Protein AF-0000000077039196 (afdb_homodimer)

Solvent-accessible surface area (backbone atoms only — not comparable to full-atom values): 52791 Å² total; per-residue (Å²): 132,80,81,66,76,55,64,66,54,54,40,52,42,37,57,68,45,49,76,50,96,59,56,69,40,53,28,51,36,28,35,51,40,48,34,43,76,70,55,75,45,51,70,60,35,72,55,72,51,44,62,56,45,11,61,56,60,72,49,58,43,66,44,38,45,52,30,51,51,51,34,34,74,56,41,50,29,40,80,40,89,98,74,46,43,22,32,28,51,71,62,55,58,62,56,43,83,59,72,77,70,72,74,68,79,67,73,85,59,80,82,54,87,62,42,71,63,57,78,73,52,37,80,75,58,49,66,74,57,75,64,92,80,72,67,91,63,46,84,78,37,82,29,31,21,40,64,86,39,64,37,72,87,71,47,60,58,69,63,50,50,52,23,46,54,59,40,63,33,72,71,40,38,70,65,28,32,40,60,56,54,72,51,67,57,64,62,31,50,50,38,41,46,68,65,52,32,42,59,32,53,33,81,64,56,71,68,18,48,42,71,27,37,12,47,45,24,42,53,35,51,50,28,66,55,57,40,28,75,85,31,30,33,31,30,45,34,52,16,54,38,65,62,52,51,41,37,45,73,39,44,30,42,75,40,78,34,62,50,55,81,42,32,61,50,46,85,84,38,44,73,62,54,55,66,18,50,29,36,47,45,31,50,63,44,21,44,69,50,34,20,43,41,49,71,69,50,48,52,47,39,53,51,48,26,60,74,43,65,25,35,37,39,40,44,45,72,53,61,74,31,53,58,64,70,74,64,74,65,40,66,54,43,71,48,84,41,69,39,39,40,34,33,34,50,68,23,64,84,68,30,41,16,61,33,34,16,29,36,38,37,51,48,75,57,32,50,34,49,41,37,43,38,30,53,36,43,32,48,55,43,31,57,58,41,48,17,48,23,46,32,50,49,61,38,53,50,61,41,47,44,52,54,46,24,53,52,40,43,54,33,49,52,45,43,53,51,27,38,57,70,51,38,65,74,43,46,64,46,79,71,56,36,52,49,46,37,22,35,35,44,45,92,80,42,48,22,63,60,45,31,54,55,25,44,77,71,31,28,40,51,39,50,30,41,61,30,30,90,58,92,44,77,71,27,35,19,16,31,35,39,10,46,46,44,39,54,67,88,45,41,47,61,38,40,46,54,45,33,53,48,54,58,70,62,53,76,84,130,131,83,84,65,78,56,64,66,52,54,39,51,42,38,58,69,44,50,75,50,95,59,55,68,41,53,28,50,36,28,35,52,40,49,34,44,76,71,55,74,45,51,70,62,35,72,52,71,51,44,63,56,44,12,62,58,60,72,48,57,43,67,44,40,44,51,31,52,49,50,34,35,75,56,41,50,27,40,78,41,89,100,74,46,45,22,33,28,51,72,66,54,58,61,55,44,82,63,70,78,67,70,74,68,78,65,70,85,59,72,86,53,90,62,44,71,64,59,78,74,52,37,81,75,58,50,65,75,56,77,63,92,81,73,68,90,63,48,84,77,36,82,28,30,20,39,67,85,39,69,37,73,89,73,48,60,59,70,63,51,49,52,24,47,53,59,38,63,34,71,71,41,39,69,65,28,32,42,60,57,53,70,51,69,56,64,62,30,52,50,38,42,46,68,64,52,32,41,57,32,52,32,82,63,56,73,66,18,46,42,74,26,38,13,49,46,22,43,53,34,50,52,30,67,56,56,42,29,74,86,31,28,32,32,30,46,32,54,18,54,37,66,62,53,51,41,36,46,73,39,43,31,42,75,42,79,34,62,51,55,82,42,31,61,50,46,83,84,38,44,74,63,54,54,65,20,50,31,35,46,44,30,49,62,45,20,44,69,52,32,20,42,41,48,70,69,51,49,52,46,39,53,51,49,26,60,74,45,64,26,36,37,38,39,44,44,69,53,62,75,31,51,59,63,69,73,64,75,66,41,66,55,44,70,48,85,40,67,40,39,39,34,33,33,51,68,21,66,88,72,28,42,16,61,33,33,15,28,37,37,36,51,48,75,57,32,49,34,49,40,38,44,36,32,52,36,41,32,49,54,41,32,57,58,41,49,17,48,22,46,32,50,47,62,38,52,50,60,40,47,45,52,54,47,27,53,53,40,42,53,34,48,52,44,43,54,51,28,40,56,71,50,37,64,75,43,45,64,47,79,70,55,36,53,48,47,37,22,35,36,44,46,91,80,41,47,22,61,60,45,31,54,54,26,44,77,70,33,28,40,52,40,49,31,40,61,30,31,90,58,91,44,78,71,26,34,20,17,30,36,39,11,47,45,44,39,55,66,86,44,42,47,62,39,40,46,53,46,32,54,49,53,58,69,61,53,76,84,132

Nearest PDB structures (foldseek):
  2z1y-assembly1_A  TM=9.028E-01  e=5.921E-29  unclassified
  4mgr-assembly1_B  TM=7.412E-01  e=2.864E-32  Bacillus subtilis
  1vp4-assembly1_B  TM=8.848E-01  e=2.488E-27  Thermotoga maritima MSB8
  7zpa-assembly1_B  TM=7.385E-01  e=8.441E-30  Shouchella clausii
  3fdb-assembly1_A-2  TM=8.558E-01  e=9.110E-17  Corynebacterium diphtheriae

pLDDT: mean 86.56, std 14.24, range [25.2, 98.81]

Radius of gyration: 30.09 Å; Cα contacts (8 Å, |Δi|>4): 1920; chains: 2; bounding box: 80×85×79 Å

Sequence (1018 aa):
MSSRTPTALWAQQFRRSSTSKTSLQDQIRRMLVAAILDGQLPPDAALPSSRELADQLGVARNTVVLAYQMLVEEGYLISRERSGHFVNPKMLEGLPGFTPAPPEAKPDSDDDAGRPAWHERIAHPPSRQRNIVKPANWQHYEFPFIYGQFDQSLFPTNDWRECCLKALSVMEIRNWAPDLIERDDESLIQQIRTRVLPRRGVFAMPDEIVVTNGCQQALYLIADLLCGKHTTVGFENPGYPDARNIFENRNARLLPLPVDGNGIAPDEQDAALARCDYVYVTPSHQCPTTATMPVERRRALLERARQHDFVIIEDDYESENTFSGTPHPALKSLDTADRVIYVGSLSKTFAPGLRLGYVVGPRALIRELRALRRLMVRHPVAYIQRAFATFLALGHHDALLRRLAHAYSERSQALMSALDTHLPDARYVRVTGGASCWVEGPPWLDAVRLAADAQAAGILIEPGDVFFMNDDADARRCFRMGFSAIPLERIDAGVQALAQCVNGQRPARMSSRTPTALWAQQFRRSSTSKTSLQDQIRRMLVAAILDGQLPPDAALPSSRELADQLGVARNTVVLAYQMLVEEGYLISRERSGHFVNPKMLEGLPGFTPAPPEAKPDSDDDAGRPAWHERIAHPPSRQRNIVKPANWQHYEFPFIYGQFDQSLFPTNDWRECCLKALSVMEIRNWAPDLIERDDESLIQQIRTRVLPRRGVFAMPDEIVVTNGCQQALYLIADLLCGKHTTVGFENPGYPDARNIFENRNARLLPLPVDGNGIAPDEQDAALARCDYVYVTPSHQCPTTATMPVERRRALLERARQHDFVIIEDDYESENTFSGTPHPALKSLDTADRVIYVGSLSKTFAPGLRLGYVVGPRALIRELRALRRLMVRHPVAYIQRAFATFLALGHHDALLRRLAHAYSERSQALMSALDTHLPDARYVRVTGGASCWVEGPPWLDAVRLAADAQAAGILIEPGDVFFMNDDADARRCFRMGFSAIPLERIDAGVQALAQCVNGQRPAR

Structure (mmCIF, N/CA/C/O backbone):
data_AF-0000000077039196-model_v1
#
loop_
_entity.id
_entity.type
_entity.pdbx_description
1 polymer '2-aminoadipate transaminase'
#
loop_
_atom_site.group_PDB
_atom_site.id
_atom_site.type_symbol
_atom_site.label_atom_id
_atom_site.label_alt_id
_atom_site.label_comp_id
_atom_site.label_asym_id
_atom_site.label_entity_id
_atom_site.label_seq_id
_atom_site.pdbx_PDB_ins_code
_atom_site.Cartn_x
_atom_site.Cartn_y
_atom_site.Cartn_z
_atom_site.occupancy
_atom_site.B_iso_or_equiv
_atom_site.auth_seq_id
_atom_site.auth_comp_id
_atom_site.auth_asym_id
_atom_site.auth_atom_id
_atom_site.pdbx_PDB_model_num
ATOM 1 N N . MET A 1 1 ? -42.5 -22.078 -23.906 1 25.2 1 MET A N 1
ATOM 2 C CA . MET A 1 1 ? -42.812 -20.844 -23.188 1 25.2 1 MET A CA 1
ATOM 3 C C . MET A 1 1 ? -41.531 -20.109 -22.781 1 25.2 1 MET A C 1
ATOM 5 O O . MET A 1 1 ? -40.688 -20.688 -22.109 1 25.2 1 MET A O 1
ATOM 9 N N . SER A 1 2 ? -41.031 -19.188 -23.562 1 32.38 2 SER A N 1
ATOM 10 C CA . SER A 1 2 ? -39.812 -18.406 -23.562 1 32.38 2 SER A CA 1
ATOM 11 C C . SER A 1 2 ? -39.656 -17.625 -22.266 1 32.38 2 SER A C 1
ATOM 13 O O . SER A 1 2 ? -40.531 -16.844 -21.891 1 32.38 2 SER A O 1
ATOM 15 N N . SER A 1 3 ? -39.219 -18.188 -21.234 1 37.94 3 SER A N 1
ATOM 16 C CA . SER A 1 3 ? -39.156 -17.609 -19.891 1 37.94 3 SER A CA 1
ATOM 17 C C . SER A 1 3 ? -38.5 -16.234 -19.906 1 37.94 3 SER A C 1
ATOM 19 O O . SER A 1 3 ? -37.25 -16.141 -19.984 1 37.94 3 SER A O 1
ATOM 21 N N . ARG A 1 4 ? -39.188 -15.281 -20.547 1 43.94 4 ARG A N 1
ATOM 22 C CA . ARG A 1 4 ? -38.812 -13.875 -20.531 1 43.94 4 ARG A CA 1
ATOM 23 C C . ARG A 1 4 ? -38.625 -13.367 -19.109 1 43.94 4 ARG A C 1
ATOM 25 O O . ARG A 1 4 ? -39.5 -13.531 -18.266 1 43.94 4 ARG A O 1
ATOM 32 N N . THR A 1 5 ? -37.438 -13.32 -18.734 1 45.84 5 THR A N 1
ATOM 33 C CA . THR A 1 5 ? -37.188 -12.688 -17.438 1 45.84 5 THR A CA 1
ATOM 34 C C . THR A 1 5 ? -38.094 -11.469 -17.25 1 45.84 5 THR A C 1
ATOM 36 O O . THR A 1 5 ? -38.125 -10.578 -18.109 1 45.84 5 THR A O 1
ATOM 39 N N . PRO A 1 6 ? -38.969 -11.445 -16.281 1 45.53 6 PRO A N 1
ATOM 40 C CA . PRO A 1 6 ? -39.969 -10.391 -16.094 1 45.53 6 PRO A CA 1
ATOM 41 C C . PRO A 1 6 ? -39.375 -9 -16.031 1 45.53 6 PRO A C 1
ATOM 43 O O . PRO A 1 6 ? -38.219 -8.844 -15.594 1 45.53 6 PRO A O 1
ATOM 46 N N . THR A 1 7 ? -40 -8.055 -16.844 1 47.06 7 THR A N 1
ATOM 47 C CA . THR A 1 7 ? -39.719 -6.621 -16.891 1 47.06 7 THR A CA 1
ATOM 48 C C . THR A 1 7 ? -39.344 -6.105 -15.5 1 47.06 7 THR A C 1
ATOM 50 O O . THR A 1 7 ? -38.406 -5.324 -15.352 1 47.06 7 THR A O 1
ATOM 53 N N . ALA A 1 8 ? -40.031 -6.633 -14.578 1 47.16 8 ALA A N 1
ATOM 54 C CA . ALA A 1 8 ? -39.875 -6.152 -13.203 1 47.16 8 ALA A CA 1
ATOM 55 C C . ALA A 1 8 ? -38.5 -6.492 -12.656 1 47.16 8 ALA A C 1
ATOM 57 O O . ALA A 1 8 ? -37.938 -5.75 -11.844 1 47.16 8 ALA A O 1
ATOM 58 N N . LEU A 1 9 ? -37.969 -7.449 -13.203 1 48.94 9 LEU A N 1
ATOM 59 C CA . LEU A 1 9 ? -36.688 -7.906 -12.688 1 48.94 9 LEU A CA 1
ATOM 60 C C . LEU A 1 9 ? -35.562 -6.965 -13.117 1 48.94 9 LEU A C 1
ATOM 62 O O . LEU A 1 9 ? -34.719 -6.609 -12.305 1 48.94 9 LEU A O 1
ATOM 66 N N . TRP A 1 10 ? -35.719 -6.477 -14.312 1 56.31 10 TRP A N 1
ATOM 67 C CA . TRP A 1 10 ? -34.656 -5.609 -14.812 1 56.31 10 TRP A CA 1
ATOM 68 C C . TRP A 1 10 ? -34.719 -4.242 -14.141 1 56.31 10 TRP A C 1
ATOM 70 O O . TRP A 1 10 ? -33.656 -3.676 -13.797 1 56.31 10 TRP A O 1
ATOM 80 N N . ALA A 1 11 ? -35.875 -3.74 -13.992 1 54.81 11 ALA A N 1
ATOM 81 C CA . ALA A 1 11 ? -36.031 -2.447 -13.336 1 54.81 11 ALA A CA 1
ATOM 82 C C . ALA A 1 11 ? -35.531 -2.5 -11.898 1 54.81 11 ALA A C 1
ATOM 84 O O . ALA A 1 11 ? -34.906 -1.558 -11.422 1 54.81 11 ALA A O 1
ATOM 85 N N . GLN A 1 12 ? -35.812 -3.602 -11.297 1 51.03 12 GLN A N 1
ATOM 86 C CA . GLN A 1 12 ? -35.375 -3.775 -9.922 1 51.03 12 GLN A CA 1
ATOM 87 C C . GLN A 1 12 ? -33.844 -3.883 -9.844 1 51.03 12 GLN A C 1
ATOM 89 O O . GLN A 1 12 ? -33.219 -3.279 -8.969 1 51.03 12 GLN A O 1
ATOM 94 N N . GLN A 1 13 ? -33.375 -4.555 -10.742 1 53.34 13 GLN A N 1
ATOM 95 C CA . GLN A 1 13 ? -31.922 -4.738 -10.773 1 53.34 13 GLN A CA 1
ATOM 96 C C . GLN A 1 13 ? -31.219 -3.43 -11.094 1 53.34 13 GLN A C 1
ATOM 98 O O . GLN A 1 13 ? -30.141 -3.146 -10.539 1 53.34 13 GLN A O 1
ATOM 103 N N . PHE A 1 14 ? -31.859 -2.744 -11.938 1 59.44 14 PHE A N 1
ATOM 104 C CA . PHE A 1 14 ? -31.312 -1.453 -12.344 1 59.44 14 PHE A CA 1
ATOM 105 C C . PHE A 1 14 ? -31.359 -0.459 -11.188 1 59.44 14 PHE A C 1
ATOM 107 O O . PHE A 1 14 ? -30.406 0.31 -10.992 1 59.44 14 PHE A O 1
ATOM 114 N N . ARG A 1 15 ? -32.406 -0.434 -10.422 1 50.06 15 ARG A N 1
ATOM 115 C CA . ARG A 1 15 ? -32.5 0.457 -9.266 1 50.06 15 ARG A CA 1
ATOM 116 C C . ARG A 1 15 ? -31.453 0.135 -8.219 1 50.06 15 ARG A C 1
ATOM 118 O O . ARG A 1 15 ? -30.938 1.036 -7.555 1 50.06 15 ARG A O 1
ATOM 125 N N . ARG A 1 16 ? -31.234 -1.115 -8.109 1 49.44 16 ARG A N 1
ATOM 126 C CA . ARG A 1 16 ? -30.25 -1.571 -7.129 1 49.44 16 ARG A CA 1
ATOM 127 C C . ARG A 1 16 ? -28.844 -1.14 -7.512 1 49.44 16 ARG A C 1
ATOM 129 O O . ARG A 1 16 ? -28 -0.918 -6.645 1 49.44 16 ARG A O 1
ATOM 136 N N . SER A 1 17 ? -28.672 -1.055 -8.75 1 49.84 17 SER A N 1
ATOM 137 C CA . SER A 1 17 ? -27.359 -0.688 -9.25 1 49.84 17 SER A CA 1
ATOM 138 C C . SER A 1 17 ? -27.172 0.826 -9.258 1 49.84 17 SER A C 1
ATOM 140 O O . SER A 1 17 ? -26.047 1.317 -9.383 1 49.84 17 SER A O 1
ATOM 142 N N . SER A 1 18 ? -28.281 1.601 -9.078 1 49.22 18 SER A N 1
ATOM 143 C CA . SER A 1 18 ? -28.312 3.041 -9.312 1 49.22 18 SER A CA 1
ATOM 144 C C . SER A 1 18 ? -27.75 3.805 -8.117 1 49.22 18 SER A C 1
ATOM 146 O O . SER A 1 18 ? -27.719 5.035 -8.117 1 49.22 18 SER A O 1
ATOM 148 N N . THR A 1 19 ? -27.422 3.127 -7.152 1 46.66 19 THR A N 1
ATOM 149 C CA . THR A 1 19 ? -26.984 3.959 -6.039 1 46.66 19 THR A CA 1
ATOM 150 C C . THR A 1 19 ? -25.75 4.773 -6.43 1 46.66 19 THR A C 1
ATOM 152 O O . THR A 1 19 ? -25.344 5.68 -5.695 1 46.66 19 THR A O 1
ATOM 155 N N . SER A 1 20 ? -25.062 4.297 -7.363 1 50.84 20 SER A N 1
ATOM 156 C CA . SER A 1 20 ? -23.828 5.02 -7.672 1 50.84 20 SER A CA 1
ATOM 157 C C . SER A 1 20 ? -24.031 5.98 -8.836 1 50.84 20 SER A C 1
ATOM 159 O O . SER A 1 20 ? -24.859 5.727 -9.727 1 50.84 20 SER A O 1
ATOM 161 N N . LYS A 1 21 ? -23.984 7.223 -8.703 1 56 21 LYS A N 1
ATOM 162 C CA . LYS A 1 21 ? -24.078 8.281 -9.703 1 56 21 LYS A CA 1
ATOM 163 C C . LYS A 1 21 ? -23.219 7.965 -10.922 1 56 21 LYS A C 1
ATOM 165 O O . LYS A 1 21 ? -22.609 8.859 -11.508 1 56 21 LYS A O 1
ATOM 170 N N . THR A 1 22 ? -23.25 6.68 -11.289 1 65.62 22 THR A N 1
ATOM 171 C CA . THR A 1 22 ? -22.578 6.289 -12.523 1 65.62 22 THR A CA 1
ATOM 172 C C . THR A 1 22 ? -23.5 6.504 -13.727 1 65.62 22 THR A C 1
ATOM 174 O O . THR A 1 22 ? -24.688 6.766 -13.562 1 65.62 22 THR A O 1
ATOM 177 N N . SER A 1 23 ? -22.922 6.527 -14.992 1 75.94 23 SER A N 1
ATOM 178 C CA . SER A 1 23 ? -23.719 6.703 -16.203 1 75.94 23 SER A CA 1
ATOM 179 C C . SER A 1 23 ? -24.766 5.617 -16.344 1 75.94 23 SER A C 1
ATOM 181 O O . SER A 1 23 ? -24.609 4.516 -15.812 1 75.94 23 SER A O 1
ATOM 183 N N . LEU A 1 24 ? -25.859 5.953 -16.844 1 80.62 24 LEU A N 1
ATOM 184 C CA . LEU A 1 24 ? -26.938 5 -17.078 1 80.62 24 LEU A CA 1
ATOM 185 C C . LEU A 1 24 ? -26.422 3.777 -17.828 1 80.62 24 LEU A C 1
ATOM 187 O O . LEU A 1 24 ? -26.828 2.65 -17.547 1 80.62 24 LEU A O 1
ATOM 191 N N . GLN A 1 25 ? -25.531 4.016 -18.781 1 82.56 25 GLN A N 1
ATOM 192 C CA . GLN A 1 25 ? -24.922 2.926 -19.531 1 82.56 25 GLN A CA 1
ATOM 193 C C . GLN A 1 25 ? -24.188 1.959 -18.594 1 82.56 25 GLN A C 1
ATOM 195 O O . GLN A 1 25 ? -24.328 0.741 -18.734 1 82.56 25 GLN A O 1
ATOM 200 N N . ASP A 1 26 ? -23.484 2.525 -17.672 1 84.06 26 ASP A N 1
ATOM 201 C CA . ASP A 1 26 ? -22.734 1.702 -16.734 1 84.06 26 ASP A CA 1
ATOM 202 C C . ASP A 1 26 ? -23.656 0.921 -15.812 1 84.06 26 ASP A C 1
ATOM 204 O O . ASP A 1 26 ? -23.375 -0.224 -15.453 1 84.06 26 ASP A O 1
ATOM 208 N N . GLN A 1 27 ? -24.672 1.568 -15.43 1 84 27 GLN A N 1
ATOM 209 C CA . GLN A 1 27 ? -25.641 0.907 -14.562 1 84 27 GLN A CA 1
ATOM 210 C C . GLN A 1 27 ? -26.266 -0.3 -15.266 1 84 27 GLN A C 1
ATOM 212 O O . GLN A 1 27 ? -26.422 -1.359 -14.656 1 84 27 GLN A O 1
ATOM 217 N N . ILE A 1 28 ? -26.578 -0.123 -16.5 1 86.94 28 ILE A N 1
ATOM 218 C CA . ILE A 1 28 ? -27.172 -1.206 -17.281 1 86.94 28 ILE A CA 1
ATOM 219 C C . ILE A 1 28 ? -26.156 -2.338 -17.438 1 86.94 28 ILE A C 1
ATOM 221 O O . ILE A 1 28 ? -26.484 -3.512 -17.266 1 86.94 28 ILE A O 1
ATOM 225 N N . ARG A 1 29 ? -24.953 -1.944 -17.812 1 87.44 29 ARG A N 1
ATOM 226 C CA . ARG A 1 29 ? -23.906 -2.947 -17.969 1 87.44 29 ARG A CA 1
ATOM 227 C C . ARG A 1 29 ? -23.703 -3.738 -16.688 1 87.44 29 ARG A C 1
ATOM 229 O O . ARG A 1 29 ? -23.625 -4.969 -16.719 1 87.44 29 ARG A O 1
ATOM 236 N N . ARG A 1 30 ? -23.578 -3.035 -15.555 1 85.94 30 ARG A N 1
ATOM 237 C CA . ARG A 1 30 ? -23.391 -3.682 -14.258 1 85.94 30 ARG A CA 1
ATOM 238 C C . ARG A 1 30 ? -24.531 -4.637 -13.953 1 85.94 30 ARG A C 1
ATOM 240 O O . ARG A 1 30 ? -24.312 -5.746 -13.461 1 85.94 30 ARG A O 1
ATOM 247 N N . MET A 1 31 ? -25.656 -4.156 -14.211 1 84 31 MET A N 1
ATOM 248 C CA . MET A 1 31 ? -26.859 -4.957 -13.969 1 84 31 MET A CA 1
ATOM 249 C C . MET A 1 31 ? -26.828 -6.242 -14.789 1 84 31 MET A C 1
ATOM 251 O O . MET A 1 31 ? -27.078 -7.328 -14.258 1 84 31 MET A O 1
ATOM 255 N N . LEU A 1 32 ? -26.547 -6.188 -16.031 1 86.38 32 LEU A N 1
ATOM 256 C CA . LEU A 1 32 ? -26.562 -7.336 -16.922 1 86.38 32 LEU A CA 1
ATOM 257 C C . LEU A 1 32 ? -25.422 -8.305 -16.578 1 86.38 32 LEU A C 1
ATOM 259 O O . LEU A 1 32 ? -25.625 -9.516 -16.594 1 86.38 32 LEU A O 1
ATOM 263 N N . VAL A 1 33 ? -24.281 -7.73 -16.312 1 85.69 33 VAL A N 1
ATOM 264 C CA . VAL A 1 33 ? -23.141 -8.555 -15.922 1 85.69 33 VAL A CA 1
ATOM 265 C C . VAL A 1 33 ? -23.484 -9.344 -14.656 1 85.69 33 VAL A C 1
ATOM 267 O O . VAL A 1 33 ? -23.25 -10.555 -14.594 1 85.69 33 VAL A O 1
ATOM 270 N N . ALA A 1 34 ? -24.047 -8.672 -13.688 1 81.88 34 ALA A N 1
ATOM 271 C CA . ALA A 1 34 ? -24.438 -9.328 -12.445 1 81.88 34 ALA A CA 1
ATOM 272 C C . ALA A 1 34 ? -25.453 -10.445 -12.719 1 81.88 34 ALA A C 1
ATOM 274 O O . ALA A 1 34 ? -25.328 -11.547 -12.18 1 81.88 34 ALA A O 1
ATOM 275 N N . ALA A 1 35 ? -26.359 -10.188 -13.57 1 79.88 35 ALA A N 1
ATOM 276 C CA . ALA A 1 35 ? -27.406 -11.164 -13.898 1 79.88 35 ALA A CA 1
ATOM 277 C C . ALA A 1 35 ? -26.797 -12.391 -14.586 1 79.88 35 ALA A C 1
ATOM 279 O O . ALA A 1 35 ? -27.219 -13.516 -14.328 1 79.88 35 ALA A O 1
ATOM 280 N N . ILE A 1 36 ? -25.891 -12.156 -15.43 1 81.38 36 ILE A N 1
ATOM 281 C CA . ILE A 1 36 ? -25.266 -13.234 -16.172 1 81.38 36 ILE A CA 1
ATOM 282 C C . ILE A 1 36 ? -24.375 -14.055 -15.242 1 81.38 36 ILE A C 1
ATOM 284 O O . ILE A 1 36 ? -24.516 -15.281 -15.172 1 81.38 36 ILE A O 1
ATOM 288 N N . LEU A 1 37 ? -23.578 -13.375 -14.492 1 78.75 37 LEU A N 1
ATOM 289 C CA . LEU A 1 37 ? -22.562 -14.047 -13.672 1 78.75 37 LEU A CA 1
ATOM 290 C C . LEU A 1 37 ? -23.219 -14.711 -12.461 1 78.75 37 LEU A C 1
ATOM 292 O O . LEU A 1 37 ? -22.703 -15.703 -11.945 1 78.75 37 LEU A O 1
ATOM 296 N N . ASP A 1 38 ? -24.375 -14.133 -12.047 1 75.38 38 ASP A N 1
ATOM 297 C CA . ASP A 1 38 ? -25.094 -14.711 -10.906 1 75.38 38 ASP A CA 1
ATOM 298 C C . ASP A 1 38 ? -25.969 -15.867 -11.344 1 75.38 38 ASP A C 1
ATOM 300 O O . ASP A 1 38 ? -26.641 -16.5 -10.516 1 75.38 38 ASP A O 1
ATOM 304 N N . GLY A 1 39 ? -26 -16.109 -12.594 1 75.19 39 GLY A N 1
ATOM 305 C CA . GLY A 1 39 ? -26.75 -17.234 -13.117 1 75.19 39 GLY A CA 1
ATOM 306 C C . GLY A 1 39 ? -28.219 -16.953 -13.312 1 75.19 39 GLY A C 1
ATOM 307 O O . GLY A 1 39 ? -29.016 -17.859 -13.539 1 75.19 39 GLY A O 1
ATOM 308 N N . GLN A 1 40 ? -28.594 -15.734 -13.203 1 73.25 40 GLN A N 1
ATOM 309 C CA . GLN A 1 40 ? -29.984 -15.367 -13.406 1 73.25 40 GLN A CA 1
ATOM 310 C C . GLN A 1 40 ? -30.375 -15.469 -14.883 1 73.25 40 GLN A C 1
ATOM 312 O O . GLN A 1 40 ? -31.531 -15.703 -15.211 1 73.25 40 GLN A O 1
ATOM 317 N N . LEU A 1 41 ? -29.391 -15.312 -15.742 1 80.38 41 LEU A N 1
ATOM 318 C CA . LEU A 1 41 ? -29.547 -15.5 -17.188 1 80.38 41 LEU A CA 1
ATOM 319 C C . LEU A 1 41 ? -28.781 -16.734 -17.656 1 80.38 41 LEU A C 1
ATOM 321 O O . LEU A 1 41 ? -27.547 -16.734 -17.656 1 80.38 41 LEU A O 1
ATOM 325 N N . PRO A 1 42 ? -29.484 -17.781 -17.984 1 81.12 42 PRO A N 1
ATOM 326 C CA . PRO A 1 42 ? -28.781 -19 -18.406 1 81.12 42 PRO A CA 1
ATOM 327 C C . PRO A 1 42 ? -28.062 -18.844 -19.734 1 81.12 42 PRO A C 1
ATOM 329 O O . PRO A 1 42 ? -28.297 -17.875 -20.469 1 81.12 42 PRO A O 1
ATOM 332 N N . PRO A 1 43 ? -27.156 -19.781 -19.938 1 85.31 43 PRO A N 1
ATOM 333 C CA . PRO A 1 43 ? -26.484 -19.766 -21.234 1 85.31 43 PRO A CA 1
ATOM 334 C C . PRO A 1 43 ? -27.453 -19.797 -22.406 1 85.31 43 PRO A C 1
ATOM 336 O O . PRO A 1 43 ? -28.469 -20.484 -22.359 1 85.31 43 PRO A O 1
ATOM 339 N N . ASP A 1 44 ? -27.172 -18.969 -23.359 1 87.25 44 ASP A N 1
ATOM 340 C CA . ASP A 1 44 ? -27.891 -18.906 -24.641 1 87.25 44 ASP A CA 1
ATOM 341 C C . ASP A 1 44 ? -29.234 -18.203 -24.469 1 87.25 44 ASP A C 1
ATOM 343 O O . ASP A 1 44 ? -30.031 -18.141 -25.406 1 87.25 44 ASP A O 1
ATOM 347 N N . ALA A 1 45 ? -29.469 -17.703 -23.266 1 87.44 45 ALA A N 1
ATOM 348 C CA . ALA A 1 45 ? -30.719 -16.969 -23.062 1 87.44 45 ALA A CA 1
ATOM 349 C C . ALA A 1 45 ? -30.75 -15.703 -23.906 1 87.44 45 ALA A C 1
ATOM 351 O O . ALA A 1 45 ? -29.75 -15 -24.031 1 87.44 45 ALA A O 1
ATOM 352 N N . ALA A 1 46 ? -31.906 -15.469 -24.438 1 89.5 46 ALA A N 1
ATOM 353 C CA . ALA A 1 46 ? -32.094 -14.242 -25.203 1 89.5 46 ALA A CA 1
ATOM 354 C C . ALA A 1 46 ? -32.344 -13.047 -24.297 1 89.5 46 ALA A C 1
ATOM 356 O O . ALA A 1 46 ? -33.094 -13.164 -23.328 1 89.5 46 ALA A O 1
ATOM 357 N N . LEU A 1 47 ? -31.656 -11.992 -24.547 1 90.81 47 LEU A N 1
ATOM 358 C CA . LEU A 1 47 ? -31.953 -10.742 -23.844 1 90.81 47 LEU A CA 1
ATOM 359 C C . LEU A 1 47 ? -33.031 -9.961 -24.578 1 90.81 47 LEU A C 1
ATOM 361 O O . LEU A 1 47 ? -33.25 -10.156 -25.781 1 90.81 47 LEU A O 1
ATOM 365 N N . PRO A 1 48 ? -33.719 -9.062 -23.812 1 88.94 48 PRO A N 1
ATOM 366 C CA . PRO A 1 48 ? -34.656 -8.195 -24.5 1 88.94 48 PRO A CA 1
ATOM 367 C C . PRO A 1 48 ? -34 -7.344 -25.594 1 88.94 48 PRO A C 1
ATOM 369 O O . PRO A 1 48 ? -32.781 -7.086 -25.531 1 88.94 48 PRO A O 1
ATOM 372 N N . SER A 1 49 ? -34.781 -7.062 -26.609 1 89.88 49 SER A N 1
ATOM 373 C CA . SER A 1 49 ? -34.281 -6.137 -27.609 1 89.88 49 SER A CA 1
ATOM 374 C C . SER A 1 49 ? -33.875 -4.801 -26.969 1 89.88 49 SER A C 1
ATOM 376 O O . SER A 1 49 ? -34.344 -4.469 -25.875 1 89.88 49 SER A O 1
ATOM 378 N N . SER A 1 50 ? -33 -4.074 -27.656 1 91.06 50 SER A N 1
ATOM 379 C CA . SER A 1 50 ? -32.562 -2.781 -27.125 1 91.06 50 SER A CA 1
ATOM 380 C C . SER A 1 50 ? -33.75 -1.855 -26.891 1 91.06 50 SER A C 1
ATOM 382 O O . SER A 1 50 ? -33.781 -1.093 -25.922 1 91.06 50 SER A O 1
ATOM 384 N N . ARG A 1 51 ? -34.719 -1.94 -27.766 1 89.12 51 ARG A N 1
ATOM 385 C CA . ARG A 1 51 ? -35.938 -1.121 -27.609 1 89.12 51 ARG A CA 1
ATOM 386 C C . ARG A 1 51 ? -36.75 -1.552 -26.406 1 89.12 51 ARG A C 1
ATOM 388 O O . ARG A 1 51 ? -37.188 -0.713 -25.609 1 89.12 51 ARG A O 1
ATOM 395 N N . GLU A 1 52 ? -36.938 -2.83 -26.25 1 89.38 52 GLU A N 1
ATOM 396 C CA . GLU A 1 52 ? -37.719 -3.369 -25.141 1 89.38 52 GLU A CA 1
ATOM 397 C C . GLU A 1 52 ? -37.062 -3.047 -23.797 1 89.38 52 GLU A C 1
ATOM 399 O O . GLU A 1 52 ? -37.75 -2.645 -22.844 1 89.38 52 GLU A O 1
ATOM 404 N N . LEU A 1 53 ? -35.812 -3.318 -23.719 1 90.12 53 LEU A N 1
ATOM 405 C CA . LEU A 1 53 ? -35.125 -3.059 -22.453 1 90.12 53 LEU A CA 1
ATOM 406 C C . LEU A 1 53 ? -35.125 -1.568 -22.125 1 90.12 53 LEU A C 1
ATOM 408 O O . LEU A 1 53 ? -35.281 -1.186 -20.969 1 90.12 53 LEU A O 1
ATOM 412 N N . ALA A 1 54 ? -34.906 -0.727 -23.109 1 88.94 54 ALA A N 1
ATOM 413 C CA . ALA A 1 54 ? -34.969 0.721 -22.922 1 88.94 54 ALA A CA 1
ATOM 414 C C . ALA A 1 54 ? -36.312 1.157 -22.359 1 88.94 54 ALA A C 1
ATOM 416 O O . ALA A 1 54 ? -36.375 1.987 -21.453 1 88.94 54 ALA A O 1
ATOM 417 N N . ASP A 1 55 ? -37.281 0.601 -22.906 1 86.62 55 ASP A N 1
ATOM 418 C CA . ASP A 1 55 ? -38.656 0.907 -22.438 1 86.62 55 ASP A CA 1
ATOM 419 C C . ASP A 1 55 ? -38.844 0.449 -21 1 86.62 55 ASP A C 1
ATOM 421 O O . ASP A 1 55 ? -39.438 1.166 -20.188 1 86.62 55 ASP A O 1
ATOM 425 N N . GLN A 1 56 ? -38.344 -0.697 -20.719 1 84.31 56 GLN A N 1
ATOM 426 C CA . GLN A 1 56 ? -38.5 -1.264 -19.375 1 84.31 56 GLN A CA 1
ATOM 427 C C . GLN A 1 56 ? -37.75 -0.438 -18.344 1 84.31 56 GLN A C 1
ATOM 429 O O . GLN A 1 56 ? -38.188 -0.308 -17.203 1 84.31 56 GLN A O 1
ATOM 434 N N . LEU A 1 57 ? -36.688 0.025 -18.781 1 86.12 57 LEU A N 1
ATOM 435 C CA . LEU A 1 57 ? -35.812 0.721 -17.828 1 86.12 57 LEU A CA 1
ATOM 436 C C . LEU A 1 57 ? -36.062 2.223 -17.844 1 86.12 57 LEU A C 1
ATOM 438 O O . LEU A 1 57 ? -35.625 2.953 -16.969 1 86.12 57 LEU A O 1
ATOM 442 N N . GLY A 1 58 ? -36.781 2.701 -18.797 1 84 58 GLY A N 1
ATOM 443 C CA . GLY A 1 58 ? -37.031 4.125 -18.938 1 84 58 GLY A CA 1
ATOM 444 C C . GLY A 1 58 ? -35.812 4.926 -19.344 1 84 58 GLY A C 1
ATOM 445 O O . GLY A 1 58 ? -35.562 5.996 -18.781 1 84 58 GLY A O 1
ATOM 446 N N . VAL A 1 59 ? -35.031 4.305 -20.234 1 87.69 59 VAL A N 1
ATOM 447 C CA . VAL A 1 59 ? -33.812 4.98 -20.672 1 87.69 59 VAL A CA 1
ATOM 448 C C . VAL A 1 59 ? -33.812 5.07 -22.203 1 87.69 59 VAL A C 1
ATOM 450 O O . VAL A 1 59 ? -34.688 4.492 -22.875 1 87.69 59 VAL A O 1
ATOM 453 N N . ALA A 1 60 ? -32.875 5.848 -22.734 1 89.62 60 ALA A N 1
ATOM 454 C CA . ALA A 1 60 ? -32.75 5.984 -24.172 1 89.62 60 ALA A CA 1
ATOM 455 C C . ALA A 1 60 ? -32.25 4.684 -24.797 1 89.62 60 ALA A C 1
ATOM 457 O O . ALA A 1 60 ? -31.406 3.988 -24.219 1 89.62 60 ALA A O 1
ATOM 458 N N . ARG A 1 61 ? -32.844 4.418 -25.969 1 89.88 61 ARG A N 1
ATOM 459 C CA . ARG A 1 61 ? -32.469 3.188 -26.656 1 89.88 61 ARG A CA 1
ATOM 460 C C . ARG A 1 61 ? -30.969 3.131 -26.922 1 89.88 61 ARG A C 1
ATOM 462 O O . ARG A 1 61 ? -30.359 2.064 -26.828 1 89.88 61 ARG A O 1
ATOM 469 N N . ASN A 1 62 ? -30.406 4.223 -27.266 1 91 62 ASN A N 1
ATOM 470 C CA . ASN A 1 62 ? -28.984 4.262 -27.578 1 91 62 ASN A CA 1
ATOM 471 C C . ASN A 1 62 ? -28.141 3.846 -26.391 1 91 62 ASN A C 1
ATOM 473 O O . ASN A 1 62 ? -27.062 3.26 -26.562 1 91 62 ASN A O 1
ATOM 477 N N . THR A 1 63 ? -28.562 4.133 -25.219 1 89.94 63 THR A N 1
ATOM 478 C CA . THR A 1 63 ? -27.859 3.746 -24 1 89.94 63 THR A CA 1
ATOM 479 C C . THR A 1 63 ? -27.797 2.227 -23.859 1 89.94 63 THR A C 1
ATOM 481 O O . THR A 1 63 ? -26.766 1.668 -23.5 1 89.94 63 THR A O 1
ATOM 484 N N . VAL A 1 64 ? -28.859 1.588 -24.234 1 90.12 64 VAL A N 1
ATOM 485 C CA . VAL A 1 64 ? -28.938 0.132 -24.156 1 90.12 64 VAL A CA 1
ATOM 486 C C . VAL A 1 64 ? -28.094 -0.488 -25.266 1 90.12 64 VAL A C 1
ATOM 488 O O . VAL A 1 64 ? -27.391 -1.472 -25.047 1 90.12 64 VAL A O 1
ATOM 491 N N . VAL A 1 65 ? -28.172 0.136 -26.406 1 91.25 65 VAL A N 1
ATOM 492 C CA . VAL A 1 65 ? -27.438 -0.373 -27.547 1 91.25 65 VAL A CA 1
ATOM 493 C C . VAL A 1 65 ? -25.938 -0.36 -27.25 1 91.25 65 VAL A C 1
ATOM 495 O O . VAL A 1 65 ? -25.234 -1.33 -27.531 1 91.25 65 VAL A O 1
ATOM 498 N N . LEU A 1 66 ? -25.516 0.709 -26.641 1 89.81 66 LEU A N 1
ATOM 499 C CA . LEU A 1 66 ? -24.109 0.842 -26.297 1 89.81 66 LEU A CA 1
ATOM 500 C C . LEU A 1 66 ? -23.703 -0.178 -25.234 1 89.81 66 LEU A C 1
ATOM 502 O O . LEU A 1 66 ? -22.609 -0.747 -25.297 1 89.81 66 LEU A O 1
ATOM 506 N N . ALA A 1 67 ? -24.531 -0.382 -24.312 1 89.38 67 ALA A N 1
ATOM 507 C CA . ALA A 1 67 ? -24.266 -1.386 -23.281 1 89.38 67 ALA A CA 1
ATOM 508 C C . ALA A 1 67 ? -24.156 -2.781 -23.891 1 89.38 67 ALA A C 1
ATOM 510 O O . ALA A 1 67 ? -23.234 -3.539 -23.562 1 89.38 67 ALA A O 1
ATOM 511 N N . TYR A 1 68 ? -25.078 -3.111 -24.812 1 90.88 68 TYR A N 1
ATOM 512 C CA . TYR A 1 68 ? -25.062 -4.414 -25.469 1 90.88 68 TYR A CA 1
ATOM 513 C C . TYR A 1 68 ? -23.797 -4.59 -26.297 1 90.88 68 TYR A C 1
ATOM 515 O O . TYR A 1 68 ? -23.188 -5.664 -26.297 1 90.88 68 TYR A O 1
ATOM 523 N N . GLN A 1 69 ? -23.422 -3.52 -26.953 1 89.88 69 GLN A N 1
ATOM 524 C CA . GLN A 1 69 ? -22.234 -3.574 -27.781 1 89.88 69 GLN A CA 1
ATOM 525 C C . GLN A 1 69 ? -20.984 -3.879 -26.938 1 89.88 69 GLN A C 1
ATOM 527 O O . GLN A 1 69 ? -20.156 -4.688 -27.344 1 89.88 69 GLN A O 1
ATOM 532 N N . MET A 1 70 ? -20.953 -3.262 -25.844 1 89 70 MET A N 1
ATOM 533 C CA . MET A 1 70 ? -19.812 -3.473 -24.953 1 89 70 MET A CA 1
ATOM 534 C C . MET A 1 70 ? -19.797 -4.898 -24.422 1 89 70 MET A C 1
ATOM 536 O O . MET A 1 70 ? -18.734 -5.516 -24.328 1 89 70 MET A O 1
ATOM 540 N N . LEU A 1 71 ? -20.922 -5.398 -24.125 1 90.38 71 LEU A N 1
ATOM 541 C CA . LEU A 1 71 ? -21.016 -6.746 -23.578 1 90.38 71 LEU A CA 1
ATOM 542 C C . LEU A 1 71 ? -20.688 -7.793 -24.625 1 90.38 71 LEU A C 1
ATOM 544 O O . LEU A 1 71 ? -20.172 -8.867 -24.312 1 90.38 71 LEU A O 1
ATOM 548 N N . VAL A 1 72 ? -20.938 -7.465 -25.922 1 90.19 72 VAL A N 1
ATOM 549 C CA . VAL A 1 72 ? -20.562 -8.344 -27.016 1 90.19 72 VAL A CA 1
ATOM 550 C C . VAL A 1 72 ? -19.047 -8.328 -27.188 1 90.19 72 VAL A C 1
ATOM 552 O O . VAL A 1 72 ? -18.422 -9.383 -27.359 1 90.19 72 VAL A O 1
ATOM 555 N N . GLU A 1 73 ? -18.547 -7.16 -27.078 1 85.56 73 GLU A N 1
ATOM 556 C CA . GLU A 1 73 ? -17.109 -6.992 -27.234 1 85.56 73 GLU A CA 1
ATOM 557 C C . GLU A 1 73 ? -16.344 -7.738 -26.141 1 85.56 73 GLU A C 1
ATOM 559 O O . GLU A 1 73 ? -15.273 -8.297 -26.391 1 85.56 73 GLU A O 1
ATOM 564 N N . GLU A 1 74 ? -16.953 -7.816 -25.031 1 86.62 74 GLU A N 1
ATOM 565 C CA . GLU A 1 74 ? -16.297 -8.445 -23.906 1 86.62 74 GLU A CA 1
ATOM 566 C C . GLU A 1 74 ? -16.594 -9.938 -23.844 1 86.62 74 GLU A C 1
ATOM 568 O O . GLU A 1 74 ? -16.047 -10.656 -23 1 86.62 74 GLU A O 1
ATOM 573 N N . GLY A 1 75 ? -17.531 -10.344 -24.625 1 85.38 75 GLY A N 1
ATOM 574 C CA . GLY A 1 75 ? -17.781 -11.773 -24.75 1 85.38 75 GLY A CA 1
ATOM 575 C C . GLY A 1 75 ? -18.938 -12.25 -23.891 1 85.38 75 GLY A C 1
ATOM 576 O O . GLY A 1 75 ? -19.203 -13.453 -23.828 1 85.38 75 GLY A O 1
ATOM 577 N N . TYR A 1 76 ? -19.641 -11.375 -23.219 1 90.12 76 TYR A N 1
ATOM 578 C CA . TYR A 1 76 ? -20.781 -11.766 -22.375 1 90.12 76 TYR A CA 1
ATOM 579 C C . TYR A 1 76 ? -21.984 -12.133 -23.234 1 90.12 76 TYR A C 1
ATOM 581 O O . TYR A 1 76 ? -22.766 -13.008 -22.859 1 90.12 76 TYR A O 1
ATOM 589 N N . LEU A 1 77 ? -22.062 -11.391 -24.375 1 91.38 77 LEU A N 1
ATOM 590 C CA . LEU A 1 77 ? -23.188 -11.602 -25.266 1 91.38 77 LEU A CA 1
ATOM 591 C C . LEU A 1 77 ? -22.703 -11.969 -26.672 1 91.38 77 LEU A C 1
ATOM 593 O O . LEU A 1 77 ? -21.562 -11.672 -27.047 1 91.38 77 LEU A O 1
ATOM 597 N N . ILE A 1 78 ? -23.469 -12.68 -27.297 1 92.62 78 ILE A N 1
ATOM 598 C CA . ILE A 1 78 ? -23.281 -12.961 -28.719 1 92.62 78 ILE A CA 1
ATOM 599 C C . ILE A 1 78 ? -24.422 -12.32 -29.516 1 92.62 78 ILE A C 1
ATOM 601 O O . ILE A 1 78 ? -25.594 -12.445 -29.156 1 92.62 78 ILE A O 1
ATOM 605 N N . SER A 1 79 ? -23.984 -11.57 -30.547 1 91 79 SER A N 1
ATOM 606 C CA . SER A 1 79 ? -24.984 -10.984 -31.438 1 91 79 SER A CA 1
ATOM 607 C C . SER A 1 79 ? -25.297 -11.914 -32.594 1 91 79 SER A C 1
ATOM 609 O O . SER A 1 79 ? -24.375 -12.414 -33.281 1 91 79 SER A O 1
ATOM 611 N N . ARG A 1 80 ? -26.469 -12.266 -32.688 1 88.31 80 ARG A N 1
ATOM 612 C CA . ARG A 1 80 ? -26.922 -13.055 -33.812 1 88.31 80 ARG A CA 1
ATOM 613 C C . ARG A 1 80 ? -27.766 -12.211 -34.781 1 88.31 80 ARG A C 1
ATOM 615 O O . ARG A 1 80 ? -28.703 -11.531 -34.344 1 88.31 80 ARG A O 1
ATOM 622 N N . GLU A 1 81 ? -27.375 -12.219 -36.031 1 81.12 81 GLU A N 1
ATOM 623 C CA . GLU A 1 81 ? -28.047 -11.398 -37.031 1 81.12 81 GLU A CA 1
ATOM 624 C C . GLU A 1 81 ? -29.547 -11.672 -37.062 1 81.12 81 GLU A C 1
ATOM 626 O O . GLU A 1 81 ? -29.969 -12.82 -37.188 1 81.12 81 GLU A O 1
ATOM 631 N N . ARG A 1 82 ? -30.281 -10.742 -37 1 78.06 82 ARG A N 1
ATOM 632 C CA . ARG A 1 82 ? -31.75 -10.734 -37.125 1 78.06 82 ARG A CA 1
ATOM 633 C C . ARG A 1 82 ? -32.375 -11.523 -36 1 78.06 82 ARG A C 1
ATOM 635 O O . ARG A 1 82 ? -33.562 -11.891 -36.062 1 78.06 82 ARG A O 1
ATOM 642 N N . SER A 1 83 ? -31.578 -11.945 -34.906 1 83.81 83 SER A N 1
ATOM 643 C CA . SER A 1 83 ? -32.125 -12.742 -33.812 1 83.81 83 SER A CA 1
ATOM 644 C C . SER A 1 83 ? -31.938 -12.055 -32.469 1 83.81 83 SER A C 1
ATOM 646 O O . SER A 1 83 ? -32.594 -12.398 -31.484 1 83.81 83 SER A O 1
ATOM 648 N N . GLY A 1 84 ? -30.984 -11.172 -32.438 1 89.81 84 GLY A N 1
ATOM 649 C CA . GLY A 1 84 ? -30.812 -10.422 -31.203 1 89.81 84 GLY A CA 1
ATOM 650 C C . GLY A 1 84 ? -29.562 -10.797 -30.453 1 89.81 84 GLY A C 1
ATOM 651 O O . GLY A 1 84 ? -28.547 -11.164 -31.047 1 89.81 84 GLY A O 1
ATOM 652 N N . HIS A 1 85 ? -29.531 -10.43 -29.141 1 92.88 85 HIS A N 1
ATOM 653 C CA . HIS A 1 85 ? -28.375 -10.688 -28.281 1 92.88 85 HIS A CA 1
ATOM 654 C C . HIS A 1 85 ? -28.656 -11.852 -27.328 1 92.88 85 HIS A C 1
ATOM 656 O O . HIS A 1 85 ? -29.75 -11.953 -26.781 1 92.88 85 HIS A O 1
ATOM 662 N N . PHE A 1 86 ? -27.703 -12.766 -27.203 1 92.56 86 PHE A N 1
ATOM 663 C CA . PHE A 1 86 ? -27.812 -13.945 -26.359 1 92.56 86 PHE A CA 1
ATOM 664 C C . PHE A 1 86 ? -26.641 -14.023 -25.391 1 92.56 86 PHE A C 1
ATOM 666 O O . PHE A 1 86 ? -25.547 -13.539 -25.688 1 92.56 86 PHE A O 1
ATOM 673 N N . VAL A 1 87 ? -26.891 -14.656 -24.25 1 91.06 87 VAL A N 1
ATOM 674 C CA . VAL A 1 87 ? -25.812 -14.883 -23.297 1 91.06 87 VAL A CA 1
ATOM 675 C C . VAL A 1 87 ? -24.797 -15.867 -23.891 1 91.06 87 VAL A C 1
ATOM 677 O O . VAL A 1 87 ? -25.172 -16.938 -24.391 1 91.06 87 VAL A O 1
ATOM 680 N N . ASN A 1 88 ? -23.547 -15.461 -23.906 1 89.88 88 ASN A N 1
ATOM 681 C CA . ASN A 1 88 ? -22.453 -16.312 -24.391 1 89.88 88 ASN A CA 1
ATOM 682 C C . ASN A 1 88 ? -22.172 -17.453 -23.422 1 89.88 88 ASN A C 1
ATOM 684 O O . ASN A 1 88 ? -21.703 -17.234 -22.312 1 89.88 88 ASN A O 1
ATOM 688 N N . PRO A 1 89 ? -22.406 -18.672 -23.828 1 83.94 89 PRO A N 1
ATOM 689 C CA . PRO A 1 89 ? -22.188 -19.797 -22.922 1 83.94 89 PRO A CA 1
ATOM 690 C C . PRO A 1 89 ? -20.719 -19.938 -22.5 1 83.94 89 PRO A C 1
ATOM 692 O O . PRO A 1 89 ? -20.438 -20.453 -21.406 1 83.94 89 PRO A O 1
ATOM 695 N N . LYS A 1 90 ? -19.812 -19.484 -23.281 1 79.81 90 LYS A N 1
ATOM 696 C CA . LYS A 1 90 ? -18.391 -19.609 -22.984 1 79.81 90 LYS A CA 1
ATOM 697 C C . LYS A 1 90 ? -18.016 -18.812 -21.75 1 79.81 90 LYS A C 1
ATOM 699 O O . LYS A 1 90 ? -17.062 -19.156 -21.047 1 79.81 90 LYS A O 1
ATOM 704 N N . MET A 1 91 ? -18.734 -17.766 -21.547 1 77.62 91 MET A N 1
ATOM 705 C CA . MET A 1 91 ? -18.453 -16.891 -20.422 1 77.62 91 MET A CA 1
ATOM 706 C C . MET A 1 91 ? -18.781 -17.594 -19.094 1 77.62 91 MET A C 1
ATOM 708 O O . MET A 1 91 ? -18.25 -17.234 -18.047 1 77.62 91 MET A O 1
ATOM 712 N N . LEU A 1 92 ? -19.594 -18.484 -19.203 1 71.19 92 LEU A N 1
ATOM 713 C CA . LEU A 1 92 ? -20.047 -19.156 -18 1 71.19 92 LEU A CA 1
ATOM 714 C C . LEU A 1 92 ? -19.281 -20.469 -17.781 1 71.19 92 LEU A C 1
ATOM 716 O O . LEU A 1 92 ? -19.453 -21.125 -16.75 1 71.19 92 LEU A O 1
ATOM 720 N N . GLU A 1 93 ? -18.422 -20.672 -18.844 1 63.09 93 GLU A N 1
ATOM 721 C CA . GLU A 1 93 ? -17.578 -21.859 -18.719 1 63.09 93 GLU A CA 1
ATOM 722 C C . GLU A 1 93 ? -16.531 -21.672 -17.625 1 63.09 93 GLU A C 1
ATOM 724 O O . GLU A 1 93 ? -15.844 -20.641 -17.578 1 63.09 93 GLU A O 1
ATOM 729 N N . GLY A 1 94 ? -16.578 -22.484 -16.531 1 56.84 94 GLY A N 1
ATOM 730 C CA . GLY A 1 94 ? -15.609 -22.406 -15.445 1 56.84 94 GLY A CA 1
ATOM 731 C C . GLY A 1 94 ? -16.188 -21.828 -14.164 1 56.84 94 GLY A C 1
ATOM 732 O O . GLY A 1 94 ? -15.508 -21.781 -13.141 1 56.84 94 GLY A O 1
ATOM 733 N N . LEU A 1 95 ? -17.266 -21.047 -14.422 1 56.88 95 LEU A N 1
ATOM 734 C CA . LEU A 1 95 ? -17.906 -20.594 -13.188 1 56.88 95 LEU A CA 1
ATOM 735 C C . LEU A 1 95 ? -18.344 -21.781 -12.336 1 56.88 95 LEU A C 1
ATOM 737 O O . LEU A 1 95 ? -18.828 -22.781 -12.867 1 56.88 95 LEU A O 1
ATOM 741 N N . PRO A 1 96 ? -17.734 -21.812 -11.109 1 52.62 96 PRO A N 1
ATOM 742 C CA . PRO A 1 96 ? -18.141 -22.938 -10.281 1 52.62 96 PRO A CA 1
ATOM 743 C C . PRO A 1 96 ? -19.656 -23.031 -10.109 1 52.62 96 PRO A C 1
ATOM 745 O O . PRO A 1 96 ? -20.359 -22.016 -10.125 1 52.62 96 PRO A O 1
ATOM 748 N N . GLY A 1 97 ? -20.234 -24.141 -10.641 1 48.47 97 GLY A N 1
ATOM 749 C CA . GLY A 1 97 ? -21.625 -24.469 -10.383 1 48.47 97 GLY A CA 1
ATOM 750 C C . GLY A 1 97 ? -22 -24.375 -8.914 1 48.47 97 GLY A C 1
ATOM 751 O O . GLY A 1 97 ? -22.984 -24.984 -8.477 1 48.47 97 GLY A O 1
ATOM 752 N N . PHE A 1 98 ? -21.141 -23.859 -8.109 1 44.56 98 PHE A N 1
ATOM 753 C CA . PHE A 1 98 ? -21.531 -23.969 -6.707 1 44.56 98 PHE A CA 1
ATOM 754 C C . PHE A 1 98 ? -22.594 -22.938 -6.355 1 44.56 98 PHE A C 1
ATOM 756 O O . PHE A 1 98 ? -22.469 -21.766 -6.707 1 44.56 98 PHE A O 1
ATOM 763 N N . THR A 1 99 ? -23.828 -23.406 -6.32 1 46.22 99 THR A N 1
ATOM 764 C CA . THR A 1 99 ? -24.875 -22.594 -5.742 1 46.22 99 THR A CA 1
ATOM 765 C C . THR A 1 99 ? -24.516 -22.156 -4.324 1 46.22 99 THR A C 1
ATOM 767 O O . THR A 1 99 ? -24.312 -23 -3.445 1 46.22 99 THR A O 1
ATOM 770 N N . PRO A 1 100 ? -24.094 -20.969 -4.176 1 42.44 100 PRO A N 1
ATOM 771 C CA . PRO A 1 100 ? -23.828 -20.484 -2.816 1 42.44 100 PRO A CA 1
ATOM 772 C C . PRO A 1 100 ? -24.969 -20.812 -1.848 1 42.44 100 PRO A C 1
ATOM 774 O O . PRO A 1 100 ? -26.125 -20.5 -2.117 1 42.44 100 PRO A O 1
ATOM 777 N N . ALA A 1 101 ? -25.062 -21.922 -1.155 1 40.38 101 ALA A N 1
ATOM 778 C CA . ALA A 1 101 ? -26.078 -21.875 -0.108 1 40.38 101 ALA A CA 1
ATOM 779 C C . ALA A 1 101 ? -25.797 -20.75 0.881 1 40.38 101 ALA A C 1
ATOM 781 O O . ALA A 1 101 ? -24.688 -20.625 1.383 1 40.38 101 ALA A O 1
ATOM 782 N N . PRO A 1 102 ? -26.609 -19.672 0.818 1 43.56 102 PRO A N 1
ATOM 783 C CA . PRO A 1 102 ? -26.375 -18.688 1.875 1 43.56 102 PRO A CA 1
ATOM 784 C C . PRO A 1 102 ? -26.047 -19.328 3.221 1 43.56 102 PRO A C 1
ATOM 786 O O . PRO A 1 102 ? -26.578 -20.391 3.549 1 43.56 102 PRO A O 1
ATOM 789 N N . PRO A 1 103 ? -24.969 -18.953 3.818 1 43.53 103 PRO A N 1
ATOM 790 C CA . PRO A 1 103 ? -24.781 -19.562 5.141 1 43.53 103 PRO A CA 1
ATOM 791 C C . PRO A 1 103 ? -26.016 -19.438 6.027 1 43.53 103 PRO A C 1
ATOM 793 O O . PRO A 1 103 ? -26.734 -18.438 5.949 1 43.53 103 PRO A O 1
ATOM 796 N N . GLU A 1 104 ? -26.797 -20.469 6.219 1 41.38 104 GLU A N 1
ATOM 797 C CA . GLU A 1 104 ? -27.672 -20.312 7.379 1 41.38 104 GLU A CA 1
ATOM 798 C C . GLU A 1 104 ? -26.969 -19.578 8.508 1 41.38 104 GLU A C 1
ATOM 800 O O . GLU A 1 104 ? -25.797 -19.844 8.805 1 41.38 104 GLU A O 1
ATOM 805 N N . ALA A 1 105 ? -27.5 -18.438 8.68 1 43.16 105 ALA A N 1
ATOM 806 C CA . ALA A 1 105 ? -27 -17.719 9.844 1 43.16 105 ALA A CA 1
ATOM 807 C C . ALA A 1 105 ? -26.578 -18.672 10.953 1 43.16 105 ALA A C 1
ATOM 809 O O . ALA A 1 105 ? -27.391 -19.422 11.484 1 43.16 105 ALA A O 1
ATOM 810 N N . LYS A 1 106 ? -25.516 -19.297 10.938 1 43.84 106 LYS A N 1
ATOM 811 C CA . LYS A 1 106 ? -25.203 -20.047 12.148 1 43.84 106 LYS A CA 1
ATOM 812 C C . LYS A 1 106 ? -25.266 -19.156 13.383 1 43.84 106 LYS A C 1
ATOM 814 O O . LYS A 1 106 ? -24.688 -18.078 13.406 1 43.84 106 LYS A O 1
ATOM 819 N N . PRO A 1 107 ? -26.109 -19.375 14.281 1 39.81 107 PRO A N 1
ATOM 820 C CA . PRO A 1 107 ? -26.094 -18.609 15.539 1 39.81 107 PRO A CA 1
ATOM 821 C C . PRO A 1 107 ? -24.688 -18.516 16.141 1 39.81 107 PRO A C 1
ATOM 823 O O . PRO A 1 107 ? -23.859 -19.406 15.914 1 39.81 107 PRO A O 1
ATOM 826 N N . ASP A 1 108 ? -24.125 -17.312 16.438 1 41.59 108 ASP A N 1
ATOM 827 C CA . ASP A 1 108 ? -23 -17.094 17.328 1 41.59 108 ASP A CA 1
ATOM 828 C C . ASP A 1 108 ? -22.953 -18.141 18.438 1 41.59 108 ASP A C 1
ATOM 830 O O . ASP A 1 108 ? -23.391 -17.891 19.562 1 41.59 108 ASP A O 1
ATOM 834 N N . SER A 1 109 ? -23.625 -19.234 18.391 1 40.03 109 SER A N 1
ATOM 835 C CA . SER A 1 109 ? -23.594 -20 19.641 1 40.03 109 SER A CA 1
ATOM 836 C C . SER A 1 109 ? -22.172 -20.188 20.141 1 40.03 109 SER A C 1
ATOM 838 O O . SER A 1 109 ? -21.266 -20.5 19.359 1 40.03 109 SER A O 1
ATOM 840 N N . ASP A 1 110 ? -21.797 -19.688 21.141 1 41.22 110 ASP A N 1
ATOM 841 C CA . ASP A 1 110 ? -20.672 -19.828 22.062 1 41.22 110 ASP A CA 1
ATOM 842 C C . ASP A 1 110 ? -20.188 -21.281 22.109 1 41.22 110 ASP A C 1
ATOM 844 O O . ASP A 1 110 ? -19.234 -21.594 22.828 1 41.22 110 ASP A O 1
ATOM 848 N N . ASP A 1 111 ? -21.062 -22.234 22.062 1 45.34 111 ASP A N 1
ATOM 849 C CA . ASP A 1 111 ? -20.703 -23.609 22.375 1 45.34 111 ASP A CA 1
ATOM 850 C C . ASP A 1 111 ? -19.688 -24.141 21.375 1 45.34 111 ASP A C 1
ATOM 852 O O . ASP A 1 111 ? -20 -25.047 20.578 1 45.34 111 ASP A O 1
ATOM 856 N N . ASP A 1 112 ? -18.875 -23.328 20.75 1 51.31 112 ASP A N 1
ATOM 857 C CA . ASP A 1 112 ? -18 -23.375 19.578 1 51.31 112 ASP A CA 1
ATOM 858 C C . ASP A 1 112 ? -16.922 -24.438 19.734 1 51.31 112 ASP A C 1
ATOM 860 O O . ASP A 1 112 ? -15.797 -24.141 20.125 1 51.31 112 ASP A O 1
ATOM 864 N N . ALA A 1 113 ? -17.266 -25.703 20.312 1 53.38 113 ALA A N 1
ATOM 865 C CA . ALA A 1 113 ? -16.359 -26.781 20.703 1 53.38 113 ALA A CA 1
ATOM 866 C C . ALA A 1 113 ? -15.461 -27.188 19.531 1 53.38 113 ALA A C 1
ATOM 868 O O . ALA A 1 113 ? -14.492 -27.938 19.719 1 53.38 113 ALA A O 1
ATOM 869 N N . GLY A 1 114 ? -15.055 -26.453 18.625 1 76.19 114 GLY A N 1
ATOM 870 C CA . GLY A 1 114 ? -14.148 -26.844 17.562 1 76.19 114 GLY A CA 1
ATOM 871 C C . GLY A 1 114 ? -13.492 -25.672 16.859 1 76.19 114 GLY A C 1
ATOM 872 O O . GLY A 1 114 ? -12.594 -25.859 16.031 1 76.19 114 GLY A O 1
ATOM 873 N N . ARG A 1 115 ? -13.805 -24.531 17.375 1 84.56 115 ARG A N 1
ATOM 874 C CA . ARG A 1 115 ? -13.211 -23.344 16.781 1 84.56 115 ARG A CA 1
ATOM 875 C C . ARG A 1 115 ? -11.961 -22.922 17.531 1 84.56 115 ARG A C 1
ATOM 877 O O . ARG A 1 115 ? -11.844 -23.156 18.734 1 84.56 115 ARG A O 1
ATOM 884 N N . PRO A 1 116 ? -10.953 -22.391 16.797 1 89.62 116 PRO A N 1
ATOM 885 C CA . PRO A 1 116 ? -9.75 -21.906 17.484 1 89.62 116 PRO A CA 1
ATOM 886 C C . PRO A 1 116 ? -10.055 -20.766 18.469 1 89.62 116 PRO A C 1
ATOM 888 O O . PRO A 1 116 ? -10.922 -19.938 18.203 1 89.62 116 PRO A O 1
ATOM 891 N N . ALA A 1 117 ? -9.391 -20.844 19.609 1 89.5 117 ALA A N 1
ATOM 892 C CA . ALA A 1 117 ? -9.477 -19.734 20.578 1 89.5 117 ALA A CA 1
ATOM 893 C C . ALA A 1 117 ? -8.625 -18.547 20.125 1 89.5 117 ALA A C 1
ATOM 895 O O . ALA A 1 117 ? -7.484 -18.406 20.562 1 89.5 117 ALA A O 1
ATOM 896 N N . TRP A 1 118 ? -9.156 -17.75 19.344 1 90.06 118 TRP A N 1
ATOM 897 C CA . TRP A 1 118 ? -8.422 -16.656 18.719 1 90.06 118 TRP A CA 1
ATOM 898 C C . TRP A 1 118 ? -7.859 -15.703 19.75 1 90.06 118 TRP A C 1
ATOM 900 O O . TRP A 1 118 ? -6.766 -15.164 19.594 1 90.06 118 TRP A O 1
ATOM 910 N N . HIS A 1 119 ? -8.562 -15.469 20.891 1 87.75 119 HIS A N 1
ATOM 911 C CA . HIS A 1 119 ? -8.109 -14.562 21.938 1 87.75 119 HIS A CA 1
ATOM 912 C C . HIS A 1 119 ? -6.816 -15.062 22.578 1 87.75 119 HIS A C 1
ATOM 914 O O . HIS A 1 119 ? -6.008 -14.273 23.062 1 87.75 119 HIS A O 1
ATOM 920 N N . GLU A 1 120 ? -6.637 -16.422 22.5 1 89.56 120 GLU A N 1
ATOM 921 C CA . GLU A 1 120 ? -5.426 -17 23.047 1 89.56 120 GLU A CA 1
ATOM 922 C C . GLU A 1 120 ? -4.273 -16.953 22.047 1 89.56 120 GLU A C 1
ATOM 924 O O . GLU A 1 120 ? -3.105 -16.906 22.453 1 89.56 120 GLU A O 1
ATOM 929 N N . ARG A 1 121 ? -4.652 -16.953 20.812 1 92.62 121 ARG A N 1
ATOM 930 C CA . ARG A 1 121 ? -3.645 -17 19.75 1 92.62 121 ARG A CA 1
ATOM 931 C C . ARG A 1 121 ? -3.094 -15.602 19.469 1 92.62 121 ARG A C 1
ATOM 933 O O . ARG A 1 121 ? -1.974 -15.461 18.969 1 92.62 121 ARG A O 1
ATOM 940 N N . ILE A 1 122 ? -3.832 -14.586 19.828 1 92.19 122 ILE A N 1
ATOM 941 C CA . ILE A 1 122 ? -3.41 -13.203 19.609 1 92.19 122 ILE A CA 1
ATOM 942 C C . ILE A 1 122 ? -2.887 -12.617 20.906 1 92.19 122 ILE A C 1
ATOM 944 O O . ILE A 1 122 ? -3.666 -12.188 21.766 1 92.19 122 ILE A O 1
ATOM 948 N N . ALA A 1 123 ? -1.648 -12.586 21.062 1 83.75 123 ALA A N 1
ATOM 949 C CA . ALA A 1 123 ? -1.017 -12.211 22.328 1 83.75 123 ALA A CA 1
ATOM 950 C C . ALA A 1 123 ? -1.181 -10.711 22.594 1 83.75 123 ALA A C 1
ATOM 952 O O . ALA A 1 123 ? -1.432 -10.305 23.719 1 83.75 123 ALA A O 1
ATOM 953 N N . HIS A 1 124 ? -1.013 -9.867 21.641 1 86.69 124 HIS A N 1
ATOM 954 C CA . HIS A 1 124 ? -1.097 -8.414 21.75 1 86.69 124 HIS A CA 1
ATOM 955 C C . HIS A 1 124 ? -2.066 -7.84 20.719 1 86.69 124 HIS A C 1
ATOM 957 O O . HIS A 1 124 ? -1.657 -7.445 19.625 1 86.69 124 HIS A O 1
ATOM 963 N N . PRO A 1 125 ? -3.312 -7.746 21.109 1 90.88 125 PRO A N 1
ATOM 964 C CA . PRO A 1 125 ? -4.316 -7.27 20.156 1 90.88 125 PRO A CA 1
ATOM 965 C C . PRO A 1 125 ? -4.164 -5.781 19.844 1 90.88 125 PRO A C 1
ATOM 967 O O . PRO A 1 125 ? -4.359 -4.938 20.719 1 90.88 125 PRO A O 1
ATOM 970 N N . PRO A 1 126 ? -3.869 -5.422 18.641 1 91.94 126 PRO A N 1
ATOM 971 C CA . PRO A 1 126 ? -3.697 -4.016 18.266 1 91.94 126 PRO A CA 1
ATOM 972 C C . PRO A 1 126 ? -4.973 -3.195 18.453 1 91.94 126 PRO A C 1
ATOM 974 O O . PRO A 1 126 ? -4.906 -1.978 18.625 1 91.94 126 PRO A O 1
ATOM 977 N N . SER A 1 127 ? -6.145 -3.846 18.453 1 90.38 127 SER A N 1
ATOM 978 C CA . SER A 1 127 ? -7.422 -3.146 18.547 1 90.38 127 SER A CA 1
ATOM 979 C C . SER A 1 127 ? -7.598 -2.512 19.922 1 90.38 127 SER A C 1
ATOM 981 O O . SER A 1 127 ? -8.461 -1.649 20.094 1 90.38 127 SER A O 1
ATOM 983 N N . ARG A 1 128 ? -6.781 -2.879 20.875 1 89.69 128 ARG A N 1
ATOM 984 C CA . ARG A 1 128 ? -6.906 -2.391 22.25 1 89.69 128 ARG A CA 1
ATOM 985 C C . ARG A 1 128 ? -6.098 -1.116 22.453 1 89.69 128 ARG A C 1
ATOM 987 O O . ARG A 1 128 ? -6.227 -0.448 23.469 1 89.69 128 ARG A O 1
ATOM 994 N N . GLN A 1 129 ? -5.316 -0.75 21.516 1 90.62 129 GLN A N 1
ATOM 995 C CA . GLN A 1 129 ? -4.496 0.448 21.641 1 90.62 129 GLN A CA 1
ATOM 996 C C . GLN A 1 129 ? -5.336 1.711 21.469 1 90.62 129 GLN A C 1
ATOM 998 O O . GLN A 1 129 ? -6.305 1.724 20.719 1 90.62 129 GLN A O 1
ATOM 1003 N N . ARG A 1 130 ? -4.945 2.756 22.219 1 89.38 130 ARG A N 1
ATOM 1004 C CA . ARG A 1 130 ? -5.625 4.043 22.094 1 89.38 130 ARG A CA 1
ATOM 1005 C C . ARG A 1 130 ? -5.254 4.738 20.797 1 89.38 130 ARG A C 1
ATOM 1007 O O . ARG A 1 130 ? -4.07 4.887 20.469 1 89.38 130 ARG A O 1
ATOM 1014 N N . ASN A 1 131 ? -6.273 5.074 20.047 1 88.56 131 ASN A N 1
ATOM 1015 C CA . ASN A 1 131 ? -6.082 5.699 18.75 1 88.56 131 ASN A CA 1
ATOM 1016 C C . ASN A 1 131 ? -6.984 6.918 18.578 1 88.56 131 ASN A C 1
ATOM 1018 O O . ASN A 1 131 ? -7.984 7.062 19.281 1 88.56 131 ASN A O 1
ATOM 1022 N N . ILE A 1 132 ? -6.5 7.785 17.703 1 88.06 132 ILE A N 1
ATOM 1023 C CA . ILE A 1 132 ? -7.383 8.875 17.312 1 88.06 132 ILE A CA 1
ATOM 1024 C C . ILE A 1 132 ? -8.609 8.32 16.594 1 88.06 132 ILE A C 1
ATOM 1026 O O . ILE A 1 132 ? -8.484 7.492 15.688 1 88.06 132 ILE A O 1
ATOM 1030 N N . VAL A 1 133 ? -9.727 8.664 17.031 1 84.12 133 VAL A N 1
ATOM 1031 C CA . VAL A 1 133 ? -10.969 8.203 16.422 1 84.12 133 VAL A CA 1
ATOM 1032 C C . VAL A 1 133 ? -11.711 9.391 15.805 1 84.12 133 VAL A C 1
ATOM 1034 O O . VAL A 1 133 ? -11.875 10.43 16.438 1 84.12 133 VAL A O 1
ATOM 1037 N N . LYS A 1 134 ? -12.047 9.258 14.617 1 83.56 134 LYS A N 1
ATOM 1038 C CA . LYS A 1 134 ? -12.836 10.242 13.891 1 83.56 134 LYS A CA 1
ATOM 1039 C C . LYS A 1 134 ? -14.117 9.625 13.344 1 83.56 134 LYS A C 1
ATOM 1041 O O . LYS A 1 134 ? -14.117 8.484 12.875 1 83.56 134 LYS A O 1
ATOM 1046 N N . PRO A 1 135 ? -15.148 10.391 13.445 1 80.75 135 PRO A N 1
ATOM 1047 C CA . PRO A 1 135 ? -16.375 9.836 12.859 1 80.75 135 PRO A CA 1
ATOM 1048 C C . PRO A 1 135 ? -16.297 9.68 11.344 1 80.75 135 PRO A C 1
ATOM 1050 O O . PRO A 1 135 ? -15.719 10.531 10.664 1 80.75 135 PRO A O 1
ATOM 1053 N N . ALA A 1 136 ? -16.828 8.625 10.859 1 74.12 136 ALA A N 1
ATOM 1054 C CA . ALA A 1 136 ? -16.812 8.32 9.43 1 74.12 136 ALA A CA 1
ATOM 1055 C C . ALA A 1 136 ? -17.578 9.375 8.633 1 74.12 136 ALA A C 1
ATOM 1057 O O . ALA A 1 136 ? -17.234 9.656 7.484 1 74.12 136 ALA A O 1
ATOM 1058 N N . ASN A 1 137 ? -18.578 9.938 9.305 1 80 137 ASN A N 1
ATOM 1059 C CA . ASN A 1 137 ? -19.422 10.906 8.617 1 80 137 ASN A CA 1
ATOM 1060 C C . ASN A 1 137 ? -19.047 12.336 8.969 1 80 137 ASN A C 1
ATOM 1062 O O . ASN A 1 137 ? -19.906 13.195 9.109 1 80 137 ASN A O 1
ATOM 1066 N N . TRP A 1 138 ? -17.781 12.562 9.234 1 83.75 138 TRP A N 1
ATOM 1067 C CA . TRP A 1 138 ? -17.312 13.875 9.664 1 83.75 138 TRP A CA 1
ATOM 1068 C C . TRP A 1 138 ? -17.75 14.961 8.695 1 83.75 138 TRP A C 1
ATOM 1070 O O . TRP A 1 138 ? -17.969 16.109 9.086 1 83.75 138 TRP A O 1
ATOM 1080 N N . GLN A 1 139 ? -17.938 14.609 7.418 1 80.5 139 GLN A N 1
ATOM 1081 C CA . GLN A 1 139 ? -18.266 15.578 6.371 1 80.5 139 GLN A CA 1
ATOM 1082 C C . GLN A 1 139 ? -19.656 16.156 6.574 1 80.5 139 GLN A C 1
ATOM 1084 O O . GLN A 1 139 ? -19.984 17.203 6.027 1 80.5 139 GLN A O 1
ATOM 1089 N N . HIS A 1 140 ? -20.469 15.523 7.336 1 84.5 140 HIS A N 1
ATOM 1090 C CA . HIS A 1 140 ? -21.859 15.922 7.512 1 84.5 140 HIS A CA 1
ATOM 1091 C C . HIS A 1 140 ? -22.016 16.891 8.68 1 84.5 140 HIS A C 1
ATOM 1093 O O . HIS A 1 140 ? -23.094 17.453 8.883 1 84.5 140 HIS A O 1
ATOM 1099 N N . TYR A 1 141 ? -20.969 17.203 9.359 1 91.75 141 TYR A N 1
ATOM 1100 C CA . TYR A 1 141 ? -21.016 18.141 10.484 1 91.75 141 TYR A CA 1
ATOM 1101 C C . TYR A 1 141 ? -20.844 19.578 10.016 1 91.75 141 TYR A C 1
ATOM 1103 O O . TYR A 1 141 ? -20.078 19.844 9.086 1 91.75 141 TYR A O 1
ATOM 1111 N N . GLU A 1 142 ? -21.5 20.453 10.633 1 94.62 142 GLU A N 1
ATOM 1112 C CA . GLU A 1 142 ? -21.5 21.859 10.25 1 94.62 142 GLU A CA 1
ATOM 1113 C C . GLU A 1 142 ? -20.141 22.484 10.5 1 94.62 142 GLU A C 1
ATOM 1115 O O . GLU A 1 142 ? -19.688 23.344 9.727 1 94.62 142 GLU A O 1
ATOM 1120 N N . PHE A 1 143 ? -19.531 22.109 11.602 1 97.56 143 PHE A N 1
ATOM 1121 C CA . PHE A 1 143 ? -18.25 22.719 11.984 1 97.56 143 PHE A CA 1
ATOM 1122 C C . PHE A 1 143 ? -17.203 21.641 12.234 1 97.56 143 PHE A C 1
ATOM 1124 O O . PHE A 1 143 ? -16.844 21.375 13.383 1 97.56 143 PHE A O 1
ATOM 1131 N N . PRO A 1 144 ? -16.594 21.062 11.18 1 95.69 144 PRO A N 1
ATOM 1132 C CA . PRO A 1 144 ? -15.609 20 11.336 1 95.69 144 PRO A CA 1
ATOM 1133 C C . PRO A 1 144 ? -14.203 20.531 11.586 1 95.69 144 PRO A C 1
ATOM 1135 O O . PRO A 1 144 ? -13.383 20.578 10.664 1 95.69 144 PRO A O 1
ATOM 1138 N N . PHE A 1 145 ? -13.891 20.844 12.844 1 97.19 145 PHE A N 1
ATOM 1139 C CA . PHE A 1 145 ? -12.523 21.188 13.211 1 97.19 145 PHE A CA 1
ATOM 1140 C C . PHE A 1 145 ? -11.68 19.938 13.383 1 97.19 145 PHE A C 1
ATOM 1142 O O . PHE A 1 145 ? -11.141 19.688 14.461 1 97.19 145 PHE A O 1
ATOM 1149 N N . ILE A 1 146 ? -11.469 19.203 12.273 1 91.94 146 ILE A N 1
ATOM 1150 C CA . ILE A 1 146 ? -10.766 17.922 12.328 1 91.94 146 ILE A CA 1
ATOM 1151 C C . ILE A 1 146 ? -9.477 18.016 11.523 1 91.94 146 ILE A C 1
ATOM 1153 O O . ILE A 1 146 ? -9.438 18.656 10.469 1 91.94 146 ILE A O 1
ATOM 1157 N N . TYR A 1 147 ? -8.469 17.391 12.039 1 90.75 147 TYR A N 1
ATOM 1158 C CA . TYR A 1 147 ? -7.156 17.375 11.398 1 90.75 147 TYR A CA 1
ATOM 1159 C C . TYR A 1 147 ? -7.051 16.234 10.391 1 90.75 147 TYR A C 1
ATOM 1161 O O . TYR A 1 147 ? -7.617 15.164 10.602 1 90.75 147 TYR A O 1
ATOM 1169 N N . GLY A 1 148 ? -6.305 16.422 9.297 1 82.06 148 GLY A N 1
ATOM 1170 C CA . GLY A 1 148 ? -5.914 15.352 8.383 1 82.06 148 GLY A CA 1
ATOM 1171 C C . GLY A 1 148 ? -6.91 15.133 7.262 1 82.06 148 GLY A C 1
ATOM 1172 O O . GLY A 1 148 ? -6.785 14.172 6.496 1 82.06 148 GLY A O 1
ATOM 1173 N N . GLN A 1 149 ? -7.875 15.922 7.188 1 78.5 149 GLN A N 1
ATOM 1174 C CA . GLN A 1 149 ? -8.844 15.836 6.102 1 78.5 149 GLN A CA 1
ATOM 1175 C C . GLN A 1 149 ? -8.695 17 5.133 1 78.5 149 GLN A C 1
ATOM 1177 O O . GLN A 1 149 ? -8.18 18.062 5.508 1 78.5 149 GLN A O 1
ATOM 1182 N N . PHE A 1 150 ? -8.945 16.75 3.883 1 73.81 150 PHE A N 1
ATOM 1183 C CA . PHE A 1 150 ? -8.648 17.797 2.918 1 73.81 150 PHE A CA 1
ATOM 1184 C C . PHE A 1 150 ? -9.93 18.5 2.463 1 73.81 150 PHE A C 1
ATOM 1186 O O . PHE A 1 150 ? -11.016 17.922 2.572 1 73.81 150 PHE A O 1
ATOM 1193 N N . ASP A 1 151 ? -9.727 19.672 2.09 1 79.25 151 ASP A N 1
ATOM 1194 C CA . ASP A 1 151 ? -10.773 20.469 1.446 1 79.25 151 ASP A CA 1
ATOM 1195 C C . ASP A 1 151 ? -10.93 20.078 -0.023 1 79.25 151 ASP A C 1
ATOM 1197 O O . ASP A 1 151 ? -10.031 20.312 -0.832 1 79.25 151 ASP A O 1
ATOM 1201 N N . GLN A 1 152 ? -12.039 19.594 -0.321 1 75.69 152 GLN A N 1
ATOM 1202 C CA . GLN A 1 152 ? -12.305 19.094 -1.669 1 75.69 152 GLN A CA 1
ATOM 1203 C C . GLN A 1 152 ? -12.164 20.219 -2.699 1 75.69 152 GLN A C 1
ATOM 1205 O O . GLN A 1 152 ? -11.773 19.969 -3.842 1 75.69 152 GLN A O 1
ATOM 1210 N N . SER A 1 153 ? -12.477 21.359 -2.299 1 81.5 153 SER A N 1
ATOM 1211 C CA . SER A 1 153 ? -12.453 22.484 -3.223 1 81.5 153 SER A CA 1
ATOM 1212 C C . SER A 1 153 ? -11.016 22.859 -3.604 1 81.5 153 SER A C 1
ATOM 1214 O O . SER A 1 153 ? -10.789 23.516 -4.613 1 81.5 153 SER A O 1
ATOM 1216 N N . LEU A 1 154 ? -10.109 22.406 -2.836 1 84.94 154 LEU A N 1
ATOM 1217 C CA . LEU A 1 154 ? -8.711 22.75 -3.09 1 84.94 154 LEU A CA 1
ATOM 1218 C C . LEU A 1 154 ? -7.984 21.594 -3.773 1 84.94 154 LEU A C 1
ATOM 1220 O O . LEU A 1 154 ? -6.809 21.719 -4.117 1 84.94 154 LEU A O 1
ATOM 1224 N N . PHE A 1 155 ? -8.68 20.484 -3.969 1 83.06 155 PHE A N 1
ATOM 1225 C CA . PHE A 1 155 ? -8.055 19.344 -4.629 1 83.06 155 PHE A CA 1
ATOM 1226 C C . PHE A 1 155 ? -7.77 19.656 -6.094 1 83.06 155 PHE A C 1
ATOM 1228 O O . PHE A 1 155 ? -8.641 20.141 -6.812 1 83.06 155 PHE A O 1
ATOM 1235 N N . PRO A 1 156 ? -6.594 19.312 -6.535 1 87.56 156 PRO A N 1
ATOM 1236 C CA . PRO A 1 156 ? -6.234 19.578 -7.93 1 87.56 156 PRO A CA 1
ATOM 1237 C C . PRO A 1 156 ? -6.719 18.5 -8.883 1 87.56 156 PRO A C 1
ATOM 1239 O O . PRO A 1 156 ? -5.906 17.828 -9.523 1 87.56 156 PRO A O 1
ATOM 1242 N N . THR A 1 157 ? -7.984 18.406 -9.062 1 84.5 157 THR A N 1
ATOM 1243 C CA . THR A 1 157 ? -8.625 17.328 -9.797 1 84.5 157 THR A CA 1
ATOM 1244 C C . THR A 1 157 ? -8.078 17.234 -11.219 1 84.5 157 THR A C 1
ATOM 1246 O O . THR A 1 157 ? -7.637 16.172 -11.656 1 84.5 157 THR A O 1
ATOM 1249 N N . ASN A 1 158 ? -8.102 18.359 -11.922 1 85.44 158 ASN A N 1
ATOM 1250 C CA . ASN A 1 158 ? -7.695 18.359 -13.32 1 85.44 158 ASN A CA 1
ATOM 1251 C C . ASN A 1 158 ? -6.219 18 -13.477 1 85.44 158 ASN A C 1
ATOM 1253 O O . ASN A 1 158 ? -5.844 17.234 -14.367 1 85.44 158 ASN A O 1
ATOM 1257 N N . ASP A 1 159 ? -5.418 18.578 -12.625 1 87.75 159 ASP A N 1
ATOM 1258 C CA . ASP A 1 159 ? -3.984 18.312 -12.664 1 87.75 159 ASP A CA 1
ATOM 1259 C C . ASP A 1 159 ? -3.686 16.844 -12.375 1 87.75 159 ASP A C 1
ATOM 1261 O O . ASP A 1 159 ? -2.869 16.219 -13.055 1 87.75 159 ASP A O 1
ATOM 1265 N N . TRP A 1 160 ? -4.332 16.328 -11.398 1 90.12 160 TRP A N 1
ATOM 1266 C CA . TRP A 1 160 ? -4.117 14.93 -11.023 1 90.12 160 TRP A CA 1
ATOM 1267 C C . TRP A 1 160 ? -4.633 13.984 -12.102 1 90.12 160 TRP A C 1
ATOM 1269 O O . TRP A 1 160 ? -3.986 12.984 -12.422 1 90.12 160 TRP A O 1
ATOM 1279 N N . ARG A 1 161 ? -5.785 14.297 -12.648 1 87.62 161 ARG A N 1
ATOM 1280 C CA . ARG A 1 161 ? -6.336 13.516 -13.75 1 87.62 161 ARG A CA 1
ATOM 1281 C C . ARG A 1 161 ? -5.355 13.453 -14.922 1 87.62 161 ARG A C 1
ATOM 1283 O O . ARG A 1 161 ? -5.156 12.391 -15.516 1 87.62 161 ARG A O 1
ATOM 1290 N N . GLU A 1 162 ? -4.809 14.539 -15.25 1 87.94 162 GLU A N 1
ATOM 1291 C CA . GLU A 1 162 ? -3.818 14.602 -16.328 1 87.94 162 GLU A CA 1
ATOM 1292 C C . GLU A 1 162 ? -2.664 13.641 -16.062 1 87.94 162 GLU A C 1
ATOM 1294 O O . GLU A 1 162 ? -2.262 12.891 -16.969 1 87.94 162 GLU A O 1
ATOM 1299 N N . CYS A 1 163 ? -2.141 13.664 -14.898 1 90.75 163 CYS A N 1
ATOM 1300 C CA . CYS A 1 163 ? -0.999 12.836 -14.531 1 90.75 163 CYS A CA 1
ATOM 1301 C C . CYS A 1 163 ? -1.37 11.359 -14.547 1 90.75 163 CYS A C 1
ATOM 1303 O O . CYS A 1 163 ? -0.594 10.523 -15.023 1 90.75 163 CYS A O 1
ATOM 1305 N N . CYS A 1 164 ? -2.553 11.008 -14.047 1 91.5 164 CYS A N 1
ATOM 1306 C CA . CYS A 1 164 ? -3.029 9.633 -14.055 1 91.5 164 CYS A CA 1
ATOM 1307 C C . CYS A 1 164 ? -3.176 9.109 -15.484 1 91.5 164 CYS A C 1
ATOM 1309 O O . CYS A 1 164 ? -2.785 7.984 -15.781 1 91.5 164 CYS A O 1
ATOM 1311 N N . LEU A 1 165 ? -3.727 9.945 -16.328 1 88.5 165 LEU A N 1
ATOM 1312 C CA . LEU A 1 165 ? -3.924 9.555 -17.719 1 88.5 165 LEU A CA 1
ATOM 1313 C C . LEU A 1 165 ? -2.586 9.336 -18.422 1 88.5 165 LEU A C 1
ATOM 1315 O O . LEU A 1 165 ? -2.436 8.391 -19.188 1 88.5 165 LEU A O 1
ATOM 1319 N N . LYS A 1 166 ? -1.693 10.18 -18.203 1 87.56 166 LYS A N 1
ATOM 1320 C CA . LYS A 1 166 ? -0.364 10.023 -18.781 1 87.56 166 LYS A CA 1
ATOM 1321 C C . LYS A 1 166 ? 0.286 8.719 -18.328 1 87.56 166 LYS A C 1
ATOM 1323 O O . LYS A 1 166 ? 1.004 8.078 -19.109 1 87.56 166 LYS A O 1
ATOM 1328 N N . ALA A 1 167 ? 0.022 8.359 -17.094 1 88.62 167 ALA A N 1
ATOM 1329 C CA . ALA A 1 167 ? 0.599 7.137 -16.531 1 88.62 167 ALA A CA 1
ATOM 1330 C C . ALA A 1 167 ? -0.092 5.898 -17.094 1 88.62 167 ALA A C 1
ATOM 1332 O O . ALA A 1 167 ? 0.401 4.781 -16.938 1 88.62 167 ALA A O 1
ATOM 1333 N N . LEU A 1 168 ? -1.177 6.055 -17.781 1 86 168 LEU A N 1
ATOM 1334 C CA . LEU A 1 168 ? -1.926 4.938 -18.344 1 86 168 LEU A CA 1
ATOM 1335 C C . LEU A 1 168 ? -1.604 4.75 -19.812 1 86 168 LEU A C 1
ATOM 1337 O O . LEU A 1 168 ? -2.256 3.961 -20.5 1 86 168 LEU A O 1
ATOM 1341 N N . SER A 1 169 ? -0.644 5.48 -20.328 1 81.56 169 SER A N 1
ATOM 1342 C CA . 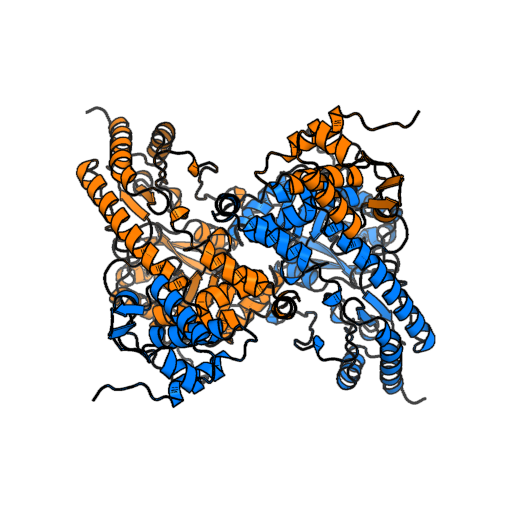SER A 1 169 ? -0.2 5.219 -21.688 1 81.56 169 SER A CA 1
ATOM 1343 C C . SER A 1 169 ? 0.401 3.82 -21.812 1 81.56 169 SER A C 1
ATOM 1345 O O . SER A 1 169 ? 0.866 3.248 -20.828 1 81.56 169 SER A O 1
ATOM 1347 N N . VAL A 1 170 ? 0.37 3.268 -22.984 1 72.06 170 VAL A N 1
ATOM 1348 C CA . VAL A 1 170 ? 0.862 1.918 -23.234 1 72.06 170 VAL A CA 1
ATOM 1349 C C . VAL A 1 170 ? 2.32 1.81 -22.797 1 72.06 170 VAL A C 1
ATOM 1351 O O . VAL A 1 170 ? 2.711 0.833 -22.156 1 72.06 170 VAL A O 1
ATOM 1354 N N . MET A 1 171 ? 3.01 2.777 -23.078 1 70.19 171 MET A N 1
ATOM 1355 C CA . MET A 1 171 ? 4.426 2.787 -22.734 1 70.19 171 MET A CA 1
ATOM 1356 C C . MET A 1 171 ? 4.613 2.777 -21.219 1 70.19 171 MET A C 1
ATOM 1358 O O . MET A 1 171 ? 5.457 2.045 -20.688 1 70.19 171 MET A O 1
ATOM 1362 N N . GLU A 1 172 ? 3.861 3.543 -20.594 1 76.12 172 GLU A N 1
ATOM 1363 C CA . GLU A 1 172 ? 3.982 3.625 -19.141 1 76.12 172 GLU A CA 1
ATOM 1364 C C . GLU A 1 172 ? 3.49 2.344 -18.469 1 76.12 172 GLU A C 1
ATOM 1366 O O . GLU A 1 172 ? 4.066 1.894 -17.469 1 76.12 172 GLU A O 1
ATOM 1371 N N . ILE A 1 173 ? 2.471 1.787 -18.984 1 74.56 173 ILE A N 1
ATOM 1372 C CA . ILE A 1 173 ? 1.936 0.543 -18.438 1 74.56 173 ILE A CA 1
ATOM 1373 C C . ILE A 1 173 ? 3.006 -0.545 -18.5 1 74.56 173 ILE A C 1
ATOM 1375 O O . ILE A 1 173 ? 3.15 -1.328 -17.547 1 74.56 173 ILE A O 1
ATOM 1379 N N . ARG A 1 174 ? 3.748 -0.56 -19.5 1 71.44 174 ARG A N 1
ATOM 1380 C CA . ARG A 1 174 ? 4.82 -1.537 -19.656 1 71.44 174 ARG A CA 1
ATOM 1381 C C . ARG A 1 174 ? 5.863 -1.387 -18.562 1 71.44 174 ARG A C 1
ATOM 1383 O O . ARG A 1 174 ? 6.523 -2.359 -18.188 1 71.44 174 ARG A O 1
ATOM 1390 N N . ASN A 1 175 ? 5.902 -0.201 -18.047 1 73.38 175 ASN A N 1
ATOM 1391 C CA . ASN A 1 175 ? 6.938 0.102 -17.062 1 73.38 175 ASN A CA 1
ATOM 1392 C C . ASN A 1 175 ? 6.469 -0.202 -15.648 1 73.38 175 ASN A C 1
ATOM 1394 O O . ASN A 1 175 ? 7.227 -0.754 -14.844 1 73.38 175 ASN A O 1
ATOM 1398 N N . TRP A 1 176 ? 5.242 0.135 -15.398 1 74.5 176 TRP A N 1
ATOM 1399 C CA . TRP A 1 176 ? 4.852 0.036 -14 1 74.5 176 TRP A CA 1
ATOM 1400 C C . TRP A 1 176 ? 4.031 -1.223 -13.75 1 74.5 176 TRP A C 1
ATOM 1402 O O . TRP A 1 176 ? 3.867 -1.648 -12.602 1 74.5 176 TRP A O 1
ATOM 1412 N N . ALA A 1 177 ? 3.488 -1.853 -14.68 1 71.88 177 ALA A N 1
ATOM 1413 C CA . ALA A 1 177 ? 2.572 -2.975 -14.492 1 71.88 177 ALA A CA 1
ATOM 1414 C C . ALA A 1 177 ? 3.307 -4.195 -13.945 1 71.88 177 ALA A C 1
ATOM 1416 O O . ALA A 1 177 ? 2.766 -4.941 -13.125 1 71.88 177 ALA A O 1
ATOM 1417 N N . PRO A 1 178 ? 4.555 -4.367 -14.398 1 68.25 178 PRO A N 1
ATOM 1418 C CA . PRO A 1 178 ? 5.285 -5.5 -13.82 1 68.25 178 PRO A CA 1
ATOM 1419 C C . PRO A 1 178 ? 5.613 -5.297 -12.344 1 68.25 178 PRO A C 1
ATOM 1421 O O . PRO A 1 178 ? 5.582 -4.168 -11.852 1 68.25 178 PRO A O 1
ATOM 1424 N N . ASP A 1 179 ? 5.82 -6.398 -11.695 1 71 179 ASP A N 1
ATOM 1425 C CA . ASP A 1 179 ? 6.32 -6.352 -10.32 1 71 179 ASP A CA 1
ATOM 1426 C C . ASP A 1 179 ? 7.723 -5.754 -10.273 1 71 179 ASP A C 1
ATOM 1428 O O . ASP A 1 179 ? 8.656 -6.301 -10.859 1 71 179 ASP A O 1
ATOM 1432 N N . LEU A 1 180 ? 7.832 -4.668 -9.508 1 67.75 180 LEU A N 1
ATOM 1433 C CA . LEU A 1 180 ? 9.117 -3.99 -9.398 1 67.75 180 LEU A CA 1
ATOM 1434 C C . LEU A 1 180 ? 9.984 -4.645 -8.328 1 67.75 180 LEU A C 1
ATOM 1436 O O . LEU A 1 180 ? 11.133 -4.234 -8.117 1 67.75 180 LEU A O 1
ATOM 1440 N N . ILE A 1 181 ? 9.406 -5.668 -7.688 1 65.5 181 ILE A N 1
ATOM 1441 C CA . ILE A 1 181 ? 10.07 -6.441 -6.645 1 65.5 181 ILE A CA 1
ATOM 1442 C C . ILE A 1 181 ? 10.555 -5.508 -5.543 1 65.5 181 ILE A C 1
ATOM 1444 O O . ILE A 1 181 ? 9.781 -5.09 -4.684 1 65.5 181 ILE A O 1
ATOM 1448 N N . GLU A 1 182 ? 11.859 -5.039 -5.691 1 70.12 182 GLU A N 1
ATOM 1449 C CA . GLU A 1 182 ? 12.422 -4.16 -4.672 1 70.12 182 GLU A CA 1
ATOM 1450 C C . GLU A 1 182 ? 12.594 -2.74 -5.203 1 70.12 182 GLU A C 1
ATOM 1452 O O . GLU A 1 182 ? 12.805 -1.805 -4.426 1 70.12 182 GLU A O 1
ATOM 1457 N N . ARG A 1 183 ? 12.336 -2.553 -6.32 1 77.31 183 ARG A N 1
ATOM 1458 C CA . ARG A 1 183 ? 12.711 -1.276 -6.922 1 77.31 183 ARG A CA 1
ATOM 1459 C C . ARG A 1 183 ? 11.594 -0.25 -6.77 1 77.31 183 ARG A C 1
ATOM 1461 O O . ARG A 1 183 ? 10.414 -0.61 -6.711 1 77.31 183 ARG A O 1
ATOM 1468 N N . ASP A 1 184 ? 11.953 0.961 -6.57 1 88.19 184 ASP A N 1
ATOM 1469 C CA . ASP A 1 184 ? 11.039 2.102 -6.629 1 88.19 184 ASP A CA 1
ATOM 1470 C C . ASP A 1 184 ? 11.008 2.705 -8.031 1 88.19 184 ASP A C 1
ATOM 1472 O O . ASP A 1 184 ? 11.914 2.461 -8.836 1 88.19 184 ASP A O 1
ATOM 1476 N N . ASP A 1 185 ? 9.953 3.367 -8.32 1 88.94 185 ASP A N 1
ATOM 1477 C CA . ASP A 1 185 ? 9.891 4.105 -9.57 1 88.94 185 ASP A CA 1
ATOM 1478 C C . ASP A 1 185 ? 11.047 5.105 -9.68 1 88.94 185 ASP A C 1
ATOM 1480 O O . ASP A 1 185 ? 11.18 6 -8.844 1 88.94 185 ASP A O 1
ATOM 1484 N N . GLU A 1 186 ? 11.82 4.98 -10.672 1 86.56 186 GLU A N 1
ATOM 1485 C CA . GLU A 1 186 ? 13.016 5.797 -10.82 1 86.56 186 GLU A CA 1
ATOM 1486 C C . GLU A 1 186 ? 12.664 7.27 -10.992 1 86.56 186 GLU A C 1
ATOM 1488 O O . GLU A 1 186 ? 13.383 8.148 -10.508 1 86.56 186 GLU A O 1
ATOM 1493 N N . SER A 1 187 ? 11.617 7.496 -11.711 1 88.88 187 SER A N 1
ATOM 1494 C CA . SER A 1 187 ? 11.188 8.875 -11.922 1 88.88 187 SER A CA 1
ATOM 1495 C C . SER A 1 187 ? 10.766 9.531 -10.602 1 88.88 187 SER A C 1
ATOM 1497 O O . SER A 1 187 ? 11.055 10.703 -10.375 1 88.88 187 SER A O 1
ATOM 1499 N N . LEU A 1 188 ? 10.102 8.766 -9.781 1 93.69 188 LEU A N 1
ATOM 1500 C CA . LEU A 1 188 ? 9.68 9.312 -8.492 1 93.69 188 LEU A CA 1
ATOM 1501 C C . LEU A 1 188 ? 10.891 9.602 -7.605 1 93.69 188 LEU A C 1
ATOM 1503 O O . LEU A 1 188 ? 10.953 10.648 -6.957 1 93.69 188 LEU A O 1
ATOM 1507 N N . ILE A 1 189 ? 11.852 8.695 -7.57 1 93.75 189 ILE A N 1
ATOM 1508 C CA . ILE A 1 189 ? 13.07 8.891 -6.793 1 93.75 189 ILE A CA 1
ATOM 1509 C C . ILE A 1 189 ? 13.781 10.164 -7.25 1 93.75 189 ILE A C 1
ATOM 1511 O O . ILE A 1 189 ? 14.227 10.969 -6.426 1 93.75 189 ILE A O 1
ATOM 1515 N N . GLN A 1 190 ? 13.82 10.352 -8.547 1 90 190 GLN A N 1
ATOM 1516 C CA . GLN A 1 190 ? 14.469 11.539 -9.094 1 90 190 GLN A CA 1
ATOM 1517 C C . GLN A 1 190 ? 13.734 12.805 -8.672 1 90 190 GLN A C 1
ATOM 1519 O O . GLN A 1 190 ? 14.375 13.805 -8.312 1 90 190 GLN A O 1
ATOM 1524 N N . GLN A 1 191 ? 12.469 12.766 -8.719 1 91.12 191 GLN A N 1
ATOM 1525 C CA . GLN A 1 191 ? 11.688 13.938 -8.336 1 91.12 191 GLN A CA 1
ATOM 1526 C C . GLN A 1 191 ? 11.828 14.211 -6.84 1 91.12 191 GLN A C 1
ATOM 1528 O O . GLN A 1 191 ? 11.891 15.375 -6.422 1 91.12 191 GLN A O 1
ATOM 1533 N N . ILE A 1 192 ? 11.875 13.156 -6.031 1 93.88 192 ILE A N 1
ATOM 1534 C CA . ILE A 1 192 ? 12.078 13.336 -4.598 1 93.88 192 ILE A CA 1
ATOM 1535 C C . ILE A 1 192 ? 13.422 14.008 -4.348 1 93.88 192 ILE A C 1
ATOM 1537 O O . ILE A 1 192 ? 13.508 14.969 -3.578 1 93.88 192 ILE A O 1
ATOM 1541 N N . ARG A 1 193 ? 14.406 13.625 -5.031 1 89.75 193 ARG A N 1
ATOM 1542 C CA . ARG A 1 193 ? 15.773 14.117 -4.852 1 89.75 193 ARG A CA 1
ATOM 1543 C C . ARG A 1 193 ? 15.898 15.57 -5.305 1 89.75 193 ARG A C 1
ATOM 1545 O O . ARG A 1 193 ? 16.609 16.359 -4.684 1 89.75 193 ARG A O 1
ATOM 1552 N N . THR A 1 194 ? 15.133 15.898 -6.344 1 85.19 194 THR A N 1
ATOM 1553 C CA . THR A 1 194 ? 15.438 17.172 -6.992 1 85.19 194 THR A CA 1
ATOM 1554 C C . THR A 1 194 ? 14.359 18.203 -6.672 1 85.19 194 THR A C 1
ATOM 1556 O O . THR A 1 194 ? 14.609 19.422 -6.754 1 85.19 194 THR A O 1
ATOM 1559 N N . ARG A 1 195 ? 13.172 17.781 -6.281 1 85.56 195 ARG A N 1
ATOM 1560 C CA . ARG A 1 195 ? 12.078 18.719 -6.109 1 85.56 195 ARG A CA 1
ATOM 1561 C C . ARG A 1 195 ? 11.633 18.797 -4.648 1 85.56 195 ARG A C 1
ATOM 1563 O O . ARG A 1 195 ? 11.297 19.859 -4.148 1 85.56 195 ARG A O 1
ATOM 1570 N N . VAL A 1 196 ? 11.711 17.688 -3.977 1 89.56 196 VAL A N 1
ATOM 1571 C CA . VAL A 1 196 ? 11.086 17.609 -2.658 1 89.56 196 VAL A CA 1
ATOM 1572 C C . VAL A 1 196 ? 12.141 17.875 -1.579 1 89.56 196 VAL A C 1
ATOM 1574 O O . VAL A 1 196 ? 11.984 18.781 -0.765 1 89.56 196 VAL A O 1
ATOM 1577 N N . LEU A 1 197 ? 13.242 17.156 -1.595 1 90.88 197 LEU A N 1
ATOM 1578 C CA . LEU A 1 197 ? 14.219 17.125 -0.512 1 90.88 197 LEU A CA 1
ATOM 1579 C C . LEU A 1 197 ? 14.969 18.453 -0.42 1 90.88 197 LEU A C 1
ATOM 1581 O O . LEU A 1 197 ? 15.234 18.938 0.679 1 90.88 197 LEU A O 1
ATOM 1585 N N . PRO A 1 198 ? 15.25 19.094 -1.555 1 84.75 198 PRO A N 1
ATOM 1586 C CA . PRO A 1 198 ? 16.016 20.344 -1.463 1 84.75 198 PRO A CA 1
ATOM 1587 C C . PRO A 1 198 ? 15.281 21.438 -0.698 1 84.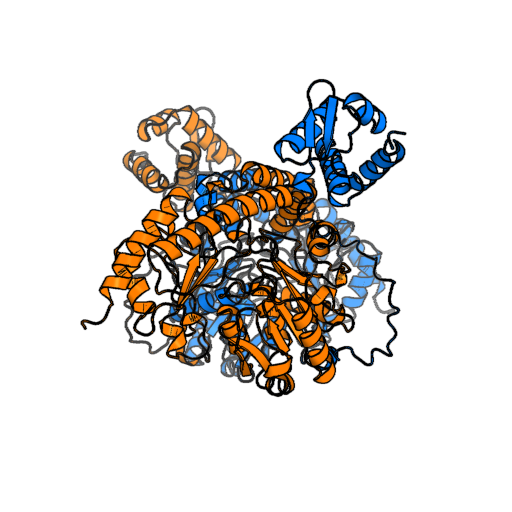75 198 PRO A C 1
ATOM 1589 O O . PRO A 1 198 ? 15.906 22.266 -0.042 1 84.75 198 PRO A O 1
ATOM 1592 N N . ARG A 1 199 ? 14.016 21.391 -0.699 1 81.88 199 ARG A N 1
ATOM 1593 C CA . ARG A 1 199 ? 13.219 22.375 0.031 1 81.88 199 ARG A CA 1
ATOM 1594 C C . ARG A 1 199 ? 13.445 22.25 1.534 1 81.88 199 ARG A C 1
ATOM 1596 O O . ARG A 1 199 ? 13.195 23.203 2.283 1 81.88 199 ARG A O 1
ATOM 1603 N N . ARG A 1 200 ? 13.93 21.141 1.901 1 88.88 200 ARG A N 1
ATOM 1604 C CA . ARG A 1 200 ? 14.18 20.891 3.318 1 88.88 200 ARG A CA 1
ATOM 1605 C C . ARG A 1 200 ? 15.672 20.938 3.633 1 88.88 200 ARG A C 1
ATOM 1607 O O . ARG A 1 200 ? 16.078 20.594 4.742 1 88.88 200 ARG A O 1
ATOM 1614 N N . GLY A 1 201 ? 16.469 21.203 2.613 1 86.5 201 GLY A N 1
ATOM 1615 C CA . GLY A 1 201 ? 17.922 21.234 2.764 1 86.5 201 GLY A CA 1
ATOM 1616 C C . GLY A 1 201 ? 18.531 19.844 2.789 1 86.5 201 GLY A C 1
ATOM 1617 O O . GLY A 1 201 ? 19.672 19.688 3.238 1 86.5 201 GLY A O 1
ATOM 1618 N N . VAL A 1 202 ? 17.797 18.891 2.365 1 90.88 202 VAL A N 1
ATOM 1619 C CA . VAL A 1 202 ? 18.281 17.516 2.424 1 90.88 202 VAL A CA 1
ATOM 1620 C C . VAL A 1 202 ? 18.766 17.062 1.044 1 90.88 202 VAL A C 1
ATOM 1622 O O . VAL A 1 202 ? 18.125 17.375 0.03 1 90.88 202 VAL A O 1
ATOM 1625 N N . PHE A 1 203 ? 19.891 16.469 1.014 1 88.12 203 PHE A N 1
ATOM 1626 C CA . PHE A 1 203 ? 20.438 15.844 -0.178 1 88.12 203 PHE A CA 1
ATOM 1627 C C . PHE A 1 203 ? 20.609 14.344 0.04 1 88.12 203 PHE A C 1
ATOM 1629 O O . PHE A 1 203 ? 21.078 13.914 1.101 1 88.12 203 PHE A O 1
ATOM 1636 N N . ALA A 1 204 ? 20.141 13.594 -0.927 1 91.88 204 ALA A N 1
ATOM 1637 C CA . ALA A 1 204 ? 20.234 12.148 -0.788 1 91.88 204 ALA A CA 1
ATOM 1638 C C . ALA A 1 204 ? 20.453 11.477 -2.143 1 91.88 204 ALA A C 1
ATOM 1640 O O . ALA A 1 204 ? 19.906 11.914 -3.154 1 91.88 204 ALA A O 1
ATOM 1641 N N . MET A 1 205 ? 21.281 10.477 -2.164 1 89.88 205 MET A N 1
ATOM 1642 C CA . MET A 1 205 ? 21.438 9.625 -3.34 1 89.88 205 MET A CA 1
ATOM 1643 C C . MET A 1 205 ? 20.266 8.656 -3.469 1 89.88 205 MET A C 1
ATOM 1645 O O . MET A 1 205 ? 19.547 8.406 -2.494 1 89.88 205 MET A O 1
ATOM 1649 N N . PRO A 1 206 ? 20.062 8.133 -4.664 1 91.12 206 PRO A N 1
ATOM 1650 C CA . PRO A 1 206 ? 18.922 7.242 -4.867 1 91.12 206 PRO A CA 1
ATOM 1651 C C . PRO A 1 206 ? 18.922 6.059 -3.902 1 91.12 206 PRO A C 1
ATOM 1653 O O . PRO A 1 206 ? 17.859 5.652 -3.422 1 91.12 206 PRO A O 1
ATOM 1656 N N . ASP A 1 207 ? 20.078 5.492 -3.594 1 91.5 207 ASP A N 1
ATOM 1657 C CA . ASP A 1 207 ? 20.156 4.309 -2.742 1 91.5 207 ASP A CA 1
ATOM 1658 C C . ASP A 1 207 ? 20.094 4.688 -1.265 1 91.5 207 ASP A C 1
ATOM 1660 O O . ASP A 1 207 ? 20.266 3.836 -0.391 1 91.5 207 ASP A O 1
ATOM 1664 N N . GLU A 1 208 ? 19.828 5.965 -0.986 1 95.62 208 GLU A N 1
ATOM 1665 C CA . GLU A 1 208 ? 19.609 6.445 0.372 1 95.62 208 GLU A CA 1
ATOM 1666 C C . GLU A 1 208 ? 18.141 6.77 0.604 1 95.62 208 GLU A C 1
ATOM 1668 O O . GLU A 1 208 ? 17.781 7.344 1.634 1 95.62 208 GLU A O 1
ATOM 1673 N N . ILE A 1 209 ? 17.344 6.441 -0.403 1 97.38 209 ILE A N 1
ATOM 1674 C CA . ILE A 1 209 ? 15.922 6.738 -0.346 1 97.38 209 ILE A CA 1
ATOM 1675 C C . ILE A 1 209 ? 15.117 5.457 -0.562 1 97.38 209 ILE A C 1
ATOM 1677 O O . ILE A 1 209 ? 15.453 4.645 -1.425 1 97.38 209 ILE A O 1
ATOM 1681 N N . VAL A 1 210 ? 14.094 5.23 0.229 1 97.38 210 VAL A N 1
ATOM 1682 C CA . VAL A 1 210 ? 13.125 4.168 -0.024 1 97.38 210 VAL A CA 1
ATOM 1683 C C . VAL A 1 210 ? 11.711 4.727 0.06 1 97.38 210 VAL A C 1
ATOM 1685 O O . VAL A 1 210 ? 11.375 5.453 0.999 1 97.38 210 VAL A O 1
ATOM 1688 N N . VAL A 1 211 ? 10.898 4.508 -1.01 1 96.81 211 VAL A N 1
ATOM 1689 C CA . VAL A 1 211 ? 9.508 4.945 -1.048 1 96.81 211 VAL A CA 1
ATOM 1690 C C . VAL A 1 211 ? 8.648 4 -0.215 1 96.81 211 VAL A C 1
ATOM 1692 O O . VAL A 1 211 ? 8.867 2.785 -0.212 1 96.81 211 VAL A O 1
ATOM 1695 N N . THR A 1 212 ? 7.711 4.516 0.5 1 96.81 212 THR A N 1
ATOM 1696 C CA . THR A 1 212 ? 6.859 3.74 1.394 1 96.81 212 THR A CA 1
ATOM 1697 C C . THR A 1 212 ? 5.387 4.09 1.177 1 96.81 212 THR A C 1
ATOM 1699 O O . THR A 1 212 ? 5.07 5.074 0.507 1 96.81 212 THR A O 1
ATOM 1702 N N . ASN A 1 213 ? 4.516 3.189 1.681 1 94.88 213 ASN A N 1
ATOM 1703 C CA . ASN A 1 213 ? 3.086 3.477 1.703 1 94.88 213 ASN A CA 1
ATOM 1704 C C . ASN A 1 213 ? 2.732 4.48 2.799 1 94.88 213 ASN A C 1
ATOM 1706 O O . ASN A 1 213 ? 2.088 4.125 3.787 1 94.88 213 ASN A O 1
ATOM 1710 N N . GLY A 1 214 ? 3.154 5.727 2.598 1 92.81 214 GLY A N 1
ATOM 1711 C CA . GLY A 1 214 ? 2.955 6.773 3.588 1 92.81 214 GLY A CA 1
ATOM 1712 C C . GLY A 1 214 ? 3.977 6.738 4.707 1 92.81 214 GLY A C 1
ATOM 1713 O O . GLY A 1 214 ? 4.848 5.867 4.734 1 92.81 214 GLY A O 1
ATOM 1714 N N . CYS A 1 215 ? 3.873 7.684 5.586 1 93.44 215 CYS A N 1
ATOM 1715 C CA . CYS A 1 215 ? 4.758 7.762 6.742 1 93.44 215 CYS A CA 1
ATOM 1716 C C . CYS A 1 215 ? 4.473 6.629 7.723 1 93.44 215 CYS A C 1
ATOM 1718 O O . CYS A 1 215 ? 5.371 6.18 8.438 1 93.44 215 CYS A O 1
ATOM 1720 N N . GLN A 1 216 ? 3.248 6.207 7.68 1 93.12 216 GLN A N 1
ATOM 1721 C CA . GLN A 1 216 ? 2.852 5.113 8.562 1 93.12 216 GLN A CA 1
ATOM 1722 C C . GLN A 1 216 ? 3.715 3.877 8.32 1 93.12 216 GLN A C 1
ATOM 1724 O O . GLN A 1 216 ? 4.234 3.285 9.273 1 93.12 216 GLN A O 1
ATOM 1729 N N . GLN A 1 217 ? 3.867 3.506 7.098 1 96.56 217 GLN A N 1
ATOM 1730 C CA . GLN A 1 217 ? 4.691 2.34 6.805 1 96.56 217 GLN A CA 1
ATOM 1731 C C . GLN A 1 217 ? 6.156 2.604 7.145 1 96.56 217 GLN A C 1
ATOM 1733 O O . GLN A 1 217 ? 6.867 1.701 7.59 1 96.56 217 GLN A O 1
ATOM 1738 N N . ALA A 1 218 ? 6.605 3.83 6.863 1 97.88 218 ALA A N 1
ATOM 1739 C CA . ALA A 1 218 ? 7.984 4.188 7.195 1 97.88 218 ALA A CA 1
ATOM 1740 C C . ALA A 1 218 ? 8.281 3.912 8.664 1 97.88 218 ALA A C 1
ATOM 1742 O O . ALA A 1 218 ? 9.266 3.236 8.992 1 97.88 218 ALA A O 1
ATOM 1743 N N . LEU A 1 219 ? 7.422 4.402 9.516 1 98 219 LEU A N 1
ATOM 1744 C CA . LEU A 1 219 ? 7.605 4.23 10.953 1 98 219 LEU A CA 1
ATOM 1745 C C . LEU A 1 219 ? 7.527 2.756 11.336 1 98 219 LEU A C 1
ATOM 1747 O O . LEU A 1 219 ? 8.297 2.287 12.172 1 98 219 LEU A O 1
ATOM 1751 N N . TYR A 1 220 ? 6.617 2.035 10.742 1 98 220 TYR A N 1
ATOM 1752 C CA . TYR A 1 220 ? 6.469 0.613 11.031 1 98 220 TYR A CA 1
ATOM 1753 C C . TYR A 1 220 ? 7.727 -0.156 10.641 1 98 220 TYR A C 1
ATOM 1755 O O . TYR A 1 220 ? 8.195 -1.014 11.391 1 98 220 TYR A O 1
ATOM 1763 N N . LEU A 1 221 ? 8.234 0.13 9.422 1 98.06 221 LEU A N 1
ATOM 1764 C CA . LEU A 1 221 ? 9.461 -0.509 8.945 1 98.06 221 LEU A CA 1
ATOM 1765 C C . LEU A 1 221 ? 10.625 -0.232 9.891 1 98.06 221 LEU A C 1
ATOM 1767 O O . LEU A 1 221 ? 11.375 -1.144 10.242 1 98.06 221 LEU A O 1
ATOM 1771 N N . ILE A 1 222 ? 10.773 1.015 10.273 1 98.25 222 ILE A N 1
ATOM 1772 C CA . ILE A 1 222 ? 11.859 1.424 11.156 1 98.25 222 ILE A CA 1
ATOM 1773 C C . ILE A 1 222 ? 11.75 0.694 12.492 1 98.25 222 ILE A C 1
ATOM 1775 O O . ILE A 1 222 ? 12.727 0.139 12.992 1 98.25 222 ILE A O 1
ATOM 1779 N N . ALA A 1 223 ? 10.539 0.66 13.039 1 97.88 223 ALA A N 1
ATOM 1780 C CA . ALA A 1 223 ? 10.32 -0.005 14.32 1 97.88 223 ALA A CA 1
ATOM 1781 C C . ALA A 1 223 ? 10.586 -1.504 14.211 1 97.88 223 ALA A C 1
ATOM 1783 O O . ALA A 1 223 ? 11.234 -2.09 15.086 1 97.88 223 ALA A O 1
ATOM 1784 N N . ASP A 1 224 ? 10.07 -2.092 13.164 1 96.5 224 ASP A N 1
ATOM 1785 C CA . ASP A 1 224 ? 10.203 -3.531 12.969 1 96.5 224 ASP A CA 1
ATOM 1786 C C . ASP A 1 224 ? 11.664 -3.934 12.812 1 96.5 224 ASP A C 1
ATOM 1788 O O . ASP A 1 224 ? 12.078 -5 13.273 1 96.5 224 ASP A O 1
ATOM 1792 N N . LEU A 1 225 ? 12.414 -3.109 12.164 1 96.88 225 LEU A N 1
ATOM 1793 C CA . LEU A 1 225 ? 13.805 -3.414 11.867 1 96.88 225 LEU A CA 1
ATOM 1794 C C . LEU A 1 225 ? 14.695 -3.152 13.078 1 96.88 225 LEU A C 1
ATOM 1796 O O . LEU A 1 225 ? 15.641 -3.9 13.336 1 96.88 225 LEU A O 1
ATOM 1800 N N . LEU A 1 226 ? 14.398 -2.062 13.898 1 97 226 LEU A N 1
ATOM 1801 C CA . LEU A 1 226 ? 15.406 -1.534 14.805 1 97 226 LEU A CA 1
ATOM 1802 C C . LEU A 1 226 ? 14.992 -1.739 16.25 1 97 226 LEU A C 1
ATOM 1804 O O . LEU A 1 226 ? 15.82 -1.613 17.172 1 97 226 LEU A O 1
ATOM 1808 N N . CYS A 1 227 ? 13.75 -2.049 16.484 1 95.88 227 CYS A N 1
ATOM 1809 C CA . CYS A 1 227 ? 13.289 -2.043 17.875 1 95.88 227 CYS A CA 1
ATOM 1810 C C . CYS A 1 227 ? 12.992 -3.457 18.359 1 95.88 227 CYS A C 1
ATOM 1812 O O . CYS A 1 227 ? 12.758 -4.355 17.547 1 95.88 227 CYS A O 1
ATOM 1814 N N . GLY A 1 228 ? 13.023 -3.662 19.594 1 93.12 228 GLY A N 1
ATOM 1815 C CA . GLY A 1 228 ? 12.664 -4.855 20.344 1 93.12 228 GLY A CA 1
ATOM 1816 C C . GLY A 1 228 ? 12.5 -4.598 21.828 1 93.12 228 GLY A C 1
ATOM 1817 O O . GLY A 1 228 ? 12.391 -3.447 22.266 1 93.12 228 GLY A O 1
ATOM 1818 N N . LYS A 1 229 ? 12.477 -5.641 22.594 1 92.06 229 LYS A N 1
ATOM 1819 C CA . LYS A 1 229 ? 12.188 -5.57 24.031 1 92.06 229 LYS A CA 1
ATOM 1820 C C . LYS A 1 229 ? 13.281 -4.816 24.781 1 92.06 229 LYS A C 1
ATOM 1822 O O . LYS A 1 229 ? 13.047 -4.285 25.859 1 92.06 229 LYS A O 1
ATOM 1827 N N . HIS A 1 230 ? 14.414 -4.648 24.219 1 95 230 HIS A N 1
ATOM 1828 C CA . HIS A 1 230 ? 15.531 -4.012 24.906 1 95 230 HIS A CA 1
ATOM 1829 C C . HIS A 1 230 ? 15.812 -2.623 24.344 1 95 230 HIS A C 1
ATOM 1831 O O . HIS A 1 230 ? 16.797 -1.979 24.719 1 95 230 HIS A O 1
ATOM 1837 N N . THR A 1 231 ? 15.016 -2.186 23.438 1 97.06 231 THR A N 1
ATOM 1838 C CA . THR A 1 231 ? 15.195 -0.886 22.797 1 97.06 231 THR A CA 1
ATOM 1839 C C . THR A 1 231 ? 14.43 0.197 23.562 1 97.06 231 THR A C 1
ATOM 1841 O O . THR A 1 231 ? 13.266 0.007 23.922 1 97.06 231 THR A O 1
ATOM 1844 N N . THR A 1 232 ? 15.117 1.311 23.875 1 98.56 232 THR A N 1
ATOM 1845 C CA . THR A 1 232 ? 14.484 2.473 24.484 1 98.56 232 THR A CA 1
ATOM 1846 C C . THR A 1 232 ? 14.32 3.598 23.469 1 98.56 232 THR A C 1
ATOM 1848 O O . THR A 1 232 ? 15.289 4.012 22.828 1 98.56 232 THR A O 1
ATOM 1851 N N . VAL A 1 233 ? 13.117 4.059 23.344 1 98.69 233 VAL A N 1
ATOM 1852 C CA . VAL A 1 233 ? 12.805 5.133 22.406 1 98.69 233 VAL A CA 1
ATOM 1853 C C . VAL A 1 233 ? 12.312 6.359 23.172 1 98.69 233 VAL A C 1
ATOM 1855 O O . VAL A 1 233 ? 11.305 6.297 23.875 1 98.69 233 VAL A O 1
ATOM 1858 N N . GLY A 1 234 ? 13.141 7.477 23.141 1 98.75 234 GLY A N 1
ATOM 1859 C CA . GLY A 1 234 ? 12.602 8.75 23.578 1 98.75 234 GLY A CA 1
ATOM 1860 C C . GLY A 1 234 ? 11.453 9.25 22.719 1 98.75 234 GLY A C 1
ATOM 1861 O O . GLY A 1 234 ? 11.555 9.281 21.484 1 98.75 234 GLY A O 1
ATOM 1862 N N . PHE A 1 235 ? 10.367 9.648 23.328 1 98.25 235 PHE A N 1
ATOM 1863 C CA . PHE A 1 235 ? 9.133 9.945 22.609 1 98.25 235 PHE A CA 1
ATOM 1864 C C . PHE A 1 235 ? 8.523 11.25 23.109 1 98.25 235 PHE A C 1
ATOM 1866 O O . PHE A 1 235 ? 8.344 11.445 24.312 1 98.25 235 PHE A O 1
ATOM 1873 N N . GLU A 1 236 ? 8.25 12.125 22.156 1 98 236 GLU A N 1
ATOM 1874 C CA . GLU A 1 236 ? 7.605 13.391 22.5 1 98 236 GLU A CA 1
ATOM 1875 C C . GLU A 1 236 ? 6.324 13.164 23.297 1 98 236 GLU A C 1
ATOM 1877 O O . GLU A 1 236 ? 5.551 12.258 22.984 1 98 236 GLU A O 1
ATOM 1882 N N . ASN A 1 237 ? 6.078 14.055 24.312 1 96.19 237 ASN A N 1
ATOM 1883 C CA . ASN A 1 237 ? 4.875 13.961 25.141 1 96.19 237 ASN A CA 1
ATOM 1884 C C . ASN A 1 237 ? 4.293 15.344 25.422 1 96.19 237 ASN A C 1
ATOM 1886 O O . ASN A 1 237 ? 4.832 16.094 26.25 1 96.19 237 ASN A O 1
ATOM 1890 N N . PRO A 1 238 ? 3.113 15.672 24.875 1 95.81 238 PRO A N 1
ATOM 1891 C CA . PRO A 1 238 ? 2.311 14.805 24 1 95.81 238 PRO A CA 1
ATOM 1892 C C . PRO A 1 238 ? 2.994 14.508 22.672 1 95.81 238 PRO A C 1
ATOM 1894 O O . PRO A 1 238 ? 3.926 15.211 22.281 1 95.81 238 PRO A O 1
ATOM 1897 N N . GLY A 1 239 ? 2.568 13.414 22.062 1 96.81 239 GLY A N 1
ATOM 1898 C CA . GLY A 1 239 ? 3.162 12.984 20.812 1 96.81 239 GLY A CA 1
ATOM 1899 C C . GLY A 1 239 ? 2.188 12.242 19.922 1 96.81 239 GLY A C 1
ATOM 1900 O O . GLY A 1 239 ? 1.003 12.125 20.25 1 96.81 239 GLY A O 1
ATOM 1901 N N . TYR A 1 240 ? 2.625 11.836 18.812 1 96.75 240 TYR A N 1
ATOM 1902 C CA . TYR A 1 240 ? 1.805 11.195 17.781 1 96.75 240 TYR A CA 1
ATOM 1903 C C . TYR A 1 240 ? 1.405 9.789 18.203 1 96.75 240 TYR A C 1
ATOM 1905 O O . TYR A 1 240 ? 2.252 8.891 18.297 1 96.75 240 TYR A O 1
ATOM 1913 N N . PRO A 1 241 ? 0.141 9.508 18.359 1 95.69 241 PRO A N 1
ATOM 1914 C CA . PRO A 1 241 ? -0.332 8.258 18.953 1 95.69 241 PRO A CA 1
ATOM 1915 C C . PRO A 1 241 ? 0.051 7.031 18.125 1 95.69 241 PRO A C 1
ATOM 1917 O O . PRO A 1 241 ? 0.413 5.992 18.688 1 95.69 241 PRO A O 1
ATOM 1920 N N . ASP A 1 242 ? -0.027 7.094 16.828 1 94.88 242 ASP A N 1
ATOM 1921 C CA . ASP A 1 242 ? 0.25 5.914 16.016 1 94.88 242 ASP A CA 1
ATOM 1922 C C . ASP A 1 242 ? 1.73 5.543 16.078 1 94.88 242 ASP A C 1
ATOM 1924 O O . ASP A 1 242 ? 2.082 4.363 16.016 1 94.88 242 ASP A O 1
ATOM 1928 N N . ALA A 1 243 ? 2.594 6.531 16.109 1 97.56 243 ALA A N 1
ATOM 1929 C CA . ALA A 1 243 ? 4.004 6.211 16.312 1 97.56 243 ALA A CA 1
ATOM 1930 C C . ALA A 1 243 ? 4.215 5.492 17.641 1 97.56 243 ALA A C 1
ATOM 1932 O O . ALA A 1 243 ? 4.945 4.5 17.703 1 97.56 243 ALA A O 1
ATOM 1933 N N . ARG A 1 244 ? 3.584 6 18.688 1 97.12 244 ARG A N 1
ATOM 1934 C CA . ARG A 1 244 ? 3.641 5.352 20 1 97.12 244 ARG A CA 1
ATOM 1935 C C . ARG A 1 244 ? 3.176 3.902 19.906 1 97.12 244 ARG A C 1
ATOM 1937 O O . ARG A 1 244 ? 3.869 2.992 20.375 1 97.12 244 ARG A O 1
ATOM 1944 N N . ASN A 1 245 ? 2.043 3.688 19.297 1 96.44 245 ASN A N 1
ATOM 1945 C CA . ASN A 1 245 ? 1.457 2.357 19.156 1 96.44 245 ASN A CA 1
ATOM 1946 C C . ASN A 1 245 ? 2.363 1.425 18.359 1 96.44 245 ASN A C 1
ATOM 1948 O O . ASN A 1 245 ? 2.463 0.236 18.672 1 96.44 245 ASN A O 1
ATOM 1952 N N . ILE A 1 246 ? 2.994 1.955 17.328 1 97.25 246 ILE A N 1
ATOM 1953 C CA . ILE A 1 246 ? 3.881 1.174 16.469 1 97.25 246 ILE A CA 1
ATOM 1954 C C . ILE A 1 246 ? 5.09 0.704 17.281 1 97.25 246 ILE A C 1
ATOM 1956 O O . ILE A 1 246 ? 5.445 -0.478 17.25 1 97.25 246 ILE A O 1
ATOM 1960 N N . PHE A 1 247 ? 5.73 1.606 18.016 1 97.31 247 PHE A N 1
ATOM 1961 C CA . PHE A 1 247 ? 6.895 1.244 18.812 1 97.31 247 PHE A CA 1
ATOM 1962 C C . PHE A 1 247 ? 6.512 0.261 19.922 1 97.31 247 PHE A C 1
ATOM 1964 O O . PHE A 1 247 ? 7.258 -0.677 20.203 1 97.31 247 PHE A O 1
ATOM 1971 N N . GLU A 1 248 ? 5.32 0.458 20.484 1 95.06 248 GLU A N 1
ATOM 1972 C CA . GLU A 1 248 ? 4.832 -0.449 21.516 1 95.06 248 GLU A CA 1
ATOM 1973 C C . GLU A 1 248 ? 4.559 -1.839 20.953 1 95.06 248 GLU A C 1
ATOM 1975 O O . GLU A 1 248 ? 4.785 -2.846 21.625 1 95.06 248 GLU A O 1
ATOM 1980 N N . ASN A 1 249 ? 4.043 -1.81 19.797 1 92.81 249 ASN A N 1
ATOM 1981 C CA . ASN A 1 249 ? 3.752 -3.078 19.125 1 92.81 249 ASN A CA 1
ATOM 1982 C C . ASN A 1 249 ? 5.016 -3.91 18.938 1 92.81 249 ASN A C 1
ATOM 1984 O O . ASN A 1 249 ? 4.945 -5.133 18.797 1 92.81 249 ASN A O 1
ATOM 1988 N N . ARG A 1 250 ? 6.168 -3.283 18.938 1 93.25 250 ARG A N 1
ATOM 1989 C CA . ARG A 1 250 ? 7.441 -3.982 18.828 1 93.25 250 ARG A CA 1
ATOM 1990 C C . ARG A 1 250 ? 8.078 -4.176 20.203 1 93.25 250 ARG A C 1
ATOM 1992 O O . ARG A 1 250 ? 9.266 -4.512 20.297 1 93.25 250 ARG A O 1
ATOM 1999 N N . ASN A 1 251 ? 7.34 -3.844 21.25 1 92.56 251 ASN A N 1
ATOM 2000 C CA . ASN A 1 251 ? 7.727 -4.035 22.641 1 92.56 251 ASN A CA 1
ATOM 2001 C C . ASN A 1 251 ? 8.883 -3.117 23.031 1 92.56 251 ASN A C 1
ATOM 2003 O O . ASN A 1 251 ? 9.688 -3.461 23.891 1 92.56 251 ASN A O 1
ATOM 2007 N N . ALA A 1 252 ? 9.023 -2.004 22.344 1 96.38 252 ALA A N 1
ATOM 2008 C CA . ALA A 1 252 ? 10.023 -1.018 22.75 1 96.38 252 ALA A CA 1
ATOM 2009 C C . ALA A 1 252 ? 9.602 -0.295 24.031 1 96.38 252 ALA A C 1
ATOM 2011 O O . ALA A 1 252 ? 8.406 -0.119 24.281 1 96.38 252 ALA A O 1
ATOM 2012 N N . ARG A 1 253 ? 10.578 0.075 24.812 1 97.25 253 ARG A N 1
ATOM 2013 C CA . ARG A 1 253 ? 10.32 0.916 25.984 1 97.25 253 ARG A CA 1
ATOM 2014 C C . ARG A 1 253 ? 10.273 2.389 25.594 1 97.25 253 ARG A C 1
ATOM 2016 O O . ARG A 1 253 ? 11.25 2.941 25.094 1 97.25 253 ARG A O 1
ATOM 2023 N N . LEU A 1 254 ? 9.195 3.021 25.859 1 97.44 254 LEU A N 1
ATOM 2024 C CA . LEU A 1 254 ? 9.039 4.43 25.516 1 97.44 254 LEU A CA 1
ATOM 2025 C C . LEU A 1 254 ? 9.336 5.328 26.703 1 97.44 254 LEU A C 1
ATOM 2027 O O . LEU A 1 254 ? 8.805 5.109 27.797 1 97.44 254 LEU A O 1
ATOM 2031 N N . LEU A 1 255 ? 10.195 6.238 26.547 1 97.69 255 LEU A N 1
ATOM 2032 C CA . LEU A 1 255 ? 10.523 7.262 27.531 1 97.69 255 LEU A CA 1
ATOM 2033 C C . LEU A 1 255 ? 9.938 8.609 27.141 1 97.69 255 LEU A C 1
ATOM 2035 O O . LEU A 1 255 ? 10.344 9.195 26.125 1 97.69 255 LEU A O 1
ATOM 2039 N N . PRO A 1 256 ? 8.992 9.125 27.922 1 96.56 256 PRO A N 1
ATOM 2040 C CA . PRO A 1 256 ? 8.375 10.398 27.547 1 96.56 256 PRO A CA 1
ATOM 2041 C C . PRO A 1 256 ? 9.352 11.57 27.609 1 96.56 256 PRO A C 1
ATOM 2043 O O . PRO A 1 256 ? 10.117 11.688 28.578 1 96.56 256 PRO A O 1
ATOM 2046 N N . LEU A 1 257 ? 9.391 12.352 26.641 1 97.56 257 LEU A N 1
ATOM 2047 C CA . LEU A 1 257 ? 10.102 13.625 26.578 1 97.56 257 LEU A CA 1
ATOM 2048 C C . LEU A 1 257 ? 9.125 14.797 26.531 1 97.56 257 LEU A C 1
ATOM 2050 O O . LEU A 1 257 ? 8.523 15.062 25.484 1 97.56 257 LEU A O 1
ATOM 2054 N N . PRO A 1 258 ? 9.023 15.539 27.594 1 95.19 258 PRO A N 1
ATOM 2055 C CA . PRO A 1 258 ? 8.078 16.656 27.609 1 95.19 258 PRO A CA 1
ATOM 2056 C C . PRO A 1 258 ? 8.352 17.688 26.516 1 95.19 258 PRO A C 1
ATOM 2058 O O . PRO A 1 258 ? 9.516 17.984 26.234 1 95.19 258 PRO A O 1
ATOM 2061 N N . VAL A 1 259 ? 7.262 18.188 25.938 1 94.94 259 VAL A N 1
ATOM 2062 C CA . VAL A 1 259 ? 7.324 19.172 24.875 1 94.94 259 VAL A CA 1
ATOM 2063 C C . VAL A 1 259 ? 6.836 20.531 25.375 1 94.94 259 VAL A C 1
ATOM 2065 O O . VAL A 1 259 ? 5.84 20.609 26.109 1 94.94 259 VAL A O 1
ATOM 2068 N N . ASP A 1 260 ? 7.578 21.594 25.078 1 93.06 260 ASP A N 1
ATOM 2069 C CA . ASP A 1 260 ? 7.133 22.953 25.344 1 93.06 260 ASP A CA 1
ATOM 2070 C C . ASP A 1 260 ? 6.824 23.703 24.047 1 93.06 260 ASP A C 1
ATOM 2072 O O . ASP A 1 260 ? 6.543 23.078 23.031 1 93.06 260 ASP A O 1
ATOM 2076 N N . GLY A 1 261 ? 6.719 24.969 24.078 1 91.38 261 GLY A N 1
ATOM 2077 C CA . GLY A 1 261 ? 6.359 25.781 22.922 1 91.38 261 GLY A CA 1
ATOM 2078 C C . GLY A 1 261 ? 7.387 25.703 21.797 1 91.38 261 GLY A C 1
ATOM 2079 O O . GLY A 1 261 ? 7.129 26.172 20.688 1 91.38 261 GLY A O 1
ATOM 2080 N N . ASN A 1 262 ? 8.516 25.047 22.094 1 93.44 262 ASN A N 1
ATOM 2081 C CA . ASN A 1 262 ? 9.586 24.922 21.109 1 93.44 262 ASN A CA 1
ATOM 2082 C C . ASN A 1 262 ? 9.969 23.469 20.875 1 93.44 262 ASN A C 1
ATOM 2084 O O . ASN A 1 262 ? 11.062 23.188 20.375 1 93.44 262 ASN A O 1
ATOM 2088 N N . GLY A 1 263 ? 9.125 22.531 21.203 1 94.69 263 GLY A N 1
ATOM 2089 C CA . GLY A 1 263 ? 9.445 21.125 21.078 1 94.69 263 GLY A CA 1
ATOM 2090 C C . GLY A 1 263 ? 10.18 20.562 22.297 1 94.69 263 GLY A C 1
ATOM 2091 O O . GLY A 1 263 ? 10 21.062 23.406 1 94.69 263 GLY A O 1
ATOM 2092 N N . ILE A 1 264 ? 10.883 19.484 22.141 1 97.19 264 ILE A N 1
ATOM 2093 C CA . ILE A 1 264 ? 11.648 18.938 23.234 1 97.19 264 ILE A CA 1
ATOM 2094 C C . ILE A 1 264 ? 12.844 19.844 23.547 1 97.19 264 ILE A C 1
ATOM 2096 O O . ILE A 1 264 ? 13.273 20.625 22.688 1 97.19 264 ILE A O 1
ATOM 2100 N N . ALA A 1 265 ? 13.359 19.75 24.797 1 97.5 265 ALA A N 1
ATOM 2101 C CA . ALA A 1 265 ? 14.492 20.547 25.25 1 97.5 265 ALA A CA 1
ATOM 2102 C C . ALA A 1 265 ? 15.703 19.672 25.531 1 97.5 265 ALA A C 1
ATOM 2104 O O . ALA A 1 265 ? 15.93 19.25 26.672 1 97.5 265 ALA A O 1
ATOM 2105 N N . PRO A 1 266 ? 16.516 19.531 24.547 1 97.81 266 PRO A N 1
ATOM 2106 C CA . PRO A 1 266 ? 17.625 18.578 24.688 1 97.81 266 PRO A CA 1
ATOM 2107 C C . PRO A 1 266 ? 18.531 18.891 25.875 1 97.81 266 PRO A C 1
ATOM 2109 O O . PRO A 1 266 ? 18.953 17.984 26.594 1 97.81 266 PRO A O 1
ATOM 2112 N N . ASP A 1 267 ? 18.797 20.188 26.172 1 95.62 267 ASP A N 1
ATOM 2113 C CA . ASP A 1 267 ? 19.688 20.562 27.266 1 95.62 267 ASP A CA 1
ATOM 2114 C C . ASP A 1 267 ? 19.078 20.219 28.609 1 95.62 267 ASP A C 1
ATOM 2116 O O . ASP A 1 267 ? 19.766 19.719 29.516 1 95.62 267 ASP A O 1
ATOM 2120 N N . GLU A 1 268 ? 17.859 20.406 28.734 1 96.62 268 GLU A N 1
ATOM 2121 C CA . GLU A 1 268 ? 17.156 20.141 29.984 1 96.62 268 GLU A CA 1
ATOM 2122 C C . GLU A 1 268 ? 16.828 18.672 30.141 1 96.62 268 GLU A C 1
ATOM 2124 O O . GLU A 1 268 ? 16.594 18.188 31.25 1 96.62 268 GLU A O 1
ATOM 2129 N N . GLN A 1 269 ? 16.875 17.969 29.062 1 97.88 269 GLN A N 1
ATOM 2130 C CA . GLN A 1 269 ? 16.438 16.578 29.078 1 97.88 269 GLN A CA 1
ATOM 2131 C C . GLN A 1 269 ? 17.609 15.625 28.797 1 97.88 269 GLN A C 1
ATOM 2133 O O . GLN A 1 269 ? 17.406 14.508 28.328 1 97.88 269 GLN A O 1
ATOM 2138 N N . ASP A 1 270 ? 18.766 16.062 29.109 1 97.62 270 ASP A N 1
ATOM 2139 C CA . ASP A 1 270 ? 20 15.344 28.797 1 97.62 270 ASP A CA 1
ATOM 2140 C C . ASP A 1 270 ? 20.016 13.961 29.438 1 97.62 270 ASP A C 1
ATOM 2142 O O . ASP A 1 270 ? 20.406 12.977 28.812 1 97.62 270 ASP A O 1
ATOM 2146 N N . ALA A 1 271 ? 19.594 13.844 30.641 1 97.69 271 ALA A N 1
ATOM 2147 C CA . ALA A 1 271 ? 19.625 12.578 31.359 1 97.69 271 ALA A CA 1
ATOM 2148 C C . ALA A 1 271 ? 18.703 11.555 30.719 1 97.69 271 ALA A C 1
ATOM 2150 O O . ALA A 1 271 ? 19.031 10.367 30.641 1 97.69 271 ALA A O 1
ATOM 2151 N N . ALA A 1 272 ? 17.578 12 30.359 1 97.81 272 ALA A N 1
ATOM 2152 C CA . ALA A 1 272 ? 16.641 11.117 29.672 1 97.81 272 ALA A CA 1
ATOM 2153 C C . ALA A 1 272 ? 17.172 10.68 28.312 1 97.81 272 ALA A C 1
ATOM 2155 O O . ALA A 1 272 ? 17.078 9.508 27.953 1 97.81 272 ALA A O 1
ATOM 2156 N N . LEU A 1 273 ? 17.719 11.609 27.594 1 98.44 273 LEU A N 1
ATOM 2157 C CA . LEU A 1 273 ? 18.234 11.344 26.266 1 98.44 273 LEU A CA 1
ATOM 2158 C C . LEU A 1 273 ? 19.391 10.352 26.328 1 98.44 273 LEU A C 1
ATOM 2160 O O . LEU A 1 273 ? 19.578 9.547 25.422 1 98.44 273 LEU A O 1
ATOM 2164 N N . ALA A 1 274 ? 20.109 10.391 27.406 1 98.31 274 ALA A N 1
ATOM 2165 C CA . ALA A 1 274 ? 21.266 9.516 27.578 1 98.31 274 ALA A CA 1
ATOM 2166 C C . ALA A 1 274 ? 20.828 8.055 27.703 1 98.31 274 ALA A C 1
ATOM 2168 O O . ALA A 1 274 ? 21.641 7.145 27.484 1 98.31 274 ALA A O 1
ATOM 2169 N N . ARG A 1 275 ? 19.609 7.844 27.969 1 98.19 275 ARG A N 1
ATOM 2170 C CA . ARG A 1 275 ? 19.109 6.492 28.172 1 98.19 275 ARG A CA 1
ATOM 2171 C C . ARG A 1 275 ? 18.484 5.949 26.891 1 98.19 275 ARG A C 1
ATOM 2173 O O . ARG A 1 275 ? 18.078 4.789 26.828 1 98.19 275 ARG A O 1
ATOM 2180 N N . CYS A 1 276 ? 18.469 6.727 25.859 1 98.38 276 CYS A N 1
ATOM 2181 C CA . CYS A 1 276 ? 17.719 6.367 24.641 1 98.38 276 CYS A CA 1
ATOM 2182 C C . CYS A 1 276 ? 18.641 5.715 23.625 1 98.38 276 CYS A C 1
ATOM 2184 O O . CYS A 1 276 ? 19.812 6.09 23.5 1 98.38 276 CYS A O 1
ATOM 2186 N N . ASP A 1 277 ? 18.094 4.699 22.906 1 98.25 277 ASP A N 1
ATOM 2187 C CA . ASP A 1 277 ? 18.719 4.191 21.688 1 98.25 277 ASP A CA 1
ATOM 2188 C C . ASP A 1 277 ? 18.266 4.984 20.469 1 98.25 277 ASP A C 1
ATOM 2190 O O . ASP A 1 277 ? 19.031 5.16 19.516 1 98.25 277 ASP A O 1
ATOM 2194 N N . TYR A 1 278 ? 17.031 5.363 20.484 1 98.62 278 TYR A N 1
ATOM 2195 C CA . TYR A 1 278 ? 16.391 6.156 19.438 1 98.62 278 TYR A CA 1
ATOM 2196 C C . TYR A 1 278 ? 15.555 7.277 20.047 1 98.62 278 TYR A C 1
ATOM 2198 O O . TYR A 1 278 ? 15.062 7.152 21.172 1 98.62 278 TYR A O 1
ATOM 2206 N N . VAL A 1 279 ? 15.414 8.406 19.344 1 98.81 279 VAL A N 1
ATOM 2207 C CA . VAL A 1 279 ? 14.547 9.508 19.734 1 98.81 279 VAL A CA 1
ATOM 2208 C C . VAL A 1 279 ? 13.656 9.914 18.562 1 98.81 279 VAL A C 1
ATOM 2210 O O . VAL A 1 279 ? 14.148 10.242 17.484 1 98.81 279 VAL A O 1
ATOM 2213 N N . TYR A 1 280 ? 12.336 9.828 18.766 1 98.69 280 TYR A N 1
ATOM 2214 C CA . TYR A 1 280 ? 11.344 10.211 17.766 1 98.69 280 TYR A CA 1
ATOM 2215 C C . TYR A 1 280 ? 10.883 11.648 17.969 1 98.69 280 TYR A C 1
ATOM 2217 O O . TYR A 1 280 ? 10.391 12 19.031 1 98.69 280 TYR A O 1
ATOM 2225 N N . VAL A 1 281 ? 11.023 12.477 16.891 1 98.38 281 VAL A N 1
ATOM 2226 C CA . VAL A 1 281 ? 10.625 13.875 17.016 1 98.38 281 VAL A CA 1
ATOM 2227 C C . VAL A 1 281 ? 9.914 14.328 15.742 1 98.38 281 VAL A C 1
ATOM 2229 O O . VAL A 1 281 ? 10.164 13.797 14.664 1 98.38 281 VAL A O 1
ATOM 2232 N N . THR A 1 282 ? 9.062 15.273 15.844 1 96.75 282 THR A N 1
ATOM 2233 C CA . THR A 1 282 ? 8.367 15.977 14.766 1 96.75 282 THR A CA 1
ATOM 2234 C C . THR A 1 282 ? 8.695 17.469 14.789 1 96.75 282 THR A C 1
ATOM 2236 O O . THR A 1 282 ? 7.824 18.297 15.086 1 96.75 282 THR A O 1
ATOM 2239 N N . PRO A 1 283 ? 9.852 17.875 14.383 1 94.75 283 PRO A N 1
ATOM 2240 C CA . PRO A 1 283 ? 10.422 19.188 14.719 1 94.75 283 PRO A CA 1
ATOM 2241 C C . PRO A 1 283 ? 9.789 20.328 13.922 1 94.75 283 PRO A C 1
ATOM 2243 O O . PRO A 1 283 ? 9.805 21.469 14.367 1 94.75 283 PRO A O 1
ATOM 2246 N N . SER A 1 284 ? 9.32 20.109 12.719 1 91.38 284 SER A N 1
ATOM 2247 C CA . SER A 1 284 ? 8.805 21.188 11.891 1 91.38 284 SER A CA 1
ATOM 2248 C C . SER A 1 284 ? 7.512 21.75 12.469 1 91.38 284 SER A C 1
ATOM 2250 O O . SER A 1 284 ? 7.414 22.953 12.719 1 91.38 284 SER A O 1
ATOM 2252 N N . HIS A 1 285 ? 6.562 20.969 12.633 1 91.25 285 HIS A N 1
ATOM 2253 C CA . HIS A 1 285 ? 5.301 21.203 13.328 1 91.25 285 HIS A CA 1
ATOM 2254 C C . HIS A 1 285 ? 4.926 20.031 14.227 1 91.25 285 HIS A C 1
ATOM 2256 O O . HIS A 1 285 ? 4.258 19.094 13.781 1 91.25 285 HIS A O 1
ATOM 2262 N N . GLN A 1 286 ? 5.309 20.219 15.453 1 95.19 286 GLN A N 1
ATOM 2263 C CA . GLN A 1 286 ? 5.219 19.125 16.406 1 95.19 286 GLN A CA 1
ATOM 2264 C C . GLN A 1 286 ? 3.789 18.609 16.531 1 95.19 286 GLN A C 1
ATOM 2266 O O . GLN A 1 286 ? 2.842 19.391 16.578 1 95.19 286 GLN A O 1
ATOM 2271 N N . CYS A 1 287 ? 3.602 17.344 16.453 1 95.25 287 CYS A N 1
ATOM 2272 C CA . CYS A 1 287 ? 2.307 16.719 16.688 1 95.25 287 CYS A CA 1
ATOM 2273 C C . CYS A 1 287 ? 2.08 16.469 18.172 1 95.25 287 CYS A C 1
ATOM 2275 O O . CYS A 1 287 ? 2.842 15.734 18.797 1 95.25 287 CYS A O 1
ATOM 2277 N N . PRO A 1 288 ? 1.103 16.984 18.75 1 95.44 288 PRO A N 1
ATOM 2278 C CA . PRO A 1 288 ? -0.02 17.688 18.125 1 95.44 288 PRO A CA 1
ATOM 2279 C C . PRO A 1 288 ? 0.07 19.203 18.281 1 95.44 288 PRO A C 1
ATOM 2281 O O . PRO A 1 288 ? -0.791 19.922 17.781 1 95.44 288 PRO A O 1
ATOM 2284 N N . THR A 1 289 ? 1.079 19.734 18.891 1 93.81 289 THR A N 1
ATOM 2285 C CA . THR A 1 289 ? 1.052 21.094 19.422 1 93.81 289 THR A CA 1
ATOM 2286 C C . THR A 1 289 ? 1.327 22.109 18.312 1 93.81 289 THR A C 1
ATOM 2288 O O . THR A 1 289 ? 1.086 23.312 18.484 1 93.81 289 THR A O 1
ATOM 2291 N N . THR A 1 290 ? 1.954 21.641 17.234 1 90.94 290 THR A N 1
ATOM 2292 C CA . THR A 1 290 ? 2.34 22.438 16.078 1 90.94 290 THR A CA 1
ATOM 2293 C C . THR A 1 290 ? 3.539 23.328 16.406 1 90.94 290 THR A C 1
ATOM 2295 O O . THR A 1 290 ? 3.926 24.188 15.602 1 90.94 290 THR A O 1
ATOM 2298 N N . ALA A 1 291 ? 4.129 23.109 17.547 1 91.44 291 ALA A N 1
ATOM 2299 C CA . ALA A 1 291 ? 5.344 23.828 17.906 1 91.44 291 ALA A CA 1
ATOM 2300 C C . ALA A 1 291 ? 6.465 23.547 16.906 1 91.44 291 ALA A C 1
ATOM 2302 O O . ALA A 1 291 ? 6.629 22.422 16.453 1 91.44 291 ALA A O 1
ATOM 2303 N N . THR A 1 292 ? 7.203 24.578 16.562 1 91.94 292 THR A N 1
ATOM 2304 C CA . THR A 1 292 ? 8.367 24.438 15.688 1 91.94 292 THR A CA 1
ATOM 2305 C C . THR A 1 292 ? 9.656 24.484 16.5 1 91.94 292 THR A C 1
ATOM 2307 O O . THR A 1 292 ? 9.898 25.438 17.234 1 91.94 292 THR A O 1
ATOM 2310 N N . MET A 1 293 ? 10.445 23.469 16.391 1 94.19 293 MET A N 1
ATOM 2311 C CA . MET A 1 293 ? 11.734 23.422 17.062 1 94.19 293 MET A CA 1
ATOM 2312 C C . MET A 1 293 ? 12.719 24.406 16.438 1 94.19 293 MET A C 1
ATOM 2314 O O . MET A 1 293 ? 12.984 24.344 15.242 1 94.19 293 MET A O 1
ATOM 2318 N N . PRO A 1 294 ? 13.227 25.328 17.188 1 93.44 294 PRO A N 1
ATOM 2319 C CA . PRO A 1 294 ? 14.195 26.266 16.625 1 93.44 294 PRO A CA 1
ATOM 2320 C C . PRO A 1 294 ? 15.523 25.594 16.25 1 93.44 294 PRO A C 1
ATOM 2322 O O . PRO A 1 294 ? 15.836 24.516 16.75 1 93.44 294 PRO A O 1
ATOM 2325 N N . VAL A 1 295 ? 16.281 26.25 15.438 1 93 295 VAL A N 1
ATOM 2326 C CA . VAL A 1 295 ? 17.516 25.703 14.867 1 93 295 VAL A CA 1
ATOM 2327 C C . VAL A 1 295 ? 18.5 25.391 15.992 1 93 295 VAL A C 1
ATOM 2329 O O . VAL A 1 295 ? 19.234 24.406 15.922 1 93 295 VAL A O 1
ATOM 2332 N N . GLU A 1 296 ? 18.547 26.219 17.016 1 94.69 296 GLU A N 1
ATOM 2333 C CA . GLU A 1 296 ? 19.469 26.031 18.141 1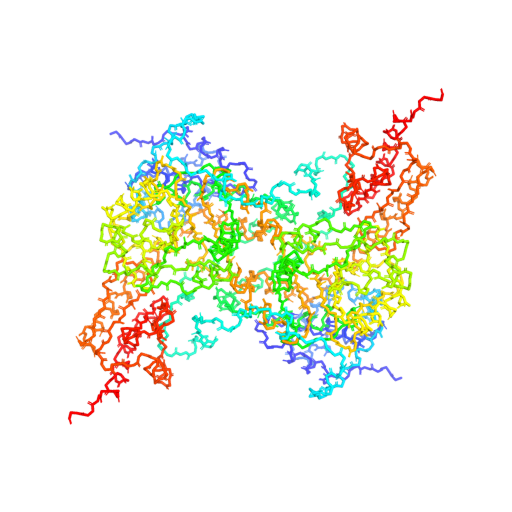 94.69 296 GLU A CA 1
ATOM 2334 C C . GLU A 1 296 ? 19.172 24.719 18.859 1 94.69 296 GLU A C 1
ATOM 2336 O O . GLU A 1 296 ? 20.109 23.984 19.219 1 94.69 296 GLU A O 1
ATOM 2341 N N . ARG A 1 297 ? 17.938 24.406 19.031 1 96.44 297 ARG A N 1
ATOM 2342 C CA . ARG A 1 297 ? 17.562 23.156 19.688 1 96.44 297 ARG A CA 1
ATOM 2343 C C . ARG A 1 297 ? 17.812 21.969 18.781 1 96.44 297 ARG A C 1
ATOM 2345 O O . ARG A 1 297 ? 18.141 20.875 19.266 1 96.44 297 ARG A O 1
ATOM 2352 N N . ARG A 1 298 ? 17.625 22.156 17.516 1 96.81 298 ARG A N 1
ATOM 2353 C CA . ARG A 1 298 ? 17.953 21.094 16.562 1 96.81 298 ARG A CA 1
ATOM 2354 C C . ARG A 1 298 ? 19.422 20.719 16.656 1 96.81 298 ARG A C 1
ATOM 2356 O O . ARG A 1 298 ? 19.766 19.531 16.719 1 96.81 298 ARG A O 1
ATOM 2363 N N . ARG A 1 299 ? 20.281 21.719 16.719 1 96.19 299 ARG A N 1
ATOM 2364 C CA . ARG A 1 299 ? 21.719 21.484 16.844 1 96.19 299 ARG A CA 1
ATOM 2365 C C . ARG A 1 299 ? 22.062 20.812 18.172 1 96.19 299 ARG A C 1
ATOM 2367 O O . ARG A 1 299 ? 22.891 19.906 18.219 1 96.19 299 ARG A O 1
ATOM 2374 N N . ALA A 1 300 ? 21.406 21.312 19.188 1 97.94 300 ALA A N 1
ATOM 2375 C CA . ALA A 1 300 ? 21.625 20.719 20.5 1 97.94 300 ALA A CA 1
ATOM 2376 C C . ALA A 1 300 ? 21.219 19.234 20.516 1 97.94 300 ALA A C 1
ATOM 2378 O O . ALA A 1 300 ? 21.906 18.406 21.125 1 97.94 300 ALA A O 1
ATOM 2379 N N . LEU A 1 301 ? 20.141 18.906 19.906 1 98.31 301 LEU A N 1
ATOM 2380 C CA . LEU A 1 301 ? 19.672 17.516 19.828 1 98.31 301 LEU A CA 1
ATOM 2381 C C . LEU A 1 301 ? 20.656 16.641 19.078 1 98.31 301 LEU A C 1
ATOM 2383 O O . LEU A 1 301 ? 20.953 15.523 19.484 1 98.31 301 LEU A O 1
ATOM 2387 N N . LEU A 1 302 ? 21.172 17.156 17.984 1 97.25 302 LEU A N 1
ATOM 2388 C CA . LEU A 1 302 ? 22.156 16.422 17.188 1 97.25 302 LEU A CA 1
ATOM 2389 C C . LEU A 1 302 ? 23.438 16.203 18 1 97.25 302 LEU A C 1
ATOM 2391 O O . LEU A 1 302 ? 24.047 15.141 17.906 1 97.25 302 LEU A O 1
ATOM 2395 N N . GLU A 1 303 ? 23.781 17.219 18.734 1 96.94 303 GLU A N 1
ATOM 2396 C CA . GLU A 1 303 ? 24.969 17.109 19.578 1 96.94 303 GLU A CA 1
ATOM 2397 C C . GLU A 1 303 ? 24.781 16.031 20.641 1 96.94 303 GLU A C 1
ATOM 2399 O O . GLU A 1 303 ? 25.672 15.219 20.891 1 96.94 303 GLU A O 1
ATOM 2404 N N . ARG A 1 304 ? 23.641 16 21.266 1 97.62 304 ARG A N 1
ATOM 2405 C CA . ARG A 1 304 ? 23.359 14.977 22.25 1 97.62 304 ARG A CA 1
ATOM 2406 C C . ARG A 1 304 ? 23.312 13.594 21.625 1 97.62 304 ARG A C 1
ATOM 2408 O O . ARG A 1 304 ? 23.719 12.609 22.234 1 97.62 304 ARG A O 1
ATOM 2415 N N . ALA A 1 305 ? 22.781 13.508 20.391 1 97.69 305 ALA A N 1
ATOM 2416 C CA . ALA A 1 305 ? 22.734 12.234 19.688 1 97.69 305 ALA A CA 1
ATOM 2417 C C . ALA A 1 305 ? 24.141 11.656 19.516 1 97.69 305 ALA A C 1
ATOM 2419 O O . ALA A 1 305 ? 24.344 10.453 19.672 1 97.69 305 ALA A O 1
ATOM 2420 N N . ARG A 1 306 ? 25.094 12.5 19.219 1 95.31 306 ARG A N 1
ATOM 2421 C CA . ARG A 1 306 ? 26.484 12.094 19.062 1 95.31 306 ARG A CA 1
ATOM 2422 C C . ARG A 1 306 ? 27.078 11.68 20.406 1 95.31 306 ARG A C 1
ATOM 2424 O O . ARG A 1 306 ? 27.75 10.648 20.516 1 95.31 306 ARG A O 1
ATOM 2431 N N . GLN A 1 307 ? 26.781 12.469 21.375 1 96 307 GLN A N 1
ATOM 2432 C CA . GLN A 1 307 ? 27.359 12.266 22.703 1 96 307 GLN A CA 1
ATOM 2433 C C . GLN A 1 307 ? 26.875 10.961 23.328 1 96 307 GLN A C 1
ATOM 2435 O O . GLN A 1 307 ? 27.656 10.227 23.938 1 96 307 GLN A O 1
ATOM 2440 N N . HIS A 1 308 ? 25.609 10.688 23.156 1 97 308 HIS A N 1
ATOM 2441 C CA . HIS A 1 308 ? 25.016 9.547 23.828 1 97 308 HIS A CA 1
ATOM 2442 C C . HIS A 1 308 ? 24.797 8.383 22.875 1 97 308 HIS A C 1
ATOM 2444 O O . HIS A 1 308 ? 24.25 7.344 23.266 1 97 308 HIS A O 1
ATOM 2450 N N . ASP A 1 309 ? 25.078 8.516 21.625 1 96.62 309 ASP A N 1
ATOM 2451 C CA . ASP A 1 309 ? 25.047 7.496 20.578 1 96.62 309 ASP A CA 1
ATOM 2452 C C . ASP A 1 309 ? 23.625 7.012 20.312 1 96.62 309 ASP A C 1
ATOM 2454 O O . ASP A 1 309 ? 23.375 5.809 20.219 1 96.62 309 ASP A O 1
ATOM 2458 N N . PHE A 1 310 ? 22.688 7.871 20.344 1 97.5 310 PHE A N 1
ATOM 2459 C CA . PHE A 1 310 ? 21.344 7.5 19.906 1 97.5 310 PHE A CA 1
ATOM 2460 C C . PHE A 1 310 ? 21.094 8.008 18.484 1 97.5 310 PHE A C 1
ATOM 2462 O O . PHE A 1 310 ? 21.859 8.812 17.969 1 97.5 310 PHE A O 1
ATOM 2469 N N . VAL A 1 311 ? 20.125 7.43 17.781 1 98.25 311 VAL A N 1
ATOM 2470 C CA . VAL A 1 311 ? 19.703 7.797 16.438 1 98.25 311 VAL A CA 1
ATOM 2471 C C . VAL A 1 311 ? 18.391 8.57 16.5 1 98.25 311 VAL A C 1
ATOM 2473 O O . VAL A 1 311 ? 17.516 8.258 17.312 1 98.25 311 VAL A O 1
ATOM 2476 N N . ILE A 1 312 ? 18.297 9.617 15.703 1 98.69 312 ILE A N 1
ATOM 2477 C CA . ILE A 1 312 ? 17.094 10.438 15.68 1 98.69 312 ILE A CA 1
ATOM 2478 C C . ILE A 1 312 ? 16.172 9.984 14.539 1 98.69 312 ILE A C 1
ATOM 2480 O O . ILE A 1 312 ? 16.625 9.789 13.414 1 98.69 312 ILE A O 1
ATOM 2484 N N . ILE A 1 313 ? 14.961 9.703 14.82 1 98.75 313 ILE A N 1
ATOM 2485 C CA . ILE A 1 313 ? 13.906 9.531 13.828 1 98.75 313 ILE A CA 1
ATOM 2486 C C . ILE A 1 313 ? 13.141 10.844 13.664 1 98.75 313 ILE A C 1
ATOM 2488 O O . ILE A 1 313 ? 12.375 11.242 14.547 1 98.75 313 ILE A O 1
ATOM 2492 N N . GLU A 1 314 ? 13.367 11.531 12.602 1 98.5 314 GLU A N 1
ATOM 2493 C CA . GLU A 1 314 ? 12.719 12.797 12.289 1 98.5 314 GLU A CA 1
ATOM 2494 C C . GLU A 1 314 ? 11.492 12.586 11.406 1 98.5 314 GLU A C 1
ATOM 2496 O O . GLU A 1 314 ? 11.617 12.289 10.219 1 98.5 314 GLU A O 1
ATOM 2501 N N . ASP A 1 315 ? 10.359 12.719 11.984 1 97.5 315 ASP A N 1
ATOM 2502 C CA . ASP A 1 315 ? 9.109 12.672 11.242 1 97.5 315 ASP A CA 1
ATOM 2503 C C . ASP A 1 315 ? 8.703 14.055 10.742 1 97.5 315 ASP A C 1
ATOM 2505 O O . ASP A 1 315 ? 8.195 14.875 11.508 1 97.5 315 ASP A O 1
ATOM 2509 N N . ASP A 1 316 ? 8.914 14.297 9.484 1 94.06 316 ASP A N 1
ATOM 2510 C CA . ASP A 1 316 ? 8.648 15.586 8.859 1 94.06 316 ASP A CA 1
ATOM 2511 C C . ASP A 1 316 ? 7.355 15.555 8.047 1 94.06 316 ASP A C 1
ATOM 2513 O O . ASP A 1 316 ? 7.336 15.953 6.883 1 94.06 316 ASP A O 1
ATOM 2517 N N . TYR A 1 317 ? 6.293 15.125 8.68 1 86.38 317 TYR A N 1
ATOM 2518 C CA . TYR A 1 317 ? 5.023 14.789 8.047 1 86.38 317 TYR A CA 1
ATOM 2519 C C . TYR A 1 317 ? 4.328 16.031 7.512 1 86.38 317 TYR A C 1
ATOM 2521 O O . TYR A 1 317 ? 3.465 15.945 6.641 1 86.38 317 TYR A O 1
ATOM 2529 N N . GLU A 1 318 ? 4.578 17.234 7.938 1 79.88 318 GLU A N 1
ATOM 2530 C CA . GLU A 1 318 ? 3.912 18.469 7.543 1 79.88 318 GLU A CA 1
ATOM 2531 C C . GLU A 1 318 ? 4.914 19.609 7.395 1 79.88 318 GLU A C 1
ATOM 2533 O O . GLU A 1 318 ? 4.734 20.672 7.977 1 79.88 318 GLU A O 1
ATOM 2538 N N . SER A 1 319 ? 5.844 19.469 6.629 1 69.31 319 SER A N 1
ATOM 2539 C CA . SER A 1 319 ? 6.891 20.484 6.527 1 69.31 319 SER A CA 1
ATOM 2540 C C . SER A 1 319 ? 6.535 21.531 5.488 1 69.31 319 SER A C 1
ATOM 2542 O O . SER A 1 319 ? 7.074 22.641 5.516 1 69.31 319 SER A O 1
ATOM 2544 N N . GLU A 1 320 ? 5.617 21.266 4.691 1 64.81 320 GLU A N 1
ATOM 2545 C CA . GLU A 1 320 ? 5.395 22.078 3.5 1 64.81 320 GLU A CA 1
ATOM 2546 C C . GLU A 1 320 ? 4.461 23.234 3.795 1 64.81 320 GLU A C 1
ATOM 2548 O O . GLU A 1 320 ? 4.352 24.172 2.994 1 64.81 320 GLU A O 1
ATOM 2553 N N . ASN A 1 321 ? 3.963 23.234 4.891 1 65.69 321 ASN A N 1
ATOM 2554 C CA . ASN A 1 321 ? 2.912 24.203 5.141 1 65.69 321 ASN A CA 1
ATOM 2555 C C . ASN A 1 321 ? 3.389 25.312 6.074 1 65.69 321 ASN A C 1
ATOM 2557 O O . ASN A 1 321 ? 2.76 25.578 7.102 1 65.69 321 ASN A O 1
ATOM 2561 N N . THR A 1 322 ? 4.43 25.938 5.707 1 70.06 322 THR A N 1
ATOM 2562 C CA . THR A 1 322 ? 4.844 27.078 6.5 1 70.06 322 THR A CA 1
ATOM 2563 C C . THR A 1 322 ? 4.27 28.375 5.922 1 70.06 322 THR A C 1
ATOM 2565 O O . THR A 1 322 ? 4.309 28.594 4.711 1 70.06 322 THR A O 1
ATOM 2568 N N . PHE A 1 323 ? 3.553 29.172 6.73 1 71.12 323 PHE A N 1
ATOM 2569 C CA . PHE A 1 323 ? 2.836 30.359 6.273 1 71.12 323 PHE A CA 1
ATOM 2570 C C . PHE A 1 323 ? 3.785 31.547 6.125 1 71.12 323 PHE A C 1
ATOM 2572 O O . PHE A 1 323 ? 3.59 32.406 5.262 1 71.12 323 PHE A O 1
ATOM 2579 N N . SER A 1 324 ? 4.609 31.656 7.188 1 60.19 324 SER A N 1
ATOM 2580 C CA . SER A 1 324 ? 5.449 32.844 7.211 1 60.19 324 SER A CA 1
ATOM 2581 C C . SER A 1 324 ? 6.922 32.469 7.391 1 60.19 324 SER A C 1
ATOM 2583 O O . SER A 1 324 ? 7.242 31.5 8.07 1 60.19 324 SER A O 1
ATOM 2585 N N . GLY A 1 325 ? 7.668 33.125 6.617 1 59.06 325 GLY A N 1
ATOM 2586 C CA . GLY A 1 325 ? 9.102 33.062 6.848 1 59.06 325 GLY A CA 1
ATOM 2587 C C . GLY A 1 325 ? 9.773 31.906 6.129 1 59.06 325 GLY A C 1
ATOM 2588 O O . GLY A 1 325 ? 9.141 31.219 5.328 1 59.06 325 GLY A O 1
ATOM 2589 N N . THR A 1 326 ? 10.992 31.844 6.266 1 60.72 326 THR A N 1
ATOM 2590 C CA . THR A 1 326 ? 11.828 30.797 5.688 1 60.72 326 THR A CA 1
ATOM 2591 C C . THR A 1 326 ? 11.656 29.484 6.453 1 60.72 326 THR A C 1
ATOM 2593 O O . THR A 1 326 ? 11.727 29.469 7.684 1 60.72 326 THR A O 1
ATOM 2596 N N . PRO A 1 327 ? 11.281 28.5 5.738 1 67.12 327 PRO A N 1
ATOM 2597 C CA . PRO A 1 327 ? 11.164 27.219 6.434 1 67.12 327 PRO A CA 1
ATOM 2598 C C . PRO A 1 327 ? 12.461 26.812 7.133 1 67.12 327 PRO A C 1
ATOM 2600 O O . PRO A 1 327 ? 13.547 27.078 6.621 1 67.12 327 PRO A O 1
ATOM 2603 N N . HIS A 1 328 ? 12.32 26.344 8.398 1 77.12 328 HIS A N 1
ATOM 2604 C CA . HIS A 1 328 ? 13.469 25.781 9.102 1 77.12 328 HIS A CA 1
ATOM 2605 C C . HIS A 1 328 ? 13.961 24.516 8.406 1 77.12 328 HIS A C 1
ATOM 2607 O O . HIS A 1 328 ? 13.156 23.719 7.906 1 77.12 328 HIS A O 1
ATOM 2613 N N . PRO A 1 329 ? 15.211 24.391 8.32 1 85.44 329 PRO A N 1
ATOM 2614 C CA . PRO A 1 329 ? 15.758 23.172 7.734 1 85.44 329 PRO A CA 1
ATOM 2615 C C . PRO A 1 329 ? 15.43 21.922 8.555 1 85.44 329 PRO A C 1
ATOM 2617 O O . PRO A 1 329 ? 15.234 22.016 9.773 1 85.44 329 PRO A O 1
ATOM 2620 N N . ALA A 1 330 ? 15.414 20.859 7.875 1 93.25 330 ALA A N 1
ATOM 2621 C CA . ALA A 1 330 ? 15.242 19.578 8.562 1 93.25 330 ALA A CA 1
ATOM 2622 C C . ALA A 1 330 ? 16.453 19.266 9.43 1 93.25 330 ALA A C 1
ATOM 2624 O O . ALA A 1 330 ? 17.562 19.734 9.156 1 93.25 330 ALA A O 1
ATOM 2625 N N . LEU A 1 331 ? 16.266 18.469 10.523 1 94.88 331 LEU A N 1
ATOM 2626 C CA . LEU A 1 331 ? 17.391 17.938 11.289 1 94.88 331 LEU A CA 1
ATOM 2627 C C . LEU A 1 331 ? 18.359 17.188 10.375 1 94.88 331 LEU A C 1
ATOM 2629 O O . LEU A 1 331 ? 19.578 17.312 10.523 1 94.88 331 LEU A O 1
ATOM 2633 N N . LYS A 1 332 ? 17.797 16.453 9.461 1 96.12 332 LYS A N 1
ATOM 2634 C CA . LYS A 1 332 ? 18.594 15.664 8.523 1 96.12 332 LYS A CA 1
ATOM 2635 C C . LYS A 1 332 ? 19.562 16.547 7.746 1 96.12 332 LYS A C 1
ATOM 2637 O O . LYS A 1 332 ? 20.688 16.125 7.434 1 96.12 332 LYS A O 1
ATOM 2642 N N . SER A 1 333 ? 19.188 17.703 7.438 1 92.38 333 SER A N 1
ATOM 2643 C CA . SER A 1 333 ? 20.031 18.609 6.672 1 92.38 333 SER A CA 1
ATOM 2644 C C . SER A 1 333 ? 21.25 19.047 7.48 1 92.38 333 SER A C 1
ATOM 2646 O O . SER A 1 333 ? 22.281 19.406 6.91 1 92.38 333 SER A O 1
ATOM 2648 N N . LEU A 1 334 ? 21.125 19.047 8.75 1 92.31 334 LEU A N 1
ATOM 2649 C CA . LEU A 1 334 ? 22.188 19.469 9.648 1 92.31 334 LEU A CA 1
ATOM 2650 C C . LEU A 1 334 ? 23.016 18.281 10.125 1 92.31 334 LEU A C 1
ATOM 2652 O O . LEU A 1 334 ? 24.016 18.453 10.82 1 92.31 334 LEU A O 1
ATOM 2656 N N . ASP A 1 335 ? 22.562 17.109 9.711 1 93.25 335 ASP A N 1
ATOM 2657 C CA . ASP A 1 335 ? 23.172 15.867 10.188 1 93.25 335 ASP A CA 1
ATOM 2658 C C . ASP A 1 335 ? 24.5 15.602 9.492 1 93.25 335 ASP A C 1
ATOM 2660 O O . ASP A 1 335 ? 24.547 15.391 8.273 1 93.25 335 ASP A O 1
ATOM 2664 N N . THR A 1 336 ? 25.547 15.547 10.242 1 87.25 336 THR A N 1
ATOM 2665 C CA . THR A 1 336 ? 26.859 15.289 9.664 1 87.25 336 THR A CA 1
ATOM 2666 C C . THR A 1 336 ? 27.375 13.914 10.086 1 87.25 336 THR A C 1
ATOM 2668 O O . THR A 1 336 ? 28.453 13.5 9.672 1 87.25 336 THR A O 1
ATOM 2671 N N . ALA A 1 337 ? 26.672 13.266 10.867 1 90.75 337 ALA A N 1
ATOM 2672 C CA . ALA A 1 337 ? 27.156 12 11.414 1 90.75 337 ALA A CA 1
ATOM 2673 C C . ALA A 1 337 ? 26.25 10.844 10.992 1 90.75 337 ALA A C 1
ATOM 2675 O O . ALA A 1 337 ? 26.344 9.734 11.531 1 90.75 337 ALA A O 1
ATOM 2676 N N . ASP A 1 338 ? 25.297 11.07 10.109 1 91.19 338 ASP A N 1
ATOM 2677 C CA . ASP A 1 338 ? 24.391 10.047 9.586 1 91.19 338 ASP A CA 1
ATOM 2678 C C . ASP A 1 338 ? 23.578 9.414 10.711 1 91.19 338 ASP A C 1
ATOM 2680 O O . ASP A 1 338 ? 23.469 8.188 10.797 1 91.19 338 ASP A O 1
ATOM 2684 N N . ARG A 1 339 ? 23.078 10.305 11.625 1 95.06 339 ARG A N 1
ATOM 2685 C CA . ARG A 1 339 ? 22.359 9.812 12.805 1 95.06 339 ARG A CA 1
ATOM 2686 C C . ARG A 1 339 ? 20.875 10.148 12.719 1 95.06 339 ARG A C 1
ATOM 2688 O O . ARG A 1 339 ? 20.125 9.898 13.664 1 95.06 339 ARG A O 1
ATOM 2695 N N . VAL A 1 340 ? 20.453 10.656 11.562 1 97.88 340 VAL A N 1
ATOM 2696 C CA . VAL A 1 340 ? 19.047 11.039 11.422 1 97.88 340 VAL A CA 1
ATOM 2697 C C . VAL A 1 340 ? 18.375 10.18 10.359 1 97.88 340 VAL A C 1
ATOM 2699 O O . VAL A 1 340 ? 18.844 10.109 9.219 1 97.88 340 VAL A O 1
ATOM 2702 N N . ILE A 1 341 ? 17.406 9.445 10.734 1 98.5 341 ILE A N 1
ATOM 2703 C CA . ILE A 1 341 ? 16.469 8.828 9.805 1 98.5 341 ILE A CA 1
ATOM 2704 C C . ILE A 1 341 ? 15.328 9.797 9.492 1 98.5 341 ILE A C 1
ATOM 2706 O O . ILE A 1 341 ? 14.523 10.125 10.375 1 98.5 341 ILE A O 1
ATOM 2710 N N . TYR A 1 342 ? 15.281 10.242 8.273 1 98.12 342 TYR A N 1
ATOM 2711 C CA . TYR A 1 342 ? 14.312 11.258 7.859 1 98.12 342 TYR A CA 1
ATOM 2712 C C . TYR A 1 342 ? 13.094 10.609 7.215 1 98.12 342 TYR A C 1
ATOM 2714 O O . TYR A 1 342 ? 13.219 9.867 6.238 1 98.12 342 TYR A O 1
ATOM 2722 N N . VAL A 1 343 ? 11.938 10.852 7.781 1 97.81 343 VAL A N 1
ATOM 2723 C CA . VAL A 1 343 ? 10.68 10.336 7.266 1 97.81 343 VAL A CA 1
ATOM 2724 C C . VAL A 1 343 ? 9.852 11.477 6.672 1 97.81 343 VAL A C 1
ATOM 2726 O O . VAL A 1 343 ? 9.547 12.445 7.363 1 97.81 343 VAL A O 1
ATOM 2729 N N . GLY A 1 344 ? 9.516 11.336 5.41 1 94.81 344 GLY A N 1
ATOM 2730 C CA . GLY A 1 344 ? 8.727 12.352 4.742 1 94.81 344 GLY A CA 1
ATOM 2731 C C . GLY A 1 344 ? 7.449 11.805 4.125 1 94.81 344 GLY A C 1
ATOM 2732 O O . GLY A 1 344 ? 7.363 10.609 3.82 1 94.81 344 GLY A O 1
ATOM 2733 N N . SER A 1 345 ? 6.48 12.664 3.988 1 90.88 345 SER A N 1
ATOM 2734 C CA . SER A 1 345 ? 5.223 12.336 3.328 1 90.88 345 SER A CA 1
ATOM 2735 C C . SER A 1 345 ? 5.109 13.023 1.973 1 90.88 345 SER A C 1
ATOM 2737 O O . SER A 1 345 ? 5.602 14.141 1.794 1 90.88 345 SER A O 1
ATOM 2739 N N . LEU A 1 346 ? 4.496 12.43 1.063 1 85.81 346 LEU A N 1
ATOM 2740 C CA . LEU A 1 346 ? 4.305 13 -0.264 1 85.81 346 LEU A CA 1
ATOM 2741 C C . LEU A 1 346 ? 2.84 13.336 -0.508 1 85.81 346 LEU A C 1
ATOM 2743 O O . LEU A 1 346 ? 2.523 14.391 -1.061 1 85.81 346 LEU A O 1
ATOM 2747 N N . SER A 1 347 ? 1.943 12.492 -0 1 77.12 347 SER A N 1
ATOM 2748 C CA . SER A 1 347 ? 0.571 12.602 -0.482 1 77.12 347 SER A CA 1
ATOM 2749 C C . SER A 1 347 ? -0.343 13.195 0.583 1 77.12 347 SER A C 1
ATOM 2751 O O . SER A 1 347 ? -1.501 13.516 0.305 1 77.12 347 SER A O 1
ATOM 2753 N N . LYS A 1 348 ? 0.087 13.445 1.744 1 77.5 348 LYS A N 1
ATOM 2754 C CA . LYS A 1 348 ? -0.75 13.867 2.861 1 77.5 348 LYS A CA 1
ATOM 2755 C C . LYS A 1 348 ? -1.474 15.172 2.543 1 77.5 348 LYS A C 1
ATOM 2757 O O . LYS A 1 348 ? -2.619 15.367 2.951 1 77.5 348 LYS A O 1
ATOM 2762 N N . THR A 1 349 ? -0.838 16.062 1.836 1 71 349 THR A N 1
ATOM 2763 C CA . THR A 1 349 ? -1.341 17.406 1.619 1 71 349 THR A CA 1
ATOM 2764 C C . THR A 1 349 ? -2.48 17.406 0.604 1 71 349 THR A C 1
ATOM 2766 O O . THR A 1 349 ? -3.344 18.281 0.629 1 71 349 THR A O 1
ATOM 2769 N N . PHE A 1 350 ? -2.469 16.469 -0.247 1 71.19 350 PHE A N 1
ATOM 2770 C CA . PHE A 1 350 ? -3.539 16.625 -1.229 1 71.19 350 PHE A CA 1
ATOM 2771 C C . PHE A 1 350 ? -4.441 15.391 -1.23 1 71.19 350 PHE A C 1
ATOM 2773 O O . PHE A 1 350 ? -5.668 15.516 -1.225 1 71.19 350 PHE A O 1
ATOM 2780 N N . ALA A 1 351 ? -3.914 14.258 -1.163 1 78 351 ALA A N 1
ATOM 2781 C CA . ALA A 1 351 ? -4.773 13.078 -1.148 1 78 351 ALA A CA 1
ATOM 2782 C C . ALA A 1 351 ? -4.219 12.008 -0.212 1 78 351 ALA A C 1
ATOM 2784 O O . ALA A 1 351 ? -3.557 11.07 -0.657 1 78 351 ALA A O 1
ATOM 2785 N N . PRO A 1 352 ? -4.652 12.141 1.033 1 74.56 352 PRO A N 1
ATOM 2786 C CA . PRO A 1 352 ? -4.145 11.164 1.998 1 74.56 352 PRO A CA 1
ATOM 2787 C C . PRO A 1 352 ? -4.465 9.727 1.604 1 74.56 352 PRO A C 1
ATOM 2789 O O . PRO A 1 352 ? -3.746 8.797 1.994 1 74.56 352 PRO A O 1
ATOM 2792 N N . GLY A 1 353 ? -5.379 9.562 0.799 1 78.19 353 GLY A N 1
ATOM 2793 C CA . GLY A 1 353 ? -5.777 8.234 0.357 1 78.19 353 GLY A CA 1
ATOM 2794 C C . GLY A 1 353 ? -4.785 7.598 -0.599 1 78.19 353 GLY A C 1
ATOM 2795 O O . GLY A 1 353 ? -4.852 6.395 -0.864 1 78.19 353 GLY A O 1
ATOM 2796 N N . LEU A 1 354 ? -3.777 8.328 -1.092 1 85.44 354 LEU A N 1
ATOM 2797 C CA . LEU A 1 354 ? -2.795 7.801 -2.031 1 85.44 354 LEU A CA 1
ATOM 2798 C C . LEU A 1 354 ? -1.647 7.121 -1.294 1 85.44 354 LEU A C 1
ATOM 2800 O O . LEU A 1 354 ? -0.897 6.34 -1.887 1 85.44 354 LEU A O 1
ATOM 2804 N N . ARG A 1 355 ? -1.422 7.48 -0.056 1 88.56 355 ARG A N 1
ATOM 2805 C CA . ARG A 1 355 ? -0.53 6.777 0.861 1 88.56 355 ARG A CA 1
ATOM 2806 C C . ARG A 1 355 ? 0.882 6.688 0.293 1 88.56 355 ARG A C 1
ATOM 2808 O O . ARG A 1 355 ? 1.462 5.605 0.222 1 88.56 355 ARG A O 1
ATOM 2815 N N . LEU A 1 356 ? 1.557 7.773 -0.003 1 92.94 356 LEU A N 1
ATOM 2816 C CA . LEU A 1 356 ? 2.939 7.781 -0.468 1 92.94 356 LEU A CA 1
ATOM 2817 C C . LEU A 1 356 ? 3.842 8.516 0.517 1 92.94 356 LEU A C 1
ATOM 2819 O O . LEU A 1 356 ? 3.518 9.625 0.952 1 92.94 356 LEU A O 1
ATOM 2823 N N . GLY A 1 357 ? 4.844 7.941 0.907 1 95.25 357 GLY A N 1
ATOM 2824 C CA . GLY A 1 357 ? 5.891 8.508 1.739 1 95.25 357 GLY A CA 1
ATOM 2825 C C . GLY A 1 357 ? 7.273 7.996 1.384 1 95.25 357 GLY A C 1
ATOM 2826 O O . GLY A 1 357 ? 7.457 7.355 0.348 1 95.25 357 GLY A O 1
ATOM 2827 N N . TYR A 1 358 ? 8.242 8.359 2.176 1 96.75 358 TYR A N 1
ATOM 2828 C CA . TYR A 1 358 ? 9.602 7.906 1.918 1 96.75 358 TYR A CA 1
ATOM 2829 C C . TYR A 1 358 ? 10.469 8.047 3.162 1 96.75 358 TYR A C 1
ATOM 2831 O O . TYR A 1 358 ? 10.102 8.75 4.105 1 96.75 358 TYR A O 1
ATOM 2839 N N . VAL A 1 359 ? 11.539 7.332 3.156 1 98.31 359 VAL A N 1
ATOM 2840 C CA . VAL A 1 359 ? 12.57 7.41 4.188 1 98.31 359 VAL A CA 1
ATOM 2841 C C . VAL A 1 359 ? 13.906 7.766 3.549 1 98.31 359 VAL A C 1
ATOM 2843 O O . VAL A 1 359 ? 14.258 7.25 2.484 1 98.31 359 VAL A O 1
ATOM 2846 N N . VAL A 1 360 ? 14.555 8.688 4.113 1 97.81 360 VAL A N 1
ATOM 2847 C CA . VAL A 1 360 ? 15.945 8.992 3.762 1 97.81 360 VAL A CA 1
ATOM 2848 C C . VAL A 1 360 ? 16.859 8.617 4.922 1 97.81 360 VAL A C 1
ATOM 2850 O O . VAL A 1 360 ? 16.578 8.945 6.078 1 97.81 360 VAL A O 1
ATOM 2853 N N . GLY A 1 361 ? 17.922 7.926 4.676 1 96.44 361 GLY A N 1
ATOM 2854 C CA . GLY A 1 361 ? 18.906 7.516 5.676 1 96.44 361 GLY A CA 1
ATOM 2855 C C . GLY A 1 361 ? 20.156 6.926 5.07 1 96.44 361 GLY A C 1
ATOM 2856 O O . GLY A 1 361 ? 20.328 6.938 3.85 1 96.44 361 GLY A O 1
ATOM 2857 N N . PRO A 1 362 ? 21.062 6.496 5.949 1 92.88 362 PRO A N 1
ATOM 2858 C CA . PRO A 1 362 ? 22.281 5.883 5.441 1 92.88 362 PRO A CA 1
ATOM 2859 C C . PRO A 1 362 ? 22.016 4.645 4.582 1 92.88 362 PRO A C 1
ATOM 2861 O O . PRO A 1 362 ? 21.062 3.908 4.836 1 92.88 362 PRO A O 1
ATOM 2864 N N . ARG A 1 363 ? 22.891 4.395 3.637 1 91.81 363 ARG A N 1
ATOM 2865 C CA . ARG A 1 363 ? 22.75 3.326 2.652 1 91.81 363 ARG A CA 1
ATOM 2866 C C . ARG A 1 363 ? 22.516 1.98 3.33 1 91.81 363 ARG A C 1
ATOM 2868 O O . ARG A 1 363 ? 21.672 1.197 2.898 1 91.81 363 ARG A O 1
ATOM 2875 N N . ALA A 1 364 ? 23.281 1.753 4.375 1 92.56 364 ALA A N 1
ATOM 2876 C CA . ALA A 1 364 ? 23.188 0.465 5.062 1 92.56 364 ALA A CA 1
ATOM 2877 C C . ALA A 1 364 ? 21.797 0.246 5.645 1 92.56 364 ALA A C 1
ATOM 2879 O O . ALA A 1 364 ? 21.266 -0.861 5.578 1 92.56 364 ALA A O 1
ATOM 2880 N N . LEU A 1 365 ? 21.25 1.275 6.207 1 95.88 365 LEU A N 1
ATOM 2881 C CA . LEU A 1 365 ? 19.906 1.206 6.77 1 95.88 365 LEU A CA 1
ATOM 2882 C C . LEU A 1 365 ? 18.859 1.06 5.668 1 95.88 365 LEU A C 1
ATOM 2884 O O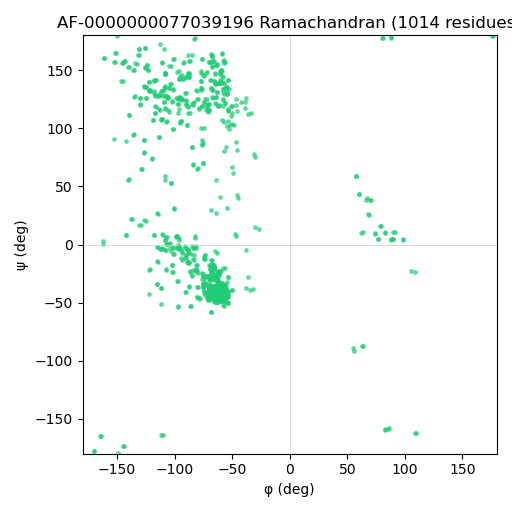 . LEU A 1 365 ? 17.953 0.231 5.773 1 95.88 365 LEU A O 1
ATOM 2888 N N . ILE A 1 366 ? 18.984 1.833 4.57 1 96.25 366 ILE A N 1
ATOM 2889 C CA . ILE A 1 366 ? 18 1.873 3.496 1 96.25 366 ILE A CA 1
ATOM 2890 C C . ILE A 1 366 ? 17.953 0.525 2.779 1 96.25 366 ILE A C 1
ATOM 2892 O O . ILE A 1 366 ? 16.891 0.059 2.375 1 96.25 366 ILE A O 1
ATOM 2896 N N . ARG A 1 367 ? 19.078 -0.103 2.652 1 94.31 367 ARG A N 1
ATOM 2897 C CA . ARG A 1 367 ? 19.141 -1.429 2.047 1 94.31 367 ARG A CA 1
ATOM 2898 C C . ARG A 1 367 ? 18.281 -2.424 2.82 1 94.31 367 ARG A C 1
ATOM 2900 O O . ARG A 1 367 ? 17.516 -3.186 2.227 1 94.31 367 ARG A O 1
ATOM 2907 N N . GLU A 1 368 ? 18.359 -2.369 4.117 1 96.06 368 GLU A N 1
ATOM 2908 C CA . GLU A 1 368 ? 17.625 -3.299 4.961 1 96.06 368 GLU A CA 1
ATOM 2909 C C . GLU A 1 368 ? 16.141 -2.928 5.016 1 96.06 368 GLU A C 1
ATOM 2911 O O . GLU A 1 368 ? 15.273 -3.807 5.059 1 96.06 368 GLU A O 1
ATOM 2916 N N . LEU A 1 369 ? 15.898 -1.624 5.023 1 97.25 369 LEU A N 1
ATOM 2917 C CA . LEU A 1 369 ? 14.508 -1.189 4.984 1 97.25 369 LEU A CA 1
ATOM 2918 C C . LEU A 1 369 ? 13.836 -1.632 3.686 1 97.25 369 LEU A C 1
ATOM 2920 O O . LEU A 1 369 ? 12.672 -2.033 3.691 1 97.25 369 LEU A O 1
ATOM 2924 N N . ARG A 1 370 ? 14.547 -1.534 2.615 1 95.31 370 ARG A N 1
ATOM 2925 C CA . ARG A 1 370 ? 14.031 -1.968 1.319 1 95.31 370 ARG A CA 1
ATOM 2926 C C . ARG A 1 370 ? 13.734 -3.463 1.322 1 95.31 370 ARG A C 1
ATOM 2928 O O . ARG A 1 370 ? 12.695 -3.896 0.811 1 95.31 370 ARG A O 1
ATOM 2935 N N . ALA A 1 371 ? 14.656 -4.227 1.834 1 94.31 371 ALA A N 1
ATOM 2936 C CA . ALA A 1 371 ? 14.469 -5.676 1.913 1 94.31 371 ALA A CA 1
ATOM 2937 C C . ALA A 1 371 ? 13.266 -6.023 2.789 1 94.31 371 ALA A C 1
ATOM 2939 O O . ALA A 1 371 ? 12.492 -6.926 2.463 1 94.31 371 ALA A O 1
ATOM 2940 N N . LEU A 1 372 ? 13.125 -5.34 3.893 1 96.31 372 LEU A N 1
ATOM 2941 C CA . LEU A 1 372 ? 12 -5.578 4.793 1 96.31 372 LEU A CA 1
ATOM 2942 C C . LEU A 1 372 ? 10.68 -5.184 4.137 1 96.31 372 LEU A C 1
ATOM 2944 O O . LEU A 1 372 ? 9.68 -5.891 4.273 1 96.31 372 LEU A O 1
ATOM 2948 N N . ARG A 1 373 ? 10.711 -4.051 3.486 1 95.94 373 ARG A N 1
ATOM 2949 C CA . ARG A 1 373 ? 9.516 -3.613 2.775 1 95.94 373 ARG A CA 1
ATOM 2950 C C . ARG A 1 373 ? 9.086 -4.648 1.742 1 95.94 373 ARG A C 1
ATOM 2952 O O . ARG A 1 373 ? 7.891 -4.898 1.566 1 95.94 373 ARG A O 1
ATOM 2959 N N . ARG A 1 374 ? 10.016 -5.164 1.072 1 92.88 374 ARG A N 1
ATOM 2960 C CA . ARG A 1 374 ? 9.711 -6.207 0.098 1 92.88 374 ARG A CA 1
ATOM 2961 C C . ARG A 1 374 ? 8.945 -7.355 0.746 1 92.88 374 ARG A C 1
ATOM 2963 O O . ARG A 1 374 ? 7.961 -7.848 0.186 1 92.88 374 ARG A O 1
ATOM 2970 N N . LEU A 1 375 ? 9.344 -7.754 1.884 1 93.31 375 LEU A N 1
ATOM 2971 C CA . LEU A 1 375 ? 8.656 -8.82 2.604 1 93.31 375 LEU A CA 1
ATOM 2972 C C . LEU A 1 375 ? 7.262 -8.383 3.033 1 93.31 375 LEU A C 1
ATOM 2974 O O . LEU A 1 375 ? 6.34 -9.195 3.104 1 93.31 375 LEU A O 1
ATOM 2978 N N . MET A 1 376 ? 7.145 -7.141 3.24 1 95.12 376 MET A N 1
ATOM 2979 C CA . MET A 1 376 ? 5.914 -6.621 3.83 1 95.12 376 MET A CA 1
ATOM 2980 C C . MET A 1 376 ? 4.863 -6.359 2.754 1 95.12 376 MET A C 1
ATOM 2982 O O . MET A 1 376 ? 3.723 -6.809 2.871 1 95.12 376 MET A O 1
ATOM 2986 N N . VAL A 1 377 ? 5.285 -5.59 1.738 1 93.56 377 VAL A N 1
ATOM 2987 C CA . VAL A 1 377 ? 4.293 -5.184 0.75 1 93.56 377 VAL A CA 1
ATOM 2988 C C . VAL A 1 377 ? 4.918 -5.191 -0.644 1 93.56 377 VAL A C 1
ATOM 2990 O O . VAL A 1 377 ? 4.281 -4.789 -1.619 1 93.56 377 VAL A O 1
ATOM 2993 N N . ARG A 1 378 ? 6.168 -5.695 -0.82 1 90.88 378 ARG A N 1
ATOM 2994 C CA . ARG A 1 378 ? 6.945 -5.539 -2.047 1 90.88 378 ARG A CA 1
ATOM 2995 C C . ARG A 1 378 ? 7.254 -4.07 -2.318 1 90.88 378 ARG A C 1
ATOM 2997 O O . ARG A 1 378 ? 8.164 -3.5 -1.711 1 90.88 378 ARG A O 1
ATOM 3004 N N . HIS A 1 379 ? 6.434 -3.35 -2.955 1 88.69 379 HIS A N 1
ATOM 3005 C CA . HIS A 1 379 ? 6.566 -1.917 -3.189 1 88.69 379 HIS A CA 1
ATOM 3006 C C . HIS A 1 379 ? 5.207 -1.229 -3.191 1 88.69 379 HIS A C 1
ATOM 3008 O O . HIS A 1 379 ? 4.18 -1.876 -3.408 1 88.69 379 HIS A O 1
ATOM 3014 N N . PRO A 1 380 ? 5.25 0.1 -2.896 1 92.06 380 PRO A N 1
ATOM 3015 C CA . PRO A 1 380 ? 4.004 0.838 -3.117 1 92.06 380 PRO A CA 1
ATOM 3016 C C . PRO A 1 380 ? 3.506 0.735 -4.555 1 92.06 380 PRO A C 1
ATOM 3018 O O . PRO A 1 380 ? 4.281 0.416 -5.461 1 92.06 380 PRO A O 1
ATOM 3021 N N . VAL A 1 381 ? 2.229 0.972 -4.75 1 91.56 381 VAL A N 1
ATOM 3022 C CA . VAL A 1 381 ? 1.59 0.824 -6.051 1 91.56 381 VAL A CA 1
ATOM 3023 C C . VAL A 1 381 ? 2.385 1.589 -7.109 1 91.56 381 VAL A C 1
ATOM 3025 O O . VAL A 1 381 ? 2.504 2.814 -7.035 1 91.56 381 VAL A O 1
ATOM 3028 N N . ALA A 1 382 ? 2.881 0.869 -8.094 1 89.69 382 ALA A N 1
ATOM 3029 C CA . ALA A 1 382 ? 3.768 1.432 -9.109 1 89.69 382 ALA A CA 1
ATOM 3030 C C . ALA A 1 382 ? 3.049 2.484 -9.945 1 89.69 382 ALA A C 1
ATOM 3032 O O . ALA A 1 382 ? 3.629 3.516 -10.289 1 89.69 382 ALA A O 1
ATOM 3033 N N . TYR A 1 383 ? 1.845 2.244 -10.227 1 89.44 383 TYR A N 1
ATOM 3034 C CA . TYR A 1 383 ? 1.029 3.17 -11.008 1 89.44 383 TYR A CA 1
ATOM 3035 C C . TYR A 1 383 ? 0.947 4.531 -10.328 1 89.44 383 TYR A C 1
ATOM 3037 O O . TYR A 1 383 ? 1.102 5.566 -10.977 1 89.44 383 TYR A O 1
ATOM 3045 N N . ILE A 1 384 ? 0.724 4.523 -9.078 1 92.94 384 ILE A N 1
ATOM 3046 C CA . ILE A 1 384 ? 0.575 5.75 -8.312 1 92.94 384 ILE A CA 1
ATOM 3047 C C . ILE A 1 384 ? 1.92 6.469 -8.211 1 92.94 384 ILE A C 1
ATOM 3049 O O . ILE A 1 384 ? 1.981 7.699 -8.266 1 92.94 384 ILE A O 1
ATOM 3053 N N . GLN A 1 385 ? 2.965 5.699 -8.031 1 93.44 385 GLN A N 1
ATOM 3054 C CA . GLN A 1 385 ? 4.297 6.297 -8 1 93.44 385 GLN A CA 1
ATOM 3055 C C . GLN A 1 385 ? 4.578 7.074 -9.281 1 93.44 385 GLN A C 1
ATOM 3057 O O . GLN A 1 385 ? 5.047 8.211 -9.234 1 93.44 385 GLN A O 1
ATOM 3062 N N . ARG A 1 386 ? 4.246 6.473 -10.422 1 91.31 386 ARG A N 1
ATOM 3063 C CA . ARG A 1 386 ? 4.5 7.098 -11.719 1 91.31 386 ARG A CA 1
ATOM 3064 C C . ARG A 1 386 ? 3.652 8.352 -11.898 1 91.31 386 ARG A C 1
ATOM 3066 O O . ARG A 1 386 ? 4.152 9.391 -12.344 1 91.31 386 ARG A O 1
ATOM 3073 N N . ALA A 1 387 ? 2.402 8.219 -11.578 1 92.44 387 ALA A N 1
ATOM 3074 C CA . ALA A 1 387 ? 1.505 9.367 -11.68 1 92.44 387 ALA A CA 1
ATOM 3075 C C . ALA A 1 387 ? 1.987 10.523 -10.805 1 92.44 387 ALA A C 1
ATOM 3077 O O . ALA A 1 387 ? 1.975 11.68 -11.234 1 92.44 387 ALA A O 1
ATOM 3078 N N . PHE A 1 388 ? 2.416 10.25 -9.633 1 93.81 388 PHE A N 1
ATOM 3079 C CA . PHE A 1 388 ? 2.861 11.289 -8.711 1 93.81 388 PHE A CA 1
ATOM 3080 C C . PHE A 1 388 ? 4.176 11.906 -9.18 1 93.81 388 PHE A C 1
ATOM 3082 O O . PHE A 1 388 ? 4.402 13.102 -9.008 1 93.81 388 PHE A O 1
ATOM 3089 N N . ALA A 1 389 ? 5.051 11.023 -9.719 1 92.44 389 ALA A N 1
ATOM 3090 C CA . ALA A 1 389 ? 6.281 11.555 -10.297 1 92.44 389 ALA A CA 1
ATOM 3091 C C . ALA A 1 389 ? 5.977 12.625 -11.344 1 92.44 389 ALA A C 1
ATOM 3093 O O . ALA A 1 389 ? 6.629 13.672 -11.383 1 92.44 389 ALA A O 1
ATOM 3094 N N . THR A 1 390 ? 5.027 12.352 -12.195 1 90.56 390 THR A N 1
ATOM 3095 C CA . THR A 1 390 ? 4.605 13.305 -13.219 1 90.56 390 THR A CA 1
ATOM 3096 C C . THR A 1 390 ? 4.012 14.562 -12.578 1 90.56 390 THR A C 1
ATOM 3098 O O . THR A 1 390 ? 4.262 15.672 -13.031 1 90.56 390 THR A O 1
ATOM 3101 N N . PHE A 1 391 ? 3.254 14.375 -11.516 1 92.56 391 PHE A N 1
ATOM 3102 C CA . PHE A 1 391 ? 2.631 15.461 -10.766 1 92.56 391 PHE A CA 1
ATOM 3103 C C . PHE A 1 391 ? 3.686 16.422 -10.227 1 92.56 391 PHE A C 1
ATOM 3105 O O . PHE A 1 391 ? 3.508 17.641 -10.266 1 92.56 391 PHE A O 1
ATOM 3112 N N . LEU A 1 392 ? 4.789 15.867 -9.75 1 90.5 392 LEU A N 1
ATOM 3113 C CA . LEU A 1 392 ? 5.91 16.656 -9.266 1 90.5 392 LEU A CA 1
ATOM 3114 C C . LEU A 1 392 ? 6.645 17.328 -10.422 1 90.5 392 LEU A C 1
ATOM 3116 O O . LEU A 1 392 ? 6.934 18.531 -10.367 1 90.5 392 LEU A O 1
ATOM 3120 N N . ALA A 1 393 ? 6.898 16.578 -11.438 1 86.69 393 ALA A N 1
ATOM 3121 C CA . ALA A 1 393 ? 7.711 17.031 -12.562 1 86.69 393 ALA A CA 1
ATOM 3122 C C . ALA A 1 393 ? 7.051 18.203 -13.281 1 86.69 393 ALA A C 1
ATOM 3124 O O . ALA A 1 393 ? 7.738 19.109 -13.773 1 86.69 393 ALA A O 1
ATOM 3125 N N . LEU A 1 394 ? 5.75 18.203 -13.305 1 85.75 394 LEU A N 1
ATOM 3126 C CA . LEU A 1 394 ? 5.016 19.234 -14.023 1 85.75 394 LEU A CA 1
ATOM 3127 C C . LEU A 1 394 ? 4.754 20.438 -13.125 1 85.75 394 LEU A C 1
ATOM 3129 O O . LEU A 1 394 ? 4.148 21.422 -13.555 1 85.75 394 LEU A O 1
ATOM 3133 N N . GLY A 1 395 ? 5.113 20.375 -11.836 1 85.75 395 GLY A N 1
ATOM 3134 C CA . GLY A 1 395 ? 5.039 21.516 -10.938 1 85.75 395 GLY A CA 1
ATOM 3135 C C . GLY A 1 395 ? 3.689 21.656 -10.258 1 85.75 395 GLY A C 1
ATOM 3136 O O . GLY A 1 395 ? 3.453 22.625 -9.531 1 85.75 395 GLY A O 1
ATOM 3137 N N . HIS A 1 396 ? 2.779 20.672 -10.508 1 88.19 396 HIS A N 1
ATOM 3138 C CA . HIS A 1 396 ? 1.446 20.734 -9.922 1 88.19 396 HIS A CA 1
ATOM 3139 C C . HIS A 1 396 ? 1.513 20.719 -8.398 1 88.19 396 HIS A C 1
ATOM 3141 O O . HIS A 1 396 ? 0.719 21.391 -7.73 1 88.19 396 HIS A O 1
ATOM 3147 N N . HIS A 1 397 ? 2.459 19.984 -7.879 1 88.44 397 HIS A N 1
ATOM 3148 C CA . HIS A 1 397 ? 2.592 19.859 -6.434 1 88.44 397 HIS A CA 1
ATOM 3149 C C . HIS A 1 397 ? 2.949 21.188 -5.793 1 88.44 397 HIS A C 1
ATOM 3151 O O . HIS A 1 397 ? 2.355 21.578 -4.781 1 88.44 397 HIS A O 1
ATOM 3157 N N . ASP A 1 398 ? 3.863 21.859 -6.328 1 84 398 ASP A N 1
ATOM 3158 C CA . ASP A 1 398 ? 4.277 23.156 -5.805 1 84 398 ASP A CA 1
ATOM 3159 C C . ASP A 1 398 ? 3.135 24.172 -5.867 1 84 398 ASP A C 1
ATOM 3161 O O . ASP A 1 398 ? 2.932 24.953 -4.93 1 84 398 ASP A O 1
ATOM 3165 N N . ALA A 1 399 ? 2.484 24.203 -6.992 1 84.06 399 ALA A N 1
ATOM 3166 C CA . ALA A 1 399 ? 1.33 25.078 -7.137 1 84.06 399 ALA A CA 1
ATOM 3167 C C . ALA A 1 399 ? 0.279 24.797 -6.07 1 84.06 399 ALA A C 1
ATOM 3169 O O . ALA A 1 399 ? -0.312 25.719 -5.504 1 84.06 399 ALA A O 1
ATOM 3170 N N . LEU A 1 400 ? 0.075 23.547 -5.836 1 86.62 400 LEU A N 1
ATOM 3171 C CA . LEU A 1 400 ? -0.89 23.141 -4.82 1 86.62 400 LEU A CA 1
ATOM 3172 C C . LEU A 1 400 ? -0.456 23.609 -3.436 1 86.62 400 LEU A C 1
ATOM 3174 O O . LEU A 1 400 ? -1.268 24.141 -2.672 1 86.62 400 LEU A O 1
ATOM 3178 N N . LEU A 1 401 ? 0.797 23.391 -3.076 1 85.31 401 LEU A N 1
ATOM 3179 C CA . LEU A 1 401 ? 1.305 23.766 -1.762 1 85.31 401 LEU A CA 1
ATOM 3180 C C . LEU A 1 401 ? 1.126 25.266 -1.521 1 85.31 401 LEU A C 1
ATOM 3182 O O . LEU A 1 401 ? 0.804 25.688 -0.406 1 85.31 401 LEU A O 1
ATOM 3186 N N . ARG A 1 402 ? 1.339 26 -2.508 1 83.31 402 ARG A N 1
ATOM 3187 C CA . ARG A 1 402 ? 1.165 27.453 -2.383 1 83.31 402 ARG A CA 1
ATOM 3188 C C . ARG A 1 402 ? -0.294 27.797 -2.119 1 83.31 402 ARG A C 1
ATOM 3190 O O . ARG A 1 402 ? -0.59 28.656 -1.285 1 83.31 402 ARG A O 1
ATOM 3197 N N . ARG A 1 403 ? -1.148 27.188 -2.881 1 85.38 403 ARG A N 1
ATOM 3198 C CA . ARG A 1 403 ? -2.576 27.422 -2.697 1 85.38 403 ARG A CA 1
ATOM 3199 C C . ARG A 1 403 ? -3.021 27.031 -1.293 1 85.38 403 ARG A C 1
ATOM 3201 O O . ARG A 1 403 ? -3.801 27.75 -0.659 1 85.38 403 ARG A O 1
ATOM 3208 N N . LEU A 1 404 ? -2.529 25.953 -0.849 1 87.69 404 LEU A N 1
ATOM 3209 C CA . LEU A 1 404 ? -2.881 25.469 0.48 1 87.69 404 LEU A CA 1
ATOM 3210 C C . LEU A 1 404 ? -2.314 26.375 1.561 1 87.69 404 LEU A C 1
ATOM 3212 O O . LEU A 1 404 ? -2.988 26.672 2.553 1 87.69 404 LEU A O 1
ATOM 3216 N N . ALA A 1 405 ? -1.058 26.766 1.399 1 86.38 405 ALA A N 1
ATOM 3217 C CA . ALA A 1 405 ? -0.434 27.656 2.367 1 86.38 405 ALA A CA 1
ATOM 3218 C C . ALA A 1 405 ? -1.259 28.938 2.547 1 86.38 405 ALA A C 1
ATOM 3220 O O . ALA A 1 405 ? -1.436 29.406 3.668 1 86.38 405 ALA A O 1
ATOM 3221 N N . HIS A 1 406 ? -1.717 29.453 1.474 1 88.5 406 HIS A N 1
ATOM 3222 C CA . HIS A 1 406 ? -2.535 30.656 1.527 1 88.5 406 HIS A CA 1
ATOM 3223 C C . HIS A 1 406 ? -3.85 30.406 2.258 1 88.5 406 HIS A C 1
ATOM 3225 O O . HIS A 1 406 ? -4.223 31.156 3.158 1 88.5 406 HIS A O 1
ATOM 3231 N N . ALA A 1 407 ? -4.496 29.375 1.881 1 90.75 407 ALA A N 1
ATOM 3232 C CA . ALA A 1 407 ? -5.781 29.031 2.488 1 90.75 407 ALA A CA 1
ATOM 3233 C C . ALA A 1 407 ? -5.621 28.75 3.979 1 90.75 407 ALA A C 1
ATOM 3235 O O . ALA A 1 407 ? -6.422 29.219 4.793 1 90.75 407 ALA A O 1
ATOM 3236 N N . TYR A 1 408 ? -4.625 27.984 4.305 1 91.62 408 TYR A N 1
ATOM 3237 C CA . TYR A 1 408 ? -4.41 27.594 5.691 1 91.62 408 TYR A CA 1
ATOM 3238 C C . TYR A 1 408 ? -3.984 28.781 6.535 1 91.62 408 TYR A C 1
ATOM 3240 O O . TYR A 1 408 ? -4.332 28.875 7.715 1 91.62 408 TYR A O 1
ATOM 3248 N N . SER A 1 409 ? -3.211 29.641 5.934 1 93 409 SER A N 1
ATOM 3249 C CA . SER A 1 409 ? -2.832 30.859 6.645 1 93 409 SER A CA 1
ATOM 3250 C C . SER A 1 409 ? -4.059 31.672 7.02 1 93 409 SER A C 1
ATOM 3252 O O . SER A 1 409 ? -4.191 32.125 8.164 1 93 409 SER A O 1
ATOM 3254 N N . GLU A 1 410 ? -4.93 31.875 6.098 1 95.31 410 GLU A N 1
ATOM 3255 C CA . GLU A 1 410 ? -6.152 32.625 6.348 1 95.31 410 GLU A CA 1
ATOM 3256 C C . GLU A 1 410 ? -7.016 31.938 7.406 1 95.31 410 GLU A C 1
ATOM 3258 O O . GLU A 1 410 ? -7.535 32.594 8.312 1 95.31 410 GLU A O 1
ATOM 3263 N N . ARG A 1 411 ? -7.145 30.688 7.273 1 96.12 411 ARG A N 1
ATOM 3264 C CA . ARG A 1 411 ? -7.988 29.938 8.188 1 96.12 411 ARG A CA 1
ATOM 3265 C C . ARG A 1 411 ? -7.395 29.906 9.594 1 96.12 411 ARG A C 1
ATOM 3267 O O . ARG A 1 411 ? -8.125 29.969 10.586 1 96.12 411 ARG A O 1
ATOM 3274 N N . SER A 1 412 ? -6.086 29.766 9.648 1 95.69 412 SER A N 1
ATOM 3275 C CA . SER A 1 412 ? -5.426 29.781 10.945 1 95.69 412 SER A CA 1
ATOM 3276 C C . SER A 1 412 ? -5.617 31.125 11.648 1 95.69 412 SER A C 1
ATOM 3278 O O . SER A 1 412 ? -5.867 31.172 12.859 1 95.69 412 SER A O 1
ATOM 3280 N N . GLN A 1 413 ? -5.516 32.188 10.922 1 96.31 413 GLN A N 1
ATOM 3281 C CA . GLN A 1 413 ? -5.723 33.531 11.484 1 96.31 413 GLN A CA 1
ATOM 3282 C C . GLN A 1 413 ? -7.156 33.688 11.977 1 96.31 413 GLN A C 1
ATOM 3284 O O . GLN A 1 413 ? -7.387 34.25 13.055 1 96.31 413 GLN A O 1
ATOM 3289 N N . ALA A 1 414 ? -8.023 33.219 11.172 1 98.06 414 ALA A N 1
ATOM 3290 C CA . ALA A 1 414 ? -9.438 33.281 11.555 1 98.06 414 ALA A CA 1
ATOM 3291 C C . ALA A 1 414 ? -9.695 32.5 12.828 1 98.06 414 ALA A C 1
ATOM 3293 O O . ALA A 1 414 ? -10.438 32.938 13.711 1 98.06 414 ALA A O 1
ATOM 3294 N N . LEU A 1 415 ? -9.117 31.344 12.891 1 98.12 415 LEU A N 1
ATOM 3295 C CA . LEU A 1 415 ? -9.312 30.469 14.047 1 98.12 415 LEU A CA 1
ATOM 3296 C C . LEU A 1 415 ? -8.727 31.094 15.305 1 98.12 415 LEU A C 1
ATOM 3298 O O . LEU A 1 415 ? -9.391 31.141 16.344 1 98.12 415 LEU A O 1
ATOM 3302 N N . MET A 1 416 ? -7.504 31.594 15.242 1 97.38 416 MET A N 1
ATOM 3303 C CA . MET A 1 416 ? -6.852 32.219 16.391 1 97.38 416 MET A CA 1
ATOM 3304 C C . MET A 1 416 ? -7.625 33.438 16.859 1 97.38 416 MET A C 1
ATOM 3306 O O . MET A 1 416 ? -7.832 33.625 18.047 1 97.38 416 MET A O 1
ATOM 3310 N N . SER A 1 417 ? -8.055 34.219 15.883 1 97.94 417 SER A N 1
ATOM 3311 C CA . SER A 1 417 ? -8.852 35.375 16.219 1 97.94 417 SER A CA 1
ATOM 3312 C C . SER A 1 417 ? -10.148 35 16.906 1 97.94 417 SER A C 1
ATOM 3314 O O . SER A 1 417 ? -10.555 35.625 17.875 1 97.94 417 SER A O 1
ATOM 3316 N N . ALA A 1 418 ? -10.797 34 16.375 1 98.5 418 ALA A N 1
ATOM 3317 C CA . ALA A 1 418 ? -12.055 33.531 16.969 1 98.5 418 ALA A CA 1
ATOM 3318 C C . ALA A 1 418 ? -11.828 33 18.375 1 98.5 418 ALA A C 1
ATOM 3320 O O . ALA A 1 418 ? -12.648 33.219 19.266 1 98.5 418 ALA A O 1
ATOM 3321 N N . LEU A 1 419 ? -10.781 32.25 18.594 1 97.94 419 LEU A N 1
ATOM 3322 C CA . LEU A 1 419 ? -10.453 31.75 19.922 1 97.94 419 LEU A CA 1
ATOM 3323 C C . LEU A 1 419 ? -10.227 32.906 20.906 1 97.94 419 LEU A C 1
ATOM 3325 O O . LEU A 1 419 ? -10.711 32.844 22.047 1 97.94 419 LEU A O 1
ATOM 3329 N N . ASP A 1 420 ? -9.539 33.906 20.516 1 97.69 420 ASP A N 1
ATOM 3330 C CA . ASP A 1 420 ? -9.289 35.094 21.344 1 97.69 420 ASP A CA 1
ATOM 3331 C C . ASP A 1 420 ? -10.594 35.781 21.734 1 97.69 420 ASP A C 1
ATOM 3333 O O . ASP A 1 420 ? -10.734 36.281 22.859 1 97.69 420 ASP A O 1
ATOM 3337 N N . THR A 1 421 ? -11.453 35.781 20.828 1 98 421 THR A N 1
ATOM 3338 C CA . THR A 1 421 ? -12.711 36.5 21.016 1 98 421 THR A CA 1
ATOM 3339 C C . THR A 1 421 ? -13.672 35.719 21.875 1 98 421 THR A C 1
ATOM 3341 O O . THR A 1 421 ? -14.266 36.25 22.812 1 98 421 THR A O 1
ATOM 3344 N N . HIS A 1 422 ? -13.828 34.438 21.578 1 97.69 422 HIS A N 1
ATOM 3345 C CA . HIS A 1 422 ? -14.938 33.656 22.156 1 97.69 422 HIS A CA 1
ATOM 3346 C C . HIS A 1 422 ? -14.469 32.781 23.312 1 97.69 422 HIS A C 1
ATOM 3348 O O . HIS A 1 422 ? -15.273 32.375 24.141 1 97.69 422 HIS A O 1
ATOM 3354 N N . LEU A 1 423 ? -13.227 32.438 23.359 1 96.25 423 LEU A N 1
ATOM 3355 C CA . LEU A 1 423 ? -12.664 31.625 24.438 1 96.25 423 LEU A CA 1
ATOM 3356 C C . LEU A 1 423 ? -11.422 32.281 25.031 1 96.25 423 LEU A C 1
ATOM 3358 O O . LEU A 1 423 ? -10.344 31.688 25.047 1 96.25 423 LEU A O 1
ATOM 3362 N N . PRO A 1 424 ? -11.562 33.375 25.625 1 94.31 424 PRO A N 1
ATOM 3363 C CA . PRO A 1 424 ? -10.406 34.125 26.109 1 94.31 424 PRO A CA 1
ATOM 3364 C C . PRO A 1 424 ? -9.656 33.438 27.234 1 94.31 424 PRO A C 1
ATOM 3366 O O . PRO A 1 424 ? -8.477 33.719 27.469 1 94.31 424 PRO A O 1
ATOM 3369 N N . ASP A 1 425 ? -10.289 32.5 27.906 1 93 425 ASP A N 1
ATOM 3370 C CA . ASP A 1 425 ? -9.656 31.781 29.016 1 93 425 ASP A CA 1
ATOM 3371 C C . ASP A 1 425 ? -8.805 30.625 28.516 1 93 425 ASP A C 1
ATOM 3373 O O . ASP A 1 425 ? -8.07 30 29.281 1 93 425 ASP A O 1
ATOM 3377 N N . ALA A 1 426 ? -8.906 30.344 27.281 1 94.12 426 ALA A N 1
ATOM 3378 C CA . ALA A 1 426 ? -8.109 29.266 26.703 1 94.12 426 ALA A CA 1
ATOM 3379 C C . ALA A 1 426 ? -6.762 29.781 26.219 1 94.12 426 ALA A C 1
ATOM 3381 O O . ALA A 1 426 ? -6.613 30.969 25.922 1 94.12 426 ALA A O 1
ATOM 3382 N N . ARG A 1 427 ? -5.824 28.953 26.312 1 94.31 427 ARG A N 1
ATOM 3383 C CA . ARG A 1 427 ? -4.512 29.203 25.719 1 94.31 427 ARG A CA 1
ATOM 3384 C C . ARG A 1 427 ? -4.266 28.312 24.5 1 94.31 427 ARG A C 1
ATOM 3386 O O . ARG A 1 427 ? -4.809 27.219 24.422 1 94.31 427 ARG A O 1
ATOM 3393 N N . TYR A 1 428 ? -3.553 28.812 23.562 1 94.25 428 TYR A N 1
ATOM 3394 C CA . TYR A 1 428 ? -3.215 28 22.406 1 94.25 428 TYR A CA 1
ATOM 3395 C C . TYR A 1 428 ? -1.81 28.312 21.906 1 94.25 428 TYR A C 1
ATOM 3397 O O . TYR A 1 428 ? -1.243 29.359 22.234 1 94.25 428 TYR A O 1
ATOM 3405 N N . VAL A 1 429 ? -1.24 27.391 21.203 1 89.12 429 VAL A N 1
ATOM 3406 C CA . VAL A 1 429 ? 0.04 27.594 20.531 1 89.12 429 VAL A CA 1
ATOM 3407 C C . VAL A 1 429 ? -0.175 28.344 19.219 1 89.12 429 VAL A C 1
ATOM 3409 O O . VAL A 1 429 ? -0.998 27.953 18.391 1 89.12 429 VAL A O 1
ATOM 3412 N N . ARG A 1 430 ? 0.534 29.422 19.094 1 89.62 430 ARG A N 1
ATOM 3413 C CA . ARG A 1 430 ? 0.399 30.203 17.875 1 89.62 430 ARG A CA 1
ATOM 3414 C C . ARG A 1 430 ? 0.719 29.359 16.641 1 89.62 430 ARG A C 1
ATOM 3416 O O . ARG A 1 430 ? 1.729 28.656 16.625 1 89.62 430 ARG A O 1
ATOM 3423 N N . VAL A 1 431 ? -0.136 29.484 15.68 1 89 431 VAL A N 1
ATOM 3424 C CA . VAL A 1 431 ? 0.005 28.672 14.484 1 89 431 VAL A CA 1
ATOM 3425 C C . VAL A 1 431 ? 0.897 29.375 13.469 1 89 431 VAL A C 1
ATOM 3427 O O . VAL A 1 431 ? 0.583 30.484 13.023 1 89 431 VAL A O 1
ATOM 3430 N N . THR A 1 432 ? 1.975 28.781 13.148 1 85.44 432 THR A N 1
ATOM 3431 C CA . THR A 1 432 ? 2.885 29.344 12.148 1 85.44 432 THR A CA 1
ATOM 3432 C C . THR A 1 432 ? 2.943 28.453 10.914 1 85.44 432 THR A C 1
ATOM 3434 O O . THR A 1 432 ? 3.617 28.781 9.938 1 85.44 432 THR A O 1
ATOM 3437 N N . GLY A 1 433 ? 2.281 27.438 10.961 1 87.38 433 GLY A N 1
ATOM 3438 C CA . GLY A 1 433 ? 2.209 26.438 9.898 1 87.38 433 GLY A CA 1
ATOM 3439 C C . GLY A 1 433 ? 1.39 25.219 10.281 1 87.38 433 GLY A C 1
ATOM 3440 O O . GLY A 1 433 ? 0.821 25.172 11.375 1 87.38 433 GLY A O 1
ATOM 3441 N N . GLY A 1 434 ? 1.281 24.281 9.367 1 88.38 434 GLY A N 1
ATOM 3442 C CA . GLY A 1 434 ? 0.48 23.094 9.617 1 88.38 434 GLY A CA 1
ATOM 3443 C C . GLY A 1 434 ? -0.998 23.312 9.352 1 88.38 434 GLY A C 1
ATOM 3444 O O . GLY A 1 434 ? -1.378 24.219 8.609 1 88.38 434 GLY A O 1
ATOM 3445 N N . ALA A 1 435 ? -1.791 22.406 9.984 1 91.31 435 ALA A N 1
ATOM 3446 C CA . ALA A 1 435 ? -3.211 22.438 9.641 1 91.31 435 ALA A CA 1
ATOM 3447 C C . ALA A 1 435 ? -4.078 22.297 10.891 1 91.31 435 ALA A C 1
ATOM 3449 O O . ALA A 1 435 ? -5.23 21.859 10.805 1 91.31 435 ALA A O 1
ATOM 3450 N N . SER A 1 436 ? -3.477 22.625 12.078 1 94.75 436 SER A N 1
ATOM 3451 C CA . SER A 1 436 ? -4.266 22.516 13.297 1 94.75 436 SER A CA 1
ATOM 3452 C C . SER A 1 436 ? -3.787 23.516 14.359 1 94.75 436 SER A C 1
ATOM 3454 O O . SER A 1 436 ? -2.711 24.094 14.227 1 94.75 436 SER A O 1
ATOM 3456 N N . CYS A 1 437 ? -4.633 23.688 15.328 1 96.44 437 CYS A N 1
ATOM 3457 C CA . CYS A 1 437 ? -4.348 24.516 16.5 1 96.44 437 CYS A CA 1
ATOM 3458 C C . CYS A 1 437 ? -4.539 23.703 17.781 1 96.44 437 CYS A C 1
ATOM 3460 O O . CYS A 1 437 ? -5.582 23.078 17.984 1 96.44 437 CYS A O 1
ATOM 3462 N N . TRP A 1 438 ? -3.512 23.703 18.578 1 96.81 438 TRP A N 1
ATOM 3463 C CA . TRP A 1 438 ? -3.561 23.031 19.875 1 96.81 438 TRP A CA 1
ATOM 3464 C C . TRP A 1 438 ? -4.047 23.984 20.953 1 96.81 438 TRP A C 1
ATOM 3466 O O . TRP A 1 438 ? -3.441 25.031 21.203 1 96.81 438 TRP A O 1
ATOM 3476 N N . VAL A 1 439 ? -5.125 23.609 21.672 1 97.06 439 VAL A N 1
ATOM 3477 C CA . VAL A 1 439 ? -5.785 24.5 22.609 1 97.06 439 VAL A CA 1
ATOM 3478 C C . VAL A 1 439 ? -5.773 23.891 24.016 1 97.06 439 VAL A C 1
ATOM 3480 O O . VAL A 1 439 ? -5.996 22.688 24.172 1 97.06 439 VAL A O 1
ATOM 3483 N N . GLU A 1 440 ? -5.414 24.641 24.922 1 95.56 440 GLU A N 1
ATOM 3484 C CA . GLU A 1 440 ? -5.496 24.281 26.328 1 95.56 440 GLU A CA 1
ATOM 3485 C C . GLU A 1 440 ? -6.602 25.062 27.031 1 95.56 440 GLU A C 1
ATOM 3487 O O . GLU A 1 440 ? -6.523 26.281 27.172 1 95.56 440 GLU A O 1
ATOM 3492 N N . GLY A 1 441 ? -7.57 24.359 27.516 1 94.19 441 GLY A N 1
ATOM 3493 C CA . GLY A 1 441 ? -8.68 24.984 28.203 1 94.19 441 GLY A CA 1
ATOM 3494 C C . GLY A 1 441 ? -8.383 25.281 29.672 1 94.19 441 GLY A C 1
ATOM 3495 O O . GLY A 1 441 ? -7.277 25.016 30.141 1 94.19 441 GLY A O 1
ATOM 3496 N N . PRO A 1 442 ? -9.367 25.906 30.297 1 91.88 442 PRO A N 1
ATOM 3497 C CA . PRO A 1 442 ? -9.219 26.141 31.734 1 91.88 442 PRO A CA 1
ATOM 3498 C C . PRO A 1 442 ? -9.039 24.844 32.531 1 91.88 442 PRO A C 1
ATOM 3500 O O . PRO A 1 442 ? -9.336 23.766 32.031 1 91.88 442 PRO A O 1
ATOM 3503 N N . PRO A 1 443 ? -8.586 24.938 33.781 1 90.06 443 PRO A N 1
ATOM 3504 C CA . PRO A 1 443 ? -8.219 23.766 34.562 1 90.06 443 PRO A CA 1
ATOM 3505 C C . PRO A 1 443 ? -9.398 22.812 34.781 1 90.06 443 PRO A C 1
ATOM 3507 O O . PRO A 1 443 ? -9.203 21.609 34.969 1 90.06 443 PRO A O 1
ATOM 3510 N N . TRP A 1 444 ? -10.578 23.344 34.75 1 91.19 444 TRP A N 1
ATOM 3511 C CA . TRP A 1 444 ? -11.734 22.516 35.062 1 91.19 444 TRP A CA 1
ATOM 3512 C C . TRP A 1 444 ? -12.289 21.844 33.812 1 91.19 444 TRP A C 1
ATOM 3514 O O . TRP A 1 444 ? -13.195 21.016 33.875 1 91.19 444 TRP A O 1
ATOM 3524 N N . LEU A 1 445 ? -11.75 22.141 32.719 1 94.06 445 LEU A N 1
ATOM 3525 C CA . LEU A 1 445 ? -12.312 21.656 31.453 1 94.06 445 LEU A CA 1
ATOM 3526 C C . LEU A 1 445 ? -11.969 20.188 31.234 1 94.06 445 LEU A C 1
ATOM 3528 O O . LEU A 1 445 ? -10.836 19.766 31.484 1 94.06 445 LEU A O 1
ATOM 3532 N N . ASP A 1 446 ? -12.945 19.422 30.844 1 94.38 446 ASP A N 1
ATOM 3533 C CA . ASP A 1 446 ? -12.766 18.047 30.359 1 94.38 446 ASP A CA 1
ATOM 3534 C C . ASP A 1 446 ? -12.984 17.969 28.844 1 94.38 446 ASP A C 1
ATOM 3536 O O . ASP A 1 446 ? -14.125 17.938 28.391 1 94.38 446 ASP A O 1
ATOM 3540 N N . ALA A 1 447 ? -11.891 17.844 28.156 1 95.38 447 ALA A N 1
ATOM 3541 C CA . ALA A 1 447 ? -11.938 17.922 26.703 1 95.38 447 ALA A CA 1
ATOM 3542 C C . ALA A 1 447 ? -12.648 16.719 26.109 1 95.38 447 ALA A C 1
ATOM 3544 O O . ALA A 1 447 ? -13.219 16.812 25.016 1 95.38 447 ALA A O 1
ATOM 3545 N N . VAL A 1 448 ? -12.625 15.562 26.719 1 94.38 448 VAL A N 1
ATOM 3546 C CA . VAL A 1 448 ? -13.344 14.391 26.234 1 94.38 448 VAL A CA 1
ATOM 3547 C C . VAL A 1 448 ? -14.844 14.656 26.281 1 94.38 448 VAL A C 1
ATOM 3549 O O . VAL A 1 448 ? -15.562 14.398 25.312 1 94.38 448 VAL A O 1
ATOM 3552 N N . ARG A 1 449 ? -15.328 15.133 27.422 1 95.38 449 ARG A N 1
ATOM 3553 C CA . ARG A 1 449 ? -16.734 15.5 27.547 1 95.38 449 ARG A CA 1
ATOM 3554 C C . ARG A 1 449 ? -17.094 16.641 26.594 1 95.38 449 ARG A C 1
ATOM 3556 O O . ARG A 1 449 ? -18.172 16.641 26.016 1 95.38 449 ARG A O 1
ATOM 3563 N N . LEU A 1 450 ? -16.188 17.562 26.516 1 97 450 LEU A N 1
ATOM 3564 C CA . LEU A 1 450 ? -16.422 18.688 25.609 1 97 450 LEU A CA 1
ATOM 3565 C C . LEU A 1 450 ? -16.609 18.188 24.172 1 97 450 LEU A C 1
ATOM 3567 O O . LEU A 1 450 ? -17.5 18.672 23.469 1 97 450 LEU A O 1
ATOM 3571 N N . ALA A 1 451 ? -15.75 17.297 23.719 1 96.88 451 ALA A N 1
ATOM 3572 C CA . ALA A 1 451 ? -15.844 16.75 22.359 1 96.88 451 ALA A CA 1
ATOM 3573 C C . ALA A 1 451 ? -17.203 16.109 22.125 1 96.88 451 ALA A C 1
ATOM 3575 O O . ALA A 1 451 ? -17.781 16.25 21.047 1 96.88 451 ALA A O 1
ATOM 3576 N N . ALA A 1 452 ? -17.688 15.398 23.109 1 96.06 452 ALA A N 1
ATOM 3577 C CA . ALA A 1 452 ? -19 14.758 23 1 96.06 452 ALA A CA 1
ATOM 3578 C C . ALA A 1 452 ? -20.109 15.797 22.906 1 96.06 452 ALA A C 1
ATOM 3580 O O . ALA A 1 452 ? -21 15.688 22.062 1 96.06 452 ALA A O 1
ATOM 3581 N N . ASP A 1 453 ? -20.078 16.781 23.797 1 97 453 ASP A N 1
ATOM 3582 C CA . ASP A 1 453 ? -21.062 17.859 23.797 1 97 453 ASP A CA 1
ATOM 3583 C C . ASP A 1 453 ? -21.031 18.625 22.484 1 97 453 ASP A C 1
ATOM 3585 O O . ASP A 1 453 ? -22.078 18.969 21.922 1 97 453 ASP A O 1
ATOM 3589 N N . ALA A 1 454 ? -19.844 18.938 22.031 1 97.94 454 ALA A N 1
ATOM 3590 C CA . ALA A 1 454 ? -19.656 19.672 20.781 1 97.94 454 ALA A CA 1
ATOM 3591 C C . ALA A 1 454 ? -20.203 18.875 19.594 1 97.94 454 ALA A C 1
ATOM 3593 O O . ALA A 1 454 ? -20.875 19.438 18.719 1 97.94 454 ALA A O 1
ATOM 3594 N N . GLN A 1 455 ? -19.875 17.594 19.531 1 96.62 455 GLN A N 1
ATOM 3595 C CA . GLN A 1 455 ? -20.375 16.734 18.469 1 96.62 455 GLN A CA 1
ATOM 3596 C C . GLN A 1 455 ? -21.891 16.797 18.375 1 96.62 455 GLN A C 1
ATOM 3598 O O . GLN A 1 455 ? -22.453 16.844 17.266 1 96.62 455 GLN A O 1
ATOM 3603 N N . ALA A 1 456 ? -22.547 16.734 19.5 1 95.62 456 ALA A N 1
ATOM 3604 C CA . ALA A 1 456 ? -24.016 16.812 19.562 1 95.62 456 ALA A CA 1
ATOM 3605 C C . ALA A 1 456 ? -24.516 18.156 19.016 1 95.62 456 ALA A C 1
ATOM 3607 O O . ALA A 1 456 ? -25.625 18.234 18.5 1 95.62 456 ALA A O 1
ATOM 3608 N N . ALA A 1 457 ? -23.656 19.141 19.078 1 96.5 457 ALA A N 1
ATOM 3609 C CA . ALA A 1 457 ? -24 20.484 18.594 1 96.5 457 ALA A CA 1
ATOM 3610 C C . ALA A 1 457 ? -23.516 20.703 17.172 1 96.5 457 ALA A C 1
ATOM 3612 O O . ALA A 1 457 ? -23.547 21.828 16.656 1 96.5 457 ALA A O 1
ATOM 3613 N N . GLY A 1 458 ? -22.969 19.656 16.531 1 96.38 458 GLY A N 1
ATOM 3614 C CA . GLY A 1 458 ? -22.547 19.75 15.141 1 96.38 458 GLY A CA 1
ATOM 3615 C C . GLY A 1 458 ? -21.109 20.203 14.984 1 96.38 458 GLY A C 1
ATOM 3616 O O . GLY A 1 458 ? -20.688 20.609 13.898 1 96.38 458 GLY A O 1
ATOM 3617 N N . ILE A 1 459 ? -20.375 20.234 16.109 1 97.81 459 ILE A N 1
ATOM 3618 C CA . ILE A 1 459 ? -18.984 20.672 16.125 1 97.81 459 ILE A CA 1
ATOM 3619 C C . ILE A 1 459 ? -18.078 19.469 16.375 1 97.81 459 ILE A C 1
ATOM 3621 O O . ILE A 1 459 ? -18.281 18.734 17.344 1 97.81 459 ILE A O 1
ATOM 3625 N N . LEU A 1 460 ? -17.078 19.297 15.523 1 96.75 460 LEU A N 1
ATOM 3626 C CA . LEU A 1 460 ? -16.094 18.25 15.766 1 96.75 460 LEU A CA 1
ATOM 3627 C C . LEU A 1 460 ? -14.773 18.828 16.219 1 96.75 460 LEU A C 1
ATOM 3629 O O . LEU A 1 460 ? -14.266 19.781 15.609 1 96.75 460 LEU A O 1
ATOM 3633 N N . ILE A 1 461 ? -14.258 18.391 17.297 1 97.31 461 ILE A N 1
ATOM 3634 C CA . ILE A 1 461 ? -12.898 18.672 17.766 1 97.31 461 ILE A CA 1
ATOM 3635 C C . ILE A 1 461 ? -12.219 17.359 18.172 1 97.31 461 ILE A C 1
ATOM 3637 O O . ILE A 1 461 ? -12.867 16.312 18.219 1 97.31 461 ILE A O 1
ATOM 3641 N N . GLU A 1 462 ? -10.938 17.406 18.391 1 95.62 462 GLU A N 1
ATOM 3642 C CA . GLU A 1 462 ? -10.203 16.203 18.766 1 95.62 462 GLU A CA 1
ATOM 3643 C C . GLU A 1 462 ? -9.68 16.297 20.203 1 95.62 462 GLU A C 1
ATOM 3645 O O . GLU A 1 462 ? -8.844 17.156 20.5 1 95.62 462 GLU A O 1
ATOM 3650 N N . PRO A 1 463 ? -10.164 15.43 21.078 1 94.94 463 PRO A N 1
ATOM 3651 C CA . PRO A 1 463 ? -9.648 15.469 22.453 1 94.94 463 PRO A CA 1
ATOM 3652 C C . PRO A 1 463 ? -8.148 15.203 22.531 1 94.94 463 PRO A C 1
ATOM 3654 O O . PRO A 1 463 ? -7.621 14.375 21.781 1 94.94 463 PRO A O 1
ATOM 3657 N N . GLY A 1 464 ? -7.523 15.812 23.453 1 94.81 464 GLY A N 1
ATOM 3658 C CA . GLY A 1 464 ? -6.066 15.805 23.5 1 94.81 464 GLY A CA 1
ATOM 3659 C C . GLY A 1 464 ? -5.496 14.617 24.25 1 94.81 464 GLY A C 1
ATOM 3660 O O . GLY A 1 464 ? -4.312 14.297 24.109 1 94.81 464 GLY A O 1
ATOM 3661 N N . ASP A 1 465 ? -6.273 13.898 25.047 1 93.56 465 ASP A N 1
ATOM 3662 C CA . ASP A 1 465 ? -5.793 12.852 25.938 1 93.56 465 ASP A CA 1
ATOM 3663 C C . ASP A 1 465 ? -5.074 11.75 25.172 1 93.56 465 ASP A C 1
ATOM 3665 O O . ASP A 1 465 ? -4.09 11.188 25.641 1 93.56 465 ASP A O 1
ATOM 3669 N N . VAL A 1 466 ? -5.512 11.469 23.953 1 94.12 466 VAL A N 1
ATOM 3670 C CA . VAL A 1 466 ? -4.996 10.359 23.172 1 94.12 466 VAL A CA 1
ATOM 3671 C C . VAL A 1 466 ? -3.533 10.617 22.812 1 94.12 466 VAL A C 1
ATOM 3673 O O . VAL A 1 466 ? -2.777 9.672 22.547 1 94.12 466 VAL A O 1
ATOM 3676 N N . PHE A 1 467 ? -3.076 11.844 22.859 1 96.19 467 PHE A N 1
ATOM 3677 C CA . PHE A 1 467 ? -1.727 12.203 22.438 1 96.19 467 PHE A CA 1
ATOM 3678 C C . PHE A 1 467 ? -0.742 12.055 23.594 1 96.19 467 PHE A C 1
ATOM 3680 O O . PHE A 1 467 ? 0.473 12.078 23.391 1 96.19 467 PHE A O 1
ATOM 3687 N N . PHE A 1 468 ? -1.271 11.953 24.781 1 95.5 468 PHE A N 1
ATOM 3688 C CA . PHE A 1 468 ? -0.414 11.828 25.953 1 95.5 468 PHE A CA 1
ATOM 3689 C C . PHE A 1 468 ? -0.176 10.359 26.297 1 95.5 468 PHE A C 1
ATOM 3691 O O . PHE A 1 468 ? -1.056 9.523 26.094 1 95.5 468 PHE A O 1
ATOM 3698 N N . MET A 1 469 ? 0.986 10.055 26.719 1 91.88 469 MET A N 1
ATOM 3699 C CA . MET A 1 469 ? 1.313 8.688 27.125 1 91.88 469 MET A CA 1
ATOM 3700 C C . MET A 1 469 ? 0.539 8.281 28.375 1 91.88 469 MET A C 1
ATOM 3702 O O . MET A 1 469 ? 0.088 7.141 28.484 1 91.88 469 MET A O 1
ATOM 3706 N N . ASN A 1 470 ? 0.47 9.211 29.297 1 83.5 470 ASN A N 1
ATOM 3707 C CA . ASN A 1 470 ? -0.283 8.969 30.531 1 83.5 470 ASN A CA 1
ATOM 3708 C C . ASN A 1 470 ? -1.45 9.945 30.672 1 83.5 470 ASN A C 1
ATOM 3710 O O . ASN A 1 470 ? -1.396 11.062 30.156 1 83.5 470 ASN A O 1
ATOM 3714 N N . ASP A 1 471 ? -2.471 9.391 31.141 1 70.56 471 ASP A N 1
ATOM 3715 C CA . ASP A 1 471 ? -3.66 10.211 31.344 1 70.56 471 ASP A CA 1
ATOM 3716 C C . ASP A 1 471 ? -3.514 11.094 32.562 1 70.56 471 ASP A C 1
ATOM 3718 O O . ASP A 1 471 ? -3.705 10.633 33.719 1 70.56 471 ASP A O 1
ATOM 3722 N N . ASP A 1 472 ? -2.928 12.297 32.375 1 72.38 472 ASP A N 1
ATOM 3723 C CA . ASP A 1 472 ? -2.83 13.227 33.469 1 72.38 472 ASP A CA 1
ATOM 3724 C C . ASP A 1 472 ? -3.752 14.43 33.281 1 72.38 472 ASP A C 1
ATOM 3726 O O . ASP A 1 472 ? -4.375 14.57 32.219 1 72.38 472 ASP A O 1
ATOM 3730 N N . ALA A 1 473 ? -3.881 15.141 34.312 1 68.19 473 ALA A N 1
ATOM 3731 C CA . ALA A 1 473 ? -4.82 16.266 34.375 1 68.19 473 ALA A CA 1
ATOM 3732 C C . ALA A 1 473 ? -4.582 17.234 33.25 1 68.19 473 ALA A C 1
ATOM 3734 O O . ALA A 1 473 ? -5.535 17.75 32.625 1 68.19 473 ALA A O 1
ATOM 3735 N N . ASP A 1 474 ? -3.428 17.406 32.812 1 78.44 474 ASP A N 1
ATOM 3736 C CA . ASP A 1 474 ? -3.117 18.312 31.719 1 78.44 474 ASP A CA 1
ATOM 3737 C C . ASP A 1 474 ? -3.633 17.781 30.391 1 78.44 474 ASP A C 1
ATOM 3739 O O . ASP A 1 474 ? -4.066 18.562 29.531 1 78.44 474 ASP A O 1
ATOM 3743 N N . ALA A 1 475 ? -3.738 16.562 30.297 1 86.25 475 ALA A N 1
ATOM 3744 C CA . ALA A 1 475 ? -4.18 15.914 29.062 1 86.25 475 ALA A CA 1
ATOM 3745 C C . ALA A 1 475 ? -5.676 16.125 28.844 1 86.25 475 ALA A C 1
ATOM 3747 O O . ALA A 1 475 ? -6.129 16.281 27.703 1 86.25 475 ALA A O 1
ATOM 3748 N N . ARG A 1 476 ? -6.371 16.281 29.875 1 89.31 476 ARG A N 1
ATOM 3749 C CA . ARG A 1 476 ? -7.832 16.312 29.812 1 89.31 476 ARG A CA 1
ATOM 3750 C C . ARG A 1 476 ? -8.336 17.672 29.359 1 89.31 476 ARG A C 1
ATOM 3752 O O . ARG A 1 476 ? -9.461 17.781 28.859 1 89.31 476 ARG A O 1
ATOM 3759 N N . ARG A 1 477 ? -7.547 18.656 29.578 1 93.56 477 ARG A N 1
ATOM 3760 C CA . ARG A 1 477 ? -8.055 19.984 29.266 1 93.56 477 ARG A CA 1
ATOM 3761 C C . ARG A 1 477 ? -7.613 20.438 27.875 1 93.56 477 ARG A C 1
ATOM 3763 O O . ARG A 1 477 ? -7.984 21.516 27.406 1 93.56 477 ARG A O 1
ATOM 3770 N N . CYS A 1 478 ? -6.82 19.625 27.188 1 95.62 478 CYS A N 1
ATOM 3771 C CA . CYS A 1 478 ? -6.297 20 25.891 1 95.62 478 CYS A CA 1
ATOM 3772 C C . CYS A 1 478 ? -7.129 19.391 24.766 1 95.62 478 CYS A C 1
ATOM 3774 O O . CYS A 1 478 ? -7.703 18.312 24.922 1 95.62 478 CYS A O 1
ATOM 3776 N N . PHE A 1 479 ? -7.227 20.062 23.656 1 96.75 479 PHE A N 1
ATOM 3777 C CA . PHE A 1 479 ? -7.855 19.531 22.438 1 96.75 479 PHE A CA 1
ATOM 3778 C C . PHE A 1 479 ? -7.254 20.172 21.203 1 96.75 479 PHE A C 1
ATOM 3780 O O . PHE A 1 479 ? -6.59 21.219 21.281 1 96.75 479 PHE A O 1
ATOM 3787 N N . ARG A 1 480 ? -7.355 19.516 20.109 1 97.25 480 ARG A N 1
ATOM 3788 C CA . ARG A 1 480 ? -6.84 19.984 18.828 1 97.25 480 ARG A CA 1
ATOM 3789 C C . ARG A 1 480 ? -7.977 20.391 17.891 1 97.25 480 ARG A C 1
ATOM 3791 O O . ARG A 1 480 ? -9.008 19.719 17.828 1 97.25 480 ARG A O 1
ATOM 3798 N N . MET A 1 481 ? -7.82 21.469 17.25 1 97.75 481 MET A N 1
ATOM 3799 C CA . MET A 1 481 ? -8.773 21.953 16.25 1 97.75 481 MET A CA 1
ATOM 3800 C C . MET A 1 481 ? -8.125 22.062 14.875 1 97.75 481 MET A C 1
ATOM 3802 O O . MET A 1 481 ? -7.309 22.953 14.641 1 97.75 481 MET A O 1
ATOM 3806 N N . GLY A 1 482 ? -8.508 21.109 13.984 1 95.75 482 GLY A N 1
ATOM 3807 C CA . GLY A 1 482 ? -8.039 21.188 12.609 1 95.75 482 GLY A CA 1
ATOM 3808 C C . GLY A 1 482 ? -8.789 22.219 11.789 1 95.75 482 GLY A C 1
ATOM 3809 O O . GLY A 1 482 ? -9.977 22.453 12.016 1 95.75 482 GLY A O 1
ATOM 3810 N N . PHE A 1 483 ? -8.117 22.844 10.844 1 94.44 483 PHE A N 1
ATOM 3811 C CA . PHE A 1 483 ? -8.797 23.844 10.039 1 94.44 483 PHE A CA 1
ATOM 3812 C C . PHE A 1 483 ? -8.602 23.594 8.555 1 94.44 483 PHE A C 1
ATOM 3814 O O . PHE A 1 483 ? -8.805 24.484 7.73 1 94.44 483 PHE A O 1
ATOM 3821 N N . SER A 1 484 ? -8.172 22.391 8.203 1 89.62 484 SER A N 1
ATOM 3822 C CA . SER A 1 484 ? -7.949 22.062 6.801 1 89.62 484 SER A CA 1
ATOM 3823 C C . SER A 1 484 ? -9.266 21.828 6.074 1 89.62 484 SER A C 1
ATOM 3825 O O . SER A 1 484 ? -9.406 22.172 4.895 1 89.62 484 SER A O 1
ATOM 3827 N N . ALA A 1 485 ? -10.234 21.297 6.746 1 87.19 485 ALA A N 1
ATOM 3828 C CA . ALA A 1 485 ? -11.469 20.844 6.102 1 87.19 485 ALA A CA 1
ATOM 3829 C C . ALA A 1 485 ? -12.562 21.906 6.223 1 87.19 485 ALA A C 1
ATOM 3831 O O . ALA A 1 485 ? -13.414 22.031 5.344 1 87.19 485 ALA A O 1
ATOM 3832 N N . ILE A 1 486 ? -12.586 22.703 7.277 1 93.94 486 ILE A N 1
ATOM 3833 C CA . ILE A 1 486 ? -13.664 23.641 7.562 1 93.94 486 ILE A CA 1
ATOM 3834 C C . ILE A 1 486 ? -13.531 24.875 6.668 1 93.94 486 ILE A C 1
ATOM 3836 O O . ILE A 1 486 ? -12.43 25.406 6.496 1 93.94 486 ILE A O 1
ATOM 3840 N N . PRO A 1 487 ? -14.602 25.328 6.082 1 93.5 487 PRO A N 1
ATOM 3841 C CA . PRO A 1 487 ? -14.555 26.578 5.312 1 93.5 487 PRO A CA 1
ATOM 3842 C C . PRO A 1 487 ? -14.258 27.797 6.18 1 93.5 487 PRO A C 1
ATOM 3844 O O . PRO A 1 487 ? -14.727 27.891 7.312 1 93.5 487 PRO A O 1
ATOM 3847 N N . LEU A 1 488 ? -13.57 28.719 5.594 1 96.12 488 LEU A N 1
ATOM 3848 C CA . LEU A 1 488 ? -13.141 29.922 6.281 1 96.12 488 LEU A CA 1
ATOM 3849 C C . LEU A 1 488 ? -14.32 30.641 6.93 1 96.12 488 LEU A C 1
ATOM 3851 O O . LEU A 1 488 ? -14.234 31.062 8.086 1 96.12 488 LEU A O 1
ATOM 3855 N N . GLU A 1 489 ? -15.414 30.688 6.254 1 96.31 489 GLU A N 1
ATOM 3856 C CA . GLU A 1 489 ? -16.562 31.484 6.668 1 96.31 489 GLU A CA 1
ATOM 3857 C C . GLU A 1 489 ? -17.281 30.844 7.855 1 96.31 489 GLU A C 1
ATOM 3859 O O . GLU A 1 489 ? -18.109 31.484 8.508 1 96.31 489 GLU A O 1
ATOM 3864 N N . ARG A 1 490 ? -16.953 29.625 8.141 1 97.12 490 ARG A N 1
ATOM 3865 C CA . ARG A 1 490 ? -17.656 28.922 9.211 1 97.12 490 ARG A CA 1
ATOM 3866 C C . ARG A 1 490 ? -16.828 28.906 10.492 1 97.12 490 ARG A C 1
ATOM 3868 O O . ARG A 1 490 ? -17.328 28.547 11.555 1 97.12 490 ARG A O 1
ATOM 3875 N N . ILE A 1 491 ? -15.617 29.328 10.484 1 98.38 491 ILE A N 1
ATOM 3876 C CA . ILE A 1 491 ? -14.68 29.156 11.586 1 98.38 491 ILE A CA 1
ATOM 3877 C C . ILE A 1 491 ? -15.141 29.969 12.789 1 98.38 491 ILE A C 1
ATOM 3879 O O . ILE A 1 491 ? -15.25 29.453 13.898 1 98.38 491 ILE A O 1
ATOM 3883 N N . ASP A 1 492 ? -15.492 31.219 12.523 1 98.56 492 ASP A N 1
ATOM 3884 C CA . ASP A 1 492 ? -15.883 32.094 13.633 1 98.56 492 ASP A CA 1
ATOM 3885 C C . ASP A 1 492 ? -17.141 31.562 14.32 1 98.56 492 ASP A C 1
ATOM 3887 O O . ASP A 1 492 ? -17.172 31.438 15.547 1 98.56 492 ASP A O 1
ATOM 3891 N N . ALA A 1 493 ? -18.172 31.25 13.547 1 98.38 493 ALA A N 1
ATOM 3892 C CA . ALA A 1 493 ? -19.422 30.719 14.078 1 98.38 493 ALA A CA 1
ATOM 3893 C C . ALA A 1 493 ? -19.188 29.406 14.812 1 98.38 493 ALA A C 1
ATOM 3895 O O . ALA A 1 493 ? -19.828 29.141 15.836 1 98.38 493 ALA A O 1
ATOM 3896 N N . GLY A 1 494 ? -18.328 28.578 14.281 1 98.56 494 GLY A N 1
ATOM 3897 C CA . GLY A 1 494 ? -18 27.312 14.914 1 98.56 494 GLY A CA 1
ATOM 3898 C C . GLY A 1 494 ? -17.344 27.469 16.266 1 98.56 494 GLY A C 1
ATOM 3899 O O . GLY A 1 494 ? -17.672 26.75 17.219 1 98.56 494 GLY A O 1
ATOM 3900 N N . VAL A 1 495 ? -16.406 28.406 16.375 1 98.56 495 VAL A N 1
ATOM 3901 C CA . VAL A 1 495 ? -15.727 28.641 17.641 1 98.56 495 VAL A CA 1
ATOM 3902 C C . VAL A 1 495 ? -16.703 29.25 18.656 1 98.56 495 VAL A C 1
ATOM 3904 O O . VAL A 1 495 ? -16.641 28.922 19.844 1 98.56 495 VAL A O 1
ATOM 3907 N N . GLN A 1 496 ? -17.578 30.109 18.188 1 98.31 496 GLN A N 1
ATOM 3908 C CA . GLN A 1 496 ? -18.594 30.672 19.047 1 98.31 496 GLN A CA 1
ATOM 3909 C C . GLN A 1 496 ? -19.484 29.578 19.641 1 98.31 496 GLN A C 1
ATOM 3911 O O . GLN A 1 496 ? -19.781 29.578 20.844 1 98.31 496 GLN A O 1
ATOM 3916 N N . ALA A 1 497 ? -19.922 28.703 18.781 1 98.19 497 ALA A N 1
ATOM 3917 C CA . ALA A 1 497 ? -20.734 27.578 19.234 1 98.19 497 ALA A CA 1
ATOM 3918 C C . ALA A 1 497 ? -19.953 26.703 20.234 1 98.19 497 ALA A C 1
ATOM 3920 O O . ALA A 1 497 ? -20.531 26.234 21.219 1 98.19 497 ALA A O 1
ATOM 3921 N N . LEU A 1 498 ? -18.688 26.438 19.953 1 98.25 498 LEU A N 1
ATOM 3922 C CA . LEU A 1 498 ? -17.844 25.672 20.859 1 98.25 498 LEU A CA 1
ATOM 3923 C C . LEU A 1 498 ? -17.75 26.328 22.219 1 98.25 498 LEU A C 1
ATOM 3925 O O . LEU A 1 498 ? -17.75 25.656 23.25 1 98.25 498 LEU A O 1
ATOM 3929 N N . ALA A 1 499 ? -17.609 27.641 22.188 1 97.69 499 ALA A N 1
ATOM 3930 C CA . ALA A 1 499 ? -17.516 28.406 23.438 1 97.69 499 ALA A CA 1
ATOM 3931 C C . ALA A 1 499 ? -18.75 28.172 24.312 1 97.69 499 ALA A C 1
ATOM 3933 O O . ALA A 1 499 ? -18.656 28.141 25.531 1 97.69 499 ALA A O 1
ATOM 3934 N N . GLN A 1 500 ? -19.891 28.078 23.703 1 96.88 500 GLN A N 1
ATOM 3935 C CA . GLN A 1 500 ? -21.109 27.781 24.438 1 96.88 500 GLN A CA 1
ATOM 3936 C C . GLN A 1 500 ? -21.031 26.422 25.125 1 96.88 500 GLN A C 1
ATOM 3938 O O . GLN A 1 500 ? -21.469 26.266 26.266 1 96.88 500 GLN A O 1
ATOM 3943 N N . CYS A 1 501 ? -20.5 25.438 24.375 1 96.81 501 CYS A N 1
ATOM 3944 C CA . CYS A 1 501 ? -20.312 24.125 24.953 1 96.81 501 CYS A CA 1
ATOM 3945 C C . CYS A 1 501 ? -19.344 24.172 26.141 1 96.81 501 CYS A C 1
ATOM 3947 O O . CYS A 1 501 ? -19.547 23.484 27.141 1 96.81 501 CYS A O 1
ATOM 3949 N N . VAL A 1 502 ? -18.266 24.938 26.062 1 96.25 502 VAL A N 1
ATOM 3950 C CA . VAL A 1 502 ? -17.281 25.094 27.125 1 96.25 502 VAL A CA 1
ATOM 3951 C C . VAL A 1 502 ? -17.953 25.703 28.359 1 96.25 502 VAL A C 1
ATOM 3953 O O . VAL A 1 502 ? -17.734 25.234 29.484 1 96.25 502 VAL A O 1
ATOM 3956 N N . ASN A 1 503 ? -18.734 26.703 28.125 1 93.88 503 ASN A N 1
ATOM 3957 C CA . ASN A 1 503 ? -19.406 27.391 29.219 1 93.88 503 ASN A CA 1
ATOM 3958 C C . ASN A 1 503 ? -20.391 26.469 29.938 1 93.88 503 ASN A C 1
ATOM 3960 O O . ASN A 1 503 ? -20.641 26.641 31.125 1 93.88 503 ASN A O 1
ATOM 3964 N N . GLY A 1 504 ? -20.906 25.531 29.172 1 92.94 504 GLY A N 1
ATOM 3965 C CA . GLY A 1 504 ? -21.812 24.547 29.781 1 92.94 504 GLY A CA 1
ATOM 3966 C C . GLY A 1 504 ? -21.125 23.656 30.797 1 92.94 504 GLY A C 1
ATOM 3967 O O . GLY A 1 504 ? -21.797 23.062 31.656 1 92.94 504 GLY A O 1
ATOM 3968 N N . GLN A 1 505 ? -19.812 23.547 30.703 1 91.56 505 GLN A N 1
ATOM 3969 C CA . GLN A 1 505 ? -19.062 22.688 31.625 1 91.56 505 GLN A CA 1
ATOM 3970 C C . GLN A 1 505 ? -18.547 23.484 32.812 1 91.56 505 GLN A C 1
ATOM 3972 O O . GLN A 1 505 ? -18.016 22.906 33.781 1 91.56 505 GLN A O 1
ATOM 3977 N N . ARG A 1 506 ? -18.703 24.719 32.812 1 89.56 506 ARG A N 1
ATOM 3978 C CA . ARG A 1 506 ? -18.188 25.562 33.875 1 89.56 506 ARG A CA 1
ATOM 3979 C C . ARG A 1 506 ? -18.828 25.219 35.219 1 89.56 506 ARG A C 1
ATOM 3981 O O . ARG A 1 506 ? -20.062 25.172 35.312 1 89.56 506 ARG A O 1
ATOM 3988 N N . PRO A 1 507 ? -17.891 24.844 36.031 1 87.56 507 PRO A N 1
ATOM 3989 C CA . PRO A 1 507 ? -18.469 24.547 37.375 1 87.56 507 PRO A CA 1
ATOM 3990 C C . PRO A 1 507 ? -19.203 25.734 37.969 1 87.56 507 PRO A C 1
ATOM 3992 O O . PRO A 1 507 ? -18.844 26.891 37.719 1 87.56 507 PRO A O 1
ATOM 3995 N N . ALA A 1 508 ? -20.438 25.5 38.656 1 77.75 508 ALA A N 1
ATOM 3996 C CA . ALA A 1 508 ? -21.188 26.516 39.375 1 77.75 508 ALA A CA 1
ATOM 3997 C C . ALA A 1 508 ? -20.328 27.156 40.469 1 77.75 508 ALA A C 1
ATOM 3999 O O . ALA A 1 508 ? -19.516 26.484 41.094 1 77.75 508 ALA A O 1
ATOM 4000 N N . ARG A 1 509 ? -20.156 28.516 40.469 1 62.47 509 ARG A N 1
ATOM 4001 C CA . ARG A 1 509 ? -19.484 29.203 41.562 1 62.47 509 ARG A CA 1
ATOM 4002 C C . ARG A 1 509 ? -20.156 28.922 42.875 1 62.47 509 ARG A C 1
ATOM 4004 O O . ARG A 1 509 ? -21.391 28.797 42.938 1 62.47 509 ARG A O 1
ATOM 4011 N N . MET B 1 1 ? 22.516 45.031 -19.922 1 25.5 1 MET B N 1
ATOM 4012 C CA . MET B 1 1 ? 22.781 43.812 -20.703 1 25.5 1 MET B CA 1
ATOM 4013 C C . MET B 1 1 ? 21.938 42.656 -20.219 1 25.5 1 MET B C 1
ATOM 4015 O O . MET B 1 1 ? 22.016 42.281 -19.031 1 25.5 1 MET B O 1
ATOM 4019 N N . SER B 1 2 ? 20.719 42.438 -20.641 1 33.47 2 SER B N 1
ATOM 4020 C CA . SER B 1 2 ? 19.594 41.562 -20.312 1 33.47 2 SER B CA 1
ATOM 4021 C C . SER B 1 2 ? 20.031 40.094 -20.344 1 33.47 2 SER B C 1
ATOM 4023 O O . SER B 1 2 ? 20.562 39.594 -21.344 1 33.47 2 SER B O 1
ATOM 4025 N N . SER B 1 3 ? 20.594 39.594 -19.312 1 38.31 3 SER B N 1
ATOM 4026 C CA . SER B 1 3 ? 21.188 38.25 -19.172 1 38.31 3 SER B CA 1
ATOM 4027 C C . SER B 1 3 ? 20.234 37.188 -19.672 1 38.31 3 SER B C 1
ATOM 4029 O O . SER B 1 3 ? 19.297 36.781 -18.969 1 38.31 3 SER B O 1
ATOM 4031 N N . ARG B 1 4 ? 19.906 37.281 -20.953 1 42.38 4 ARG B N 1
ATOM 4032 C CA . ARG B 1 4 ? 19.141 36.312 -21.703 1 42.38 4 ARG B CA 1
ATOM 4033 C C . ARG B 1 4 ? 19.75 34.906 -21.578 1 42.38 4 ARG B C 1
ATOM 4035 O O . ARG B 1 4 ? 20.953 34.75 -21.766 1 42.38 4 ARG B O 1
ATOM 4042 N N . THR B 1 5 ? 19.141 34.094 -20.859 1 46.56 5 THR B N 1
ATOM 4043 C CA . THR B 1 5 ? 19.562 32.719 -20.734 1 46.56 5 THR B CA 1
ATOM 4044 C C . THR B 1 5 ? 19.875 32.125 -22.109 1 46.56 5 THR B C 1
ATOM 4046 O O . THR B 1 5 ? 19.047 32.188 -23.016 1 46.56 5 THR B O 1
ATOM 4049 N N . PRO B 1 6 ? 21.109 31.75 -22.406 1 45.81 6 PRO B N 1
ATOM 4050 C CA . PRO B 1 6 ? 21.562 31.297 -23.719 1 45.81 6 PRO B CA 1
ATOM 4051 C C . PRO B 1 6 ? 20.703 30.156 -24.281 1 45.81 6 PRO B C 1
ATOM 4053 O O . PRO B 1 6 ? 20.156 29.359 -23.5 1 45.81 6 PRO B O 1
ATOM 4056 N N . THR B 1 7 ? 20.328 30.328 -25.609 1 47.34 7 THR B N 1
ATOM 4057 C CA . THR B 1 7 ? 19.609 29.375 -26.438 1 47.34 7 THR B CA 1
ATOM 4058 C C . THR B 1 7 ? 20.062 27.953 -26.141 1 47.34 7 THR B C 1
ATOM 4060 O O . THR B 1 7 ? 19.234 27.031 -26.047 1 47.34 7 THR B O 1
ATOM 4063 N N . ALA B 1 8 ? 21.312 27.828 -25.906 1 47.47 8 ALA B N 1
ATOM 4064 C CA . ALA B 1 8 ? 21.906 26.516 -25.719 1 47.47 8 ALA B CA 1
ATOM 4065 C C . ALA B 1 8 ? 21.422 25.859 -24.438 1 47.47 8 ALA B C 1
ATOM 4067 O O . ALA B 1 8 ? 21.312 24.641 -24.344 1 47.47 8 ALA B O 1
ATOM 4068 N N . LEU B 1 9 ? 21.016 26.672 -23.594 1 49.09 9 LEU B N 1
ATOM 4069 C CA . LEU B 1 9 ? 20.609 26.156 -22.297 1 49.09 9 LEU B CA 1
ATOM 4070 C C . LEU B 1 9 ? 19.25 25.469 -22.375 1 49.09 9 LEU B C 1
ATOM 4072 O O . LEU B 1 9 ? 19.062 24.391 -21.828 1 49.09 9 LEU B O 1
ATOM 4076 N N . TRP B 1 10 ? 18.422 26.062 -23.203 1 55.41 10 TRP B N 1
ATOM 4077 C CA . TRP B 1 10 ? 17.078 25.5 -23.297 1 55.41 10 TRP B CA 1
ATOM 4078 C C . TRP B 1 10 ? 17.078 24.188 -24.062 1 55.41 10 TRP B C 1
ATOM 4080 O O . TRP B 1 10 ? 16.391 23.234 -23.688 1 55.41 10 TRP B O 1
ATOM 4090 N N . ALA B 1 11 ? 17.812 24.188 -25.141 1 54.75 11 ALA B N 1
ATOM 4091 C CA . ALA B 1 11 ? 17.906 22.969 -25.938 1 54.75 11 ALA B CA 1
ATOM 4092 C C . ALA B 1 11 ? 18.484 21.812 -25.125 1 54.75 11 ALA B C 1
ATOM 4094 O O . ALA B 1 11 ? 18.031 20.688 -25.234 1 54.75 11 ALA B O 1
ATOM 4095 N N . GLN B 1 12 ? 19.453 22.188 -24.344 1 51.19 12 GLN B N 1
ATOM 4096 C CA . GLN B 1 12 ? 20.078 21.172 -23.5 1 51.19 12 GLN B CA 1
ATOM 4097 C C . GLN B 1 12 ? 19.109 20.656 -22.438 1 51.19 12 GLN B C 1
ATOM 4099 O O . GLN B 1 12 ? 19.031 19.453 -22.188 1 51.19 12 GLN B O 1
ATOM 4104 N N . GLN B 1 13 ? 18.422 21.547 -21.922 1 52.88 13 GLN B N 1
ATOM 4105 C CA . GLN B 1 13 ? 17.453 21.188 -20.875 1 52.88 13 GLN B CA 1
ATOM 4106 C C . GLN B 1 13 ? 16.312 20.344 -21.453 1 52.88 13 GLN B C 1
ATOM 4108 O O . GLN B 1 13 ? 15.844 19.422 -20.797 1 52.88 13 GLN B O 1
ATOM 4113 N N . PHE B 1 14 ? 16 20.734 -22.594 1 58.56 14 PHE B N 1
ATOM 4114 C CA . PHE B 1 14 ? 14.922 20.031 -23.281 1 58.56 14 PHE B CA 1
ATOM 4115 C C . PHE B 1 14 ? 15.352 18.609 -23.656 1 58.56 14 PHE B C 1
ATOM 4117 O O . PHE B 1 14 ? 14.57 17.672 -23.531 1 58.56 14 PHE B O 1
ATOM 4124 N N . ARG B 1 15 ? 16.578 18.422 -24.078 1 49.53 15 ARG B N 1
ATOM 4125 C CA . ARG B 1 15 ? 17.078 17.109 -24.422 1 49.53 15 ARG B CA 1
ATOM 4126 C C . ARG B 1 15 ? 17.125 16.203 -23.188 1 49.53 15 ARG B C 1
ATOM 4128 O O . ARG B 1 15 ? 16.875 15 -23.281 1 49.53 15 ARG B O 1
ATOM 4135 N N . ARG B 1 16 ? 17.438 16.844 -22.125 1 49.06 16 ARG B N 1
ATOM 4136 C CA . ARG B 1 16 ? 17.547 16.094 -20.875 1 49.06 16 ARG B CA 1
ATOM 4137 C C . ARG B 1 16 ? 16.172 15.625 -20.406 1 49.06 16 ARG B C 1
ATOM 4139 O O . ARG B 1 16 ? 16.062 14.586 -19.75 1 49.06 16 ARG B O 1
ATOM 4146 N N . SER B 1 17 ? 15.258 16.375 -20.734 1 49.19 17 SER B N 1
ATOM 4147 C CA . SER B 1 17 ? 13.906 16.047 -20.312 1 49.19 17 SER B CA 1
ATOM 4148 C C . SER B 1 17 ? 13.25 15.039 -21.25 1 49.19 17 SER B C 1
ATOM 4150 O O . SER B 1 17 ? 12.227 14.438 -20.922 1 49.19 17 SER B O 1
ATOM 4152 N N . SER B 1 18 ? 13.867 14.812 -22.438 1 48.75 18 SER B N 1
ATOM 4153 C CA . SER B 1 18 ? 13.242 14.086 -23.547 1 48.75 18 SER B CA 1
ATOM 4154 C C . SER B 1 18 ? 13.359 12.578 -23.344 1 48.75 18 SER B C 1
ATOM 4156 O O . SER B 1 18 ? 12.93 11.797 -24.203 1 48.75 18 SER B O 1
ATOM 4158 N N . THR B 1 19 ? 13.961 12.25 -22.328 1 47.28 19 THR B N 1
ATOM 4159 C CA . THR B 1 19 ? 14.102 10.797 -22.266 1 47.28 19 THR B CA 1
ATOM 4160 C C . THR B 1 19 ? 12.727 10.133 -22.188 1 47.28 19 THR B C 1
ATOM 4162 O O . THR B 1 19 ? 12.617 8.914 -22.328 1 47.28 19 THR B O 1
ATOM 4165 N N . SER B 1 20 ? 11.836 10.883 -21.672 1 50.81 20 SER B N 1
ATOM 4166 C CA . SER B 1 20 ? 10.562 10.18 -21.531 1 50.81 20 SER B CA 1
ATOM 4167 C C . SER B 1 20 ? 9.641 10.477 -22.703 1 50.81 20 SER B C 1
ATOM 4169 O O . SER B 1 20 ? 9.68 11.562 -23.281 1 50.81 20 SER B O 1
ATOM 4171 N N . LYS B 1 21 ? 9.297 9.555 -23.453 1 58.28 21 LYS B N 1
ATOM 4172 C CA . LYS B 1 21 ? 8.352 9.594 -24.578 1 58.28 21 LYS B CA 1
ATOM 4173 C C . LYS B 1 21 ? 7.082 10.344 -24.203 1 58.28 21 LYS B C 1
ATOM 4175 O O . LYS B 1 21 ? 5.98 9.945 -24.594 1 58.28 21 LYS B O 1
ATOM 4180 N N . THR B 1 22 ? 7.281 11.469 -23.5 1 66.19 22 THR B N 1
ATOM 4181 C CA . THR B 1 22 ? 6.164 12.352 -23.188 1 66.19 22 THR B CA 1
ATOM 4182 C C . THR B 1 22 ? 5.961 13.375 -24.297 1 66.19 22 THR B C 1
ATOM 4184 O O . THR B 1 22 ? 6.797 13.5 -25.188 1 66.19 22 THR B O 1
ATOM 4187 N N . SER B 1 23 ? 4.754 14.047 -24.359 1 76.62 23 SER B N 1
ATOM 4188 C CA . SER B 1 23 ? 4.457 15.055 -25.375 1 76.62 23 SER B CA 1
ATOM 4189 C C . SER B 1 23 ? 5.473 16.203 -25.328 1 76.62 23 SER B C 1
ATOM 4191 O O . SER B 1 23 ? 6.066 16.469 -24.297 1 76.62 23 SER B O 1
ATOM 4193 N N . LEU B 1 24 ? 5.777 16.688 -26.422 1 81.12 24 LEU B N 1
ATOM 4194 C CA . LEU B 1 24 ? 6.691 17.828 -26.516 1 81.12 24 LEU B CA 1
ATOM 4195 C C . LEU B 1 24 ? 6.27 18.938 -25.578 1 81.12 24 LEU B C 1
ATOM 4197 O O . LEU B 1 24 ? 7.117 19.594 -24.953 1 81.12 24 LEU B O 1
ATOM 4201 N N . GLN B 1 25 ? 4.965 19.141 -25.484 1 82.81 25 GLN B N 1
ATOM 4202 C CA . GLN B 1 25 ? 4.43 20.156 -24.562 1 82.81 25 GLN B CA 1
ATOM 4203 C C . GLN B 1 25 ? 4.848 19.859 -23.125 1 82.81 25 GLN B C 1
ATOM 4205 O O . GLN B 1 25 ? 5.27 20.766 -22.406 1 82.81 25 GLN B O 1
ATOM 4210 N N . ASP B 1 26 ? 4.773 18.625 -22.766 1 84.31 26 ASP B N 1
ATOM 4211 C CA . ASP B 1 26 ? 5.125 18.219 -21.422 1 84.31 26 ASP B CA 1
ATOM 4212 C C . ASP B 1 26 ? 6.625 18.375 -21.172 1 84.31 26 ASP B C 1
ATOM 4214 O O . ASP B 1 26 ? 7.043 18.75 -20.078 1 84.31 26 ASP B O 1
ATOM 4218 N N . GLN B 1 27 ? 7.348 18.047 -22.141 1 84.12 27 GLN B N 1
ATOM 4219 C CA . GLN B 1 27 ? 8.797 18.188 -22.031 1 84.12 27 GLN B CA 1
ATOM 4220 C C . GLN B 1 27 ? 9.188 19.641 -21.797 1 84.12 27 GLN B C 1
ATOM 4222 O O . GLN B 1 27 ? 10.055 19.938 -20.969 1 84.12 27 GLN B O 1
ATOM 4227 N N . ILE B 1 28 ? 8.547 20.5 -22.516 1 87.12 28 ILE B N 1
ATOM 4228 C CA . ILE B 1 28 ? 8.828 21.938 -22.375 1 87.12 28 ILE B CA 1
ATOM 4229 C C . ILE B 1 28 ? 8.414 22.406 -20.984 1 87.12 28 ILE B C 1
ATOM 4231 O O . ILE B 1 28 ? 9.156 23.141 -20.328 1 87.12 28 ILE B O 1
ATOM 4235 N N . ARG B 1 29 ? 7.207 22.016 -20.625 1 87.5 29 ARG B N 1
ATOM 4236 C CA . ARG B 1 29 ? 6.719 22.406 -19.312 1 87.5 29 ARG B CA 1
ATOM 4237 C C . ARG B 1 29 ? 7.664 21.938 -18.203 1 87.5 29 ARG B C 1
ATOM 4239 O O . ARG B 1 29 ? 8.016 22.703 -17.312 1 87.5 29 ARG B O 1
ATOM 4246 N N . ARG B 1 30 ? 8.062 20.656 -18.266 1 85.75 30 ARG B N 1
ATOM 4247 C CA . ARG B 1 30 ? 8.977 20.094 -17.266 1 85.75 30 ARG B CA 1
ATOM 4248 C C . ARG B 1 30 ? 10.289 20.859 -17.234 1 85.75 30 ARG B C 1
ATOM 4250 O O . ARG B 1 30 ? 10.828 21.141 -16.172 1 85.75 30 ARG B O 1
ATOM 4257 N N . MET B 1 31 ? 10.75 21.125 -18.375 1 84.12 31 MET B N 1
ATOM 4258 C CA . MET B 1 31 ? 12 21.859 -18.5 1 84.12 31 MET B CA 1
ATOM 4259 C C . MET B 1 31 ? 11.898 23.234 -17.844 1 84.12 31 MET B C 1
ATOM 4261 O O . MET B 1 31 ? 12.781 23.625 -17.078 1 84.12 31 MET B O 1
ATOM 4265 N N . LEU B 1 32 ? 10.891 23.969 -18.109 1 86.5 32 LEU B N 1
ATOM 4266 C CA . LEU B 1 32 ? 10.719 25.328 -17.594 1 86.5 32 LEU B CA 1
ATOM 4267 C C . LEU B 1 32 ? 10.484 25.297 -16.094 1 86.5 32 LEU B C 1
ATOM 4269 O O . LEU B 1 32 ? 11.031 26.141 -15.359 1 86.5 32 LEU B O 1
ATOM 4273 N N . VAL B 1 33 ? 9.672 24.359 -15.664 1 85.81 33 VAL B N 1
ATOM 4274 C CA . VAL B 1 33 ? 9.414 24.219 -14.234 1 85.81 33 VAL B CA 1
ATOM 4275 C C . VAL B 1 33 ? 10.727 23.938 -13.5 1 85.81 33 VAL B C 1
ATOM 4277 O O . VAL B 1 33 ? 11.016 24.578 -12.477 1 85.81 33 VAL B O 1
ATOM 4280 N N . ALA B 1 34 ? 11.492 23.031 -14.008 1 82 34 ALA B N 1
ATOM 4281 C CA . ALA B 1 34 ? 12.789 22.703 -13.414 1 82 34 ALA B CA 1
ATOM 4282 C C . ALA B 1 34 ? 13.688 23.938 -13.367 1 82 34 ALA B C 1
ATOM 4284 O O . ALA B 1 34 ? 14.336 24.203 -12.352 1 82 34 ALA B O 1
ATOM 4285 N N . ALA B 1 35 ? 13.695 24.688 -14.406 1 80.25 35 ALA B N 1
ATOM 4286 C CA . ALA B 1 35 ? 14.539 25.875 -14.492 1 80.25 35 ALA B CA 1
ATOM 4287 C C . ALA B 1 35 ? 14.102 26.922 -13.469 1 80.25 35 ALA B C 1
ATOM 4289 O O . ALA B 1 35 ? 14.945 27.594 -12.859 1 80.25 35 ALA B O 1
ATOM 4290 N N . ILE B 1 36 ? 12.859 27.062 -13.32 1 81.62 36 ILE B N 1
ATOM 4291 C CA . ILE B 1 36 ? 12.312 28.047 -12.391 1 81.62 36 ILE B CA 1
ATOM 4292 C C . ILE B 1 36 ? 12.57 27.609 -10.953 1 81.62 36 ILE B C 1
ATOM 4294 O O . ILE B 1 36 ? 13.133 28.375 -10.156 1 81.62 36 ILE B O 1
ATOM 4298 N N . LEU B 1 37 ? 12.266 26.375 -10.68 1 78.88 37 LEU B N 1
ATOM 4299 C CA . LEU B 1 37 ? 12.328 25.891 -9.305 1 78.88 37 LEU B CA 1
ATOM 4300 C C . LEU B 1 37 ? 13.773 25.672 -8.875 1 78.88 37 LEU B C 1
ATOM 4302 O O . LEU B 1 37 ? 14.086 25.766 -7.684 1 78.88 37 LEU B O 1
ATOM 4306 N N . ASP B 1 38 ? 14.641 25.422 -9.883 1 75.56 38 ASP B N 1
ATOM 4307 C CA . ASP B 1 38 ? 16.062 25.219 -9.578 1 75.56 38 ASP B CA 1
ATOM 4308 C C . ASP B 1 38 ? 16.781 26.562 -9.469 1 75.56 38 ASP B C 1
ATOM 4310 O O . ASP B 1 38 ? 17.984 26.594 -9.188 1 75.56 38 ASP B O 1
ATOM 4314 N N . GLY B 1 39 ? 16.078 27.609 -9.711 1 75.19 39 GLY B N 1
ATOM 4315 C CA . GLY B 1 39 ? 16.641 28.938 -9.562 1 75.19 39 GLY B CA 1
ATOM 4316 C C . GLY B 1 39 ? 17.438 29.391 -10.773 1 75.19 39 GLY B C 1
ATOM 4317 O O . GLY B 1 39 ? 18.156 30.391 -10.711 1 75.19 39 GLY B O 1
ATOM 4318 N N . GLN B 1 40 ? 17.359 28.672 -11.812 1 73.44 40 GLN B N 1
ATOM 4319 C CA . GLN B 1 40 ? 18.062 29.062 -13.031 1 73.44 40 GLN B CA 1
ATOM 4320 C C . GLN B 1 40 ? 17.422 30.281 -13.672 1 73.44 40 GLN B C 1
ATOM 4322 O O . GLN B 1 40 ? 18.094 31.047 -14.367 1 73.44 40 GLN B O 1
ATOM 4327 N N . LEU B 1 41 ? 16.141 30.453 -13.438 1 80.56 41 LEU B N 1
ATOM 4328 C CA . LEU B 1 41 ? 15.406 31.641 -13.859 1 80.56 41 LEU B CA 1
ATOM 4329 C C . LEU B 1 41 ? 14.992 32.5 -12.664 1 80.56 41 LEU B C 1
ATOM 4331 O O . LEU B 1 41 ? 14.141 32.062 -11.867 1 80.56 41 LEU B O 1
ATOM 4335 N N . PRO B 1 42 ? 15.625 33.625 -12.492 1 81.25 42 PRO B N 1
ATOM 4336 C CA . PRO B 1 42 ? 15.297 34.438 -11.32 1 81.25 42 PRO B CA 1
ATOM 4337 C C . PRO B 1 42 ? 13.883 35.031 -11.391 1 81.25 42 PRO B C 1
ATOM 4339 O O . PRO B 1 42 ? 13.266 35.031 -12.453 1 81.25 42 PRO B O 1
ATOM 4342 N N . PRO B 1 43 ? 13.453 35.469 -10.219 1 85.25 43 PRO B N 1
ATOM 4343 C CA . PRO B 1 43 ? 12.148 36.125 -10.203 1 85.25 43 PRO B CA 1
ATOM 4344 C C . PRO B 1 43 ? 12.062 37.281 -11.18 1 85.25 43 PRO B C 1
ATOM 4346 O O . PRO B 1 43 ? 13.039 38.031 -11.328 1 85.25 43 PRO B O 1
ATOM 4349 N N . ASP B 1 44 ? 10.977 37.344 -11.883 1 87.12 44 ASP B N 1
ATOM 4350 C CA . ASP B 1 44 ? 10.648 38.438 -12.797 1 87.12 44 ASP B CA 1
ATOM 4351 C C . ASP B 1 44 ? 11.453 38.312 -14.094 1 87.12 44 ASP B C 1
ATOM 4353 O O . ASP B 1 44 ? 11.383 39.219 -14.945 1 87.12 44 ASP B O 1
ATOM 4357 N N . ALA B 1 45 ? 12.195 37.25 -14.211 1 87.62 45 ALA B N 1
ATOM 4358 C CA . ALA B 1 45 ? 12.945 37.062 -15.445 1 87.62 45 ALA B CA 1
ATOM 4359 C C . ALA B 1 45 ? 12 36.875 -16.641 1 87.62 45 ALA B C 1
ATOM 4361 O O . ALA B 1 45 ? 10.984 36.188 -16.516 1 87.62 45 ALA B O 1
ATOM 4362 N N . ALA B 1 46 ? 12.375 37.5 -17.688 1 89.69 46 ALA B N 1
ATOM 4363 C CA . ALA B 1 46 ? 11.594 37.312 -18.906 1 89.69 46 ALA B CA 1
ATOM 4364 C C . ALA B 1 46 ? 11.961 36.031 -19.625 1 89.69 46 ALA B C 1
ATOM 4366 O O . ALA B 1 46 ? 13.133 35.688 -19.734 1 89.69 46 ALA B O 1
ATOM 4367 N N . LEU B 1 47 ? 10.961 35.312 -20 1 90.75 47 LEU B N 1
ATOM 4368 C CA . LEU B 1 47 ? 11.18 34.125 -20.844 1 90.75 47 LEU B CA 1
ATOM 4369 C C . LEU B 1 47 ? 11.203 34.531 -22.312 1 90.75 47 LEU B C 1
ATOM 4371 O O . LEU B 1 47 ? 10.648 35.562 -22.703 1 90.75 47 LEU B O 1
ATOM 4375 N N . PRO B 1 48 ? 11.852 33.656 -23.141 1 89.12 48 PRO B N 1
ATOM 4376 C CA . PRO B 1 48 ? 11.773 33.938 -24.578 1 89.12 48 PRO B CA 1
ATOM 4377 C C . PRO B 1 48 ? 10.336 33.938 -25.094 1 89.12 48 PRO B C 1
ATOM 4379 O O . PRO B 1 48 ? 9.453 33.312 -24.484 1 89.12 48 PRO B O 1
ATOM 4382 N N . SER B 1 49 ? 10.148 34.75 -26.109 1 89.88 49 SER B N 1
ATOM 4383 C CA . SER B 1 49 ? 8.836 34.688 -26.75 1 89.88 49 SER B CA 1
ATOM 4384 C C . SER B 1 49 ? 8.516 33.281 -27.25 1 89.88 49 SER B C 1
ATOM 4386 O O . SER B 1 49 ? 9.422 32.469 -27.438 1 89.88 49 SER B O 1
ATOM 4388 N N . SER B 1 50 ? 7.223 33 -27.391 1 91.12 50 SER B N 1
ATOM 4389 C CA . SER B 1 50 ? 6.816 31.672 -27.859 1 91.12 50 SER B CA 1
ATOM 4390 C C . SER B 1 50 ? 7.477 31.328 -29.203 1 91.12 50 SER B C 1
ATOM 4392 O O . SER B 1 50 ? 7.848 30.172 -29.438 1 91.12 50 SER B O 1
ATOM 4394 N N . ARG B 1 51 ? 7.633 32.312 -30.031 1 89.19 51 ARG B N 1
ATOM 4395 C CA . ARG B 1 51 ? 8.281 32.125 -31.328 1 89.19 51 ARG B CA 1
ATOM 4396 C C . ARG B 1 51 ? 9.766 31.812 -31.156 1 89.19 51 ARG B C 1
ATOM 4398 O O . ARG B 1 51 ? 10.281 30.875 -31.766 1 89.19 51 ARG B O 1
ATOM 4405 N N . GLU B 1 52 ? 10.414 32.562 -30.344 1 89.44 52 GLU B N 1
ATOM 4406 C CA . GLU B 1 52 ? 11.844 32.375 -30.094 1 89.44 52 GLU B CA 1
ATOM 4407 C C . GLU B 1 52 ? 12.133 31.016 -29.484 1 89.44 52 GLU B C 1
ATOM 4409 O O . GLU B 1 52 ? 13.07 30.328 -29.906 1 89.44 52 GLU B O 1
ATOM 4414 N N . LEU B 1 53 ? 11.414 30.688 -28.469 1 90.19 53 LEU B N 1
ATOM 4415 C CA . LEU B 1 53 ? 11.648 29.406 -27.812 1 90.19 53 LEU B CA 1
ATOM 4416 C C . LEU B 1 53 ? 11.359 28.25 -28.75 1 90.19 53 LEU B C 1
ATOM 4418 O O . LEU B 1 53 ? 12.078 27.25 -28.75 1 90.19 53 LEU B O 1
ATOM 4422 N N . ALA B 1 54 ? 10.312 28.344 -29.516 1 88.94 54 ALA B N 1
ATOM 4423 C CA . ALA B 1 54 ? 9.977 27.328 -30.516 1 88.94 54 ALA B CA 1
ATOM 4424 C C . ALA B 1 54 ? 11.117 27.109 -31.5 1 88.94 54 ALA B C 1
ATOM 4426 O O . ALA B 1 54 ? 11.461 25.969 -31.828 1 88.94 54 ALA B O 1
ATOM 4427 N N . ASP B 1 55 ? 11.641 28.188 -31.906 1 86.69 55 ASP B N 1
ATOM 4428 C CA . ASP B 1 55 ? 12.766 28.125 -32.844 1 86.69 55 ASP B CA 1
ATOM 4429 C C . ASP B 1 55 ? 13.977 27.469 -32.188 1 86.69 55 ASP B C 1
ATOM 4431 O O . ASP B 1 55 ? 14.656 26.656 -32.812 1 86.69 55 ASP B O 1
ATOM 4435 N N . GLN B 1 56 ? 14.211 27.812 -30.984 1 84.19 56 GLN B N 1
ATOM 4436 C CA . GLN B 1 56 ? 15.359 27.297 -30.266 1 84.19 56 GLN B CA 1
ATOM 4437 C C . GLN B 1 56 ? 15.219 25.781 -30.031 1 84.19 56 GLN B C 1
ATOM 4439 O O . GLN B 1 56 ? 16.219 25.062 -30.031 1 84.19 56 GLN B O 1
ATOM 4444 N N . LEU B 1 57 ? 14.031 25.422 -29.797 1 86.31 57 LEU B N 1
ATOM 4445 C CA . LEU B 1 57 ? 13.805 24.031 -29.422 1 86.31 57 LEU B CA 1
ATOM 4446 C C . LEU B 1 57 ? 13.469 23.203 -30.656 1 86.31 57 LEU B C 1
ATOM 4448 O O . LEU B 1 57 ? 13.469 21.969 -30.594 1 86.31 57 LEU B O 1
ATOM 4452 N N . GLY B 1 58 ? 13.172 23.828 -31.75 1 83.94 58 GLY B N 1
ATOM 4453 C CA . GLY B 1 58 ? 12.789 23.109 -32.969 1 83.94 58 GLY B CA 1
ATOM 4454 C C . GLY B 1 58 ? 11.422 22.469 -32.875 1 83.94 58 GLY B C 1
ATOM 4455 O O . GLY B 1 58 ? 11.234 21.328 -33.281 1 83.94 58 GLY B O 1
ATOM 4456 N N . VAL B 1 59 ? 10.508 23.219 -32.219 1 87.88 59 VAL B N 1
ATOM 4457 C CA . VAL B 1 59 ? 9.148 22.703 -32.062 1 87.88 59 VAL B CA 1
ATOM 4458 C C . VAL B 1 59 ? 8.148 23.703 -32.594 1 87.88 59 VAL B C 1
ATOM 4460 O O . VAL B 1 59 ? 8.516 24.828 -32.938 1 87.88 59 VAL B O 1
ATOM 4463 N N . ALA B 1 60 ? 6.918 23.266 -32.719 1 89.69 60 ALA B N 1
ATOM 4464 C CA . ALA B 1 60 ? 5.848 24.156 -33.188 1 89.69 60 ALA B CA 1
ATOM 4465 C C . ALA B 1 60 ? 5.551 25.234 -32.156 1 89.69 60 ALA B C 1
ATOM 4467 O O . ALA B 1 60 ? 5.574 24.984 -30.953 1 89.69 60 ALA B O 1
ATOM 4468 N N . ARG B 1 61 ? 5.289 26.422 -32.719 1 89.94 61 ARG B N 1
ATOM 4469 C CA . ARG B 1 61 ? 5.02 27.547 -31.844 1 89.94 61 ARG B CA 1
ATOM 4470 C C . ARG B 1 61 ? 3.83 27.266 -30.922 1 89.94 61 ARG B C 1
ATOM 4472 O O . ARG B 1 61 ? 3.83 27.672 -29.766 1 89.94 61 ARG B O 1
ATOM 4479 N N . ASN B 1 62 ? 2.861 26.641 -31.438 1 91.25 62 ASN B N 1
ATOM 4480 C CA . ASN B 1 62 ? 1.663 26.359 -30.672 1 91.25 62 ASN B CA 1
ATOM 4481 C C . ASN B 1 62 ? 1.979 25.484 -29.453 1 91.25 62 ASN B C 1
ATOM 4483 O O . ASN B 1 62 ? 1.329 25.609 -28.406 1 91.25 62 ASN B O 1
ATOM 4487 N N . THR B 1 63 ? 2.918 24.609 -29.547 1 90 63 THR B N 1
ATOM 4488 C CA . THR B 1 63 ? 3.34 23.766 -28.438 1 90 63 THR B CA 1
ATOM 4489 C C . THR B 1 63 ? 3.902 24.609 -27.297 1 90 63 THR B C 1
ATOM 4491 O O . THR B 1 63 ? 3.609 24.359 -26.125 1 90 63 THR B O 1
ATOM 4494 N N . VAL B 1 64 ? 4.613 25.625 -27.641 1 90.19 64 VAL B N 1
ATOM 4495 C CA . VAL B 1 64 ? 5.207 26.5 -26.656 1 90.19 64 VAL B CA 1
ATOM 4496 C C . VAL B 1 64 ? 4.125 27.391 -26.031 1 90.19 64 VAL B C 1
ATOM 4498 O O . VAL B 1 64 ? 4.113 27.609 -24.828 1 90.19 64 VAL B O 1
ATOM 4501 N N . VAL B 1 65 ? 3.244 27.828 -26.875 1 91.5 65 VAL B N 1
ATOM 4502 C CA . VAL B 1 65 ? 2.172 28.703 -26.406 1 91.5 65 VAL B CA 1
ATOM 4503 C C . VAL B 1 65 ? 1.33 27.969 -25.359 1 91.5 65 VAL B C 1
ATOM 4505 O O . VAL B 1 65 ? 0.991 28.547 -24.328 1 91.5 65 VAL B O 1
ATOM 4508 N N . LEU B 1 66 ? 1.071 26.734 -25.641 1 90 66 LEU B N 1
ATOM 4509 C CA . LEU B 1 66 ? 0.267 25.938 -24.734 1 90 66 LEU B CA 1
ATOM 4510 C C . LEU B 1 66 ? 1.011 25.703 -23.422 1 90 66 LEU B C 1
ATOM 4512 O O . LEU B 1 66 ? 0.408 25.719 -22.344 1 90 66 LEU B O 1
ATOM 4516 N N . ALA B 1 67 ? 2.232 25.438 -23.5 1 89.56 67 ALA B N 1
ATOM 4517 C CA . ALA B 1 67 ? 3.047 25.266 -22.312 1 89.56 67 ALA B CA 1
ATOM 4518 C C . ALA B 1 67 ? 3.057 26.531 -21.453 1 89.56 67 ALA B C 1
ATOM 4520 O O . ALA B 1 67 ? 2.898 26.469 -20.234 1 89.56 67 ALA B O 1
ATOM 4521 N N . TYR B 1 68 ? 3.223 27.703 -22.109 1 91 68 TYR B N 1
ATOM 4522 C CA . TYR B 1 68 ? 3.236 28.969 -21.391 1 91 68 TYR B CA 1
ATOM 4523 C C . TYR B 1 68 ? 1.894 29.234 -20.734 1 91 68 TYR B C 1
ATOM 4525 O O . TYR B 1 68 ? 1.843 29.703 -19.594 1 91 68 TYR B O 1
ATOM 4533 N N . GLN B 1 69 ? 0.86 28.906 -21.453 1 90.06 69 GLN B N 1
ATOM 4534 C CA . GLN B 1 69 ? -0.479 29.109 -20.906 1 90.06 69 GLN B CA 1
ATOM 4535 C C . GLN B 1 69 ? -0.698 28.297 -19.641 1 90.06 69 GLN B C 1
ATOM 4537 O O . GLN B 1 69 ? -1.257 28.797 -18.656 1 90.06 69 GLN B O 1
ATOM 4542 N N . MET B 1 70 ? -0.244 27.125 -19.703 1 89.19 70 MET B N 1
ATOM 4543 C CA . MET B 1 70 ? -0.402 26.25 -18.547 1 89.19 70 MET B CA 1
ATOM 4544 C C . MET B 1 70 ? 0.412 26.766 -17.359 1 89.19 70 MET B C 1
ATOM 4546 O O . MET B 1 70 ? -0.051 26.719 -16.219 1 89.19 70 MET B O 1
ATOM 4550 N N . LEU B 1 71 ? 1.553 27.234 -17.641 1 90.5 71 LEU B N 1
ATOM 4551 C CA . LEU B 1 71 ? 2.43 27.734 -16.578 1 90.5 71 LEU B CA 1
ATOM 4552 C C . LEU B 1 71 ? 1.885 29.016 -15.977 1 90.5 71 LEU B C 1
ATOM 4554 O O . LEU B 1 71 ? 2.098 29.297 -14.797 1 90.5 71 LEU B O 1
ATOM 4558 N N . VAL B 1 72 ? 1.125 29.797 -16.766 1 90.44 72 VAL B N 1
ATOM 4559 C CA . VAL B 1 72 ? 0.464 31 -16.266 1 90.44 72 VAL B CA 1
ATOM 4560 C C . VAL B 1 72 ? -0.702 30.594 -15.359 1 90.44 72 VAL B C 1
ATOM 4562 O O . VAL B 1 72 ? -0.88 31.172 -14.273 1 90.44 72 VAL B O 1
ATOM 4565 N N . GLU B 1 73 ? -1.364 29.625 -15.82 1 85.88 73 GLU B N 1
ATOM 4566 C CA . GLU B 1 73 ? -2.514 29.125 -15.062 1 85.88 73 GLU B CA 1
ATOM 4567 C C . GLU B 1 73 ? -2.086 28.578 -13.703 1 85.88 73 GLU B C 1
ATOM 4569 O O . GLU B 1 73 ? -2.795 28.75 -12.711 1 85.88 73 GLU B O 1
ATOM 4574 N N . GLU B 1 74 ? -0.941 28.062 -13.711 1 86.81 74 GLU B N 1
ATOM 4575 C CA . GLU B 1 74 ? -0.457 27.422 -12.484 1 86.81 74 GLU B CA 1
ATOM 4576 C C . GLU B 1 74 ? 0.294 28.422 -11.609 1 86.81 74 GLU B C 1
ATOM 4578 O O . GLU B 1 74 ? 0.688 28.109 -10.484 1 86.81 74 GLU B O 1
ATOM 4583 N N . GLY B 1 75 ? 0.578 29.562 -12.164 1 85.5 75 GLY B N 1
ATOM 4584 C CA . GLY B 1 75 ? 1.159 30.625 -11.367 1 85.5 75 GLY B CA 1
ATOM 4585 C C . GLY B 1 75 ? 2.668 30.719 -11.5 1 85.5 75 GLY B C 1
ATOM 4586 O O . GLY B 1 75 ? 3.311 31.516 -10.82 1 85.5 75 GLY B O 1
ATOM 4587 N N . TYR B 1 76 ? 3.293 29.922 -12.336 1 90.19 76 TYR B N 1
ATOM 4588 C CA . TYR B 1 76 ? 4.742 29.969 -12.516 1 90.19 76 TYR B CA 1
ATOM 4589 C C . TYR B 1 76 ? 5.152 31.203 -13.312 1 90.19 76 TYR B C 1
ATOM 4591 O O . TYR B 1 76 ? 6.234 31.75 -13.094 1 90.19 76 TYR B O 1
ATOM 4599 N N . LEU B 1 77 ? 4.223 31.562 -14.242 1 91.56 77 LEU B N 1
ATOM 4600 C CA . LEU B 1 77 ? 4.496 32.719 -15.102 1 91.56 77 LEU B CA 1
ATOM 4601 C C . LEU B 1 77 ? 3.398 33.75 -14.977 1 91.56 77 LEU B C 1
ATOM 4603 O O . LEU B 1 77 ? 2.273 33.438 -14.57 1 91.56 77 LEU B O 1
ATOM 4607 N N . ILE B 1 78 ? 3.773 34.906 -15.164 1 92.5 78 ILE B N 1
ATOM 4608 C CA . ILE B 1 78 ? 2.838 36 -15.305 1 92.5 78 ILE B CA 1
ATOM 4609 C C . ILE B 1 78 ? 2.887 36.562 -16.734 1 92.5 78 ILE B C 1
ATOM 4611 O O . ILE B 1 78 ? 3.969 36.781 -17.281 1 92.5 78 ILE B O 1
ATOM 4615 N N . SER B 1 79 ? 1.682 36.656 -17.312 1 91.25 79 SER B N 1
ATOM 4616 C CA . SER B 1 79 ? 1.595 37.25 -18.641 1 91.25 79 SER B CA 1
ATOM 4617 C C . SER B 1 79 ? 1.39 38.75 -18.547 1 91.25 79 SER B C 1
ATOM 4619 O O . SER B 1 79 ? 0.508 39.219 -17.828 1 91.25 79 SER B O 1
ATOM 4621 N N . ARG B 1 80 ? 2.268 39.438 -19.078 1 88 80 ARG B N 1
ATOM 4622 C CA . ARG B 1 80 ? 2.111 40.906 -19.188 1 88 80 ARG B CA 1
ATOM 4623 C C . ARG B 1 80 ? 1.802 41.312 -20.609 1 88 80 ARG B C 1
ATOM 4625 O O . ARG B 1 80 ? 2.494 40.906 -21.547 1 88 80 ARG B O 1
ATOM 4632 N N . GLU B 1 81 ? 0.727 42.094 -20.734 1 82.06 81 GLU B N 1
ATOM 4633 C CA . GLU B 1 81 ? 0.274 42.531 -22.062 1 82.06 81 GLU B CA 1
ATOM 4634 C C . GLU B 1 81 ? 1.392 43.219 -22.828 1 82.06 81 GLU B C 1
ATOM 4636 O O . GLU B 1 81 ? 2.006 44.156 -22.328 1 82.06 81 GLU B O 1
ATOM 4641 N N . ARG B 1 82 ? 1.617 42.812 -24.016 1 80 82 ARG B N 1
ATOM 4642 C CA . ARG B 1 82 ? 2.555 43.375 -24.984 1 80 82 ARG B CA 1
ATOM 4643 C C . ARG B 1 82 ? 3.986 43.281 -24.453 1 80 82 ARG B C 1
ATOM 4645 O O . ARG B 1 82 ? 4.875 43.969 -24.984 1 80 82 ARG B O 1
ATOM 4652 N N . SER B 1 83 ? 4.273 42.531 -23.297 1 84.69 83 SER B N 1
ATOM 4653 C CA . SER B 1 83 ? 5.621 42.469 -22.734 1 84.69 83 SER B CA 1
ATOM 4654 C C . SER B 1 83 ? 6.113 41 -22.672 1 84.69 83 SER B C 1
ATOM 4656 O O . SER B 1 83 ? 7.312 40.781 -22.531 1 84.69 83 SER B O 1
ATOM 4658 N N . GLY B 1 84 ? 5.172 40.094 -22.688 1 89.94 84 GLY B N 1
ATOM 4659 C CA . GLY B 1 84 ? 5.59 38.719 -22.703 1 89.94 84 GLY B CA 1
ATOM 4660 C C . GLY B 1 84 ? 5.328 38 -21.391 1 89.94 84 GLY B C 1
ATOM 4661 O O . GLY B 1 84 ? 4.367 38.312 -20.688 1 89.94 84 GLY B O 1
ATOM 4662 N N . HIS B 1 85 ? 6.02 36.844 -21.203 1 92.94 85 HIS B N 1
ATOM 4663 C CA . HIS B 1 85 ? 5.863 36 -20 1 92.94 85 HIS B CA 1
ATOM 4664 C C . HIS B 1 85 ? 7.055 36.156 -19.062 1 92.94 85 HIS B C 1
ATOM 4666 O O . HIS B 1 85 ? 8.203 36.219 -19.516 1 92.94 85 HIS B O 1
ATOM 4672 N N . PHE B 1 86 ? 6.781 36.312 -17.797 1 92.62 86 PHE B N 1
ATOM 4673 C CA . PHE B 1 86 ? 7.801 36.5 -16.781 1 92.62 86 PHE B CA 1
ATOM 4674 C C . PHE B 1 86 ? 7.637 35.469 -15.656 1 92.62 86 PHE B C 1
ATOM 4676 O O . PHE B 1 86 ? 6.523 35 -15.398 1 92.62 86 PHE B O 1
ATOM 4683 N N . VAL B 1 87 ? 8.742 35.156 -15.008 1 90.94 87 VAL B N 1
ATOM 4684 C CA . VAL B 1 87 ? 8.68 34.281 -13.852 1 90.94 87 VAL B CA 1
ATOM 4685 C C . VAL B 1 87 ? 7.941 34.969 -12.703 1 90.94 87 VAL B C 1
ATOM 4687 O O . VAL B 1 87 ? 8.25 36.094 -12.367 1 90.94 87 VAL B O 1
ATOM 4690 N N . ASN B 1 88 ? 6.945 34.281 -12.195 1 89.94 88 ASN B N 1
ATOM 4691 C CA . ASN B 1 88 ? 6.18 34.812 -11.062 1 89.94 88 ASN B CA 1
ATOM 4692 C C . ASN B 1 88 ? 6.988 34.75 -9.766 1 89.94 88 ASN B C 1
ATOM 4694 O O . ASN B 1 88 ? 7.293 33.656 -9.266 1 89.94 88 ASN B O 1
ATOM 4698 N N . PRO B 1 89 ? 7.301 35.875 -9.195 1 83.88 89 PRO B N 1
ATOM 4699 C CA . PRO B 1 89 ? 8.109 35.875 -7.977 1 83.88 89 PRO B CA 1
ATOM 4700 C C . PRO B 1 89 ? 7.422 35.156 -6.812 1 83.88 89 PRO B C 1
ATOM 4702 O O . PRO B 1 89 ? 8.094 34.594 -5.93 1 83.88 89 PRO B O 1
ATOM 4705 N N . LYS B 1 90 ? 6.145 35.125 -6.805 1 79.81 90 LYS B N 1
ATOM 4706 C CA . LYS B 1 90 ? 5.395 34.5 -5.711 1 79.81 90 LYS B CA 1
ATOM 4707 C C . LYS B 1 90 ? 5.641 33 -5.641 1 79.81 90 LYS B C 1
ATOM 4709 O O . LYS B 1 90 ? 5.551 32.406 -4.566 1 79.81 90 LYS B O 1
ATOM 4714 N N . MET B 1 91 ? 5.914 32.438 -6.773 1 77.75 91 MET B N 1
ATOM 4715 C CA . MET B 1 91 ? 6.141 31.016 -6.836 1 77.75 91 MET B CA 1
ATOM 4716 C C . MET B 1 91 ? 7.445 30.641 -6.137 1 77.75 91 MET B C 1
ATOM 4718 O O . MET B 1 91 ? 7.625 29.484 -5.723 1 77.75 91 MET B O 1
ATOM 4722 N N . LEU B 1 92 ? 8.258 31.547 -6.055 1 71.25 92 LEU B N 1
ATOM 4723 C CA . LEU B 1 92 ? 9.578 31.281 -5.488 1 71.25 92 LEU B CA 1
ATOM 4724 C C . LEU B 1 92 ? 9.633 31.688 -4.02 1 71.25 92 LEU B C 1
ATOM 4726 O O . LEU B 1 92 ? 10.633 31.438 -3.34 1 71.25 92 LEU B O 1
ATOM 4730 N N . GLU B 1 93 ? 8.461 32.25 -3.643 1 63.06 93 GLU B N 1
ATOM 4731 C CA . GLU B 1 93 ? 8.375 32.625 -2.23 1 63.06 93 GLU B CA 1
ATOM 4732 C C . GLU B 1 93 ? 8.289 31.375 -1.35 1 63.06 93 GLU B C 1
ATOM 4734 O O . GLU B 1 93 ? 7.5 30.469 -1.623 1 63.06 93 GLU B O 1
ATOM 4739 N N . GLY B 1 94 ? 9.25 31.172 -0.427 1 57.25 94 GLY B N 1
ATOM 4740 C CA . GLY B 1 94 ? 9.242 30.047 0.48 1 57.25 94 GLY B CA 1
ATOM 4741 C C . GLY B 1 94 ? 10.258 28.969 0.114 1 57.25 94 GLY B C 1
ATOM 4742 O O . GLY B 1 94 ? 10.445 28 0.853 1 57.25 94 GLY B O 1
ATOM 4743 N N . LEU B 1 95 ? 10.586 29.031 -1.205 1 57.25 95 LEU B N 1
ATOM 4744 C CA . LEU B 1 95 ? 11.648 28.094 -1.543 1 57.25 95 LEU B CA 1
ATOM 4745 C C . LEU B 1 95 ? 12.914 28.406 -0.751 1 57.25 95 LEU B C 1
ATOM 4747 O O . LEU B 1 95 ? 13.25 29.578 -0.536 1 57.25 95 LEU B O 1
ATOM 4751 N N . PRO B 1 96 ? 13.328 27.375 0.051 1 52.31 96 PRO B N 1
ATOM 4752 C CA . PRO B 1 96 ? 14.547 27.656 0.819 1 52.31 96 PRO B CA 1
ATOM 4753 C C . PRO B 1 96 ? 15.703 28.125 -0.06 1 52.31 96 PRO B C 1
ATOM 4755 O O . PRO B 1 96 ? 15.797 27.734 -1.225 1 52.31 96 PRO B O 1
ATOM 4758 N N . GLY B 1 97 ? 16.125 29.391 0.143 1 47.06 97 GLY B N 1
ATOM 4759 C CA . GLY B 1 97 ? 17.344 29.875 -0.469 1 47.06 97 GLY B CA 1
ATOM 4760 C C . GLY B 1 97 ? 18.516 28.922 -0.323 1 47.06 97 GLY B C 1
ATOM 4761 O O . GLY B 1 97 ? 19.672 29.328 -0.433 1 47.06 97 GLY B O 1
ATOM 4762 N N . PHE B 1 98 ? 18.281 27.75 0.175 1 43.78 98 PHE B N 1
ATOM 4763 C CA . PHE B 1 98 ? 19.5 26.984 0.436 1 43.78 98 PHE B CA 1
ATOM 4764 C C . PHE B 1 98 ? 20.094 26.469 -0.865 1 43.78 98 PHE B C 1
ATOM 4766 O O . PHE B 1 98 ? 19.391 25.922 -1.709 1 43.78 98 PHE B O 1
ATOM 4773 N N . THR B 1 99 ? 21.094 27.156 -1.318 1 44.62 99 THR B N 1
ATOM 4774 C CA . THR B 1 99 ? 21.922 26.594 -2.391 1 44.62 99 THR B CA 1
ATOM 4775 C C . THR B 1 99 ? 22.406 25.203 -2.035 1 44.62 99 THR B C 1
ATOM 4777 O O . THR B 1 99 ? 23.078 25.016 -1.016 1 44.62 99 THR B O 1
ATOM 4780 N N . PRO B 1 100 ? 21.812 24.219 -2.594 1 42.97 100 PRO B N 1
ATOM 4781 C CA . PRO B 1 100 ? 22.312 22.859 -2.336 1 42.97 100 PRO B CA 1
ATOM 4782 C C . PRO B 1 100 ? 23.828 22.75 -2.436 1 42.97 100 PRO B C 1
ATOM 4784 O O . PRO B 1 100 ? 24.406 23.125 -3.459 1 42.97 100 PRO B O 1
ATOM 4787 N N . ALA B 1 101 ? 24.656 23.078 -1.479 1 40.78 101 ALA B N 1
ATOM 4788 C CA . ALA B 1 101 ? 26.016 22.656 -1.773 1 40.78 101 ALA B CA 1
ATOM 4789 C C . ALA B 1 101 ? 26.078 21.156 -2.02 1 40.78 101 ALA B C 1
ATOM 4791 O O . ALA B 1 101 ? 25.562 20.359 -1.229 1 40.78 101 ALA B O 1
ATOM 4792 N N . PRO B 1 102 ? 26.219 20.781 -3.281 1 43 102 PRO B N 1
ATOM 4793 C CA . PRO B 1 102 ? 26.391 19.344 -3.477 1 43 102 PRO B CA 1
ATOM 4794 C C . PRO B 1 102 ? 27.281 18.703 -2.402 1 43 102 PRO B C 1
ATOM 4796 O O . PRO B 1 102 ? 28.234 19.312 -1.947 1 43 102 PRO B O 1
ATOM 4799 N N . PRO B 1 103 ? 26.719 17.75 -1.743 1 42.47 103 PRO B N 1
ATOM 4800 C CA . PRO B 1 103 ? 27.656 17.156 -0.791 1 42.47 103 PRO B CA 1
ATOM 4801 C C . PRO B 1 103 ? 29.016 16.828 -1.417 1 42.47 103 PRO B C 1
ATOM 4803 O O . PRO B 1 103 ? 29.078 16.469 -2.596 1 42.47 103 PRO B O 1
ATOM 4806 N N . GLU B 1 104 ? 30.062 17.625 -1.194 1 40.78 104 GLU B N 1
ATOM 4807 C CA . GLU B 1 104 ? 31.328 16.984 -1.503 1 40.78 104 GLU B CA 1
ATOM 4808 C C . GLU B 1 104 ? 31.281 15.484 -1.206 1 40.78 104 GLU B C 1
ATOM 4810 O O . GLU B 1 104 ? 30.766 15.062 -0.174 1 40.78 104 GLU B O 1
ATOM 4815 N N . ALA B 1 105 ? 31.359 14.812 -2.258 1 42.38 105 ALA B N 1
ATOM 4816 C CA . ALA B 1 105 ? 31.516 13.375 -2.061 1 42.38 105 ALA B CA 1
ATOM 4817 C C . ALA B 1 105 ? 32.25 13.07 -0.769 1 42.38 105 ALA B C 1
ATOM 4819 O O . ALA B 1 105 ? 33.438 13.414 -0.63 1 42.38 105 ALA B O 1
ATOM 4820 N N . LYS B 1 106 ? 31.703 13.164 0.312 1 43.5 106 LYS B N 1
ATOM 4821 C CA . LYS B 1 106 ? 32.531 12.695 1.407 1 43.5 106 LYS B CA 1
ATOM 4822 C C . LYS B 1 106 ? 33.094 11.297 1.12 1 43.5 106 LYS B C 1
ATOM 4824 O O . LYS B 1 106 ? 32.344 10.391 0.761 1 43.5 106 LYS B O 1
ATOM 4829 N N . PRO B 1 107 ? 34.312 11.133 0.906 1 39.34 107 PRO B N 1
ATOM 4830 C CA . PRO B 1 107 ? 34.812 9.766 0.803 1 39.34 107 PRO B CA 1
ATOM 4831 C C . PRO B 1 107 ? 34.219 8.828 1.847 1 39.34 107 PRO B C 1
ATOM 4833 O O . PRO B 1 107 ? 33.812 9.273 2.926 1 39.34 107 PRO B O 1
ATOM 4836 N N . ASP B 1 108 ? 33.562 7.723 1.422 1 40.75 108 ASP B N 1
ATOM 4837 C CA . ASP B 1 108 ? 33.344 6.602 2.332 1 40.75 108 ASP B CA 1
ATOM 4838 C C . ASP B 1 108 ? 34.406 6.551 3.406 1 40.75 108 ASP B C 1
ATOM 4840 O O . ASP B 1 108 ? 35.375 5.762 3.305 1 40.75 108 ASP B O 1
ATOM 4844 N N . SER B 1 109 ? 35.188 7.594 3.58 1 39.06 109 SER B N 1
ATOM 4845 C CA . SER B 1 109 ? 36.25 7.277 4.531 1 39.06 109 SER B CA 1
ATOM 4846 C C . SER B 1 109 ? 35.688 6.578 5.766 1 39.06 109 SER B C 1
ATOM 4848 O O . SER B 1 109 ? 34.625 6.965 6.285 1 39.06 109 SER B O 1
ATOM 4850 N N . ASP B 1 110 ? 36.062 5.562 5.984 1 39.53 110 ASP B N 1
ATOM 4851 C CA . ASP B 1 110 ? 36 4.691 7.156 1 39.53 110 ASP B CA 1
ATOM 4852 C C . ASP B 1 110 ? 36.125 5.504 8.445 1 39.53 110 ASP B C 1
ATOM 4854 O O . ASP B 1 110 ? 36.219 4.938 9.539 1 39.53 110 ASP B O 1
ATOM 4858 N N . ASP B 1 111 ? 36.75 6.578 8.438 1 44.41 111 ASP B N 1
ATOM 4859 C CA . ASP B 1 111 ? 37.062 7.199 9.727 1 44.41 111 ASP B CA 1
ATOM 4860 C C . ASP B 1 111 ? 35.781 7.594 10.445 1 44.41 111 ASP B C 1
ATOM 4862 O O . ASP B 1 111 ? 35.25 8.688 10.234 1 44.41 111 ASP B O 1
ATOM 4866 N N . ASP B 1 112 ? 34.844 6.582 10.656 1 51.81 112 ASP B N 1
ATOM 4867 C CA . ASP B 1 112 ? 33.594 6.09 11.242 1 51.81 112 ASP B CA 1
ATOM 4868 C C . ASP B 1 112 ? 33.406 6.668 12.641 1 51.81 112 ASP B C 1
ATOM 4870 O O . ASP B 1 112 ? 32.594 6.148 13.422 1 51.81 112 ASP B O 1
ATOM 4874 N N . ALA B 1 113 ? 34.375 7.461 13.281 1 53.06 113 ALA B N 1
ATOM 4875 C CA . ALA B 1 113 ? 34.344 7.613 14.734 1 53.06 113 ALA B CA 1
ATOM 4876 C C . ALA B 1 113 ? 33.125 8.414 15.172 1 53.06 113 ALA B C 1
ATOM 4878 O O . ALA B 1 113 ? 32.812 8.453 16.359 1 53.06 113 ALA B O 1
ATOM 4879 N N . GLY B 1 114 ? 32 8.414 14.523 1 76 114 GLY B N 1
ATOM 4880 C CA . GLY B 1 114 ? 30.844 9.125 15.023 1 76 114 GLY B CA 1
ATOM 4881 C C . GLY B 1 114 ? 29.547 8.664 14.391 1 76 114 GLY B C 1
ATOM 4882 O O . GLY B 1 114 ? 28.453 9.062 14.82 1 76 114 GLY B O 1
ATOM 4883 N N . ARG B 1 115 ? 29.672 7.738 13.539 1 84.75 115 ARG B N 1
ATOM 4884 C CA . ARG B 1 115 ? 28.469 7.223 12.898 1 84.75 115 ARG B CA 1
ATOM 4885 C C . ARG B 1 115 ? 27.938 6.004 13.633 1 84.75 115 ARG B C 1
ATOM 4887 O O . ARG B 1 115 ? 28.703 5.262 14.258 1 84.75 115 ARG B O 1
ATOM 4894 N N . PRO B 1 116 ? 26.594 5.867 13.656 1 90.12 116 PRO B N 1
ATOM 4895 C CA . PRO B 1 116 ? 26.016 4.676 14.297 1 90.12 116 PRO B CA 1
ATOM 4896 C C . PRO B 1 116 ? 26.469 3.377 13.625 1 90.12 116 PRO B C 1
ATOM 4898 O O . PRO B 1 116 ? 26.625 3.33 12.406 1 90.12 116 PRO B O 1
ATOM 4901 N N . ALA B 1 117 ? 26.766 2.389 14.453 1 89.75 117 ALA B N 1
ATOM 4902 C CA . ALA B 1 117 ? 27.062 1.055 13.93 1 89.75 117 ALA B CA 1
ATOM 4903 C C . ALA B 1 117 ? 25.781 0.342 13.5 1 89.75 117 ALA B C 1
ATOM 4905 O O . ALA B 1 117 ? 25.219 -0.455 14.258 1 89.75 117 ALA B O 1
ATOM 4906 N N . TRP B 1 118 ? 25.391 0.571 12.344 1 90.25 118 TRP B N 1
ATOM 4907 C CA . TRP B 1 118 ? 24.094 0.087 11.852 1 90.25 118 TRP B CA 1
ATOM 4908 C C . TRP B 1 118 ? 24.047 -1.438 11.859 1 90.25 118 TRP B C 1
ATOM 4910 O O . TRP B 1 118 ? 23 -2.031 12.125 1 90.25 118 TRP B O 1
ATOM 4920 N N . HIS B 1 119 ? 25.172 -2.133 11.617 1 87.88 119 HIS B N 1
ATOM 4921 C CA . HIS B 1 119 ? 25.219 -3.592 11.602 1 87.88 119 HIS B CA 1
ATOM 4922 C C . HIS B 1 119 ? 24.906 -4.164 12.984 1 87.88 119 HIS B C 1
ATOM 4924 O O . HIS B 1 119 ? 24.391 -5.281 13.094 1 87.88 119 HIS B O 1
ATOM 4930 N N . GLU B 1 120 ? 25.188 -3.324 14.023 1 89.56 120 GLU B N 1
ATOM 4931 C CA . GLU B 1 120 ? 24.906 -3.762 15.383 1 89.56 120 GLU B CA 1
ATOM 4932 C C . GLU B 1 120 ? 23.469 -3.486 15.766 1 89.56 120 GLU B C 1
ATOM 4934 O O . GLU B 1 120 ? 22.891 -4.191 16.594 1 89.56 120 GLU B O 1
ATOM 4939 N N . ARG B 1 121 ? 22.938 -2.5 15.117 1 92.69 121 ARG B N 1
ATOM 4940 C CA . ARG B 1 121 ? 21.578 -2.078 15.461 1 92.69 121 ARG B CA 1
ATOM 4941 C C . ARG B 1 121 ? 20.547 -2.939 14.75 1 92.69 121 ARG B C 1
ATOM 4943 O O . ARG B 1 121 ? 19.406 -3.057 15.203 1 92.69 121 ARG B O 1
ATOM 4950 N N . ILE B 1 122 ? 20.922 -3.576 13.68 1 92.19 122 ILE B N 1
ATOM 4951 C CA . ILE B 1 122 ? 20.031 -4.434 12.914 1 92.19 122 ILE B CA 1
ATOM 4952 C C . ILE B 1 122 ? 20.297 -5.898 13.25 1 92.19 122 ILE B C 1
ATOM 4954 O O . ILE B 1 122 ? 21.25 -6.496 12.727 1 92.19 122 ILE B O 1
ATOM 4958 N N . ALA B 1 123 ? 19.531 -6.445 14.062 1 83.75 123 ALA B N 1
ATOM 4959 C CA . ALA B 1 123 ? 19.766 -7.785 14.594 1 83.75 123 ALA B CA 1
ATOM 4960 C C . ALA B 1 123 ? 19.547 -8.852 13.523 1 83.75 123 ALA B C 1
ATOM 4962 O O . ALA B 1 123 ? 20.312 -9.812 13.438 1 83.75 123 ALA B O 1
ATOM 4963 N N . HIS B 1 124 ? 18.531 -8.781 12.742 1 86.56 124 HIS B N 1
ATOM 4964 C CA . HIS B 1 124 ? 18.172 -9.734 11.703 1 86.56 124 HIS B CA 1
ATOM 4965 C C . HIS B 1 124 ? 17.984 -9.047 10.359 1 86.56 124 HIS B C 1
ATOM 4967 O O . HIS B 1 124 ? 16.875 -8.664 10 1 86.56 124 HIS B O 1
ATOM 4973 N N . PRO B 1 125 ? 19.062 -8.953 9.609 1 91 125 PRO B N 1
ATOM 4974 C CA . PRO B 1 125 ? 18.984 -8.234 8.336 1 91 125 PRO B CA 1
ATOM 4975 C C . PRO B 1 125 ? 18.172 -9 7.289 1 91 125 PRO B C 1
ATOM 4977 O O . PRO B 1 125 ? 18.578 -10.07 6.848 1 91 125 PRO B O 1
ATOM 4980 N N . PRO B 1 126 ? 17.078 -8.484 6.855 1 92.12 126 PRO B N 1
ATOM 4981 C CA . PRO B 1 126 ? 16.25 -9.164 5.859 1 92.12 126 PRO B CA 1
ATOM 4982 C C . PRO B 1 126 ? 16.969 -9.367 4.527 1 92.12 126 PRO B C 1
ATOM 4984 O O . PRO B 1 126 ? 16.625 -10.281 3.771 1 92.12 126 PRO B O 1
ATOM 4987 N N . SER B 1 127 ? 17.984 -8.555 4.238 1 90.56 127 SER B N 1
ATOM 4988 C CA . SER B 1 127 ? 18.688 -8.625 2.965 1 90.56 127 SER B CA 1
ATOM 4989 C C . SER B 1 127 ? 19.484 -9.93 2.844 1 90.56 127 SER B C 1
ATOM 4991 O O . SER B 1 127 ? 19.906 -10.305 1.747 1 90.56 127 SER B O 1
ATOM 4993 N N . ARG B 1 128 ? 19.656 -10.648 3.932 1 89.94 128 ARG B N 1
ATOM 4994 C CA . ARG B 1 128 ? 20.453 -11.867 3.945 1 89.94 128 ARG B CA 1
ATOM 4995 C C . ARG B 1 128 ? 19.594 -13.086 3.635 1 89.94 128 ARG B C 1
ATOM 4997 O O . ARG B 1 128 ? 20.109 -14.18 3.406 1 89.94 128 ARG B O 1
ATOM 5004 N N . GLN B 1 129 ? 18.344 -12.938 3.584 1 90.88 129 GLN B N 1
ATOM 5005 C CA . GLN B 1 129 ? 17.438 -14.062 3.311 1 90.88 129 GLN B CA 1
ATOM 5006 C C . GLN B 1 129 ? 17.484 -14.445 1.834 1 90.88 129 GLN B C 1
ATOM 5008 O O . GLN B 1 129 ? 17.641 -13.586 0.966 1 90.88 129 GLN B O 1
ATOM 5013 N N . ARG B 1 130 ? 17.359 -15.742 1.587 1 89.69 130 ARG B N 1
ATOM 5014 C CA . ARG B 1 130 ? 17.297 -16.234 0.214 1 89.69 130 ARG B CA 1
ATOM 5015 C C . ARG B 1 130 ? 15.977 -15.891 -0.447 1 89.69 130 ARG B C 1
ATOM 5017 O O . ARG B 1 130 ? 14.906 -16.156 0.111 1 89.69 130 ARG B O 1
ATOM 5024 N N . ASN B 1 131 ? 16.078 -15.242 -1.578 1 88.75 131 ASN B N 1
ATOM 5025 C CA . ASN B 1 131 ? 14.898 -14.797 -2.305 1 88.75 131 ASN B CA 1
ATOM 5026 C C . ASN B 1 131 ? 15 -15.117 -3.793 1 88.75 131 ASN B C 1
ATOM 5028 O O . ASN B 1 131 ? 16.094 -15.359 -4.309 1 88.75 131 ASN B O 1
ATOM 5032 N N . ILE B 1 132 ? 13.812 -15.195 -4.375 1 88.25 132 ILE B N 1
ATOM 5033 C CA . ILE B 1 132 ? 13.805 -15.305 -5.828 1 88.25 132 ILE B CA 1
ATOM 5034 C C . ILE B 1 132 ? 14.391 -14.039 -6.449 1 88.25 132 ILE B C 1
ATOM 5036 O O . ILE B 1 132 ? 14.016 -12.93 -6.074 1 88.25 132 ILE B O 1
ATOM 5040 N N . VAL B 1 133 ? 15.336 -14.188 -7.273 1 84.25 133 VAL B N 1
ATOM 5041 C CA . VAL B 1 133 ? 15.961 -13.047 -7.938 1 84.25 133 VAL B CA 1
ATOM 5042 C C . VAL B 1 133 ? 15.672 -13.102 -9.438 1 84.25 133 VAL B C 1
ATOM 5044 O O . VAL B 1 133 ? 15.836 -14.148 -10.07 1 84.25 133 VAL B O 1
ATOM 5047 N N . LYS B 1 134 ? 15.188 -12.07 -9.93 1 83.62 134 LYS B N 1
ATOM 5048 C CA . LYS B 1 134 ? 14.93 -11.914 -11.359 1 83.62 134 LYS B CA 1
ATOM 5049 C C . LYS B 1 134 ? 15.672 -10.711 -11.922 1 83.62 134 LYS B C 1
ATOM 5051 O O . LYS B 1 134 ? 15.766 -9.664 -11.266 1 83.62 134 LYS B O 1
ATOM 5056 N N . PRO B 1 135 ? 16.188 -10.906 -13.086 1 80.75 135 PRO B N 1
ATOM 5057 C CA . PRO B 1 135 ? 16.844 -9.734 -13.672 1 80.75 135 PRO B CA 1
ATOM 5058 C C . PRO B 1 135 ? 15.875 -8.602 -13.984 1 80.75 135 PRO B C 1
ATOM 5060 O O . PRO B 1 135 ? 14.75 -8.852 -14.438 1 80.75 135 PRO B O 1
ATOM 5063 N N . ALA B 1 136 ? 16.281 -7.418 -13.742 1 74.19 136 ALA B N 1
ATOM 5064 C CA . ALA B 1 136 ? 15.469 -6.23 -13.969 1 74.19 136 ALA B CA 1
ATOM 5065 C C . ALA B 1 136 ? 15.125 -6.074 -15.445 1 74.19 136 ALA B C 1
ATOM 5067 O O . ALA B 1 136 ? 14.062 -5.555 -15.797 1 74.19 136 ALA B O 1
ATOM 5068 N N . ASN B 1 137 ? 16.047 -6.555 -16.266 1 80.12 137 ASN B N 1
ATOM 5069 C CA . ASN B 1 137 ? 15.875 -6.387 -17.703 1 80.12 137 ASN B CA 1
ATOM 5070 C C . ASN B 1 137 ? 15.344 -7.66 -18.359 1 80.12 137 ASN B C 1
ATOM 5072 O O . ASN B 1 137 ? 15.742 -8 -19.469 1 80.12 137 ASN B O 1
ATOM 5076 N N . TRP B 1 138 ? 14.562 -8.43 -17.625 1 83.81 138 TRP B N 1
ATOM 5077 C CA . TRP B 1 138 ? 14.078 -9.719 -18.094 1 83.81 138 TRP B CA 1
ATOM 5078 C C . TRP B 1 138 ? 13.383 -9.562 -19.453 1 83.81 138 TRP B C 1
ATOM 5080 O O . TRP B 1 138 ? 13.398 -10.484 -20.266 1 83.81 138 TRP B O 1
ATOM 5090 N N . GLN B 1 139 ? 12.82 -8.391 -19.734 1 80.62 139 GLN B N 1
ATOM 5091 C CA . GLN B 1 139 ? 12.047 -8.156 -20.953 1 80.62 139 GLN B CA 1
ATOM 5092 C C . GLN B 1 139 ? 12.945 -8.172 -22.188 1 80.62 139 GLN B C 1
ATOM 5094 O O . GLN B 1 139 ? 12.461 -8.344 -23.312 1 80.62 139 GLN B O 1
ATOM 5099 N N . HIS B 1 140 ? 14.203 -8.039 -22.031 1 84.69 140 HIS B N 1
ATOM 5100 C CA . HIS B 1 140 ? 15.141 -7.934 -23.141 1 84.69 140 HIS B CA 1
ATOM 5101 C C . HIS B 1 140 ? 15.656 -9.312 -23.547 1 84.69 140 HIS B C 1
ATOM 5103 O O . HIS B 1 140 ? 16.344 -9.438 -24.562 1 84.69 140 HIS B O 1
ATOM 5109 N N . TYR B 1 141 ? 15.281 -10.344 -22.875 1 91.75 141 TYR B N 1
ATOM 5110 C CA . TYR B 1 141 ? 15.719 -11.688 -23.219 1 91.75 141 TYR B CA 1
ATOM 5111 C C . TYR B 1 141 ? 14.805 -12.328 -24.25 1 91.75 141 TYR B C 1
ATOM 5113 O O . TYR B 1 141 ? 13.594 -12.102 -24.234 1 91.75 141 TYR B O 1
ATOM 5121 N N . GLU B 1 142 ? 15.359 -13.078 -25.094 1 94.69 142 GLU B N 1
ATOM 5122 C CA . GLU B 1 142 ? 14.633 -13.688 -26.203 1 94.69 142 GLU B CA 1
ATOM 5123 C C . GLU B 1 142 ? 13.641 -14.734 -25.703 1 94.69 142 GLU B C 1
ATOM 5125 O O . GLU B 1 142 ? 12.547 -14.867 -26.25 1 94.69 142 GLU B O 1
ATOM 5130 N N . PHE B 1 143 ? 14.055 -15.492 -24.688 1 97.62 143 PHE B N 1
ATOM 5131 C CA . PHE B 1 143 ? 13.211 -16.562 -24.172 1 97.62 143 PHE B CA 1
ATOM 5132 C C . PHE B 1 143 ? 13.016 -16.422 -22.656 1 97.62 143 PHE B C 1
ATOM 5134 O O . PHE B 1 143 ? 13.586 -17.188 -21.875 1 97.62 143 PHE B O 1
ATOM 5141 N N . PRO B 1 144 ? 12.117 -15.531 -22.219 1 95.75 144 PRO B N 1
ATOM 5142 C CA . PRO B 1 144 ? 11.898 -15.305 -20.797 1 95.75 144 PRO B CA 1
ATOM 5143 C C . PRO B 1 144 ? 10.906 -16.297 -20.188 1 95.75 144 PRO B C 1
ATOM 5145 O O . PRO B 1 144 ? 9.734 -15.961 -19.984 1 95.75 144 PRO B O 1
ATOM 5148 N N . PHE B 1 145 ? 11.398 -17.484 -19.797 1 97.19 145 PHE B N 1
ATOM 5149 C CA . PHE B 1 145 ? 10.57 -18.422 -19.047 1 97.19 145 PHE B CA 1
ATOM 5150 C C . PHE B 1 145 ? 10.523 -18.031 -17.578 1 97.19 145 PHE B C 1
ATOM 5152 O O . PHE B 1 145 ? 10.93 -18.812 -16.719 1 97.19 145 PHE B O 1
ATOM 5159 N N . ILE B 1 146 ? 9.93 -16.875 -17.281 1 92 146 ILE B N 1
ATOM 5160 C CA . ILE B 1 146 ? 9.914 -16.344 -15.922 1 92 146 ILE B CA 1
ATOM 5161 C C . ILE B 1 146 ? 8.477 -16.281 -15.414 1 92 146 ILE B C 1
ATOM 5163 O O . ILE B 1 146 ? 7.555 -15.961 -16.172 1 92 146 ILE B O 1
ATOM 5167 N N . TYR B 1 147 ? 8.32 -16.594 -14.172 1 90.75 147 TYR B N 1
ATOM 5168 C CA . TYR B 1 147 ? 7.012 -16.578 -13.531 1 90.75 147 TYR B CA 1
ATOM 5169 C C . TYR B 1 147 ? 6.684 -15.195 -12.977 1 90.75 147 TYR B C 1
ATOM 5171 O O . TYR B 1 147 ? 7.574 -14.477 -12.523 1 90.75 147 TYR B O 1
ATOM 5179 N N . GLY B 1 148 ? 5.418 -14.805 -12.969 1 82.06 148 GLY B N 1
ATOM 5180 C CA . GLY B 1 148 ? 4.926 -13.633 -12.258 1 82.06 148 GLY B CA 1
ATOM 5181 C C . GLY B 1 148 ? 4.965 -12.367 -13.094 1 82.06 148 GLY B C 1
ATOM 5182 O O . GLY B 1 148 ? 4.711 -11.273 -12.594 1 82.06 148 GLY B O 1
ATOM 5183 N N . GLN B 1 149 ? 5.316 -12.477 -14.289 1 78.56 149 GLN B N 1
ATOM 5184 C CA . GLN B 1 149 ? 5.316 -11.336 -15.195 1 78.56 149 GLN B CA 1
ATOM 5185 C C . GLN B 1 149 ? 4.191 -11.453 -16.219 1 78.56 149 GLN B C 1
ATOM 5187 O O . GLN B 1 149 ? 3.699 -12.547 -16.484 1 78.56 149 GLN B O 1
ATOM 5192 N N . PHE B 1 150 ? 3.666 -10.336 -16.609 1 73.88 150 PHE B N 1
ATOM 5193 C CA . PHE B 1 150 ? 2.488 -10.422 -17.469 1 73.88 150 PHE B CA 1
ATOM 5194 C C . PHE B 1 150 ? 2.84 -10.094 -18.922 1 73.88 150 PHE B C 1
ATOM 5196 O O . PHE B 1 150 ? 3.85 -9.438 -19.172 1 73.88 150 PHE B O 1
ATOM 5203 N N . ASP B 1 151 ? 2.068 -10.625 -19.734 1 79.38 151 ASP B N 1
ATOM 5204 C CA . ASP B 1 151 ? 2.109 -10.305 -21.172 1 79.38 151 ASP B CA 1
ATOM 5205 C C . ASP B 1 151 ? 1.403 -8.984 -21.453 1 79.38 151 ASP B C 1
ATOM 5207 O O . ASP B 1 151 ? 0.183 -8.883 -21.312 1 79.38 151 ASP B O 1
ATOM 5211 N N . GLN B 1 152 ? 2.143 -8.094 -21.922 1 75.88 152 GLN B N 1
ATOM 5212 C CA . GLN B 1 152 ? 1.623 -6.754 -22.172 1 75.88 152 GLN B CA 1
ATOM 5213 C C . GLN B 1 152 ? 0.492 -6.785 -23.188 1 75.88 152 GLN B C 1
ATOM 5215 O O . GLN B 1 152 ? -0.428 -5.965 -23.125 1 75.88 152 GLN B O 1
ATOM 5220 N N . SER B 1 153 ? 0.583 -7.672 -24.062 1 81.31 153 SER B N 1
ATOM 5221 C CA . SER B 1 153 ? -0.409 -7.746 -25.125 1 81.31 153 SER B CA 1
ATOM 5222 C C . SER B 1 153 ? -1.764 -8.195 -24.594 1 81.31 153 SER B C 1
ATOM 5224 O O . SER B 1 153 ? -2.793 -7.988 -25.25 1 81.31 153 SER B O 1
ATOM 5226 N N . LEU B 1 154 ? -1.745 -8.766 -23.453 1 84.88 154 LEU B N 1
ATOM 5227 C CA . LEU B 1 154 ? -2.988 -9.273 -22.891 1 84.88 154 LEU B CA 1
ATOM 5228 C C . LEU B 1 154 ? -3.539 -8.32 -21.828 1 84.88 154 LEU B C 1
ATOM 5230 O O . LEU B 1 154 ? -4.613 -8.555 -21.281 1 84.88 154 LEU B O 1
ATOM 5234 N N . PHE B 1 155 ? -2.822 -7.25 -21.562 1 83.19 155 PHE B N 1
ATOM 5235 C CA . PHE B 1 155 ? -3.291 -6.277 -20.578 1 83.19 155 PHE B CA 1
ATOM 5236 C C . PHE B 1 155 ? -4.527 -5.547 -21.078 1 83.19 155 PHE B C 1
ATOM 5238 O O . PHE B 1 155 ? -4.547 -5.055 -22.219 1 83.19 155 PHE B O 1
ATOM 5245 N N . PRO B 1 156 ? -5.496 -5.422 -20.25 1 87.62 156 PRO B N 1
ATOM 5246 C CA . PRO B 1 156 ? -6.723 -4.734 -20.656 1 87.62 156 PRO B CA 1
ATOM 5247 C C . PRO B 1 156 ? -6.629 -3.219 -20.516 1 87.62 156 PRO B C 1
ATOM 5249 O O . PRO B 1 156 ? -7.367 -2.625 -19.719 1 87.62 156 PRO B O 1
ATOM 5252 N N . THR B 1 157 ? -5.848 -2.604 -21.312 1 84.56 157 THR B N 1
ATOM 5253 C CA . THR B 1 157 ? -5.504 -1.19 -21.188 1 84.56 157 THR B CA 1
ATOM 5254 C C . THR B 1 157 ? -6.762 -0.325 -21.234 1 84.56 157 THR B C 1
ATOM 5256 O O . THR B 1 157 ? -6.98 0.502 -20.344 1 84.56 157 THR B O 1
ATOM 5259 N N . ASN B 1 158 ? -7.574 -0.539 -22.25 1 85.62 158 ASN B N 1
ATOM 5260 C CA . ASN B 1 158 ? -8.742 0.315 -22.438 1 85.62 158 ASN B CA 1
ATOM 5261 C C . ASN B 1 158 ? -9.742 0.141 -21.297 1 85.62 158 ASN B C 1
ATOM 5263 O O . ASN B 1 158 ? -10.305 1.121 -20.797 1 85.62 158 ASN B O 1
ATOM 5267 N N . ASP B 1 159 ? -9.953 -1.093 -20.906 1 87.81 159 ASP B N 1
ATOM 5268 C CA . ASP B 1 159 ? -10.891 -1.377 -19.828 1 87.81 159 ASP B CA 1
ATOM 5269 C C . ASP B 1 159 ? -10.406 -0.766 -18.516 1 87.81 159 ASP B C 1
ATOM 5271 O O . ASP B 1 159 ? -11.195 -0.172 -17.781 1 87.81 159 ASP B O 1
ATOM 5275 N N . TRP B 1 160 ? -9.156 -0.898 -18.25 1 90.19 160 TRP B N 1
ATOM 5276 C CA . TRP B 1 160 ? -8.594 -0.363 -17.016 1 90.19 160 TRP B CA 1
ATOM 5277 C C . TRP B 1 160 ? -8.609 1.162 -17.031 1 90.19 160 TRP B C 1
ATOM 5279 O O . TRP B 1 160 ? -8.922 1.792 -16.016 1 90.19 160 TRP B O 1
ATOM 5289 N N . ARG B 1 161 ? -8.266 1.748 -18.156 1 87.69 161 ARG B N 1
ATOM 5290 C CA . ARG B 1 161 ? -8.32 3.199 -18.312 1 87.69 161 ARG B CA 1
ATOM 5291 C C . ARG B 1 161 ? -9.719 3.725 -18.016 1 87.69 161 ARG B C 1
ATOM 5293 O O . ARG B 1 161 ? -9.875 4.738 -17.328 1 87.69 161 ARG B O 1
ATOM 5300 N N . GLU B 1 162 ? -10.672 3.078 -18.516 1 88 162 GLU B N 1
ATOM 5301 C CA . GLU B 1 162 ? -12.062 3.453 -18.266 1 88 162 GLU B CA 1
ATOM 5302 C C . GLU B 1 162 ? -12.367 3.484 -16.781 1 88 162 GLU B C 1
ATOM 5304 O O . GLU B 1 162 ? -12.969 4.441 -16.281 1 88 162 GLU B O 1
ATOM 5309 N N . CYS B 1 163 ? -12 2.469 -16.094 1 90.81 163 CYS B N 1
ATOM 5310 C CA . CYS B 1 163 ? -12.273 2.344 -14.664 1 90.81 163 CYS B CA 1
ATOM 5311 C C . CYS B 1 163 ? -11.523 3.41 -13.867 1 90.81 163 CYS B C 1
ATOM 5313 O O . CYS B 1 163 ?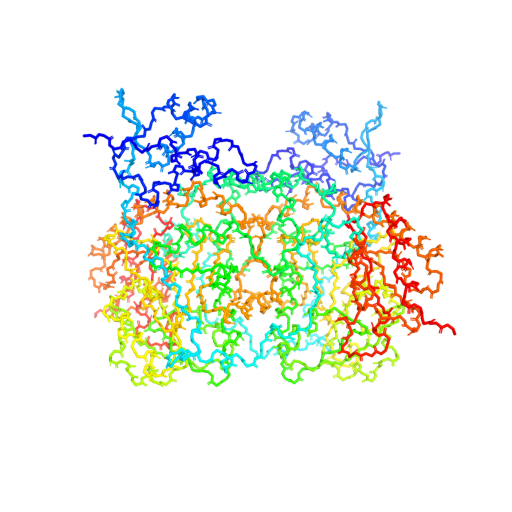 -12.078 3.998 -12.938 1 90.81 163 CYS B O 1
ATOM 5315 N N . CYS B 1 164 ? -10.266 3.68 -14.227 1 91.5 164 CYS B N 1
ATOM 5316 C CA . CYS B 1 164 ? -9.477 4.715 -13.562 1 91.5 164 CYS B CA 1
ATOM 5317 C C . CYS B 1 164 ? -10.117 6.086 -13.75 1 91.5 164 CYS B C 1
ATOM 5319 O O . CYS B 1 164 ? -10.195 6.871 -12.797 1 91.5 164 CYS B O 1
ATOM 5321 N N . LEU B 1 165 ? -10.555 6.348 -14.945 1 88.5 165 LEU B N 1
ATOM 5322 C CA . LEU B 1 165 ? -11.18 7.637 -15.234 1 88.5 165 LEU B CA 1
ATOM 5323 C C . LEU B 1 165 ? -12.469 7.809 -14.445 1 88.5 165 LEU B C 1
ATOM 5325 O O . LEU B 1 165 ? -12.75 8.891 -13.938 1 88.5 165 LEU B O 1
ATOM 5329 N N . LYS B 1 166 ? -13.234 6.82 -14.398 1 87.5 166 LYS B N 1
ATOM 5330 C CA . LYS B 1 166 ? -14.469 6.875 -13.625 1 87.5 166 LYS B CA 1
ATOM 5331 C C . LYS B 1 166 ? -14.188 7.152 -12.156 1 87.5 166 LYS B C 1
ATOM 5333 O O . LYS B 1 166 ? -14.953 7.852 -11.492 1 87.5 166 LYS B O 1
ATOM 5338 N N . ALA B 1 167 ? -13.094 6.602 -11.68 1 88.75 167 ALA B N 1
ATOM 5339 C CA . ALA B 1 167 ? -12.719 6.777 -10.281 1 88.75 167 ALA B CA 1
ATOM 5340 C C . ALA B 1 167 ? -12.18 8.188 -10.031 1 88.75 167 ALA B C 1
ATOM 5342 O O . ALA B 1 167 ? -12.047 8.609 -8.875 1 88.75 167 ALA B O 1
ATOM 5343 N N . LEU B 1 168 ? -11.914 8.922 -11.047 1 85.88 168 LEU B N 1
ATOM 5344 C CA . LEU B 1 168 ? -11.375 10.273 -10.914 1 85.88 168 LEU B CA 1
ATOM 5345 C C . LEU B 1 168 ? -12.477 11.32 -11.055 1 85.88 168 LEU B C 1
ATOM 5347 O O . LEU B 1 168 ? -12.195 12.516 -11.133 1 85.88 168 LEU B O 1
ATOM 5351 N N . SER B 1 169 ? -13.711 10.891 -11.117 1 81.75 169 SER B N 1
ATOM 5352 C CA . SER B 1 169 ? -14.797 11.859 -11.078 1 81.75 169 SER B CA 1
ATOM 5353 C C . SER B 1 169 ? -14.82 12.617 -9.758 1 81.75 169 SER B C 1
ATOM 5355 O O . SER B 1 169 ? -14.312 12.133 -8.75 1 81.75 169 SER B O 1
ATOM 5357 N N . VAL B 1 170 ? -15.367 13.789 -9.773 1 72 170 VAL B N 1
ATOM 5358 C CA . VAL B 1 170 ? -15.414 14.648 -8.586 1 72 170 VAL B CA 1
ATOM 5359 C C . VAL B 1 170 ? -16.109 13.914 -7.441 1 72 170 VAL B C 1
ATOM 5361 O O . VAL B 1 170 ? -15.633 13.945 -6.305 1 72 170 VAL B O 1
ATOM 5364 N N . MET B 1 171 ? -17.094 13.266 -7.781 1 70.56 171 MET B N 1
ATOM 5365 C CA . MET B 1 171 ? -17.844 12.531 -6.773 1 70.56 171 MET B CA 1
ATOM 5366 C C . MET B 1 171 ? -17 11.414 -6.164 1 70.56 171 MET B C 1
ATOM 5368 O O . MET B 1 171 ? -17.016 11.227 -4.945 1 70.56 171 MET B O 1
ATOM 5372 N N . GLU B 1 172 ? -16.344 10.75 -6.969 1 76.25 172 GLU B N 1
ATOM 5373 C CA . GLU B 1 172 ? -15.523 9.641 -6.484 1 76.25 172 GLU B CA 1
ATOM 5374 C C . GLU B 1 172 ? -14.32 10.141 -5.688 1 76.25 172 GLU B C 1
ATOM 5376 O O . GLU B 1 172 ? -13.938 9.539 -4.688 1 76.25 172 GLU B O 1
ATOM 5381 N N . ILE B 1 173 ? -13.758 11.203 -6.125 1 74.56 173 ILE B N 1
ATOM 5382 C CA . ILE B 1 173 ? -12.625 11.789 -5.422 1 74.56 173 ILE B CA 1
ATOM 5383 C C . ILE B 1 173 ? -13.031 12.148 -3.992 1 74.56 173 ILE B C 1
ATOM 5385 O O . ILE B 1 173 ? -12.266 11.93 -3.051 1 74.56 173 ILE B O 1
ATOM 5389 N N . ARG B 1 174 ? -14.188 12.617 -3.822 1 70.88 174 ARG B N 1
ATOM 5390 C CA . ARG B 1 174 ? -14.703 12.977 -2.504 1 70.88 174 ARG B CA 1
ATOM 5391 C C . ARG B 1 174 ? -14.773 11.758 -1.591 1 70.88 174 ARG B C 1
ATOM 5393 O O . ARG B 1 174 ? -14.648 11.883 -0.37 1 70.88 174 ARG B O 1
ATOM 5400 N N . ASN B 1 175 ? -14.867 10.641 -2.234 1 73.12 175 ASN B N 1
ATOM 5401 C CA . ASN B 1 175 ? -15.062 9.414 -1.471 1 73.12 175 ASN B CA 1
ATOM 5402 C C . ASN B 1 175 ? -13.727 8.766 -1.106 1 73.12 175 ASN B C 1
ATOM 5404 O O . ASN B 1 175 ? -13.547 8.297 0.02 1 73.12 175 ASN B O 1
ATOM 5408 N N . TRP B 1 176 ? -12.836 8.797 -2.049 1 74.5 176 TRP B N 1
ATOM 5409 C CA . TRP B 1 176 ? -11.641 8.008 -1.782 1 74.5 176 TRP B CA 1
ATOM 5410 C C . TRP B 1 176 ? -10.484 8.898 -1.346 1 74.5 176 TRP B C 1
ATOM 5412 O O . TRP B 1 176 ? -9.5 8.414 -0.785 1 74.5 176 TRP B O 1
ATOM 5422 N N . ALA B 1 177 ? -10.492 10.125 -1.55 1 71.88 177 ALA B N 1
ATOM 5423 C CA . ALA B 1 177 ? -9.359 11 -1.289 1 71.88 177 ALA B CA 1
ATOM 5424 C C . ALA B 1 177 ? -9.102 11.141 0.209 1 71.88 177 ALA B C 1
ATOM 5426 O O . ALA B 1 177 ? -7.949 11.211 0.646 1 71.88 177 ALA B O 1
ATOM 5427 N N . PRO B 1 178 ? -10.203 11.148 0.999 1 68.12 178 PRO B N 1
ATOM 5428 C CA . PRO B 1 178 ? -9.953 11.211 2.441 1 68.12 178 PRO B CA 1
ATOM 5429 C C . PRO B 1 178 ? -9.305 9.938 2.98 1 68.12 178 PRO B C 1
ATOM 5431 O O . PRO B 1 178 ? -9.359 8.891 2.328 1 68.12 178 PRO B O 1
ATOM 5434 N N . ASP B 1 179 ? -8.656 10.102 4.086 1 70.81 179 ASP B N 1
ATOM 5435 C CA . ASP B 1 179 ? -8.141 8.938 4.805 1 70.81 179 ASP B CA 1
ATOM 5436 C C . ASP B 1 179 ? -9.273 8.047 5.301 1 70.81 179 ASP B C 1
ATOM 5438 O O . ASP B 1 179 ? -10.109 8.477 6.102 1 70.81 179 ASP B O 1
ATOM 5442 N N . LEU B 1 180 ? -9.234 6.801 4.844 1 67.38 180 LEU B N 1
ATOM 5443 C CA . LEU B 1 180 ? -10.281 5.859 5.23 1 67.38 180 LEU B CA 1
ATOM 5444 C C . LEU B 1 180 ? -9.969 5.23 6.586 1 67.38 180 LEU B C 1
ATOM 5446 O O . LEU B 1 180 ? -10.766 4.441 7.102 1 67.38 180 LEU B O 1
ATOM 5450 N N . ILE B 1 181 ? -8.812 5.621 7.129 1 65.56 181 ILE B N 1
ATOM 5451 C CA . ILE B 1 181 ? -8.336 5.156 8.43 1 65.56 181 ILE B CA 1
ATOM 5452 C C . ILE B 1 181 ? -8.289 3.633 8.445 1 65.56 181 ILE B C 1
ATOM 5454 O O . ILE B 1 181 ? -7.34 3.029 7.938 1 65.56 181 ILE B O 1
ATOM 5458 N N . GLU B 1 182 ? -9.453 2.998 8.859 1 70.38 182 GLU B N 1
ATOM 5459 C CA . GLU B 1 182 ? -9.492 1.54 8.93 1 70.38 182 GLU B CA 1
ATOM 5460 C C . GLU B 1 182 ? -10.422 0.957 7.879 1 70.38 182 GLU B C 1
ATOM 5462 O O . GLU B 1 182 ? -10.398 -0.247 7.609 1 70.38 182 GLU B O 1
ATOM 5467 N N . ARG B 1 183 ? -11.016 1.711 7.23 1 77.06 183 ARG B N 1
ATOM 5468 C CA . ARG B 1 183 ? -12.086 1.198 6.387 1 77.06 183 ARG B CA 1
ATOM 5469 C C . ARG B 1 183 ? -11.57 0.825 5.004 1 77.06 183 ARG B C 1
ATOM 5471 O O . ARG B 1 183 ? -10.594 1.404 4.523 1 77.06 183 ARG B O 1
ATOM 5478 N N . ASP B 1 184 ? -12.109 -0.197 4.453 1 88.25 184 ASP B N 1
ATOM 5479 C CA . ASP B 1 184 ? -11.906 -0.564 3.053 1 88.25 184 ASP B CA 1
ATOM 5480 C C . ASP B 1 184 ? -12.992 0.044 2.164 1 88.25 184 ASP B C 1
ATOM 5482 O O . ASP B 1 184 ? -14.047 0.445 2.652 1 88.25 184 ASP B O 1
ATOM 5486 N N . ASP B 1 185 ? -12.664 0.192 0.938 1 88.94 185 ASP B N 1
ATOM 5487 C CA . ASP B 1 185 ? -13.68 0.626 -0.019 1 88.94 185 ASP B CA 1
ATOM 5488 C C . ASP B 1 185 ? -14.875 -0.321 -0.016 1 88.94 185 ASP B C 1
ATOM 5490 O O . ASP B 1 185 ? -14.734 -1.514 -0.293 1 88.94 185 ASP B O 1
ATOM 5494 N N . GLU B 1 186 ? -16 0.196 0.251 1 86.56 186 GLU B N 1
ATOM 5495 C CA . GLU B 1 186 ? -17.203 -0.625 0.401 1 86.56 186 GLU B CA 1
ATOM 5496 C C . GLU B 1 186 ? -17.562 -1.308 -0.913 1 86.56 186 GLU B C 1
ATOM 5498 O O . GLU B 1 186 ? -18.047 -2.443 -0.915 1 86.56 186 GLU B O 1
ATOM 5503 N N . SER B 1 187 ? -17.375 -0.588 -1.972 1 88.88 187 SER B N 1
ATOM 5504 C CA . SER B 1 187 ? -17.688 -1.165 -3.277 1 88.88 187 SER B CA 1
ATOM 5505 C C . SER B 1 187 ? -16.766 -2.352 -3.582 1 88.88 187 SER B C 1
ATOM 5507 O O . SER B 1 187 ? -17.219 -3.352 -4.148 1 88.88 187 SER B O 1
ATOM 5509 N N . LEU B 1 188 ? -15.516 -2.221 -3.221 1 93.75 188 LEU B N 1
ATOM 5510 C CA . LEU B 1 188 ? -14.594 -3.322 -3.457 1 93.75 188 LEU B CA 1
ATOM 5511 C C . LEU B 1 188 ? -14.961 -4.535 -2.605 1 93.75 188 LEU B C 1
ATOM 5513 O O . LEU B 1 188 ? -14.945 -5.668 -3.09 1 93.75 188 LEU B O 1
ATOM 5517 N N . ILE B 1 189 ? -15.297 -4.312 -1.345 1 93.81 189 ILE B N 1
ATOM 5518 C CA . ILE B 1 189 ? -15.703 -5.395 -0.456 1 93.81 189 ILE B CA 1
ATOM 5519 C C . ILE B 1 189 ? -16.922 -6.117 -1.044 1 93.81 189 ILE B C 1
ATOM 5521 O O . ILE B 1 189 ? -16.969 -7.352 -1.055 1 93.81 189 ILE B O 1
ATOM 5525 N N . GLN B 1 190 ? -17.844 -5.344 -1.559 1 90.06 190 GLN B N 1
ATOM 5526 C CA . GLN B 1 190 ? -19.047 -5.926 -2.152 1 90.06 190 GLN B CA 1
ATOM 5527 C C . GLN B 1 190 ? -18.688 -6.773 -3.373 1 90.06 190 GLN B C 1
ATOM 5529 O O . GLN B 1 190 ? -19.234 -7.863 -3.553 1 90.06 190 GLN B O 1
ATOM 5534 N N . GLN B 1 191 ? -17.828 -6.281 -4.164 1 91.19 191 GLN B N 1
ATOM 5535 C CA . GLN B 1 191 ? -17.438 -7.023 -5.359 1 91.19 191 GLN B CA 1
ATOM 5536 C C . GLN B 1 191 ? -16.672 -8.289 -4.992 1 91.19 191 GLN B C 1
ATOM 5538 O O . GLN B 1 191 ? -16.844 -9.328 -5.633 1 91.19 191 GLN B O 1
ATOM 5543 N N . ILE B 1 192 ? -15.836 -8.203 -3.965 1 94 192 ILE B N 1
ATOM 5544 C CA . ILE B 1 192 ? -15.125 -9.391 -3.504 1 94 192 ILE B CA 1
ATOM 5545 C C . ILE B 1 192 ? -16.125 -10.445 -3.041 1 94 192 ILE B C 1
ATOM 5547 O O . ILE B 1 192 ? -16.016 -11.617 -3.414 1 94 192 ILE B O 1
ATOM 5551 N N . ARG B 1 193 ? -17.109 -10.055 -2.354 1 89.88 193 ARG B N 1
ATOM 5552 C CA . ARG B 1 193 ? -18.109 -10.953 -1.769 1 89.88 193 ARG B CA 1
ATOM 5553 C C . ARG B 1 193 ? -18.969 -11.586 -2.85 1 89.88 193 ARG B C 1
ATOM 5555 O O . ARG B 1 193 ? -19.344 -12.766 -2.748 1 89.88 193 ARG B O 1
ATOM 5562 N N . THR B 1 194 ? -19.219 -10.812 -3.902 1 85.19 194 THR B N 1
ATOM 5563 C CA . THR B 1 194 ? -20.281 -11.258 -4.809 1 85.19 194 THR B CA 1
ATOM 5564 C C . THR B 1 194 ? -19.688 -11.773 -6.117 1 85.19 194 THR B C 1
ATOM 5566 O O . THR B 1 194 ? -20.312 -12.562 -6.824 1 85.19 194 THR B O 1
ATOM 5569 N N . ARG B 1 195 ? -18.469 -11.367 -6.449 1 85.56 195 ARG B N 1
ATOM 5570 C CA . ARG B 1 195 ? -17.922 -11.703 -7.758 1 85.56 195 ARG B CA 1
ATOM 5571 C C . ARG B 1 195 ? -16.703 -12.625 -7.621 1 85.56 195 ARG B C 1
ATOM 5573 O O . ARG B 1 195 ? -16.516 -13.531 -8.43 1 85.56 195 ARG B O 1
ATOM 5580 N N . VAL B 1 196 ? -15.953 -12.43 -6.586 1 89.56 196 VAL B N 1
ATOM 5581 C CA . VAL B 1 196 ? -14.656 -13.102 -6.512 1 89.56 196 VAL B CA 1
ATOM 5582 C C . VAL B 1 196 ? -14.781 -14.375 -5.68 1 89.56 196 VAL B C 1
ATOM 5584 O O . VAL B 1 196 ? -14.469 -15.469 -6.16 1 89.56 196 VAL B O 1
ATOM 5587 N N . LEU B 1 197 ? -15.312 -14.289 -4.484 1 90.94 197 LEU B N 1
ATOM 5588 C CA . LEU B 1 197 ? -15.281 -15.359 -3.494 1 90.94 197 LEU B CA 1
ATOM 5589 C C . LEU B 1 197 ? -16.188 -16.5 -3.91 1 90.94 197 LEU B C 1
ATOM 5591 O O . LEU B 1 197 ? -15.844 -17.672 -3.736 1 90.94 197 LEU B O 1
ATOM 5595 N N . PRO B 1 198 ? -17.328 -16.219 -4.547 1 84.69 198 PRO B N 1
ATOM 5596 C CA . PRO B 1 198 ? -18.219 -17.328 -4.902 1 84.69 198 PRO B CA 1
ATOM 5597 C C . PRO B 1 198 ? -17.594 -18.297 -5.895 1 84.69 198 PRO B C 1
ATOM 5599 O O . PRO B 1 198 ? -17.891 -19.5 -5.867 1 84.69 198 PRO B O 1
ATOM 5602 N N . ARG B 1 199 ? -16.703 -17.844 -6.668 1 81.94 199 ARG B N 1
ATOM 5603 C CA . ARG B 1 199 ? -16.016 -18.688 -7.633 1 81.94 199 ARG B CA 1
ATOM 5604 C C . ARG B 1 199 ? -15.164 -19.75 -6.922 1 81.94 199 ARG B C 1
ATOM 5606 O O . ARG B 1 199 ? -14.836 -20.781 -7.508 1 81.94 199 ARG B O 1
ATOM 5613 N N . ARG B 1 200 ? -14.906 -19.484 -5.715 1 89.06 200 ARG B N 1
ATOM 5614 C CA . ARG B 1 200 ? -14.086 -20.391 -4.93 1 89.06 200 ARG B CA 1
ATOM 5615 C C . ARG B 1 200 ? -14.922 -21.156 -3.904 1 89.06 200 ARG B C 1
ATOM 5617 O O . ARG B 1 200 ? -14.391 -21.859 -3.051 1 89.06 200 ARG B O 1
ATOM 5624 N N . GLY B 1 201 ? -16.219 -20.875 -3.908 1 86.69 201 GLY B N 1
ATOM 5625 C CA . GLY B 1 201 ? -17.125 -21.484 -2.955 1 86.69 201 GLY B CA 1
ATOM 5626 C C . GLY B 1 201 ? -17.078 -20.844 -1.581 1 86.69 201 GLY B C 1
ATOM 5627 O O . GLY B 1 201 ? -17.516 -21.453 -0.596 1 86.69 201 GLY B O 1
ATOM 5628 N N . VAL B 1 202 ? -16.516 -19.703 -1.511 1 90.88 202 VAL B N 1
ATOM 5629 C CA . VAL B 1 202 ? -16.344 -19.031 -0.223 1 90.88 202 VAL B CA 1
ATOM 5630 C C . VAL B 1 202 ? -17.406 -17.953 -0.045 1 90.88 202 VAL B C 1
ATOM 5632 O O . VAL B 1 202 ? -17.734 -17.234 -0.987 1 90.88 202 VAL B O 1
ATOM 5635 N N . PHE B 1 203 ? -18 -17.938 1.071 1 88.25 203 PHE B N 1
ATOM 5636 C CA . PHE B 1 203 ? -18.938 -16.906 1.489 1 88.25 203 PHE B CA 1
ATOM 5637 C C . PHE B 1 203 ? -18.406 -16.172 2.723 1 88.25 203 PHE B C 1
ATOM 5639 O O . PHE B 1 203 ? -17.906 -16.797 3.654 1 88.25 203 PHE B O 1
ATOM 5646 N N . ALA B 1 204 ? -18.422 -14.875 2.631 1 91.94 204 ALA B N 1
ATOM 5647 C CA . ALA B 1 204 ? -17.922 -14.094 3.758 1 91.94 204 ALA B CA 1
ATOM 5648 C C . ALA B 1 204 ? -18.703 -12.797 3.932 1 91.94 204 ALA B C 1
ATOM 5650 O O . ALA B 1 204 ? -19.109 -12.172 2.949 1 91.94 204 ALA B O 1
ATOM 5651 N N . MET B 1 205 ? -18.953 -12.43 5.156 1 90.06 205 MET B N 1
ATOM 5652 C CA . MET B 1 205 ? -19.516 -11.125 5.473 1 90.06 205 MET B CA 1
ATOM 5653 C C . MET B 1 205 ? -18.469 -10.023 5.359 1 90.06 205 MET B C 1
ATOM 5655 O O . MET B 1 205 ? -17.266 -10.305 5.391 1 90.06 205 MET B O 1
ATOM 5659 N N . PRO B 1 206 ? -18.922 -8.797 5.219 1 91.25 206 PRO B N 1
ATOM 5660 C CA . PRO B 1 206 ? -17.969 -7.703 5.055 1 91.25 206 PRO B CA 1
ATOM 5661 C C . PRO B 1 206 ? -16.953 -7.637 6.188 1 91.25 206 PRO B C 1
ATOM 5663 O O . PRO B 1 206 ? -15.766 -7.359 5.949 1 91.25 206 PRO B O 1
ATOM 5666 N N . ASP B 1 207 ? -17.344 -7.898 7.418 1 91.56 207 ASP B N 1
ATOM 5667 C CA . ASP B 1 207 ? -16.469 -7.785 8.578 1 91.56 207 ASP B CA 1
ATOM 5668 C C . ASP B 1 207 ? -15.602 -9.031 8.734 1 91.56 207 ASP B C 1
ATOM 5670 O O . ASP B 1 207 ? -14.867 -9.172 9.719 1 91.56 207 ASP B O 1
ATOM 5674 N N . GLU B 1 208 ? -15.688 -9.938 7.766 1 95.69 208 GLU B N 1
ATOM 5675 C CA . GLU B 1 208 ? -14.82 -11.109 7.715 1 95.69 208 GLU B CA 1
ATOM 5676 C C . GLU B 1 208 ? -13.766 -10.977 6.621 1 95.69 208 GLU B C 1
ATOM 5678 O O . GLU B 1 208 ? -13.062 -11.938 6.312 1 95.69 208 GLU B O 1
ATOM 5683 N N . ILE B 1 209 ? -13.75 -9.789 6.035 1 97.38 209 ILE B N 1
ATOM 5684 C CA . ILE B 1 209 ? -12.828 -9.531 4.934 1 97.38 209 ILE B CA 1
ATOM 5685 C C . ILE B 1 209 ? -11.977 -8.305 5.25 1 97.38 209 ILE B C 1
ATOM 5687 O O . ILE B 1 209 ? -12.484 -7.305 5.762 1 97.38 209 ILE B O 1
ATOM 5691 N N . VAL B 1 210 ? -10.688 -8.375 5.012 1 97.44 210 VAL B N 1
ATOM 5692 C CA . VAL B 1 210 ? -9.82 -7.199 5.059 1 97.44 210 VAL B CA 1
ATOM 5693 C C . VAL B 1 210 ? -8.977 -7.125 3.789 1 97.44 210 VAL B C 1
ATOM 5695 O O . VAL B 1 210 ? -8.398 -8.125 3.365 1 97.44 210 VAL B O 1
ATOM 5698 N N . VAL B 1 211 ? -9.023 -5.961 3.09 1 96.88 211 VAL B N 1
ATOM 5699 C CA . VAL B 1 211 ? -8.234 -5.738 1.88 1 96.88 211 VAL B CA 1
ATOM 5700 C C . VAL B 1 211 ? -6.789 -5.441 2.254 1 96.88 211 VAL B C 1
ATOM 5702 O O . VAL B 1 211 ? -6.523 -4.758 3.246 1 96.88 211 VAL B O 1
ATOM 5705 N N . THR B 1 212 ? -5.863 -5.953 1.516 1 96.88 212 THR B N 1
ATOM 5706 C CA . THR B 1 212 ? -4.438 -5.805 1.795 1 96.88 212 THR B CA 1
ATOM 5707 C C . THR B 1 212 ? -3.684 -5.367 0.542 1 96.88 212 THR B C 1
ATOM 5709 O O . THR B 1 212 ? -4.227 -5.41 -0.564 1 96.88 212 THR B O 1
ATOM 5712 N N . ASN B 1 213 ? -2.457 -4.863 0.768 1 94.88 213 ASN B N 1
ATOM 5713 C CA . ASN B 1 213 ? -1.555 -4.574 -0.342 1 94.88 213 ASN B CA 1
ATOM 5714 C C . ASN B 1 213 ? -0.953 -5.848 -0.923 1 94.88 213 ASN B C 1
ATOM 5716 O O . ASN B 1 213 ? 0.246 -6.094 -0.781 1 94.88 213 ASN B O 1
ATOM 5720 N N . GLY B 1 214 ? -1.792 -6.633 -1.588 1 92.75 214 GLY B N 1
ATOM 5721 C CA . GLY B 1 214 ? -1.381 -7.918 -2.133 1 92.75 214 GLY B CA 1
ATOM 5722 C C . GLY B 1 214 ? -1.354 -9.023 -1.097 1 92.75 214 GLY B C 1
ATOM 5723 O O . GLY B 1 214 ? -1.639 -8.789 0.08 1 92.75 214 GLY B O 1
ATOM 5724 N N . CYS B 1 215 ? -1.031 -10.203 -1.549 1 93.44 215 CYS B N 1
ATOM 5725 C CA . CYS B 1 215 ? -0.932 -11.359 -0.666 1 93.44 215 CYS B CA 1
ATOM 5726 C C . CYS B 1 215 ? 0.274 -11.234 0.259 1 93.44 215 CYS B C 1
ATOM 5728 O O . CYS B 1 215 ? 0.26 -11.758 1.375 1 93.44 215 CYS B O 1
ATOM 5730 N N . GLN B 1 216 ? 1.238 -10.531 -0.232 1 93.12 216 GLN B N 1
ATOM 5731 C CA . GLN B 1 216 ? 2.443 -10.328 0.565 1 93.12 216 GLN B CA 1
ATOM 5732 C C . GLN B 1 216 ? 2.111 -9.672 1.906 1 93.12 216 GLN B C 1
ATOM 5734 O O . GLN B 1 216 ? 2.561 -10.141 2.955 1 93.12 216 GLN B O 1
ATOM 5739 N N . GLN B 1 217 ? 1.355 -8.641 1.873 1 96.62 217 GLN B N 1
ATOM 5740 C CA . GLN B 1 217 ? 0.992 -7.984 3.123 1 96.62 217 GLN B CA 1
ATOM 5741 C C . GLN B 1 217 ? 0.105 -8.883 3.98 1 96.62 217 GLN B C 1
ATOM 5743 O O . GLN B 1 217 ? 0.202 -8.867 5.211 1 96.62 217 GLN B O 1
ATOM 5748 N N . ALA B 1 218 ? -0.8 -9.609 3.312 1 97.88 218 ALA B N 1
ATOM 5749 C CA . ALA B 1 218 ? -1.661 -10.531 4.047 1 97.88 218 ALA B CA 1
ATOM 5750 C C . ALA B 1 218 ? -0.835 -11.492 4.902 1 97.88 218 ALA B C 1
ATOM 5752 O O . ALA B 1 218 ? -1.074 -11.625 6.105 1 97.88 218 ALA B O 1
ATOM 5753 N N . LEU B 1 219 ? 0.128 -12.102 4.273 1 98 219 LEU B N 1
ATOM 5754 C CA . LEU B 1 219 ? 0.976 -13.062 4.973 1 98 219 LEU B CA 1
ATOM 5755 C C . LEU B 1 219 ? 1.775 -12.375 6.074 1 98 219 LEU B C 1
ATOM 5757 O O . LEU B 1 219 ? 1.938 -12.93 7.164 1 98 219 LEU B O 1
ATOM 5761 N N . TYR B 1 220 ? 2.27 -11.195 5.82 1 98 220 TYR B N 1
ATOM 5762 C CA . TYR B 1 220 ? 3.039 -10.461 6.816 1 98 220 TYR B CA 1
ATOM 5763 C C . TYR B 1 220 ? 2.182 -10.125 8.031 1 98 220 TYR B C 1
ATOM 5765 O O . TYR B 1 220 ? 2.625 -10.273 9.172 1 98 220 TYR B O 1
ATOM 5773 N N . LEU B 1 221 ? 0.961 -9.625 7.77 1 98.06 221 LEU B N 1
ATOM 5774 C CA . LEU B 1 221 ? 0.03 -9.305 8.844 1 98.06 221 LEU B CA 1
ATOM 5775 C C . LEU B 1 221 ? -0.265 -10.539 9.695 1 98.06 221 LEU B C 1
ATOM 5777 O O . LEU B 1 221 ? -0.253 -10.461 10.922 1 98.06 221 LEU B O 1
ATOM 5781 N N . ILE B 1 222 ? -0.548 -11.641 9.039 1 98.25 222 ILE B N 1
ATOM 5782 C CA . ILE B 1 222 ? -0.876 -12.883 9.734 1 98.25 222 ILE B CA 1
ATOM 5783 C C . ILE B 1 222 ? 0.303 -13.32 10.594 1 98.25 222 ILE B C 1
ATOM 5785 O O . ILE B 1 222 ? 0.131 -13.656 11.766 1 98.25 222 ILE B O 1
ATOM 5789 N N . ALA B 1 223 ? 1.49 -13.273 10.023 1 97.88 223 ALA B N 1
ATOM 5790 C CA . ALA B 1 223 ? 2.686 -13.68 10.758 1 97.88 223 ALA B CA 1
ATOM 5791 C C . ALA B 1 223 ? 2.941 -12.75 11.945 1 97.88 223 ALA B C 1
ATOM 5793 O O . ALA B 1 223 ? 3.248 -13.219 13.047 1 97.88 223 ALA B O 1
ATOM 5794 N N . ASP B 1 224 ? 2.838 -11.469 11.695 1 96.5 224 ASP B N 1
ATOM 5795 C CA . ASP B 1 224 ? 3.111 -10.477 12.727 1 96.5 224 ASP B CA 1
ATOM 5796 C C . ASP B 1 224 ? 2.137 -10.609 13.891 1 96.5 224 ASP B C 1
ATOM 5798 O O . ASP B 1 224 ? 2.512 -10.414 15.047 1 96.5 224 ASP B O 1
ATOM 5802 N N . LEU B 1 225 ? 0.923 -10.938 13.586 1 96.88 225 LEU B N 1
ATOM 5803 C CA . LEU B 1 225 ? -0.13 -11.008 14.586 1 96.88 225 LEU B CA 1
ATOM 5804 C C . LEU B 1 225 ? -0.056 -12.32 15.359 1 96.88 225 LEU B C 1
ATOM 5806 O O . LEU B 1 225 ? -0.3 -12.352 16.562 1 96.88 225 LEU B O 1
ATOM 5810 N N . LEU B 1 226 ? 0.312 -13.477 14.664 1 97.06 226 LEU B N 1
ATOM 5811 C CA . LEU B 1 226 ? 0.013 -14.781 15.234 1 97.06 226 LEU B CA 1
ATOM 5812 C C . LEU B 1 226 ? 1.296 -15.531 15.57 1 97.06 226 LEU B C 1
ATOM 5814 O O . LEU B 1 226 ? 1.264 -16.531 16.297 1 97.06 226 LEU B O 1
ATOM 5818 N N . CYS B 1 227 ? 2.408 -15.078 15.07 1 95.94 227 CYS B N 1
ATOM 5819 C CA . CYS B 1 227 ? 3.607 -15.891 15.211 1 95.94 227 CYS B CA 1
ATOM 5820 C C . CYS B 1 227 ? 4.605 -15.242 16.156 1 95.94 227 CYS B C 1
ATOM 5822 O O . CYS B 1 227 ? 4.562 -14.031 16.375 1 95.94 227 CYS B O 1
ATOM 5824 N N . GLY B 1 228 ? 5.441 -15.992 16.719 1 93.12 228 GLY B N 1
ATOM 5825 C CA . GLY B 1 228 ? 6.574 -15.648 17.562 1 93.12 228 GLY B CA 1
ATOM 5826 C C . GLY B 1 228 ? 7.559 -16.781 17.734 1 93.12 228 GLY B C 1
ATOM 5827 O O . GLY B 1 228 ? 7.52 -17.766 16.984 1 93.12 228 GLY B O 1
ATOM 5828 N N . LYS B 1 229 ? 8.414 -16.672 18.688 1 92.12 229 LYS B N 1
ATOM 5829 C CA . LYS B 1 229 ? 9.508 -17.625 18.906 1 92.12 229 LYS B CA 1
ATOM 5830 C C . LYS B 1 229 ? 8.977 -19 19.312 1 92.12 229 LYS B C 1
ATOM 5832 O O . LYS B 1 229 ? 9.656 -20 19.141 1 92.12 229 LYS B O 1
ATOM 5837 N N . HIS B 1 230 ? 7.77 -19.078 19.75 1 95.06 230 HIS B N 1
ATOM 5838 C CA . HIS B 1 230 ? 7.23 -20.344 20.234 1 95.06 230 HIS B CA 1
ATOM 5839 C C . HIS B 1 230 ? 6.203 -20.922 19.266 1 95.06 230 HIS B C 1
ATOM 5841 O O . HIS B 1 230 ? 5.562 -21.938 19.562 1 95.06 230 HIS B O 1
ATOM 5847 N N . THR B 1 231 ? 6.031 -20.281 18.172 1 97.06 231 THR B N 1
ATOM 5848 C CA . THR B 1 231 ? 5.059 -20.719 17.172 1 97.06 231 THR B CA 1
ATOM 5849 C C . THR B 1 231 ? 5.699 -21.672 16.172 1 97.06 231 THR B C 1
ATOM 5851 O O . THR B 1 231 ? 6.801 -21.422 15.672 1 97.06 231 THR B O 1
ATOM 5854 N N . THR B 1 232 ? 5.043 -22.828 15.93 1 98.56 232 THR B N 1
ATOM 5855 C CA . THR B 1 232 ? 5.48 -23.766 14.898 1 98.56 232 THR B CA 1
ATOM 5856 C C . THR B 1 232 ? 4.559 -23.703 13.688 1 98.56 232 THR B C 1
ATOM 5858 O O . THR B 1 232 ? 3.342 -23.859 13.82 1 98.56 232 THR B O 1
ATOM 5861 N N . VAL B 1 233 ? 5.152 -23.5 12.555 1 98.69 233 VAL B N 1
ATOM 5862 C CA . VAL B 1 233 ? 4.402 -23.406 11.305 1 98.69 233 VAL B CA 1
ATOM 5863 C C . VAL B 1 233 ? 4.812 -24.547 10.375 1 98.69 233 VAL B C 1
ATOM 5865 O O . VAL B 1 233 ? 5.98 -24.656 9.992 1 98.69 233 VAL B O 1
ATOM 5868 N N . GLY B 1 234 ? 3.848 -25.5 10.102 1 98.75 234 GLY B N 1
ATOM 5869 C CA . GLY B 1 234 ? 4.07 -26.422 9 1 98.75 234 GLY B CA 1
ATOM 5870 C C . GLY B 1 234 ? 4.145 -25.734 7.648 1 98.75 234 GLY B C 1
ATOM 5871 O O . GLY B 1 234 ? 3.277 -24.938 7.305 1 98.75 234 GLY B O 1
ATOM 5872 N N . PHE B 1 235 ? 5.137 -26.047 6.871 1 98.25 235 PHE B N 1
ATOM 5873 C CA . PHE B 1 235 ? 5.438 -25.312 5.648 1 98.25 235 PHE B CA 1
ATOM 5874 C C . PHE B 1 235 ? 5.727 -26.281 4.5 1 98.25 235 PHE B C 1
ATOM 5876 O O . PHE B 1 235 ? 6.547 -27.188 4.633 1 98.25 235 PHE B O 1
ATOM 5883 N N . GLU B 1 236 ? 5.023 -26.078 3.414 1 98 236 GLU B N 1
ATOM 5884 C CA . GLU B 1 236 ? 5.254 -26.891 2.225 1 98 236 GLU B CA 1
ATOM 5885 C C . GLU B 1 236 ? 6.727 -26.859 1.821 1 98 236 GLU B C 1
ATOM 5887 O O . GLU B 1 236 ? 7.375 -25.812 1.865 1 98 236 GLU B O 1
ATOM 5892 N N . ASN B 1 237 ? 7.254 -28.062 1.359 1 96.25 237 ASN B N 1
ATOM 5893 C CA . ASN B 1 237 ? 8.641 -28.156 0.911 1 96.25 237 ASN B CA 1
ATOM 5894 C C . ASN B 1 237 ? 8.766 -29.031 -0.333 1 96.25 237 ASN B C 1
ATOM 5896 O O . ASN B 1 237 ? 8.672 -30.266 -0.248 1 96.25 237 ASN B O 1
ATOM 5900 N N . PRO B 1 238 ? 9.094 -28.453 -1.502 1 95.81 238 PRO B N 1
ATOM 5901 C CA . PRO B 1 238 ? 9.391 -27.031 -1.682 1 95.81 238 PRO B CA 1
ATOM 5902 C C . PRO B 1 238 ? 8.172 -26.141 -1.455 1 95.81 238 PRO B C 1
ATOM 5904 O O . PRO B 1 238 ? 7.035 -26.609 -1.486 1 95.81 238 PRO B O 1
ATOM 5907 N N . GLY B 1 239 ? 8.445 -24.891 -1.15 1 96.81 239 GLY B N 1
ATOM 5908 C CA . GLY B 1 239 ? 7.387 -23.938 -0.865 1 96.81 239 GLY B CA 1
ATOM 5909 C C . GLY B 1 239 ? 7.738 -22.516 -1.252 1 96.81 239 GLY B C 1
ATOM 5910 O O . GLY B 1 239 ? 8.805 -22.266 -1.821 1 96.81 239 GLY B O 1
ATOM 5911 N N . TYR B 1 240 ? 6.875 -21.625 -1.024 1 96.69 240 TYR B N 1
ATOM 5912 C CA . TYR B 1 240 ? 7.004 -20.234 -1.426 1 96.69 240 TYR B CA 1
ATOM 5913 C C . TYR B 1 240 ? 8.031 -19.516 -0.56 1 96.69 240 TYR B C 1
ATOM 5915 O O . TYR B 1 240 ? 7.805 -19.297 0.635 1 96.69 240 TYR B O 1
ATOM 5923 N N . PRO B 1 241 ? 9.094 -19 -1.136 1 95.69 241 PRO B N 1
ATOM 5924 C CA . PRO B 1 241 ? 10.227 -18.469 -0.37 1 95.69 241 PRO B CA 1
ATOM 5925 C C . PRO B 1 241 ? 9.844 -17.25 0.472 1 95.69 241 PRO B C 1
ATOM 5927 O O . PRO B 1 241 ? 10.305 -17.109 1.608 1 95.69 241 PRO B O 1
ATOM 5930 N N . ASP B 1 242 ? 9.047 -16.375 -0.036 1 94.88 242 ASP B N 1
ATOM 5931 C CA . ASP B 1 242 ? 8.734 -15.156 0.71 1 94.88 242 ASP B CA 1
ATOM 5932 C C . ASP B 1 242 ? 7.871 -15.469 1.93 1 94.88 242 ASP B C 1
ATOM 5934 O O . ASP B 1 242 ? 7.984 -14.805 2.963 1 94.88 242 ASP B O 1
ATOM 5938 N N . ALA B 1 243 ? 6.965 -16.406 1.805 1 97.56 243 ALA B N 1
ATOM 5939 C CA . ALA B 1 243 ? 6.23 -16.828 2.992 1 97.56 243 ALA B CA 1
ATOM 5940 C C . ALA B 1 243 ? 7.176 -17.375 4.055 1 97.56 243 ALA B C 1
ATOM 5942 O O . ALA B 1 243 ? 7.051 -17.047 5.238 1 97.56 243 ALA B O 1
ATOM 5943 N N . ARG B 1 244 ? 8.109 -18.219 3.627 1 97.12 244 ARG B N 1
ATOM 5944 C CA . ARG B 1 244 ? 9.125 -18.734 4.535 1 97.12 244 ARG B CA 1
ATOM 5945 C C . ARG B 1 244 ? 9.875 -17.609 5.227 1 97.12 244 ARG B C 1
ATOM 5947 O O . ARG B 1 244 ? 10 -17.594 6.453 1 97.12 244 ARG B O 1
ATOM 5954 N N . ASN B 1 245 ? 10.344 -16.656 4.457 1 96.5 245 ASN B N 1
ATOM 5955 C CA . ASN B 1 245 ? 11.109 -15.531 4.973 1 96.5 245 ASN B CA 1
ATOM 5956 C C . ASN B 1 245 ? 10.289 -14.695 5.949 1 96.5 245 ASN B C 1
ATOM 5958 O O . ASN B 1 245 ? 10.82 -14.195 6.945 1 96.5 245 ASN B O 1
ATOM 5962 N N . ILE B 1 246 ? 9.016 -14.523 5.66 1 97.25 246 ILE B N 1
ATOM 5963 C CA . ILE B 1 246 ? 8.117 -13.742 6.504 1 97.25 246 ILE B CA 1
ATOM 5964 C C . ILE B 1 246 ? 7.957 -14.414 7.859 1 97.25 246 ILE B C 1
ATOM 5966 O O . ILE B 1 246 ? 8.102 -13.773 8.906 1 97.25 246 ILE B O 1
ATOM 5970 N N . PHE B 1 247 ? 7.691 -15.711 7.867 1 97.38 247 PHE B N 1
ATOM 5971 C CA . PHE B 1 247 ? 7.52 -16.438 9.117 1 97.38 247 PHE B CA 1
ATOM 5972 C C . PHE B 1 247 ? 8.82 -16.469 9.914 1 97.38 247 PHE B C 1
ATOM 5974 O O . PHE B 1 247 ? 8.805 -16.328 11.141 1 97.38 247 PHE B O 1
ATOM 5981 N N . GLU B 1 248 ? 9.938 -16.578 9.188 1 95.12 248 GLU B N 1
ATOM 5982 C CA . GLU B 1 248 ? 11.242 -16.578 9.836 1 95.12 248 GLU B CA 1
ATOM 5983 C C . GLU B 1 248 ? 11.539 -15.211 10.461 1 95.12 248 GLU B C 1
ATOM 5985 O O . GLU B 1 248 ? 12.156 -15.125 11.523 1 95.12 248 GLU B O 1
ATOM 5990 N N . ASN B 1 249 ? 11.141 -14.242 9.742 1 92.88 249 ASN B N 1
ATOM 5991 C CA . ASN B 1 249 ? 11.352 -12.883 10.234 1 92.88 249 ASN B CA 1
ATOM 5992 C C . ASN B 1 249 ? 10.641 -12.656 11.562 1 92.88 249 ASN B C 1
ATOM 5994 O O . ASN B 1 249 ? 11.008 -11.758 12.328 1 92.88 249 ASN B O 1
ATOM 5998 N N . ARG B 1 250 ? 9.625 -13.438 11.859 1 93.19 250 ARG B N 1
ATOM 5999 C CA . ARG B 1 250 ? 8.906 -13.352 13.133 1 93.19 250 ARG B CA 1
ATOM 6000 C C . ARG B 1 250 ? 9.414 -14.398 14.117 1 93.19 250 ARG B C 1
ATOM 6002 O O . ARG B 1 250 ? 8.781 -14.656 15.141 1 93.19 250 ARG B O 1
ATOM 6009 N N . ASN B 1 251 ? 10.477 -15.086 13.742 1 92.62 251 ASN B N 1
ATOM 6010 C CA . ASN B 1 251 ? 11.172 -16.078 14.562 1 92.62 251 ASN B CA 1
ATOM 6011 C C . ASN B 1 251 ? 10.312 -17.312 14.781 1 92.62 251 ASN B C 1
ATOM 6013 O O . ASN B 1 251 ? 10.43 -17.984 15.812 1 92.62 251 ASN B O 1
ATOM 6017 N N . ALA B 1 252 ? 9.398 -17.594 13.867 1 96.44 252 ALA B N 1
ATOM 6018 C CA . ALA B 1 252 ? 8.633 -18.844 13.945 1 96.44 252 ALA B CA 1
ATOM 6019 C C . ALA B 1 252 ? 9.5 -20.047 13.57 1 96.44 252 ALA B C 1
ATOM 6021 O O . ALA B 1 252 ? 10.422 -19.922 12.766 1 96.44 252 ALA B O 1
ATOM 6022 N N . ARG B 1 253 ? 9.195 -21.141 14.188 1 97.25 253 ARG B N 1
ATOM 6023 C CA . ARG B 1 253 ? 9.828 -22.406 13.805 1 97.25 253 ARG B CA 1
ATOM 6024 C C . ARG B 1 253 ? 9.117 -23.031 12.617 1 97.25 253 ARG B C 1
ATOM 6026 O O . ARG B 1 253 ? 7.93 -23.359 12.703 1 97.25 253 ARG B O 1
ATOM 6033 N N . LEU B 1 254 ? 9.82 -23.281 11.57 1 97.5 254 LEU B N 1
ATOM 6034 C CA . LEU B 1 254 ? 9.227 -23.859 10.375 1 97.5 254 LEU B CA 1
ATOM 6035 C C . LEU B 1 254 ? 9.477 -25.359 10.32 1 97.5 254 LEU B C 1
ATOM 6037 O O . LEU B 1 254 ? 10.609 -25.812 10.484 1 97.5 254 LEU B O 1
ATOM 6041 N N . LEU B 1 255 ? 8.469 -26.109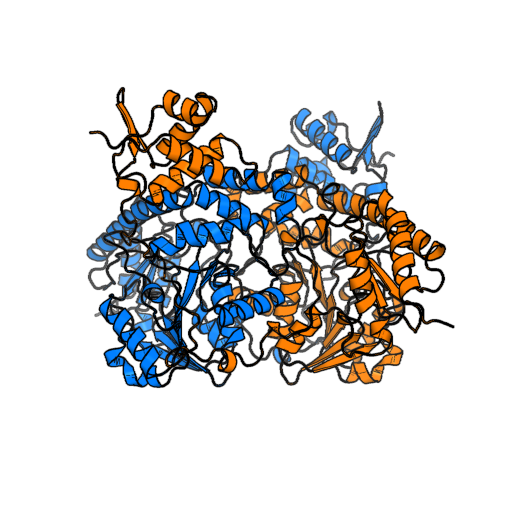 10.18 1 97.69 255 LEU B N 1
ATOM 6042 C CA . LEU B 1 255 ? 8.531 -27.562 9.984 1 97.69 255 LEU B CA 1
ATOM 6043 C C . LEU B 1 255 ? 8.227 -27.922 8.539 1 97.69 255 LEU B C 1
ATOM 6045 O O . LEU B 1 255 ? 7.105 -27.734 8.062 1 97.69 255 LEU B O 1
ATOM 6049 N N . PRO B 1 256 ? 9.195 -28.484 7.824 1 96.56 256 PRO B N 1
ATOM 6050 C CA . PRO B 1 256 ? 8.953 -28.812 6.418 1 96.56 256 PRO B CA 1
ATOM 6051 C C . PRO B 1 256 ? 7.93 -29.922 6.242 1 96.56 256 PRO B C 1
ATOM 6053 O O . PRO B 1 256 ? 7.98 -30.938 6.949 1 96.56 256 PRO B O 1
ATOM 6056 N N . LEU B 1 257 ? 7.012 -29.75 5.402 1 97.56 257 LEU B N 1
ATOM 6057 C CA . LEU B 1 257 ? 6.051 -30.75 4.945 1 97.56 257 LEU B CA 1
ATOM 6058 C C . LEU B 1 257 ? 6.301 -31.109 3.488 1 97.56 257 LEU B C 1
ATOM 6060 O O . LEU B 1 257 ? 5.957 -30.344 2.584 1 97.56 257 LEU B O 1
ATOM 6064 N N . PRO B 1 258 ? 6.805 -32.281 3.238 1 95.12 258 PRO B N 1
ATOM 6065 C CA . PRO B 1 258 ? 7.094 -32.656 1.857 1 95.12 258 PRO B CA 1
ATOM 6066 C C . PRO B 1 258 ? 5.855 -32.656 0.966 1 95.12 258 PRO B C 1
ATOM 6068 O O . PRO B 1 258 ? 4.77 -33.031 1.402 1 95.12 258 PRO B O 1
ATOM 6071 N N . VAL B 1 259 ? 6.066 -32.188 -0.276 1 94.94 259 VAL B N 1
ATOM 6072 C CA . VAL B 1 259 ? 5 -32.094 -1.266 1 94.94 259 VAL B CA 1
ATOM 6073 C C . VAL B 1 259 ? 5.203 -33.125 -2.361 1 94.94 259 VAL B C 1
ATOM 6075 O O . VAL B 1 259 ? 6.328 -33.344 -2.816 1 94.94 259 VAL B O 1
ATOM 6078 N N . ASP B 1 260 ? 4.137 -33.812 -2.73 1 93.06 260 ASP B N 1
ATOM 6079 C CA . ASP B 1 260 ? 4.156 -34.719 -3.883 1 93.06 260 ASP B CA 1
ATOM 6080 C C . ASP B 1 260 ? 3.289 -34.188 -5.016 1 93.06 260 ASP B C 1
ATOM 6082 O O . ASP B 1 260 ? 3.041 -32.969 -5.094 1 93.06 260 ASP B O 1
ATOM 6086 N N . GLY B 1 261 ? 2.943 -34.969 -5.957 1 91.38 261 GLY B N 1
ATOM 6087 C CA . GLY B 1 261 ? 2.184 -34.531 -7.121 1 91.38 261 GLY B CA 1
ATOM 6088 C C . GLY B 1 261 ? 0.786 -34.062 -6.777 1 91.38 261 GLY B C 1
ATOM 6089 O O . GLY B 1 261 ? 0.096 -33.469 -7.621 1 91.38 261 GLY B O 1
ATOM 6090 N N . ASN B 1 262 ? 0.42 -34.219 -5.496 1 93.44 262 ASN B N 1
ATOM 6091 C CA . ASN B 1 262 ? -0.908 -33.812 -5.043 1 93.44 262 ASN B CA 1
ATOM 6092 C C . ASN B 1 262 ? -0.833 -32.875 -3.85 1 93.44 262 ASN B C 1
ATOM 6094 O O . ASN B 1 262 ? -1.805 -32.719 -3.107 1 93.44 262 ASN B O 1
ATOM 6098 N N . GLY B 1 263 ? 0.279 -32.219 -3.627 1 94.62 263 GLY B N 1
ATOM 6099 C CA . GLY B 1 263 ? 0.458 -31.359 -2.471 1 94.62 263 GLY B CA 1
ATOM 6100 C C . GLY B 1 263 ? 0.911 -32.125 -1.231 1 94.62 263 GLY B C 1
ATOM 6101 O O . GLY B 1 263 ? 1.573 -33.156 -1.335 1 94.62 263 GLY B O 1
ATOM 6102 N N . ILE B 1 264 ? 0.695 -31.562 -0.072 1 97.19 264 ILE B N 1
ATOM 6103 C CA . ILE B 1 264 ? 1.058 -32.25 1.16 1 97.19 264 ILE B CA 1
ATOM 6104 C C . ILE B 1 264 ? 0.124 -33.438 1.382 1 97.19 264 ILE B C 1
ATOM 6106 O O . ILE B 1 264 ? -0.981 -33.5 0.835 1 97.19 264 ILE B O 1
ATOM 6110 N N . ALA B 1 265 ? 0.602 -34.438 2.176 1 97.5 265 ALA B N 1
ATOM 6111 C CA . ALA B 1 265 ? -0.166 -35.656 2.482 1 97.5 265 ALA B CA 1
ATOM 6112 C C . ALA B 1 265 ? -0.525 -35.719 3.965 1 97.5 265 ALA B C 1
ATOM 6114 O O . ALA B 1 265 ? 0.186 -36.312 4.758 1 97.5 265 ALA B O 1
ATOM 6115 N N . PRO B 1 266 ? -1.672 -35.219 4.266 1 97.75 266 PRO B N 1
ATOM 6116 C CA . PRO B 1 266 ? -2.02 -35.094 5.68 1 97.75 266 PRO B CA 1
ATOM 6117 C C . PRO B 1 266 ? -1.985 -36.438 6.418 1 97.75 266 PRO B C 1
ATOM 6119 O O . PRO B 1 266 ? -1.52 -36.5 7.559 1 97.75 266 PRO B O 1
ATOM 6122 N N . ASP B 1 267 ? -2.436 -37.531 5.77 1 95.62 267 ASP B N 1
ATOM 6123 C CA . ASP B 1 267 ? -2.482 -38.844 6.422 1 95.62 267 ASP B CA 1
ATOM 6124 C C . ASP B 1 267 ? -1.078 -39.375 6.707 1 95.62 267 ASP B C 1
ATOM 6126 O O . ASP B 1 267 ? -0.82 -39.906 7.777 1 95.62 267 ASP B O 1
ATOM 6130 N N . GLU B 1 268 ? -0.231 -39.156 5.824 1 96.62 268 GLU B N 1
ATOM 6131 C CA . GLU B 1 268 ? 1.142 -39.625 5.961 1 96.62 268 GLU B CA 1
ATOM 6132 C C . GLU B 1 268 ? 1.965 -38.688 6.848 1 96.62 268 GLU B C 1
ATOM 6134 O O . GLU B 1 268 ? 2.998 -39.094 7.387 1 96.62 268 GLU B O 1
ATOM 6139 N N . GLN B 1 269 ? 1.481 -37.5 7.031 1 97.88 269 GLN B N 1
ATOM 6140 C CA . GLN B 1 269 ? 2.268 -36.5 7.73 1 97.88 269 GLN B CA 1
ATOM 6141 C C . GLN B 1 269 ? 1.61 -36.094 9.055 1 97.88 269 GLN B C 1
ATOM 6143 O O . GLN B 1 269 ? 1.813 -35 9.547 1 97.88 269 GLN B O 1
ATOM 6148 N N . ASP B 1 270 ? 0.857 -37 9.586 1 97.62 270 ASP B N 1
ATOM 6149 C CA . ASP B 1 270 ? 0.048 -36.75 10.773 1 97.62 270 ASP B CA 1
ATOM 6150 C C . ASP B 1 270 ? 0.921 -36.344 11.953 1 97.62 270 ASP B C 1
ATOM 6152 O O . ASP B 1 270 ? 0.582 -35.406 12.688 1 97.62 270 ASP B O 1
ATOM 6156 N N . ALA B 1 271 ? 2.012 -36.969 12.156 1 97.69 271 ALA B N 1
ATOM 6157 C CA . ALA B 1 271 ? 2.891 -36.688 13.281 1 97.69 271 ALA B CA 1
ATOM 6158 C C . ALA B 1 271 ? 3.459 -35.281 13.211 1 97.69 271 ALA B C 1
ATOM 6160 O O . ALA B 1 271 ? 3.576 -34.594 14.227 1 97.69 271 ALA B O 1
ATOM 6161 N N . ALA B 1 272 ? 3.85 -34.906 12.062 1 97.81 272 ALA B N 1
ATOM 6162 C CA . ALA B 1 272 ? 4.371 -33.562 11.867 1 97.81 272 ALA B CA 1
ATOM 6163 C C . ALA B 1 272 ? 3.279 -32.531 12.078 1 97.81 272 ALA B C 1
ATOM 6165 O O . ALA B 1 272 ? 3.51 -31.5 12.727 1 97.81 272 ALA B O 1
ATOM 6166 N N . LEU B 1 273 ? 2.133 -32.781 11.555 1 98.5 273 LEU B N 1
ATOM 6167 C CA . LEU B 1 273 ? 1.007 -31.859 11.656 1 98.5 273 LEU B CA 1
ATOM 6168 C C . LEU B 1 273 ? 0.584 -31.688 13.109 1 98.5 273 LEU B C 1
ATOM 6170 O O . LEU B 1 273 ? 0.149 -30.594 13.5 1 98.5 273 LEU B O 1
ATOM 6174 N N . ALA B 1 274 ? 0.778 -32.688 13.883 1 98.31 274 ALA B N 1
ATOM 6175 C CA . ALA B 1 274 ? 0.387 -32.656 15.289 1 98.31 274 ALA B CA 1
ATOM 6176 C C . ALA B 1 274 ? 1.254 -31.688 16.062 1 98.31 274 ALA B C 1
ATOM 6178 O O . ALA B 1 274 ? 0.875 -31.25 17.156 1 98.31 274 ALA B O 1
ATOM 6179 N N . ARG B 1 275 ? 2.35 -31.328 15.523 1 98.25 275 ARG B N 1
ATOM 6180 C CA . ARG B 1 275 ? 3.281 -30.438 16.219 1 98.25 275 ARG B CA 1
ATOM 6181 C C . ARG B 1 275 ? 3.07 -28.984 15.789 1 98.25 275 ARG B C 1
ATOM 6183 O O . ARG B 1 275 ? 3.707 -28.078 16.328 1 98.25 275 ARG B O 1
ATOM 6190 N N . CYS B 1 276 ? 2.17 -28.734 14.898 1 98.44 276 CYS B N 1
ATOM 6191 C CA . CYS B 1 276 ? 2.029 -27.422 14.297 1 98.44 276 CYS B CA 1
ATOM 6192 C C . CYS B 1 276 ? 0.959 -26.609 15.008 1 98.44 276 CYS B C 1
ATOM 6194 O O . CYS B 1 276 ? -0.052 -27.156 15.453 1 98.44 276 CYS B O 1
ATOM 6196 N N . ASP B 1 277 ? 1.228 -25.281 15.148 1 98.25 277 ASP B N 1
ATOM 6197 C CA . ASP B 1 277 ? 0.19 -24.328 15.523 1 98.25 277 ASP B CA 1
ATOM 6198 C C . ASP B 1 277 ? -0.549 -23.812 14.289 1 98.25 277 ASP B C 1
ATOM 6200 O O . ASP B 1 277 ? -1.745 -23.516 14.352 1 98.25 277 ASP B O 1
ATOM 6204 N N . TYR B 1 278 ? 0.177 -23.656 13.234 1 98.62 278 TYR B N 1
ATOM 6205 C CA . TYR B 1 278 ? -0.32 -23.203 11.938 1 98.62 278 TYR B CA 1
ATOM 6206 C C . TYR B 1 278 ? 0.269 -24.031 10.812 1 98.62 278 TYR B C 1
ATOM 6208 O O . TYR B 1 278 ? 1.372 -24.578 10.938 1 98.62 278 TYR B O 1
ATOM 6216 N N . VAL B 1 279 ? -0.462 -24.203 9.703 1 98.81 279 VAL B N 1
ATOM 6217 C CA . VAL B 1 279 ? 0.013 -24.891 8.5 1 98.81 279 VAL B CA 1
ATOM 6218 C C . VAL B 1 279 ? -0.256 -24.016 7.277 1 98.81 279 VAL B C 1
ATOM 6220 O O . VAL B 1 279 ? -1.399 -23.625 7.016 1 98.81 279 VAL B O 1
ATOM 6223 N N . TYR B 1 280 ? 0.8 -23.641 6.559 1 98.69 280 TYR B N 1
ATOM 6224 C CA . TYR B 1 280 ? 0.715 -22.844 5.34 1 98.69 280 TYR B CA 1
ATOM 6225 C C . TYR B 1 280 ? 0.676 -23.734 4.105 1 98.69 280 TYR B C 1
ATOM 6227 O O . TYR B 1 280 ? 1.583 -24.547 3.887 1 98.69 280 TYR B O 1
ATOM 6235 N N . VAL B 1 281 ? -0.374 -23.547 3.26 1 98.38 281 VAL B N 1
ATOM 6236 C CA . VAL B 1 281 ? -0.49 -24.375 2.066 1 98.38 281 VAL B CA 1
ATOM 6237 C C . VAL B 1 281 ? -0.967 -23.531 0.889 1 98.38 281 VAL B C 1
ATOM 6239 O O . VAL B 1 281 ? -1.652 -22.531 1.079 1 98.38 281 VAL B O 1
ATOM 6242 N N . THR B 1 282 ? -0.637 -23.906 -0.286 1 96.81 282 THR B N 1
ATOM 6243 C CA . THR B 1 282 ? -1.083 -23.359 -1.56 1 96.81 282 THR B CA 1
ATOM 6244 C C . THR B 1 282 ? -1.799 -24.406 -2.389 1 96.81 282 THR B C 1
ATOM 6246 O O . THR B 1 282 ? -1.287 -24.844 -3.422 1 96.81 282 THR B O 1
ATOM 6249 N N . PRO B 1 283 ? -3 -24.781 -2.059 1 94.88 283 PRO B N 1
ATOM 6250 C CA . PRO B 1 283 ? -3.625 -26.016 -2.508 1 94.88 283 PRO B CA 1
ATOM 6251 C C . PRO B 1 283 ? -4.082 -25.969 -3.965 1 94.88 283 PRO B C 1
ATOM 6253 O O . PRO B 1 283 ? -4.203 -27 -4.621 1 94.88 283 PRO B O 1
ATOM 6256 N N . SER B 1 284 ? -4.449 -24.828 -4.504 1 91.5 284 SER B N 1
ATOM 6257 C CA . SER B 1 284 ? -4.984 -24.75 -5.859 1 91.5 284 SER B CA 1
ATOM 6258 C C . SER B 1 284 ? -3.916 -25.078 -6.895 1 91.5 284 SER B C 1
ATOM 6260 O O . SER B 1 284 ? -4.102 -25.969 -7.727 1 91.5 284 SER B O 1
ATOM 6262 N N . HIS B 1 285 ? -2.881 -24.375 -6.891 1 91.38 285 HIS B N 1
ATOM 6263 C CA . HIS B 1 285 ? -1.655 -24.578 -7.656 1 91.38 285 HIS B CA 1
ATOM 6264 C C . HIS B 1 285 ? -0.421 -24.359 -6.789 1 91.38 285 HIS B C 1
ATOM 6266 O O . HIS B 1 285 ? 0.085 -23.234 -6.703 1 91.38 285 HIS B O 1
ATOM 6272 N N . GLN B 1 286 ? 0.033 -25.453 -6.27 1 95.25 286 GLN B N 1
ATOM 6273 C CA . GLN B 1 286 ? 1.077 -25.422 -5.25 1 95.25 286 GLN B CA 1
ATOM 6274 C C . GLN B 1 286 ? 2.318 -24.688 -5.77 1 95.25 286 GLN B C 1
ATOM 6276 O O . GLN B 1 286 ? 2.734 -24.906 -6.91 1 95.25 286 GLN B O 1
ATOM 6281 N N . CYS B 1 287 ? 2.822 -23.766 -5.043 1 95.19 287 CYS B N 1
ATOM 6282 C CA . CYS B 1 287 ? 4.078 -23.094 -5.359 1 95.19 287 CYS B CA 1
ATOM 6283 C C . CYS B 1 287 ? 5.27 -23.891 -4.852 1 95.19 287 CYS B C 1
ATOM 6285 O O . CYS B 1 287 ? 5.398 -24.125 -3.65 1 95.19 287 CYS B O 1
ATOM 6287 N N . PRO B 1 288 ? 6.133 -24.297 -5.652 1 95.38 288 PRO B N 1
ATOM 6288 C CA . PRO B 1 288 ? 6.27 -23.906 -7.059 1 95.38 288 PRO B CA 1
ATOM 6289 C C . PRO B 1 288 ? 5.793 -25 -8.016 1 95.38 288 PRO B C 1
ATOM 6291 O O . PRO B 1 288 ? 5.824 -24.828 -9.234 1 95.38 288 PRO B O 1
ATOM 6294 N N . THR B 1 289 ? 5.312 -26.125 -7.551 1 93.88 289 THR B N 1
ATOM 6295 C CA . THR B 1 289 ? 5.203 -27.344 -8.352 1 93.88 289 THR B CA 1
ATOM 6296 C C . THR B 1 289 ? 3.963 -27.281 -9.242 1 93.88 289 THR B C 1
ATOM 6298 O O . THR B 1 289 ? 3.832 -28.078 -10.18 1 93.88 289 THR B O 1
ATOM 6301 N N . THR B 1 290 ? 3.004 -26.453 -8.859 1 91 290 THR B N 1
ATOM 6302 C CA . THR B 1 290 ? 1.726 -26.266 -9.539 1 91 290 THR B CA 1
ATOM 6303 C C . THR B 1 290 ? 0.809 -27.469 -9.289 1 91 290 THR B C 1
ATOM 6305 O O . THR B 1 290 ? -0.259 -27.578 -9.898 1 91 290 THR B O 1
ATOM 6308 N N . ALA B 1 291 ? 1.206 -28.328 -8.383 1 91.44 291 ALA B N 1
ATOM 6309 C CA . ALA B 1 291 ? 0.349 -29.438 -8 1 91.44 291 ALA B CA 1
ATOM 6310 C C . ALA B 1 291 ? -0.966 -28.953 -7.406 1 91.44 291 ALA B C 1
ATOM 6312 O O . ALA B 1 291 ? -0.985 -27.984 -6.648 1 91.44 291 ALA B O 1
ATOM 6313 N N . THR B 1 292 ? -2.055 -29.609 -7.773 1 91.94 292 THR B N 1
ATOM 6314 C CA . THR B 1 292 ? -3.365 -29.297 -7.207 1 91.94 292 THR B CA 1
ATOM 6315 C C . THR B 1 292 ? -3.752 -30.344 -6.156 1 91.94 292 THR B C 1
ATOM 6317 O O . THR B 1 292 ? -3.768 -31.531 -6.438 1 91.94 292 THR B O 1
ATOM 6320 N N . MET B 1 293 ? -4.023 -29.875 -4.969 1 94.25 293 MET B N 1
ATOM 6321 C CA . MET B 1 293 ? -4.461 -30.766 -3.896 1 94.25 293 MET B CA 1
ATOM 6322 C C . MET B 1 293 ? -5.875 -31.281 -4.156 1 94.25 293 MET B C 1
ATOM 6324 O O . MET B 1 293 ? -6.805 -30.484 -4.324 1 94.25 293 MET B O 1
ATOM 6328 N N . PRO B 1 294 ? -6.062 -32.562 -4.246 1 93.5 294 PRO B N 1
ATOM 6329 C CA . PRO B 1 294 ? -7.41 -33.094 -4.465 1 93.5 294 PRO B CA 1
ATOM 6330 C C . PRO B 1 294 ? -8.336 -32.875 -3.271 1 93.5 294 PRO B C 1
ATOM 6332 O O . PRO B 1 294 ? -7.863 -32.625 -2.154 1 93.5 294 PRO B O 1
ATOM 6335 N N . VAL B 1 295 ? -9.609 -32.969 -3.504 1 93.12 295 VAL B N 1
ATOM 6336 C CA . VAL B 1 295 ? -10.633 -32.656 -2.516 1 93.12 295 VAL B CA 1
ATOM 6337 C C . VAL B 1 295 ? -10.492 -33.562 -1.31 1 93.12 295 VAL B C 1
ATOM 6339 O O . VAL B 1 295 ? -10.703 -33.156 -0.169 1 93.12 295 VAL B O 1
ATOM 6342 N N . GLU B 1 296 ? -10.141 -34.812 -1.543 1 94.81 296 GLU B N 1
ATOM 6343 C CA . GLU B 1 296 ? -9.992 -35.812 -0.464 1 94.81 296 GLU B CA 1
ATOM 6344 C C . GLU B 1 296 ? -8.891 -35.375 0.505 1 94.81 296 GLU B C 1
ATOM 6346 O O . GLU B 1 296 ? -9.055 -35.5 1.722 1 94.81 296 GLU B O 1
ATOM 6351 N N . ARG B 1 297 ? -7.828 -34.875 -0.018 1 96.5 297 ARG B N 1
ATOM 6352 C CA . ARG B 1 297 ? -6.723 -34.438 0.825 1 96.5 297 ARG B CA 1
ATOM 6353 C C . ARG B 1 297 ? -7.066 -33.125 1.54 1 96.5 297 ARG B C 1
ATOM 6355 O O . ARG B 1 297 ? -6.621 -32.906 2.666 1 96.5 297 ARG B O 1
ATOM 6362 N N . ARG B 1 298 ? -7.82 -32.312 0.885 1 96.88 298 ARG B N 1
ATOM 6363 C CA . ARG B 1 298 ? -8.297 -31.078 1.543 1 96.88 298 ARG B CA 1
ATOM 6364 C C . ARG B 1 298 ? -9.125 -31.422 2.781 1 96.88 298 ARG B C 1
ATOM 6366 O O . ARG B 1 298 ? -8.922 -30.828 3.846 1 96.88 298 ARG B O 1
ATOM 6373 N N . ARG B 1 299 ? -10.008 -32.375 2.65 1 96.25 299 ARG B N 1
ATOM 6374 C CA . ARG B 1 299 ? -10.844 -32.812 3.768 1 96.25 299 ARG B CA 1
ATOM 6375 C C . ARG B 1 299 ? -10 -33.438 4.875 1 96.25 299 ARG B C 1
ATOM 6377 O O . ARG B 1 299 ? -10.234 -33.188 6.059 1 96.25 299 ARG B O 1
ATOM 6384 N N . ALA B 1 300 ? -9.07 -34.219 4.426 1 98 300 ALA B N 1
ATOM 6385 C CA . ALA B 1 300 ? -8.18 -34.844 5.402 1 98 300 ALA B CA 1
ATOM 6386 C C . ALA B 1 300 ? -7.402 -33.812 6.184 1 98 300 ALA B C 1
ATOM 6388 O O . ALA B 1 300 ? -7.207 -33.938 7.395 1 98 300 ALA B O 1
ATOM 6389 N N . LEU B 1 301 ? -6.93 -32.781 5.535 1 98.31 301 LEU B N 1
ATOM 6390 C CA . LEU B 1 301 ? -6.184 -31.719 6.184 1 98.31 301 LEU B CA 1
ATOM 6391 C C . LEU B 1 301 ? -7.059 -30.969 7.191 1 98.31 301 LEU B C 1
ATOM 6393 O O . LEU B 1 301 ? -6.613 -30.656 8.297 1 98.31 301 LEU B O 1
ATOM 6397 N N . LEU B 1 302 ? -8.273 -30.703 6.812 1 97.25 302 LEU B N 1
ATOM 6398 C CA . LEU B 1 302 ? -9.219 -30.031 7.703 1 97.25 302 LEU B CA 1
ATOM 6399 C C . LEU B 1 302 ? -9.508 -30.891 8.93 1 97.25 302 LEU B C 1
ATOM 6401 O O . LEU B 1 302 ? -9.625 -30.375 10.039 1 97.25 302 LEU B O 1
ATOM 6405 N N . GLU B 1 303 ? -9.625 -32.156 8.664 1 96.94 303 GLU B N 1
ATOM 6406 C CA . GLU B 1 303 ? -9.852 -33.062 9.773 1 96.94 303 GLU B CA 1
ATOM 6407 C C . GLU B 1 303 ? -8.68 -33.062 10.75 1 96.94 303 GLU B C 1
ATOM 6409 O O . GLU B 1 303 ? -8.875 -33.062 11.969 1 96.94 303 GLU B O 1
ATOM 6414 N N . ARG B 1 304 ? -7.504 -33.125 10.242 1 97.62 304 ARG B N 1
ATOM 6415 C CA . ARG B 1 304 ? -6.32 -33.062 11.094 1 97.62 304 ARG B CA 1
ATOM 6416 C C . ARG B 1 304 ? -6.227 -31.734 11.828 1 97.62 304 ARG B C 1
ATOM 6418 O O . ARG B 1 304 ? -5.773 -31.688 12.977 1 97.62 304 ARG B O 1
ATOM 6425 N N . ALA B 1 305 ? -6.602 -30.641 11.164 1 97.69 305 ALA B N 1
ATOM 6426 C CA . ALA B 1 305 ? -6.598 -29.328 11.805 1 97.69 305 ALA B CA 1
ATOM 6427 C C . ALA B 1 305 ? -7.477 -29.328 13.055 1 97.69 305 ALA B C 1
ATOM 6429 O O . ALA B 1 305 ? -7.109 -28.75 14.078 1 97.69 305 ALA B O 1
ATOM 6430 N N . ARG B 1 306 ? -8.609 -29.984 12.984 1 95.38 306 ARG B N 1
ATOM 6431 C CA . ARG B 1 306 ? -9.523 -30.094 14.109 1 95.38 306 ARG B CA 1
ATOM 6432 C C . ARG B 1 306 ? -8.945 -30.984 15.203 1 95.38 306 ARG B C 1
ATOM 6434 O O . ARG B 1 306 ? -8.977 -30.625 16.391 1 95.38 306 ARG B O 1
ATOM 6441 N N . GLN B 1 307 ? -8.391 -32.062 14.773 1 96 307 GLN B N 1
ATOM 6442 C CA . GLN B 1 307 ? -7.879 -33.062 15.703 1 96 307 GLN B CA 1
ATOM 6443 C C . GLN B 1 307 ? -6.699 -32.5 16.5 1 96 307 GLN B C 1
ATOM 6445 O O . GLN B 1 307 ? -6.594 -32.75 17.703 1 96 307 GLN B O 1
ATOM 6450 N N . HIS B 1 308 ? -5.832 -31.781 15.828 1 97 308 HIS B N 1
ATOM 6451 C CA . HIS B 1 308 ? -4.594 -31.344 16.453 1 97 308 HIS B CA 1
ATOM 6452 C C . HIS B 1 308 ? -4.66 -29.875 16.844 1 97 308 HIS B C 1
ATOM 6454 O O . HIS B 1 308 ? -3.686 -29.312 17.344 1 97 308 HIS B O 1
ATOM 6460 N N . ASP B 1 309 ? -5.695 -29.156 16.516 1 96.56 309 ASP B N 1
ATOM 6461 C CA . ASP B 1 309 ? -5.996 -27.766 16.875 1 96.56 309 ASP B CA 1
ATOM 6462 C C . ASP B 1 309 ? -5.016 -26.812 16.234 1 96.56 309 ASP B C 1
ATOM 6464 O O . ASP B 1 309 ? -4.492 -25.906 16.891 1 96.56 309 ASP B O 1
ATOM 6468 N N . PHE B 1 310 ? -4.645 -27.047 15.031 1 97.5 310 PHE B N 1
ATOM 6469 C CA . PHE B 1 310 ? -3.885 -26.047 14.297 1 97.5 310 PHE B CA 1
ATOM 6470 C C . PHE B 1 310 ? -4.785 -25.281 13.328 1 97.5 310 PHE B C 1
ATOM 6472 O O . PHE B 1 310 ? -5.922 -25.688 13.086 1 97.5 310 PHE B O 1
ATOM 6479 N N . VAL B 1 311 ? -4.379 -24.094 12.898 1 98.19 311 VAL B N 1
ATOM 6480 C CA . VAL B 1 311 ? -5.07 -23.234 11.945 1 98.19 311 VAL B CA 1
ATOM 6481 C C . VAL B 1 311 ? -4.387 -23.328 10.578 1 98.19 311 VAL B C 1
ATOM 6483 O O . VAL B 1 311 ? -3.16 -23.406 10.5 1 98.19 311 VAL B O 1
ATOM 6486 N N . ILE B 1 312 ? -5.184 -23.391 9.539 1 98.69 312 ILE B N 1
ATOM 6487 C CA . ILE B 1 312 ? -4.652 -23.484 8.18 1 98.69 312 ILE B CA 1
ATOM 6488 C C . ILE B 1 312 ? -4.59 -22.094 7.559 1 98.69 312 ILE B C 1
ATOM 6490 O O . ILE B 1 312 ? -5.559 -21.328 7.625 1 98.69 312 ILE B O 1
ATOM 6494 N N . ILE B 1 313 ? -3.482 -21.703 7.062 1 98.75 313 ILE B N 1
ATOM 6495 C CA . ILE B 1 313 ? -3.328 -20.547 6.191 1 98.75 313 ILE B CA 1
ATOM 6496 C C . ILE B 1 313 ? -3.352 -20.984 4.73 1 98.75 313 ILE B C 1
ATOM 6498 O O . ILE B 1 313 ? -2.391 -21.578 4.242 1 98.75 313 ILE B O 1
ATOM 6502 N N . GLU B 1 314 ? -4.414 -20.75 4.062 1 98.5 314 GLU B N 1
ATOM 6503 C CA . GLU B 1 314 ? -4.598 -21.109 2.658 1 98.5 314 GLU B CA 1
ATOM 6504 C C . GLU B 1 314 ? -4.242 -19.938 1.741 1 98.5 314 GLU B C 1
ATOM 6506 O O . GLU B 1 314 ? -4.988 -18.969 1.653 1 98.5 314 GLU B O 1
ATOM 6511 N N . ASP B 1 315 ? -3.145 -20.031 1.103 1 97.5 315 ASP B N 1
ATOM 6512 C CA . ASP B 1 315 ? -2.734 -19.062 0.102 1 97.5 315 ASP B CA 1
ATOM 6513 C C . ASP B 1 315 ? -3.246 -19.438 -1.285 1 97.5 315 ASP B C 1
ATOM 6515 O O . ASP B 1 315 ? -2.68 -20.312 -1.942 1 97.5 315 ASP B O 1
ATOM 6519 N N . ASP B 1 316 ? -4.27 -18.781 -1.715 1 94.12 316 ASP B N 1
ATOM 6520 C CA . ASP B 1 316 ? -4.93 -19.062 -2.986 1 94.12 316 ASP B CA 1
ATOM 6521 C C . ASP B 1 316 ? -4.543 -18.031 -4.047 1 94.12 316 ASP B C 1
ATOM 6523 O O . ASP B 1 316 ? -5.41 -17.469 -4.711 1 94.12 316 ASP B O 1
ATOM 6527 N N . TYR B 1 317 ? -3.26 -17.844 -4.227 1 86.69 317 TYR B N 1
ATOM 6528 C CA . TYR B 1 317 ? -2.676 -16.75 -5 1 86.69 317 TYR B CA 1
ATOM 6529 C C . TYR B 1 317 ? -2.963 -16.922 -6.484 1 86.69 317 TYR B C 1
ATOM 6531 O O . TYR B 1 317 ? -2.891 -15.961 -7.25 1 86.69 317 TYR B O 1
ATOM 6539 N N . GLU B 1 318 ? -3.271 -18.047 -7.031 1 80.19 318 GLU B N 1
ATOM 6540 C CA . GLU B 1 318 ? -3.482 -18.312 -8.453 1 80.19 318 GLU B CA 1
ATOM 6541 C C . GLU B 1 318 ? -4.656 -19.266 -8.664 1 80.19 318 GLU B C 1
ATOM 6543 O O . GLU B 1 318 ? -4.523 -20.266 -9.375 1 80.19 318 GLU B O 1
ATOM 6548 N N . SER B 1 319 ? -5.73 -18.969 -8.195 1 69.75 319 SER B N 1
ATOM 6549 C CA . SER B 1 319 ? -6.855 -19.906 -8.273 1 69.75 319 SER B CA 1
ATOM 6550 C C . SER B 1 319 ? -7.637 -19.719 -9.57 1 69.75 319 SER B C 1
ATOM 6552 O O . SER B 1 319 ? -8.359 -20.609 -10 1 69.75 319 SER B O 1
ATOM 6554 N N . GLU B 1 320 ? -7.418 -18.672 -10.203 1 65.44 320 GLU B N 1
ATOM 6555 C CA . GLU B 1 320 ? -8.305 -18.266 -11.297 1 65.44 320 GLU B CA 1
ATOM 6556 C C . GLU B 1 320 ? -7.871 -18.891 -12.617 1 65.44 320 GLU 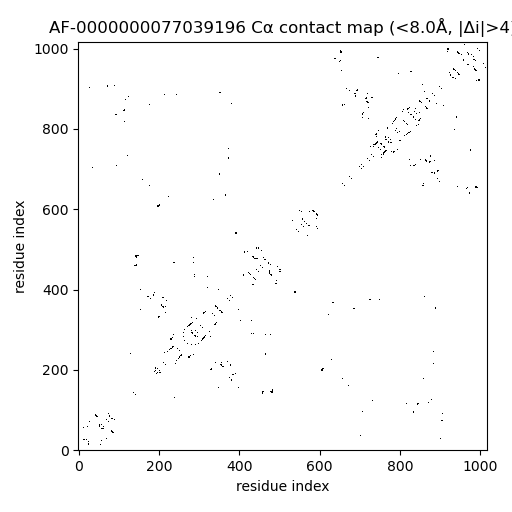B C 1
ATOM 6558 O O . GLU B 1 320 ? -8.625 -18.891 -13.586 1 65.44 320 GLU B O 1
ATOM 6563 N N . ASN B 1 321 ? -6.812 -19.484 -12.57 1 66 321 ASN B N 1
ATOM 6564 C CA . ASN B 1 321 ? -6.262 -19.922 -13.844 1 66 321 ASN B CA 1
ATOM 6565 C C . ASN B 1 321 ? -6.355 -21.422 -14.008 1 66 321 ASN B C 1
ATOM 6567 O O . ASN B 1 321 ? -5.344 -22.094 -14.219 1 66 321 ASN B O 1
ATOM 6571 N N . THR B 1 322 ? -7.531 -21.906 -13.953 1 71.25 322 THR B N 1
ATOM 6572 C CA . THR B 1 322 ? -7.691 -23.328 -14.234 1 71.25 322 THR B CA 1
ATOM 6573 C C . THR B 1 322 ? -8.102 -23.547 -15.688 1 71.25 322 THR B C 1
ATOM 6575 O O . THR B 1 322 ? -8.977 -22.859 -16.203 1 71.25 322 THR B O 1
ATOM 6578 N N . PHE B 1 323 ? -7.355 -24.359 -16.438 1 71.81 323 PHE B N 1
ATOM 6579 C CA . PHE B 1 323 ? -7.551 -24.547 -17.875 1 71.81 323 PHE B CA 1
ATOM 6580 C C . PHE B 1 323 ? -8.688 -25.531 -18.141 1 71.81 323 PHE B C 1
ATOM 6582 O O . PHE B 1 323 ? -9.391 -25.422 -19.141 1 71.81 323 PHE B O 1
ATOM 6589 N N . SER B 1 324 ? -8.602 -26.609 -17.344 1 60.59 324 SER B N 1
ATOM 6590 C CA . SER B 1 324 ? -9.555 -27.672 -17.625 1 60.59 324 SER B CA 1
ATOM 6591 C C . SER B 1 324 ? -10.344 -28.062 -16.375 1 60.59 324 SER B C 1
ATOM 6593 O O . SER B 1 324 ? -9.812 -28.016 -15.266 1 60.59 324 SER B O 1
ATOM 6595 N N . GLY B 1 325 ? -11.578 -28.188 -16.609 1 59.19 325 GLY B N 1
ATOM 6596 C CA . GLY B 1 325 ? -12.406 -28.797 -15.586 1 59.19 325 GLY B CA 1
ATOM 6597 C C . GLY B 1 325 ? -12.945 -27.797 -14.578 1 59.19 325 GLY B C 1
ATOM 6598 O O . GLY B 1 325 ? -12.789 -26.578 -14.75 1 59.19 325 GLY B O 1
ATOM 6599 N N . THR B 1 326 ? -13.672 -28.266 -13.719 1 60.81 326 THR B N 1
ATOM 6600 C CA . THR B 1 326 ? -14.266 -27.484 -12.641 1 60.81 326 THR B CA 1
ATOM 6601 C C . THR B 1 326 ? -13.227 -27.125 -11.578 1 60.81 326 THR B C 1
ATOM 6603 O O . THR B 1 326 ? -12.477 -28 -11.125 1 60.81 326 THR B O 1
ATOM 6606 N N . PRO B 1 327 ? -13.102 -25.875 -11.367 1 67.56 327 PRO B N 1
ATOM 6607 C CA . PRO B 1 327 ? -12.148 -25.516 -10.312 1 67.56 327 PRO B CA 1
ATOM 6608 C C . PRO B 1 327 ? -12.461 -26.188 -8.977 1 67.56 327 PRO B C 1
ATOM 6610 O O . PRO B 1 327 ? -13.625 -26.375 -8.633 1 67.56 327 PRO B O 1
ATOM 6613 N N . HIS B 1 328 ? -11.398 -26.734 -8.328 1 77.38 328 HIS B N 1
ATOM 6614 C CA . HIS B 1 328 ? -11.555 -27.25 -6.973 1 77.38 328 HIS B CA 1
ATOM 6615 C C . HIS B 1 328 ? -11.906 -26.141 -5.992 1 77.38 328 HIS B C 1
ATOM 6617 O O . HIS B 1 328 ? -11.398 -25.031 -6.105 1 77.38 328 HIS B O 1
ATOM 6623 N N . PRO B 1 329 ? -12.789 -26.438 -5.141 1 85.69 329 PRO B N 1
ATOM 6624 C CA . PRO B 1 329 ? -13.125 -25.438 -4.121 1 85.69 329 PRO B CA 1
ATOM 6625 C C . PRO B 1 329 ? -11.953 -25.125 -3.193 1 85.69 329 PRO B C 1
ATOM 6627 O O . PRO B 1 329 ? -11.07 -25.969 -2.998 1 85.69 329 PRO B O 1
ATOM 6630 N N . ALA B 1 330 ? -12.008 -23.984 -2.67 1 93.31 330 ALA B N 1
ATOM 6631 C CA . ALA B 1 330 ? -11.016 -23.609 -1.665 1 93.31 330 ALA B CA 1
ATOM 6632 C C . ALA B 1 330 ? -11.195 -24.438 -0.389 1 93.31 330 ALA B C 1
ATOM 6634 O O . ALA B 1 330 ? -12.289 -24.922 -0.101 1 93.31 330 ALA B O 1
ATOM 6635 N N . LEU B 1 331 ? -10.094 -24.625 0.391 1 95 331 LEU B N 1
ATOM 6636 C CA . LEU B 1 331 ? -10.203 -25.203 1.727 1 95 331 LEU B CA 1
ATOM 6637 C C . LEU B 1 331 ? -11.203 -24.438 2.576 1 95 331 LEU B C 1
ATOM 6639 O O . LEU B 1 331 ? -12 -25.031 3.309 1 95 331 LEU B O 1
ATOM 6643 N N . LYS B 1 332 ? -11.156 -23.156 2.451 1 96.25 332 LYS B N 1
ATOM 6644 C CA . LYS B 1 332 ? -12.039 -22.266 3.215 1 96.25 332 LYS B CA 1
ATOM 6645 C C . LYS B 1 332 ? -13.508 -22.609 2.969 1 96.25 332 LYS B C 1
ATOM 6647 O O . LYS B 1 332 ? -14.328 -22.5 3.877 1 96.25 332 LYS B O 1
ATOM 6652 N N . SER B 1 333 ? -13.828 -22.984 1.809 1 92.44 333 SER B N 1
ATOM 6653 C CA . SER B 1 333 ? -15.211 -23.312 1.468 1 92.44 333 SER B CA 1
ATOM 6654 C C . SER B 1 333 ? -15.68 -24.562 2.201 1 92.44 333 SER B C 1
ATOM 6656 O O . SER B 1 333 ? -16.875 -24.734 2.428 1 92.44 333 SER B O 1
ATOM 6658 N N . LEU B 1 334 ? -14.773 -25.391 2.529 1 92.44 334 LEU B N 1
ATOM 6659 C CA . LEU B 1 334 ? -15.078 -26.656 3.191 1 92.44 334 LEU B CA 1
ATOM 6660 C C . LEU B 1 334 ? -14.945 -26.531 4.703 1 92.44 334 LEU B C 1
ATOM 6662 O O . LEU B 1 334 ? -15.25 -27.469 5.441 1 92.44 334 LEU B O 1
ATOM 6666 N N . ASP B 1 335 ? -14.508 -25.359 5.102 1 93.25 335 ASP B N 1
ATOM 6667 C CA . ASP B 1 335 ? -14.203 -25.109 6.508 1 93.25 335 ASP B CA 1
ATOM 6668 C C . ASP B 1 335 ? -15.477 -24.922 7.324 1 93.25 335 ASP B C 1
ATOM 6670 O O . ASP B 1 335 ? -16.219 -23.953 7.109 1 93.25 335 ASP B O 1
ATOM 6674 N N . THR B 1 336 ? -15.695 -25.75 8.273 1 87.38 336 THR B N 1
ATOM 6675 C CA . THR B 1 336 ? -16.891 -25.641 9.109 1 87.38 336 THR B CA 1
ATOM 6676 C C . THR B 1 336 ? -16.516 -25.25 10.539 1 87.38 336 THR B C 1
ATOM 6678 O O . THR B 1 336 ? -17.391 -25.062 11.383 1 87.38 336 THR B O 1
ATOM 6681 N N . ALA B 1 337 ? -15.297 -25.156 10.789 1 90.81 337 ALA B N 1
ATOM 6682 C CA . ALA B 1 337 ? -14.852 -24.891 12.164 1 90.81 337 ALA B CA 1
ATOM 6683 C C . ALA B 1 337 ? -14.109 -23.562 12.258 1 90.81 337 ALA B C 1
ATOM 6685 O O . ALA B 1 337 ? -13.469 -23.281 13.273 1 90.81 337 ALA B O 1
ATOM 6686 N N . ASP B 1 338 ? -14.094 -22.766 11.203 1 91.12 338 ASP B N 1
ATOM 6687 C CA . ASP B 1 338 ? -13.453 -21.453 11.18 1 91.12 338 ASP B CA 1
ATOM 6688 C C . ASP B 1 338 ? -11.961 -21.562 11.461 1 91.12 338 ASP B C 1
ATOM 6690 O O . ASP B 1 338 ? -11.422 -20.828 12.281 1 91.12 338 ASP B O 1
ATOM 6694 N N . ARG B 1 339 ? -11.328 -22.594 10.812 1 95.06 339 ARG B N 1
ATOM 6695 C CA . ARG B 1 339 ? -9.922 -22.859 11.07 1 95.06 339 ARG B CA 1
ATOM 6696 C C . ARG B 1 339 ? -9.062 -22.516 9.859 1 95.06 339 ARG B C 1
ATOM 6698 O O . ARG B 1 339 ? -7.855 -22.766 9.859 1 95.06 339 ARG B O 1
ATOM 6705 N N . VAL B 1 340 ? -9.68 -21.875 8.867 1 97.88 340 VAL B N 1
ATOM 6706 C CA . VAL B 1 340 ? -8.93 -21.547 7.66 1 97.88 340 VAL B CA 1
ATOM 6707 C C . VAL B 1 340 ? -8.859 -20.031 7.496 1 97.88 340 VAL B C 1
ATOM 6709 O O . VAL B 1 340 ? -9.883 -19.344 7.48 1 97.88 340 VAL B O 1
ATOM 6712 N N . ILE B 1 341 ? -7.695 -19.516 7.492 1 98.5 341 ILE B N 1
ATOM 6713 C CA . ILE B 1 341 ? -7.434 -18.156 7.035 1 98.5 341 ILE B CA 1
ATOM 6714 C C . ILE B 1 341 ? -7.172 -18.156 5.531 1 98.5 341 ILE B C 1
ATOM 6716 O O . ILE B 1 341 ? -6.168 -18.703 5.07 1 98.5 341 ILE B O 1
ATOM 6720 N N . TYR B 1 342 ? -8.07 -17.562 4.809 1 98.12 342 TYR B N 1
ATOM 6721 C CA . TYR B 1 342 ? -8.016 -17.578 3.354 1 98.12 342 TYR B CA 1
ATOM 6722 C C . TYR B 1 342 ? -7.367 -16.312 2.818 1 98.12 342 TYR B C 1
ATOM 6724 O O . TYR B 1 342 ? -7.82 -15.195 3.113 1 98.12 342 TYR B O 1
ATOM 6732 N N . VAL B 1 343 ? -6.289 -16.469 2.088 1 97.81 343 VAL B N 1
ATOM 6733 C CA . VAL B 1 343 ? -5.574 -15.344 1.479 1 97.81 343 VAL B CA 1
ATOM 6734 C C . VAL B 1 343 ? -5.773 -15.367 -0.034 1 97.81 343 VAL B C 1
ATOM 6736 O O . VAL B 1 343 ? -5.453 -16.359 -0.695 1 97.81 343 VAL B O 1
ATOM 6739 N N . GLY B 1 344 ? -6.289 -14.281 -0.548 1 94.88 344 GLY B N 1
ATOM 6740 C CA . GLY B 1 344 ? -6.512 -14.18 -1.981 1 94.88 344 GLY B CA 1
ATOM 6741 C C . GLY B 1 344 ? -5.84 -12.977 -2.609 1 94.88 344 GLY B C 1
ATOM 6742 O O . GLY B 1 344 ? -5.57 -11.984 -1.927 1 94.88 344 GLY B O 1
ATOM 6743 N N . SER B 1 345 ? -5.551 -13.094 -3.877 1 90.81 345 SER B N 1
ATOM 6744 C CA . SER B 1 345 ? -4.988 -12 -4.66 1 90.81 345 SER B CA 1
ATOM 6745 C C . SER B 1 345 ? -6.012 -11.438 -5.641 1 90.81 345 SER B C 1
ATOM 6747 O O . SER B 1 345 ? -6.848 -12.18 -6.164 1 90.81 345 SER B O 1
ATOM 6749 N N . LEU B 1 346 ? -5.957 -10.219 -5.902 1 85.88 346 LEU B N 1
ATOM 6750 C CA . LEU B 1 346 ? -6.871 -9.586 -6.848 1 85.88 346 LEU B CA 1
ATOM 6751 C C . LEU B 1 346 ? -6.129 -9.125 -8.094 1 85.88 346 LEU B C 1
ATOM 6753 O O . LEU B 1 346 ? -6.613 -9.305 -9.219 1 85.88 346 LEU B O 1
ATOM 6757 N N . SER B 1 347 ? -4.91 -8.641 -7.902 1 77.06 347 SER B N 1
ATOM 6758 C CA . SER B 1 347 ? -4.309 -7.902 -9.008 1 77.06 347 SER B CA 1
ATOM 6759 C C . SER B 1 347 ? -3.197 -8.711 -9.672 1 77.06 347 SER B C 1
ATOM 6761 O O . SER B 1 347 ? -2.68 -8.32 -10.719 1 77.06 347 SER B O 1
ATOM 6763 N N . LYS B 1 348 ? -2.826 -9.836 -9.203 1 77.56 348 LYS B N 1
ATOM 6764 C CA . LYS B 1 348 ? -1.682 -10.602 -9.688 1 77.56 348 LYS B CA 1
ATOM 6765 C C . LYS B 1 348 ? -1.838 -10.938 -11.172 1 77.56 348 LYS B C 1
ATOM 6767 O O . LYS B 1 348 ? -0.862 -10.914 -11.922 1 77.56 348 LYS B O 1
ATOM 6772 N N . THR B 1 349 ? -3.039 -11.258 -11.586 1 70.06 349 THR B N 1
ATOM 6773 C CA . THR B 1 349 ? -3.297 -11.727 -12.945 1 70.06 349 THR B CA 1
ATOM 6774 C C . THR B 1 349 ? -3.277 -10.57 -13.938 1 70.06 349 THR B C 1
ATOM 6776 O O . THR B 1 349 ? -3.014 -10.773 -15.125 1 70.06 349 THR B O 1
ATOM 6779 N N . PHE B 1 350 ? -3.539 -9.422 -13.414 1 72.5 350 PHE B N 1
ATOM 6780 C CA . PHE B 1 350 ? -3.764 -8.312 -14.328 1 72.5 350 PHE B CA 1
ATOM 6781 C C . PHE B 1 350 ? -2.631 -7.293 -14.227 1 72.5 350 PHE B C 1
ATOM 6783 O O . PHE B 1 350 ? -2.021 -6.938 -15.242 1 72.5 350 PHE B O 1
ATOM 6790 N N . ALA B 1 351 ? -2.318 -6.883 -13.148 1 78.19 351 ALA B N 1
ATOM 6791 C CA . ALA B 1 351 ? -1.251 -5.91 -12.922 1 78.19 351 ALA B CA 1
ATOM 6792 C C . ALA B 1 351 ? -0.648 -6.078 -11.523 1 78.19 351 ALA B C 1
ATOM 6794 O O . ALA B 1 351 ? -1.044 -5.387 -10.586 1 78.19 351 ALA B O 1
ATOM 6795 N N . PRO B 1 352 ? 0.396 -6.926 -11.555 1 74.69 352 PRO B N 1
ATOM 6796 C CA . PRO B 1 352 ? 1.009 -7.16 -10.242 1 74.69 352 PRO B CA 1
ATOM 6797 C C . PRO B 1 352 ? 1.473 -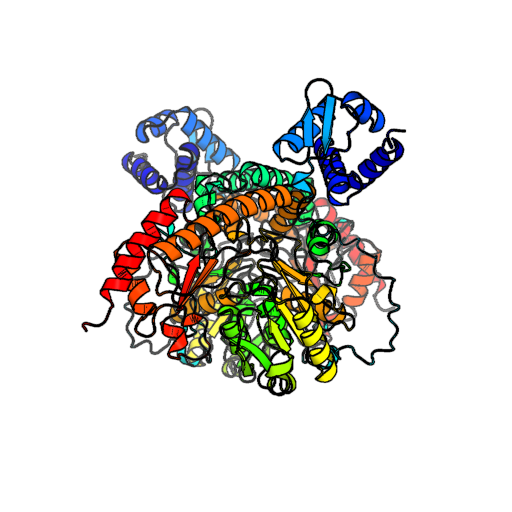5.871 -9.562 1 74.69 352 PRO B C 1
ATOM 6799 O O . PRO B 1 352 ? 1.549 -5.809 -8.336 1 74.69 352 PRO B O 1
ATOM 6802 N N . GLY B 1 353 ? 1.644 -4.895 -10.289 1 78.31 353 GLY B N 1
ATOM 6803 C CA . GLY B 1 353 ? 2.09 -3.615 -9.758 1 78.31 353 GLY B CA 1
ATOM 6804 C C . GLY B 1 353 ? 1.011 -2.881 -8.984 1 78.31 353 GLY B C 1
ATOM 6805 O O . GLY B 1 353 ? 1.298 -1.917 -8.273 1 78.31 353 GLY B O 1
ATOM 6806 N N . LEU B 1 354 ? -0.247 -3.338 -9.008 1 85.38 354 LEU B N 1
ATOM 6807 C CA . LEU B 1 354 ? -1.345 -2.678 -8.305 1 85.38 354 LEU B CA 1
ATOM 6808 C C . LEU B 1 354 ? -1.435 -3.156 -6.863 1 85.38 354 LEU B C 1
ATOM 6810 O O . LEU B 1 354 ? -2.07 -2.506 -6.027 1 85.38 354 LEU B O 1
ATOM 6814 N N . ARG B 1 355 ? -0.919 -4.328 -6.566 1 88.62 355 ARG B N 1
ATOM 6815 C CA . ARG B 1 355 ? -0.71 -4.832 -5.215 1 88.62 355 ARG B CA 1
ATOM 6816 C C . ARG B 1 355 ? -2.02 -4.859 -4.434 1 88.62 355 ARG B C 1
ATOM 6818 O O . ARG B 1 355 ? -2.094 -4.344 -3.316 1 88.62 355 ARG B O 1
ATOM 6825 N N . LEU B 1 356 ? -3.041 -5.555 -4.867 1 92.94 356 LEU B N 1
ATOM 6826 C CA . LEU B 1 356 ? -4.297 -5.703 -4.137 1 92.94 356 LEU B CA 1
ATOM 6827 C C . LEU B 1 356 ? -4.539 -7.16 -3.764 1 92.94 356 LEU B C 1
ATOM 6829 O O . LEU B 1 356 ? -4.414 -8.055 -4.605 1 92.94 356 LEU B O 1
ATOM 6833 N N . GLY B 1 357 ? -4.793 -7.398 -2.592 1 95.19 357 GLY B N 1
ATOM 6834 C CA . GLY B 1 357 ? -5.18 -8.695 -2.053 1 95.19 357 GLY B CA 1
ATOM 6835 C C . GLY B 1 357 ? -6.184 -8.594 -0.921 1 95.19 357 GLY B C 1
ATOM 6836 O O . GLY B 1 357 ? -6.75 -7.527 -0.678 1 95.19 357 GLY B O 1
ATOM 6837 N N . TYR B 1 358 ? -6.469 -9.711 -0.306 1 96.81 358 TYR B N 1
ATOM 6838 C CA . TYR B 1 358 ? -7.418 -9.703 0.802 1 96.81 358 TYR B CA 1
ATOM 6839 C C . TYR B 1 358 ? -7.27 -10.961 1.649 1 96.81 358 TYR B C 1
ATOM 6841 O O . TYR B 1 358 ? -6.652 -11.938 1.22 1 96.81 358 TYR B O 1
ATOM 6849 N N . VAL B 1 359 ? -7.766 -10.875 2.83 1 98.31 359 VAL B N 1
ATOM 6850 C CA . VAL B 1 359 ? -7.844 -11.992 3.76 1 98.31 359 VAL B CA 1
ATOM 6851 C C . VAL B 1 359 ? -9.297 -12.227 4.164 1 98.31 359 VAL B C 1
ATOM 6853 O O . VAL B 1 359 ? -10.039 -11.273 4.41 1 98.31 359 VAL B O 1
ATOM 6856 N N . VAL B 1 360 ? -9.703 -13.43 4.121 1 97.81 360 VAL B N 1
ATOM 6857 C CA . VAL B 1 360 ? -10.984 -13.844 4.68 1 97.81 360 VAL B CA 1
ATOM 6858 C C . VAL B 1 360 ? -10.75 -14.734 5.898 1 97.81 360 VAL B C 1
ATOM 6860 O O . VAL B 1 360 ? -9.93 -15.656 5.859 1 97.81 360 VAL B O 1
ATOM 6863 N N . GLY B 1 361 ? -11.406 -14.484 6.977 1 96.44 361 GLY B N 1
ATOM 6864 C CA . GLY B 1 361 ? -11.297 -15.258 8.203 1 96.44 361 GLY B CA 1
ATOM 6865 C C . GLY B 1 361 ? -12.352 -14.891 9.234 1 96.44 361 GLY B C 1
ATOM 6866 O O . GLY B 1 361 ? -13.258 -14.102 8.945 1 96.44 361 GLY B O 1
ATOM 6867 N N . PRO B 1 362 ? -12.258 -15.539 10.391 1 93.06 362 PRO B N 1
ATOM 6868 C CA . PRO B 1 362 ? -13.227 -15.219 11.445 1 93.06 362 PRO B CA 1
ATOM 6869 C C . PRO B 1 362 ? -13.172 -13.75 11.859 1 93.06 362 PRO B C 1
ATOM 6871 O O . PRO B 1 362 ? -12.102 -13.141 11.852 1 93.06 362 PRO B O 1
ATOM 6874 N N . ARG B 1 363 ? -14.305 -13.234 12.289 1 92 363 ARG B N 1
ATOM 6875 C CA . ARG B 1 363 ? -14.477 -11.82 12.633 1 92 363 ARG B CA 1
ATOM 6876 C C . ARG B 1 363 ? -13.43 -11.375 13.641 1 92 363 ARG B C 1
ATOM 6878 O O . ARG B 1 363 ? -12.859 -10.289 13.516 1 92 363 ARG B O 1
ATOM 6885 N N . ALA B 1 364 ? -13.211 -12.211 14.617 1 92.56 364 ALA B N 1
ATOM 6886 C CA . ALA B 1 364 ? -12.273 -11.852 15.688 1 92.56 364 ALA B CA 1
ATOM 6887 C C . ALA B 1 364 ? -10.867 -11.656 15.133 1 92.56 364 ALA B C 1
ATOM 6889 O O . ALA B 1 364 ? -10.156 -10.727 15.547 1 92.56 364 ALA B O 1
ATOM 6890 N N . LEU B 1 365 ? -10.469 -12.5 14.234 1 95.88 365 LEU B N 1
ATOM 6891 C CA . LEU B 1 365 ? -9.156 -12.398 13.609 1 95.88 365 LEU B CA 1
ATOM 6892 C C . LEU B 1 365 ? -9.094 -11.18 12.688 1 95.88 365 LEU B C 1
ATOM 6894 O O . LEU B 1 365 ? -8.117 -10.422 12.727 1 95.88 365 LEU B O 1
ATOM 6898 N N . ILE B 1 366 ? -10.141 -10.938 11.891 1 96.25 366 ILE B N 1
ATOM 6899 C CA . ILE B 1 366 ? -10.164 -9.875 10.891 1 96.25 366 ILE B CA 1
ATOM 6900 C C . ILE B 1 366 ? -10.133 -8.516 11.578 1 96.25 366 ILE B C 1
ATOM 6902 O O . ILE B 1 366 ? -9.5 -7.578 11.094 1 96.25 366 ILE B O 1
ATOM 6906 N N . ARG B 1 367 ? -10.773 -8.414 12.695 1 94.31 367 ARG B N 1
ATOM 6907 C CA . ARG B 1 367 ? -10.758 -7.18 13.469 1 94.31 367 ARG B CA 1
ATOM 6908 C C . ARG B 1 367 ? -9.328 -6.805 13.867 1 94.31 367 ARG B C 1
ATOM 6910 O O . ARG B 1 367 ? -8.922 -5.652 13.727 1 94.31 367 ARG B O 1
ATOM 6917 N N . GLU B 1 368 ? -8.57 -7.777 14.297 1 96.06 368 GLU B N 1
ATOM 6918 C CA . GLU B 1 368 ? -7.207 -7.527 14.742 1 96.06 368 GLU B CA 1
ATOM 6919 C C . GLU B 1 368 ? -6.273 -7.297 13.555 1 96.06 368 GLU B C 1
ATOM 6921 O O . GLU B 1 368 ? -5.352 -6.484 13.633 1 96.06 368 GLU B O 1
ATOM 6926 N N . LEU B 1 369 ? -6.547 -8.039 12.484 1 97.25 369 LEU B N 1
ATOM 6927 C CA . LEU B 1 369 ? -5.758 -7.812 11.273 1 97.25 369 LEU B CA 1
ATOM 6928 C C . LEU B 1 369 ? -5.977 -6.402 10.742 1 97.25 369 LEU B C 1
ATOM 6930 O O . LEU B 1 369 ? -5.031 -5.758 10.281 1 97.25 369 LEU B O 1
ATOM 6934 N N . ARG B 1 370 ? -7.184 -5.949 10.789 1 95.38 370 ARG B N 1
ATOM 6935 C CA . ARG B 1 370 ? -7.508 -4.598 10.352 1 95.38 370 ARG B CA 1
ATOM 6936 C C . ARG B 1 370 ? -6.793 -3.559 11.211 1 95.38 370 ARG B C 1
ATOM 6938 O O . ARG B 1 370 ? -6.262 -2.576 10.695 1 95.38 370 ARG B O 1
ATOM 6945 N N . ALA B 1 371 ? -6.844 -3.742 12.5 1 94.38 371 ALA B N 1
ATOM 6946 C CA . ALA B 1 371 ? -6.172 -2.826 13.414 1 94.38 371 ALA B CA 1
ATOM 6947 C C . ALA B 1 371 ? -4.664 -2.812 13.18 1 94.38 371 ALA B C 1
ATOM 6949 O O . ALA B 1 371 ? -4.031 -1.755 13.219 1 94.38 371 ALA B O 1
ATOM 6950 N N . LEU B 1 372 ? -4.094 -3.973 12.961 1 96.38 372 LEU B N 1
ATOM 6951 C CA . LEU B 1 372 ? -2.664 -4.074 12.695 1 96.38 372 LEU B CA 1
ATOM 6952 C C . LEU B 1 372 ? -2.307 -3.414 11.367 1 96.38 372 LEU B C 1
ATOM 6954 O O . LEU B 1 372 ? -1.288 -2.727 11.266 1 96.38 372 LEU B O 1
ATOM 6958 N N . ARG B 1 373 ? -3.127 -3.676 10.383 1 95.94 373 ARG B N 1
ATOM 6959 C CA . ARG B 1 373 ? -2.902 -3.045 9.086 1 95.94 373 ARG B CA 1
ATOM 6960 C C . ARG B 1 373 ? -2.914 -1.524 9.211 1 95.94 373 ARG B C 1
ATOM 6962 O O . ARG B 1 373 ? -2.117 -0.838 8.57 1 95.94 373 ARG B O 1
ATOM 6969 N N . ARG B 1 374 ? -3.803 -1.047 9.953 1 92.94 374 ARG B N 1
ATOM 6970 C CA . ARG B 1 374 ? -3.865 0.394 10.188 1 92.94 374 ARG B CA 1
ATOM 6971 C C . ARG B 1 374 ? -2.535 0.924 10.711 1 92.94 374 ARG B C 1
ATOM 6973 O O . ARG B 1 374 ? -2.055 1.965 10.258 1 92.94 374 ARG B O 1
ATOM 6980 N N . LEU B 1 375 ? -1.948 0.244 11.602 1 93.31 375 LEU B N 1
ATOM 6981 C CA . LEU B 1 375 ? -0.655 0.645 12.148 1 93.31 375 LEU B CA 1
ATOM 6982 C C . LEU B 1 375 ? 0.436 0.544 11.086 1 93.31 375 LEU B C 1
ATOM 6984 O O . LEU B 1 375 ? 1.394 1.322 11.102 1 93.31 375 LEU B O 1
ATOM 6988 N N . MET B 1 376 ? 0.223 -0.339 10.195 1 95.12 376 MET B N 1
ATOM 6989 C CA . MET B 1 376 ? 1.272 -0.656 9.234 1 95.12 376 MET B CA 1
ATOM 6990 C C . MET B 1 376 ? 1.217 0.289 8.039 1 95.12 376 MET B C 1
ATOM 6992 O O . MET B 1 376 ? 2.23 0.879 7.656 1 95.12 376 MET B O 1
ATOM 6996 N N . VAL B 1 377 ? 0.025 0.375 7.445 1 93.56 377 VAL B N 1
ATOM 6997 C CA . VAL B 1 377 ? -0.062 1.147 6.211 1 93.56 377 VAL B CA 1
ATOM 6998 C C . VAL B 1 377 ? -1.386 1.908 6.168 1 93.56 377 VAL B C 1
ATOM 7000 O O . VAL B 1 377 ? -1.711 2.545 5.164 1 93.56 377 VAL B O 1
ATOM 7003 N N . ARG B 1 378 ? -2.191 1.919 7.262 1 90.81 378 ARG B N 1
ATOM 7004 C CA . ARG B 1 378 ? -3.564 2.41 7.258 1 90.81 378 ARG B CA 1
ATOM 7005 C C . ARG B 1 378 ? -4.441 1.567 6.336 1 90.81 378 ARG B C 1
ATOM 7007 O O . ARG B 1 378 ? -4.863 0.468 6.703 1 90.81 378 ARG B O 1
ATOM 7014 N N . HIS B 1 379 ? -4.527 1.845 5.113 1 88.69 379 HIS B N 1
ATOM 7015 C CA . HIS B 1 379 ? -5.25 1.062 4.117 1 88.69 379 HIS B CA 1
ATOM 7016 C C . HIS B 1 379 ? -4.543 1.09 2.77 1 88.69 379 HIS B C 1
ATOM 7018 O O . HIS B 1 379 ? -3.75 1.996 2.498 1 88.69 379 HIS B O 1
ATOM 7024 N N . PRO B 1 380 ? -4.836 0.024 1.954 1 92.06 380 PRO B N 1
ATOM 7025 C CA . PRO B 1 380 ? -4.363 0.135 0.571 1 92.06 380 PRO B CA 1
ATOM 7026 C C . PRO B 1 380 ? -4.91 1.373 -0.139 1 92.06 380 PRO B C 1
ATOM 7028 O O . PRO B 1 380 ? -5.918 1.94 0.287 1 92.06 380 PRO B O 1
ATOM 7031 N N . VAL B 1 381 ? -4.223 1.809 -1.173 1 91.56 381 VAL B N 1
ATOM 7032 C CA . VAL B 1 381 ? -4.562 3.031 -1.893 1 91.56 381 VAL B CA 1
ATOM 7033 C C . VAL B 1 381 ? -6.043 3.021 -2.26 1 91.56 381 VAL B C 1
ATOM 7035 O O . VAL B 1 381 ? -6.496 2.162 -3.02 1 91.56 381 VAL B O 1
ATOM 7038 N N . ALA B 1 382 ? -6.77 4 -1.757 1 89.81 382 ALA B N 1
ATOM 7039 C CA . ALA B 1 382 ? -8.227 4.055 -1.908 1 89.81 382 ALA B CA 1
ATOM 7040 C C . ALA B 1 382 ? -8.617 4.227 -3.373 1 89.81 382 ALA B C 1
ATOM 7042 O O . ALA B 1 382 ? -9.594 3.633 -3.834 1 89.81 382 ALA B O 1
ATOM 7043 N N . TYR B 1 383 ? -7.871 4.988 -4.062 1 89.38 383 TYR B N 1
ATOM 7044 C CA . TYR B 1 383 ? -8.117 5.23 -5.48 1 89.38 383 TYR B CA 1
ATOM 7045 C C . TYR B 1 383 ? -8.086 3.926 -6.27 1 89.38 383 TYR B C 1
ATOM 7047 O O . TYR B 1 383 ? -8.961 3.678 -7.102 1 89.38 383 TYR B O 1
ATOM 7055 N N . ILE B 1 384 ? -7.152 3.148 -6.012 1 92.81 384 ILE B N 1
ATOM 7056 C CA . ILE B 1 384 ? -6.977 1.886 -6.723 1 92.81 384 ILE B CA 1
ATOM 7057 C C . ILE B 1 384 ? -8.086 0.915 -6.336 1 92.81 384 ILE B C 1
ATOM 7059 O O . ILE B 1 384 ? -8.586 0.159 -7.176 1 92.81 384 ILE B O 1
ATOM 7063 N N . GLN B 1 385 ? -8.438 0.905 -5.066 1 93.5 385 GLN B N 1
ATOM 7064 C CA . GLN B 1 385 ? -9.539 0.056 -4.625 1 93.5 385 GLN B CA 1
ATOM 7065 C C . GLN B 1 385 ? -10.812 0.372 -5.395 1 93.5 385 GLN B C 1
ATOM 7067 O O . GLN B 1 385 ? -11.492 -0.535 -5.883 1 93.5 385 GLN B O 1
ATOM 7072 N N . ARG B 1 386 ? -11.109 1.669 -5.555 1 91.38 386 ARG B N 1
ATOM 7073 C CA . ARG B 1 386 ? -12.32 2.096 -6.238 1 91.38 386 ARG B CA 1
ATOM 7074 C C . ARG B 1 386 ? -12.273 1.722 -7.719 1 91.38 386 ARG B C 1
ATOM 7076 O O . ARG B 1 386 ? -13.258 1.212 -8.266 1 91.38 386 ARG B O 1
ATOM 7083 N N . ALA B 1 387 ? -11.164 2.002 -8.32 1 92.5 387 ALA B N 1
ATOM 7084 C CA . ALA B 1 387 ? -11.008 1.661 -9.727 1 92.5 387 ALA B CA 1
ATOM 7085 C C . ALA B 1 387 ? -11.172 0.161 -9.953 1 92.5 387 ALA B C 1
ATOM 7087 O O . ALA B 1 387 ? -11.836 -0.26 -10.906 1 92.5 387 ALA B O 1
ATOM 7088 N N . PHE B 1 388 ? -10.633 -0.638 -9.117 1 93.75 388 PHE B N 1
ATOM 7089 C CA . PHE B 1 388 ? -10.703 -2.086 -9.266 1 93.75 388 PHE B CA 1
ATOM 7090 C C . PHE B 1 388 ? -12.117 -2.588 -9.008 1 93.75 388 PHE B C 1
ATOM 7092 O O . PHE B 1 388 ? -12.57 -3.539 -9.648 1 93.75 388 PHE B O 1
ATOM 7099 N N . ALA B 1 389 ? -12.766 -1.959 -8 1 92.56 389 ALA B N 1
ATOM 7100 C CA . ALA B 1 389 ? -14.164 -2.307 -7.773 1 92.56 389 ALA B CA 1
ATOM 7101 C C . ALA B 1 389 ? -14.984 -2.139 -9.047 1 92.56 389 ALA B C 1
ATOM 7103 O O . ALA B 1 389 ? -15.812 -2.99 -9.375 1 92.56 389 ALA B O 1
ATOM 7104 N N . THR B 1 390 ? -14.781 -1.04 -9.734 1 90.88 390 THR B N 1
ATOM 7105 C CA . THR B 1 390 ? -15.461 -0.779 -11 1 90.88 390 THR B CA 1
ATOM 7106 C C . THR B 1 390 ? -15.07 -1.812 -12.047 1 90.88 390 THR B C 1
ATOM 7108 O O . THR B 1 390 ? -15.922 -2.275 -12.82 1 90.88 390 THR B O 1
ATOM 7111 N N . PHE B 1 391 ? -13.805 -2.174 -12.055 1 92.62 391 PHE B N 1
ATOM 7112 C CA . PHE B 1 391 ? -13.273 -3.166 -12.984 1 92.62 391 PHE B CA 1
ATOM 7113 C C . PHE B 1 391 ? -13.977 -4.508 -12.805 1 92.62 391 PHE B C 1
ATOM 7115 O O . PHE B 1 391 ? -14.297 -5.18 -13.789 1 92.62 391 PHE B O 1
ATOM 7122 N N . LEU B 1 392 ? -14.25 -4.879 -11.57 1 90.62 392 LEU B N 1
ATOM 7123 C CA . LEU B 1 392 ? -14.984 -6.098 -11.25 1 90.62 392 LEU B CA 1
ATOM 7124 C C . LEU B 1 392 ? -16.453 -5.957 -11.625 1 90.62 392 LEU B C 1
ATOM 7126 O O . LEU B 1 392 ? -17.031 -6.848 -12.258 1 90.62 392 LEU B O 1
ATOM 7130 N N . ALA B 1 393 ? -17.031 -4.859 -11.266 1 86.75 393 ALA B N 1
ATOM 7131 C CA . ALA B 1 393 ? -18.469 -4.633 -11.414 1 86.75 393 ALA B CA 1
ATOM 7132 C C . ALA B 1 393 ? -18.859 -4.645 -12.891 1 86.75 393 ALA B C 1
ATOM 7134 O O . ALA B 1 393 ? -19.953 -5.094 -13.234 1 86.75 393 ALA B O 1
ATOM 7135 N N . LEU B 1 394 ? -17.984 -4.176 -13.734 1 85.81 394 LEU B N 1
ATOM 7136 C CA . LEU B 1 394 ? -18.297 -4.07 -15.156 1 85.81 394 LEU B CA 1
ATOM 7137 C C . LEU B 1 394 ? -17.938 -5.367 -15.883 1 85.81 394 LEU B C 1
ATOM 7139 O O . LEU B 1 394 ? -18.141 -5.477 -17.094 1 85.81 394 LEU B O 1
ATOM 7143 N N . GLY B 1 395 ? -17.344 -6.352 -15.195 1 85.94 395 GLY B N 1
ATOM 7144 C CA . GLY B 1 395 ? -17.109 -7.672 -15.75 1 85.94 395 GLY B CA 1
ATOM 7145 C C . GLY B 1 395 ? -15.789 -7.773 -16.5 1 85.94 395 GLY B C 1
ATOM 7146 O O . GLY B 1 395 ? -15.477 -8.812 -17.094 1 85.94 395 GLY B O 1
ATOM 7147 N N . HIS B 1 396 ? -14.984 -6.672 -16.469 1 88.19 396 HIS B N 1
ATOM 7148 C CA . HIS B 1 396 ? -13.711 -6.672 -17.172 1 88.19 396 HIS B CA 1
ATOM 7149 C C . HIS B 1 396 ? -12.781 -7.75 -16.641 1 88.19 396 HIS B C 1
ATOM 7151 O O . HIS B 1 396 ? -12.031 -8.367 -17.391 1 88.19 396 HIS B O 1
ATOM 7157 N N . HIS B 1 397 ? -12.844 -7.98 -15.352 1 88.5 397 HIS B N 1
ATOM 7158 C CA . HIS B 1 397 ? -11.969 -8.961 -14.719 1 88.5 397 HIS B CA 1
ATOM 7159 C C . HIS B 1 397 ? -12.258 -10.367 -15.219 1 88.5 397 HIS B C 1
ATOM 7161 O O . HIS B 1 397 ? -11.336 -11.117 -15.547 1 88.5 397 HIS B O 1
ATOM 7167 N N . ASP B 1 398 ? -13.461 -10.719 -15.281 1 84.06 398 ASP B N 1
ATOM 7168 C CA . ASP B 1 398 ? -13.859 -12.047 -15.758 1 84.06 398 ASP B CA 1
ATOM 7169 C C . ASP B 1 398 ? -13.445 -12.242 -17.219 1 84.06 398 ASP B C 1
ATOM 7171 O O . ASP B 1 398 ? -12.977 -13.32 -17.594 1 84.06 398 ASP B O 1
ATOM 7175 N N . ALA B 1 399 ? -13.734 -11.25 -18 1 84.06 399 ALA B N 1
ATOM 7176 C CA . ALA B 1 399 ? -13.328 -11.312 -19.406 1 84.06 399 ALA B CA 1
ATOM 7177 C C . ALA B 1 399 ? -11.82 -11.516 -19.531 1 84.06 399 ALA B C 1
ATOM 7179 O O . ALA B 1 399 ? -11.359 -12.297 -20.375 1 84.06 399 ALA B O 1
ATOM 7180 N N . LEU B 1 400 ? -11.109 -10.828 -18.719 1 86.62 400 LEU B N 1
ATOM 7181 C CA . LEU B 1 400 ? -9.656 -10.953 -18.734 1 86.62 400 LEU B CA 1
ATOM 7182 C C . LEU B 1 400 ? -9.227 -12.367 -18.344 1 86.62 400 LEU B C 1
ATOM 7184 O O . LEU B 1 400 ? -8.359 -12.953 -18.984 1 86.62 400 LEU B O 1
ATOM 7188 N N . LEU B 1 401 ? -9.789 -12.914 -17.266 1 85.38 401 LEU B N 1
ATOM 7189 C CA . LEU B 1 401 ? -9.43 -14.242 -16.797 1 85.38 401 LEU B CA 1
ATOM 7190 C C . LEU B 1 401 ? -9.656 -15.289 -17.875 1 85.38 401 LEU B C 1
ATOM 7192 O O . LEU B 1 401 ? -8.859 -16.219 -18.016 1 85.38 401 LEU B O 1
ATOM 7196 N N . ARG B 1 402 ? -10.688 -15.133 -18.562 1 83.31 402 ARG B N 1
ATOM 7197 C CA . ARG B 1 402 ? -10.977 -16.062 -19.641 1 83.31 402 ARG B CA 1
ATOM 7198 C C . ARG B 1 402 ? -9.922 -15.977 -20.75 1 83.31 402 ARG B C 1
ATOM 7200 O O . ARG B 1 402 ? -9.477 -17 -21.266 1 83.31 402 ARG B O 1
ATOM 7207 N N . ARG B 1 403 ? -9.602 -14.773 -21.109 1 85.5 403 ARG B N 1
ATOM 7208 C CA . ARG B 1 403 ? -8.578 -14.57 -22.141 1 85.5 403 ARG B CA 1
ATOM 7209 C C . ARG B 1 403 ? -7.238 -15.148 -21.688 1 85.5 403 ARG B C 1
ATOM 7211 O O . ARG B 1 403 ? -6.535 -15.773 -22.484 1 85.5 403 ARG B O 1
ATOM 7218 N N . LEU B 1 404 ? -6.926 -14.945 -20.469 1 87.75 404 LEU B N 1
ATOM 7219 C CA . LEU B 1 404 ? -5.668 -15.453 -19.922 1 87.75 404 LEU B CA 1
ATOM 7220 C C . LEU B 1 404 ? -5.676 -16.969 -19.859 1 87.75 404 LEU B C 1
ATOM 7222 O O . LEU B 1 404 ? -4.676 -17.625 -20.188 1 87.75 404 LEU B O 1
ATOM 7226 N N . ALA B 1 405 ? -6.777 -17.531 -19.391 1 86.44 405 ALA B N 1
ATOM 7227 C CA . ALA B 1 405 ? -6.895 -18.984 -19.312 1 86.44 405 ALA B CA 1
ATOM 7228 C C . ALA B 1 405 ? -6.641 -19.641 -20.672 1 86.44 405 ALA B C 1
ATOM 7230 O O . ALA B 1 405 ? -5.957 -20.656 -20.766 1 86.44 405 ALA B O 1
ATOM 7231 N N . HIS B 1 406 ? -7.195 -19.047 -21.672 1 88.5 406 HIS B N 1
ATOM 7232 C CA . HIS B 1 406 ? -7.004 -19.562 -23.016 1 88.5 406 HIS B CA 1
ATOM 7233 C C . HIS B 1 406 ? -5.547 -19.469 -23.453 1 88.5 406 HIS B C 1
ATOM 7235 O O . HIS B 1 406 ? -4.969 -20.453 -23.938 1 88.5 406 HIS B O 1
ATOM 7241 N N . ALA B 1 407 ? -4.992 -18.328 -23.266 1 90.62 407 ALA B N 1
ATOM 7242 C CA . ALA B 1 407 ? -3.602 -18.109 -23.656 1 90.62 407 ALA B CA 1
ATOM 7243 C C . ALA B 1 407 ? -2.658 -19.031 -22.875 1 90.62 407 ALA B C 1
ATOM 7245 O O . ALA B 1 407 ? -1.742 -19.609 -23.453 1 90.62 407 ALA B O 1
ATOM 7246 N N . TYR B 1 408 ? -2.873 -19.125 -21.609 1 91.62 408 TYR B N 1
ATOM 7247 C CA . TYR B 1 408 ? -1.998 -19.922 -20.75 1 91.62 408 TYR B CA 1
ATOM 7248 C C . TYR B 1 408 ? -2.158 -21.406 -21.047 1 91.62 408 TYR B C 1
ATOM 7250 O O . TYR B 1 408 ? -1.193 -22.172 -20.953 1 91.62 408 TYR B O 1
ATOM 7258 N N . SER B 1 409 ? -3.369 -21.781 -21.328 1 93.06 409 SER B N 1
ATOM 7259 C CA . SER B 1 409 ? -3.588 -23.172 -21.719 1 93.06 409 SER B CA 1
ATOM 7260 C C . SER B 1 409 ? -2.783 -23.547 -22.969 1 93.06 409 SER B C 1
ATOM 7262 O O . SER B 1 409 ? -2.105 -24.562 -22.984 1 93.06 409 SER B O 1
ATOM 7264 N N . GLU B 1 410 ? -2.85 -22.719 -23.938 1 95.38 410 GLU B N 1
ATOM 7265 C CA . GLU B 1 410 ? -2.1 -22.953 -25.172 1 95.38 410 GLU B CA 1
ATOM 7266 C C . GLU B 1 410 ? -0.597 -22.969 -24.906 1 95.38 410 GLU B C 1
ATOM 7268 O O . GLU B 1 410 ? 0.118 -23.828 -25.406 1 95.38 410 GLU B O 1
ATOM 7273 N N . ARG B 1 411 ? -0.168 -22.047 -24.156 1 96.12 411 ARG B N 1
ATOM 7274 C CA . ARG B 1 411 ? 1.258 -21.922 -23.875 1 96.12 411 ARG B CA 1
ATOM 7275 C C . ARG B 1 411 ? 1.755 -23.094 -23.047 1 96.12 411 ARG B C 1
ATOM 7277 O O . ARG B 1 411 ? 2.871 -23.578 -23.234 1 96.12 411 ARG B O 1
ATOM 7284 N N . SER B 1 412 ? 0.937 -23.484 -22.094 1 95.75 412 SER B N 1
ATOM 7285 C CA . SER B 1 412 ? 1.311 -24.641 -21.266 1 95.75 412 SER B CA 1
ATOM 7286 C C . SER B 1 412 ? 1.438 -25.906 -22.109 1 95.75 412 SER B C 1
ATOM 7288 O O . SER B 1 412 ? 2.365 -26.688 -21.922 1 95.75 412 SER B O 1
ATOM 7290 N N . GLN B 1 413 ? 0.527 -26.094 -23.016 1 96.38 413 GLN B N 1
ATOM 7291 C CA . GLN B 1 413 ? 0.579 -27.25 -23.906 1 96.38 413 GLN B CA 1
ATOM 7292 C C . GLN B 1 413 ? 1.824 -27.219 -24.781 1 96.38 413 GLN B C 1
ATOM 7294 O O . GLN B 1 413 ? 2.488 -28.25 -24.969 1 96.38 413 GLN B O 1
ATOM 7299 N N . ALA B 1 414 ? 2.07 -26.062 -25.266 1 98.06 414 ALA B N 1
ATOM 7300 C CA . ALA B 1 414 ? 3.266 -25.891 -26.094 1 98.06 414 ALA B CA 1
ATOM 7301 C C . ALA B 1 414 ? 4.531 -26.203 -25.281 1 98.06 414 ALA B C 1
ATOM 7303 O O . ALA B 1 414 ? 5.453 -26.844 -25.797 1 98.06 414 ALA B O 1
ATOM 7304 N N . LEU B 1 415 ? 4.562 -25.719 -24.094 1 98.12 415 LEU B N 1
ATOM 7305 C CA . LEU B 1 415 ? 5.73 -25.906 -23.234 1 98.12 415 LEU B CA 1
ATOM 7306 C C . LEU B 1 415 ? 5.922 -27.391 -22.906 1 98.12 415 LEU B C 1
ATOM 7308 O O . LEU B 1 415 ? 7.027 -27.922 -23.031 1 98.12 415 LEU B O 1
ATOM 7312 N N . MET B 1 416 ? 4.871 -28.062 -22.5 1 97.44 416 MET B N 1
ATOM 7313 C CA . MET B 1 416 ? 4.945 -29.484 -22.156 1 97.44 416 MET B CA 1
ATOM 7314 C C . MET B 1 416 ? 5.355 -30.312 -23.359 1 97.44 416 MET B C 1
ATOM 7316 O O . MET B 1 416 ? 6.199 -31.203 -23.25 1 97.44 416 MET B O 1
ATOM 7320 N N . SER B 1 417 ? 4.766 -29.969 -24.484 1 98 417 SER B N 1
ATOM 7321 C CA . SER B 1 417 ? 5.125 -30.672 -25.719 1 98 417 SER B CA 1
ATOM 7322 C C . SER B 1 417 ? 6.598 -30.469 -26.047 1 98 417 SER B C 1
ATOM 7324 O O . SER B 1 417 ? 7.281 -31.422 -26.438 1 98 417 SER B O 1
ATOM 7326 N N . ALA B 1 418 ? 7.047 -29.25 -25.922 1 98.5 418 ALA B N 1
ATOM 7327 C CA . ALA B 1 418 ? 8.445 -28.938 -26.203 1 98.5 418 ALA B CA 1
ATOM 7328 C C . ALA B 1 418 ? 9.375 -29.672 -25.234 1 98.5 418 ALA B C 1
ATOM 7330 O O . ALA B 1 418 ? 10.438 -30.156 -25.641 1 98.5 418 ALA B O 1
ATOM 7331 N N . LEU B 1 419 ? 9.039 -29.734 -23.984 1 97.94 419 LEU B N 1
ATOM 7332 C CA . LEU B 1 419 ? 9.836 -30.453 -23 1 97.94 419 LEU B CA 1
ATOM 7333 C C . LEU B 1 419 ? 9.922 -31.938 -23.344 1 97.94 419 LEU B C 1
ATOM 7335 O O . LEU B 1 419 ? 10.992 -32.531 -23.266 1 97.94 419 LEU B O 1
ATOM 7339 N N . ASP B 1 420 ? 8.844 -32.531 -23.75 1 97.75 420 ASP B N 1
ATOM 7340 C CA . ASP B 1 420 ? 8.805 -33.938 -24.141 1 97.75 420 ASP B CA 1
ATOM 7341 C C . ASP B 1 420 ? 9.727 -34.219 -25.328 1 97.75 420 ASP B C 1
ATOM 7343 O O . ASP B 1 420 ? 10.375 -35.25 -25.406 1 97.75 420 ASP B O 1
ATOM 7347 N N . THR B 1 421 ? 9.727 -33.281 -26.188 1 98 421 THR B N 1
ATOM 7348 C CA . THR B 1 421 ? 10.469 -33.438 -27.438 1 98 421 THR B CA 1
ATOM 7349 C C . THR B 1 421 ? 11.961 -33.219 -27.219 1 98 421 THR B C 1
ATOM 7351 O O . THR B 1 421 ? 12.781 -34 -27.672 1 98 421 THR B O 1
ATOM 7354 N N . HIS B 1 422 ? 12.32 -32.156 -26.5 1 97.69 422 HIS B N 1
ATOM 7355 C CA . HIS B 1 422 ? 13.703 -31.688 -26.5 1 97.69 422 HIS B CA 1
ATOM 7356 C C . HIS B 1 422 ? 14.414 -32.125 -25.219 1 97.69 422 HIS B C 1
ATOM 7358 O O . HIS B 1 422 ? 15.648 -32.156 -25.172 1 97.69 422 HIS B O 1
ATOM 7364 N N . LEU B 1 423 ? 13.711 -32.375 -24.172 1 96.25 423 LEU B N 1
ATOM 7365 C CA . LEU B 1 423 ? 14.289 -32.812 -22.906 1 96.25 423 LEU B CA 1
ATOM 7366 C C . LEU B 1 423 ? 13.586 -34.062 -22.375 1 96.25 423 LEU B C 1
ATOM 7368 O O . LEU B 1 423 ? 13.055 -34.062 -21.266 1 96.25 423 LEU B O 1
ATOM 7372 N N . PRO B 1 424 ? 13.688 -35.094 -23.047 1 94.38 424 PRO B N 1
ATOM 7373 C CA . PRO B 1 424 ? 12.938 -36.312 -22.688 1 94.38 424 PRO B CA 1
ATOM 7374 C C . PRO B 1 424 ? 13.391 -36.906 -21.359 1 94.38 424 PRO B C 1
ATOM 7376 O O . PRO B 1 424 ? 12.633 -37.656 -20.719 1 94.38 424 PRO B O 1
ATOM 7379 N N . ASP B 1 425 ? 14.57 -36.562 -20.891 1 93 425 ASP B N 1
ATOM 7380 C CA . ASP B 1 425 ? 15.086 -37.125 -19.641 1 93 425 ASP B CA 1
ATOM 7381 C C . ASP B 1 425 ? 14.57 -36.312 -18.438 1 93 425 ASP B C 1
ATOM 7383 O O . ASP B 1 425 ? 14.773 -36.719 -17.297 1 93 425 ASP B O 1
ATOM 7387 N N . ALA B 1 426 ? 13.961 -35.25 -18.703 1 94.19 426 ALA B N 1
ATOM 7388 C CA . ALA B 1 426 ? 13.406 -34.438 -17.625 1 94.19 426 ALA B CA 1
ATOM 7389 C C . ALA B 1 426 ? 11.992 -34.875 -17.281 1 94.19 426 ALA B C 1
ATOM 7391 O O . ALA B 1 426 ? 11.297 -35.469 -18.109 1 94.19 426 ALA B O 1
ATOM 7392 N N . ARG B 1 427 ? 11.68 -34.75 -16.062 1 94.25 427 ARG B N 1
ATOM 7393 C CA . ARG B 1 427 ? 10.312 -34.938 -15.586 1 94.25 427 ARG B CA 1
ATOM 7394 C C . ARG B 1 427 ? 9.672 -33.625 -15.195 1 94.25 427 ARG B C 1
ATOM 7396 O O . ARG B 1 427 ? 10.359 -32.688 -14.789 1 94.25 427 ARG B O 1
ATOM 7403 N N . TYR B 1 428 ? 8.406 -33.5 -15.398 1 94.25 428 TYR B N 1
ATOM 7404 C CA . TYR B 1 428 ? 7.715 -32.281 -14.977 1 94.25 428 TYR B CA 1
ATOM 7405 C C . TYR B 1 428 ? 6.316 -32.625 -14.453 1 94.25 428 TYR B C 1
ATOM 7407 O O . TYR B 1 428 ? 5.785 -33.688 -14.719 1 94.25 428 TYR B O 1
ATOM 7415 N N . VAL B 1 429 ? 5.789 -31.766 -13.664 1 89.44 429 VAL B N 1
ATOM 7416 C CA . VAL B 1 429 ? 4.41 -31.844 -13.195 1 89.44 429 VAL B CA 1
ATOM 7417 C C . VAL B 1 429 ? 3.463 -31.328 -14.281 1 89.44 429 VAL B C 1
ATOM 7419 O O . VAL B 1 429 ? 3.635 -30.219 -14.781 1 89.44 429 VAL B O 1
ATOM 7422 N N . ARG B 1 430 ? 2.529 -32.156 -14.625 1 89.81 430 ARG B N 1
ATOM 7423 C CA . ARG B 1 430 ? 1.573 -31.734 -15.648 1 89.81 430 ARG B CA 1
ATOM 7424 C C . ARG B 1 430 ? 0.857 -30.453 -15.234 1 89.81 430 ARG B C 1
ATOM 7426 O O . ARG B 1 430 ? 0.386 -30.344 -14.102 1 89.81 430 ARG B O 1
ATOM 7433 N N . VAL B 1 431 ? 0.795 -29.562 -16.172 1 89.19 431 VAL B N 1
ATOM 7434 C CA . VAL B 1 431 ? 0.209 -28.266 -15.891 1 89.19 431 VAL B CA 1
ATOM 7435 C C . VAL B 1 431 ? -1.297 -28.312 -16.141 1 89.19 431 VAL B C 1
ATOM 7437 O O . VAL B 1 431 ? -1.739 -28.578 -17.25 1 89.19 431 VAL B O 1
ATOM 7440 N N . THR B 1 432 ? -2.047 -28.062 -15.125 1 85.69 432 THR B N 1
ATOM 7441 C CA . THR B 1 432 ? -3.5 -28.031 -15.25 1 85.69 432 THR B CA 1
ATOM 7442 C C . THR B 1 432 ? -4.027 -26.625 -14.977 1 85.69 432 THR B C 1
ATOM 7444 O O . THR B 1 432 ? -5.23 -26.375 -15.078 1 85.69 432 THR B O 1
ATOM 7447 N N . GLY B 1 433 ? -3.201 -25.797 -14.664 1 87.5 433 GLY B N 1
ATOM 7448 C CA . GLY B 1 433 ? -3.488 -24.406 -14.344 1 87.5 433 GLY B CA 1
ATOM 7449 C C . GLY B 1 433 ? -2.266 -23.625 -13.898 1 87.5 433 GLY B C 1
ATOM 7450 O O . GLY B 1 433 ? -1.154 -24.172 -13.883 1 87.5 433 GLY B O 1
ATOM 7451 N N . GLY B 1 434 ? -2.455 -22.375 -13.602 1 88.5 434 GLY B N 1
ATOM 7452 C CA . GLY B 1 434 ? -1.34 -21.531 -13.203 1 88.5 434 GLY B CA 1
ATOM 7453 C C . GLY B 1 434 ? -0.565 -20.969 -14.383 1 88.5 434 GLY B C 1
ATOM 7454 O O . GLY B 1 434 ? -1.095 -20.875 -15.492 1 88.5 434 GLY B O 1
ATOM 7455 N N . ALA B 1 435 ? 0.704 -20.578 -14.055 1 91.38 435 ALA B N 1
ATOM 7456 C CA . ALA B 1 435 ? 1.447 -19.875 -15.094 1 91.38 435 ALA B CA 1
ATOM 7457 C C . ALA B 1 435 ? 2.893 -20.359 -15.164 1 91.38 435 ALA B C 1
ATOM 7459 O O . ALA B 1 435 ? 3.777 -19.625 -15.617 1 91.38 435 ALA B O 1
ATOM 7460 N N . SER B 1 436 ? 3.123 -21.609 -14.641 1 94.88 436 SER B N 1
ATOM 7461 C CA . SER B 1 436 ? 4.488 -22.125 -14.68 1 94.88 436 SER B CA 1
ATOM 7462 C C . SER B 1 436 ? 4.5 -23.656 -14.734 1 94.88 436 SER B C 1
ATOM 7464 O O . SER B 1 436 ? 3.471 -24.297 -14.508 1 94.88 436 SER B O 1
ATOM 7466 N N . CYS B 1 437 ? 5.633 -24.156 -15.086 1 96.5 437 CYS B N 1
ATOM 7467 C CA . CYS B 1 437 ? 5.906 -25.594 -15.109 1 96.5 437 CYS B CA 1
ATOM 7468 C C . CYS B 1 437 ? 7.133 -25.922 -14.266 1 96.5 437 CYS B C 1
ATOM 7470 O O . CYS B 1 437 ? 8.188 -25.312 -14.43 1 96.5 437 CYS B O 1
ATOM 7472 N N . TRP B 1 438 ? 6.934 -26.828 -13.359 1 96.81 438 TRP B N 1
ATOM 7473 C CA . TRP B 1 438 ? 8.023 -27.297 -12.508 1 96.81 438 TRP B CA 1
ATOM 7474 C C . TRP B 1 438 ? 8.734 -28.484 -13.148 1 96.81 438 TRP B C 1
ATOM 7476 O O . TRP B 1 438 ? 8.109 -29.516 -13.414 1 96.81 438 TRP B O 1
ATOM 7486 N N . VAL B 1 439 ? 10.055 -28.391 -13.352 1 97.06 439 VAL B N 1
ATOM 7487 C CA . VAL B 1 439 ? 10.805 -29.391 -14.102 1 97.06 439 VAL B CA 1
ATOM 7488 C C . VAL B 1 439 ? 11.898 -29.984 -13.211 1 97.06 439 VAL B C 1
ATOM 7490 O O . VAL B 1 439 ? 12.562 -29.266 -12.469 1 97.06 439 VAL B O 1
ATOM 7493 N N . GLU B 1 440 ? 11.977 -31.219 -13.227 1 95.5 440 GLU B N 1
ATOM 7494 C CA . GLU B 1 440 ? 13.055 -31.953 -12.578 1 95.5 440 GLU B CA 1
ATOM 7495 C C . GLU B 1 440 ? 14 -32.562 -13.609 1 95.5 440 GLU B C 1
ATOM 7497 O O . GLU B 1 440 ? 13.609 -33.438 -14.375 1 95.5 440 GLU B O 1
ATOM 7502 N N . GLY B 1 441 ? 15.203 -32.125 -13.578 1 94.12 441 GLY B N 1
ATOM 7503 C CA . GLY B 1 441 ? 16.203 -32.625 -14.508 1 94.12 441 GLY B CA 1
ATOM 7504 C C . GLY B 1 441 ? 16.828 -33.938 -14.062 1 94.12 441 GLY B C 1
ATOM 7505 O O . GLY B 1 441 ? 16.469 -34.469 -13.023 1 94.12 441 GLY B O 1
ATOM 7506 N N . PRO B 1 442 ? 17.719 -34.438 -14.922 1 91.75 442 PRO B N 1
ATOM 7507 C CA . PRO B 1 442 ? 18.453 -35.625 -14.547 1 91.75 442 PRO B CA 1
ATOM 7508 C C . PRO B 1 442 ? 19.266 -35.438 -13.273 1 91.75 442 PRO B C 1
ATOM 7510 O O . PRO B 1 442 ? 19.531 -34.312 -12.859 1 91.75 442 PRO B O 1
ATOM 7513 N N . PRO B 1 443 ? 19.703 -36.531 -12.664 1 89.88 443 PRO B N 1
ATOM 7514 C CA . PRO B 1 443 ? 20.359 -36.438 -11.352 1 89.88 443 PRO B CA 1
ATOM 7515 C C . PRO B 1 443 ? 21.625 -35.625 -11.367 1 89.88 443 PRO B C 1
ATOM 7517 O O . PRO B 1 443 ? 22.031 -35.062 -10.328 1 89.88 443 PRO B O 1
ATOM 7520 N N . TRP B 1 444 ? 22.25 -35.531 -12.492 1 91.06 444 TRP B N 1
ATOM 7521 C CA . TRP B 1 444 ? 23.531 -34.812 -12.555 1 91.06 444 TRP B CA 1
ATOM 7522 C C . TRP B 1 444 ? 23.344 -33.344 -12.836 1 91.06 444 TRP B C 1
ATOM 7524 O O . TRP B 1 444 ? 24.297 -32.562 -12.789 1 91.06 444 TRP B O 1
ATOM 7534 N N . LEU B 1 445 ? 22.172 -32.938 -13.047 1 93.88 445 LEU B N 1
ATOM 7535 C CA . LEU B 1 445 ? 21.922 -31.562 -13.461 1 93.88 445 LEU B CA 1
ATOM 7536 C C . LEU B 1 445 ? 22.031 -30.594 -12.281 1 93.88 445 LEU B C 1
ATOM 7538 O O . LEU B 1 445 ? 21.562 -30.891 -11.188 1 93.88 445 LEU B O 1
ATOM 7542 N N . ASP B 1 446 ? 22.734 -29.516 -12.5 1 94.25 446 ASP B N 1
ATOM 7543 C CA . ASP B 1 446 ? 22.766 -28.375 -11.578 1 94.25 446 ASP B CA 1
ATOM 7544 C C . ASP B 1 446 ? 21.984 -27.203 -12.141 1 94.25 446 ASP B C 1
ATOM 7546 O O . ASP B 1 446 ? 22.469 -26.453 -12.992 1 94.25 446 ASP B O 1
ATOM 7550 N N . ALA B 1 447 ? 20.828 -27.016 -11.547 1 95.31 447 ALA B N 1
ATOM 7551 C CA . ALA B 1 447 ? 19.891 -26.031 -12.109 1 95.31 447 ALA B CA 1
ATOM 7552 C C . ALA B 1 447 ? 20.422 -24.609 -11.914 1 95.31 447 ALA B C 1
ATOM 7554 O O . ALA B 1 447 ? 20.078 -23.703 -12.688 1 95.31 447 ALA B O 1
ATOM 7555 N N . VAL B 1 448 ? 21.188 -24.312 -10.883 1 94.31 448 VAL B N 1
ATOM 7556 C CA . VAL B 1 448 ? 21.766 -23 -10.68 1 94.31 448 VAL B CA 1
ATOM 7557 C C . VAL B 1 448 ? 22.75 -22.688 -11.812 1 94.31 448 VAL B C 1
ATOM 7559 O O . VAL B 1 448 ? 22.703 -21.594 -12.398 1 94.31 448 VAL B O 1
ATOM 7562 N N . ARG B 1 449 ? 23.641 -23.625 -12.094 1 95.38 449 ARG B N 1
ATOM 7563 C CA . ARG B 1 449 ? 24.562 -23.469 -13.211 1 95.38 449 ARG B CA 1
ATOM 7564 C C . ARG B 1 449 ? 23.828 -23.391 -14.539 1 95.38 449 ARG B C 1
ATOM 7566 O O . ARG B 1 449 ? 24.188 -22.609 -15.414 1 95.38 449 ARG B O 1
ATOM 7573 N N . LEU B 1 450 ? 22.828 -24.219 -14.641 1 96.94 450 LEU B N 1
ATOM 7574 C CA . LEU B 1 450 ? 22.016 -24.203 -15.859 1 96.94 450 LEU B CA 1
ATOM 7575 C C . LEU B 1 450 ? 21.406 -22.828 -16.094 1 96.94 450 LEU B C 1
ATOM 7577 O O . LEU B 1 450 ? 21.406 -22.328 -17.219 1 96.94 450 LEU B O 1
ATOM 7581 N N . ALA B 1 451 ? 20.812 -22.234 -15.055 1 96.88 451 ALA B N 1
ATOM 7582 C CA . ALA B 1 451 ? 20.203 -20.906 -15.164 1 96.88 451 ALA B CA 1
ATOM 7583 C C . ALA B 1 451 ? 21.203 -19.875 -15.656 1 96.88 451 ALA B C 1
ATOM 7585 O O . ALA B 1 451 ? 20.875 -19.016 -16.469 1 96.88 451 ALA B O 1
ATOM 7586 N N . ALA B 1 452 ? 22.406 -19.953 -15.164 1 96 452 ALA B N 1
ATOM 7587 C CA . ALA B 1 452 ? 23.469 -19.031 -15.586 1 96 452 ALA B CA 1
ATOM 7588 C C . ALA B 1 452 ? 23.812 -19.234 -17.047 1 96 452 ALA B C 1
ATOM 7590 O O . ALA B 1 452 ? 23.938 -18.281 -17.812 1 96 452 ALA B O 1
ATOM 7591 N N . ASP B 1 453 ? 24.047 -20.5 -17.438 1 96.94 453 ASP B N 1
ATOM 7592 C CA . ASP B 1 453 ? 24.344 -20.828 -18.828 1 96.94 453 ASP B CA 1
ATOM 7593 C C . ASP B 1 453 ? 23.219 -20.406 -19.75 1 96.94 453 ASP B C 1
ATOM 7595 O O . ASP B 1 453 ? 23.469 -19.875 -20.844 1 96.94 453 ASP B O 1
ATOM 7599 N N . ALA B 1 454 ? 22.016 -20.688 -19.359 1 97.94 454 ALA B N 1
ATOM 7600 C CA . ALA B 1 454 ? 20.844 -20.328 -20.156 1 97.94 454 ALA B CA 1
ATOM 7601 C C . ALA B 1 454 ? 20.734 -18.828 -20.328 1 97.94 454 ALA B C 1
ATOM 7603 O O . ALA B 1 454 ? 20.438 -18.328 -21.422 1 97.94 454 ALA B O 1
ATOM 7604 N N . GLN B 1 455 ? 20.891 -18.094 -19.219 1 96.62 455 GLN B N 1
ATOM 7605 C CA . GLN B 1 455 ? 20.828 -16.641 -19.281 1 96.62 455 GLN B CA 1
ATOM 7606 C C . GLN B 1 455 ? 21.812 -16.094 -20.312 1 96.62 455 GLN B C 1
ATOM 7608 O O . GLN B 1 455 ? 21.484 -15.164 -21.062 1 96.62 455 GLN B O 1
ATOM 7613 N N . ALA B 1 456 ? 23.016 -16.625 -20.344 1 95.69 456 ALA B N 1
ATOM 7614 C CA . ALA B 1 456 ? 24.031 -16.219 -21.297 1 95.69 456 ALA B CA 1
ATOM 7615 C C . ALA B 1 456 ? 23.578 -16.5 -22.734 1 95.69 456 ALA B C 1
ATOM 7617 O O . ALA B 1 456 ? 24 -15.82 -23.672 1 95.69 456 ALA B O 1
ATOM 7618 N N . ALA B 1 457 ? 22.688 -17.453 -22.859 1 96.5 457 ALA B N 1
ATOM 7619 C CA . ALA B 1 457 ? 22.172 -17.844 -24.172 1 96.5 457 ALA B CA 1
ATOM 7620 C C . ALA B 1 457 ? 20.859 -17.141 -24.484 1 96.5 457 ALA B C 1
ATOM 7622 O O . ALA B 1 457 ? 20.172 -17.484 -25.438 1 96.5 457 ALA B O 1
ATOM 7623 N N . GLY B 1 458 ? 20.406 -16.234 -23.594 1 96.38 458 GLY B N 1
ATOM 7624 C CA . GLY B 1 458 ? 19.188 -15.461 -23.844 1 96.38 458 GLY B CA 1
ATOM 7625 C C . GLY B 1 458 ? 17.953 -16.125 -23.297 1 96.38 458 GLY B C 1
ATOM 7626 O O . GLY B 1 458 ? 16.828 -15.766 -23.672 1 96.38 458 GLY B O 1
ATOM 7627 N N . ILE B 1 459 ? 18.156 -17.172 -22.484 1 97.81 459 ILE B N 1
ATOM 7628 C CA . ILE B 1 459 ? 17.062 -17.938 -21.891 1 97.81 459 ILE B CA 1
ATOM 7629 C C . ILE B 1 459 ? 17 -17.672 -20.391 1 97.81 459 ILE B C 1
ATOM 7631 O O . ILE B 1 459 ? 18 -17.812 -19.688 1 97.81 459 ILE B O 1
ATOM 7635 N N . LEU B 1 460 ? 15.828 -17.297 -19.906 1 96.81 460 LEU B N 1
ATOM 7636 C CA . LEU B 1 460 ? 15.672 -17.141 -18.469 1 96.81 460 LEU B CA 1
ATOM 7637 C C . LEU B 1 460 ? 14.836 -18.281 -17.891 1 96.81 460 LEU B C 1
ATOM 7639 O O . LEU B 1 460 ? 13.773 -18.625 -18.422 1 96.81 460 LEU B O 1
ATOM 7643 N N . ILE B 1 461 ? 15.312 -18.938 -16.906 1 97.31 461 ILE B N 1
ATOM 7644 C CA . ILE B 1 461 ? 14.594 -19.906 -16.078 1 97.31 461 ILE B CA 1
ATOM 7645 C C . ILE B 1 461 ? 14.828 -19.594 -14.602 1 97.31 461 ILE B C 1
ATOM 7647 O O . ILE B 1 461 ? 15.664 -18.75 -14.266 1 97.31 461 ILE B O 1
ATOM 7651 N N . GLU B 1 462 ? 14.07 -20.219 -13.742 1 95.56 462 GLU B N 1
ATOM 7652 C CA . GLU B 1 462 ? 14.219 -19.969 -12.312 1 95.56 462 GLU B CA 1
ATOM 7653 C C . GLU B 1 462 ? 14.734 -21.219 -11.594 1 95.56 462 GLU B C 1
ATOM 7655 O O . GLU B 1 462 ? 14.055 -22.25 -11.562 1 95.56 462 GLU B O 1
ATOM 7660 N N . PRO B 1 463 ? 15.938 -21.125 -11.008 1 94.88 463 PRO B N 1
ATOM 7661 C CA . PRO B 1 463 ? 16.438 -22.281 -10.273 1 94.88 463 PRO B CA 1
ATOM 7662 C C . PRO B 1 463 ? 15.539 -22.688 -9.102 1 94.88 463 PRO B C 1
ATOM 7664 O O . PRO B 1 463 ? 14.984 -21.812 -8.422 1 94.88 463 PRO B O 1
ATOM 7667 N N . GLY B 1 464 ? 15.492 -23.938 -8.828 1 94.81 464 GLY B N 1
ATOM 7668 C CA . GLY B 1 464 ? 14.508 -24.453 -7.887 1 94.81 464 GLY B CA 1
ATOM 7669 C C . GLY B 1 464 ? 15 -24.438 -6.449 1 94.81 464 GLY B C 1
ATOM 7670 O O . GLY B 1 464 ? 14.203 -24.547 -5.516 1 94.81 464 GLY B O 1
ATOM 7671 N N . ASP B 1 465 ? 16.297 -24.266 -6.191 1 93.5 465 ASP B N 1
ATOM 7672 C CA . ASP B 1 465 ? 16.891 -24.406 -4.867 1 93.5 465 ASP B CA 1
ATOM 7673 C C . ASP B 1 465 ? 16.266 -23.406 -3.881 1 93.5 465 ASP B C 1
ATOM 7675 O O . ASP B 1 465 ? 16.094 -23.734 -2.703 1 93.5 465 ASP B O 1
ATOM 7679 N N . VAL B 1 466 ? 15.898 -22.25 -4.348 1 94.19 466 VAL B N 1
ATOM 7680 C CA . VAL B 1 466 ? 15.414 -21.172 -3.486 1 94.19 466 VAL B CA 1
ATOM 7681 C C . VAL B 1 466 ? 14.086 -21.578 -2.846 1 94.19 466 VAL B C 1
ATOM 7683 O O . VAL B 1 466 ? 13.719 -21.078 -1.783 1 94.19 466 VAL B O 1
ATOM 7686 N N . PHE B 1 467 ? 13.383 -22.547 -3.398 1 96.25 467 PHE B N 1
ATOM 7687 C CA . PHE B 1 467 ? 12.062 -22.938 -2.918 1 96.25 467 PHE B CA 1
ATOM 7688 C C . PHE B 1 467 ? 12.172 -23.984 -1.822 1 96.25 467 PHE B C 1
ATOM 7690 O O . PHE B 1 467 ? 11.195 -24.266 -1.126 1 96.25 467 PHE B O 1
ATOM 7697 N N . PHE B 1 468 ? 13.328 -24.578 -1.714 1 95.56 468 PHE B N 1
ATOM 7698 C CA . PHE B 1 468 ? 13.531 -25.609 -0.703 1 95.56 468 PHE B CA 1
ATOM 7699 C C . PHE B 1 468 ? 14.086 -25 0.583 1 95.56 468 PHE B C 1
ATOM 7701 O O . PHE B 1 468 ? 14.852 -24.031 0.544 1 95.56 468 PHE B O 1
ATOM 7708 N N . MET B 1 469 ? 13.648 -25.5 1.678 1 91.94 469 MET B N 1
ATOM 7709 C CA . MET B 1 469 ? 14.141 -25.031 2.969 1 91.94 469 MET B CA 1
ATOM 7710 C C . MET B 1 469 ? 15.617 -25.391 3.15 1 91.94 469 MET B C 1
ATOM 7712 O O . MET B 1 469 ? 16.391 -24.609 3.689 1 91.94 469 MET B O 1
ATOM 7716 N N . ASN B 1 470 ? 15.945 -26.609 2.75 1 83.62 470 ASN B N 1
ATOM 7717 C CA . ASN B 1 470 ? 17.328 -27.047 2.826 1 83.62 470 ASN B CA 1
ATOM 7718 C C . ASN B 1 470 ? 17.891 -27.375 1.445 1 83.62 470 ASN B C 1
ATOM 7720 O O . ASN B 1 470 ? 17.156 -27.75 0.537 1 83.62 470 ASN B O 1
ATOM 7724 N N . ASP B 1 471 ? 19.078 -27.016 1.327 1 70.88 471 ASP B N 1
ATOM 7725 C CA . ASP B 1 471 ? 19.75 -27.281 0.058 1 70.88 471 ASP B CA 1
ATOM 7726 C C . ASP B 1 471 ? 20.141 -28.75 -0.066 1 70.88 471 ASP B C 1
ATOM 7728 O O . ASP B 1 471 ? 21.125 -29.203 0.526 1 70.88 471 ASP B O 1
ATOM 7732 N N . ASP B 1 472 ? 19.188 -29.547 -0.645 1 72.75 472 ASP B N 1
ATOM 7733 C CA . ASP B 1 472 ? 19.531 -30.953 -0.868 1 72.75 472 ASP B CA 1
ATOM 7734 C C . ASP B 1 472 ? 19.625 -31.25 -2.359 1 72.75 472 ASP B C 1
ATOM 7736 O O . ASP B 1 472 ? 19.359 -30.391 -3.199 1 72.75 472 ASP B O 1
ATOM 7740 N N . ALA B 1 473 ? 20.078 -32.438 -2.596 1 68.88 473 ALA B N 1
ATOM 7741 C CA . ALA B 1 473 ? 20.391 -32.875 -3.955 1 68.88 473 ALA B CA 1
ATOM 7742 C C . ALA B 1 473 ? 19.172 -32.719 -4.859 1 68.88 473 ALA B C 1
ATOM 7744 O O . ALA B 1 473 ? 19.281 -32.312 -6.016 1 68.88 473 ALA B O 1
ATOM 7745 N N . ASP B 1 474 ? 18.047 -32.906 -4.367 1 78.44 474 ASP B N 1
ATOM 7746 C CA . ASP B 1 474 ? 16.828 -32.781 -5.164 1 78.44 474 ASP B CA 1
ATOM 7747 C C . ASP B 1 474 ? 16.531 -31.344 -5.535 1 78.44 474 ASP B C 1
ATOM 7749 O O . ASP B 1 474 ? 16.031 -31.062 -6.629 1 78.44 474 ASP B O 1
ATOM 7753 N N . ALA B 1 475 ? 16.969 -30.469 -4.766 1 86.19 475 ALA B N 1
ATOM 7754 C CA . ALA B 1 475 ? 16.734 -29.047 -4.98 1 86.19 475 ALA B CA 1
ATOM 7755 C C . ALA B 1 475 ? 17.562 -28.516 -6.145 1 86.19 475 ALA B C 1
ATOM 7757 O O . ALA B 1 475 ? 17.094 -27.656 -6.906 1 86.19 475 ALA B O 1
ATOM 7758 N N . ARG B 1 476 ? 18.641 -29.125 -6.387 1 89.25 476 ARG B N 1
ATOM 7759 C CA . ARG B 1 476 ? 19.609 -28.594 -7.352 1 89.25 476 ARG B CA 1
ATOM 7760 C C . ARG B 1 476 ? 19.203 -28.953 -8.781 1 89.25 476 ARG B C 1
ATOM 7762 O O . ARG B 1 476 ? 19.609 -28.297 -9.734 1 89.25 476 ARG B O 1
ATOM 7769 N N . ARG B 1 477 ? 18.453 -29.984 -8.898 1 93.56 477 ARG B N 1
ATOM 7770 C CA . ARG B 1 477 ? 18.156 -30.422 -10.258 1 93.56 477 ARG B CA 1
ATOM 7771 C C . ARG B 1 477 ? 16.812 -29.875 -10.734 1 93.56 477 ARG B C 1
ATOM 7773 O O . ARG B 1 477 ? 16.422 -30.094 -11.875 1 93.56 477 ARG B O 1
ATOM 7780 N N . CYS B 1 478 ? 16.094 -29.188 -9.883 1 95.56 478 CYS B N 1
ATOM 7781 C CA . CYS B 1 478 ? 14.773 -28.688 -10.227 1 95.56 478 CYS B CA 1
ATOM 7782 C C . CYS B 1 478 ? 14.844 -27.234 -10.688 1 95.56 478 CYS B C 1
ATOM 7784 O O . CYS B 1 478 ? 15.703 -26.469 -10.242 1 95.56 478 CYS B O 1
ATOM 7786 N N . PHE B 1 479 ? 13.969 -26.828 -11.57 1 96.75 479 PHE B N 1
ATOM 7787 C CA . PHE B 1 479 ? 13.805 -25.438 -11.984 1 96.75 479 PHE B CA 1
ATOM 7788 C C . PHE B 1 479 ? 12.375 -25.172 -12.445 1 96.75 479 PHE B C 1
ATOM 7790 O O . PHE B 1 479 ? 11.625 -26.109 -12.727 1 96.75 479 PHE B O 1
ATOM 7797 N N . ARG B 1 480 ? 11.977 -23.969 -12.398 1 97.25 480 ARG B N 1
ATOM 7798 C CA . ARG B 1 480 ? 10.641 -23.516 -12.797 1 97.25 480 ARG B CA 1
ATOM 7799 C C . ARG B 1 480 ? 10.695 -22.734 -14.102 1 97.25 480 ARG B C 1
ATOM 7801 O O . ARG B 1 480 ? 11.594 -21.922 -14.305 1 97.25 480 ARG B O 1
ATOM 7808 N N . MET B 1 481 ? 9.805 -23.016 -14.961 1 97.75 481 MET B N 1
ATOM 7809 C CA . MET B 1 481 ? 9.664 -22.297 -16.219 1 97.75 481 MET B CA 1
ATOM 7810 C C . MET B 1 481 ? 8.297 -21.625 -16.328 1 97.75 481 MET B C 1
ATOM 7812 O O . MET B 1 481 ? 7.281 -22.297 -16.5 1 97.75 481 MET B O 1
ATOM 7816 N N . GLY B 1 482 ? 8.32 -20.281 -16.188 1 95.75 482 GLY B N 1
ATOM 7817 C CA . GLY B 1 482 ? 7.09 -19.531 -16.391 1 95.75 482 GLY B CA 1
ATOM 7818 C C . GLY B 1 482 ? 6.73 -19.344 -17.844 1 95.75 482 GLY B C 1
ATOM 7819 O O . GLY B 1 482 ? 7.613 -19.25 -18.703 1 95.75 482 GLY B O 1
ATOM 7820 N N . PHE B 1 483 ? 5.453 -19.266 -18.141 1 94.5 483 PHE B N 1
ATOM 7821 C CA . PHE B 1 483 ? 5.07 -19.109 -19.547 1 94.5 483 PHE B CA 1
ATOM 7822 C C . PHE B 1 483 ? 4.07 -17.984 -19.703 1 94.5 483 PHE B C 1
ATOM 7824 O O . PHE B 1 483 ? 3.387 -17.891 -20.719 1 94.5 483 PHE B O 1
ATOM 7831 N N . SER B 1 484 ? 3.953 -17.141 -18.719 1 89.62 484 SER B N 1
ATOM 7832 C CA . SER B 1 484 ? 3.02 -16.031 -18.781 1 89.62 484 SER B CA 1
ATOM 7833 C C . SER B 1 484 ? 3.547 -14.922 -19.688 1 89.62 484 SER B C 1
ATOM 7835 O O . SER B 1 484 ? 2.773 -14.266 -20.391 1 89.62 484 SER B O 1
ATOM 7837 N N . ALA B 1 485 ? 4.824 -14.727 -19.719 1 87.19 485 ALA B N 1
ATOM 7838 C CA . ALA B 1 485 ? 5.414 -13.578 -20.406 1 87.19 485 ALA B CA 1
ATOM 7839 C C . ALA B 1 485 ? 5.879 -13.961 -21.797 1 87.19 485 ALA B C 1
ATOM 7841 O O . ALA B 1 485 ? 5.859 -13.133 -22.719 1 87.19 485 ALA B O 1
ATOM 7842 N N . ILE B 1 486 ? 6.309 -15.188 -22.031 1 94 486 ILE B N 1
ATOM 7843 C CA . ILE B 1 486 ? 6.914 -15.609 -23.297 1 94 486 ILE B CA 1
ATOM 7844 C C . ILE B 1 486 ? 5.832 -15.805 -24.344 1 94 486 ILE B C 1
ATOM 7846 O O . ILE B 1 486 ? 4.785 -16.406 -24.078 1 94 486 ILE B O 1
ATOM 7850 N N . PRO B 1 487 ? 6.035 -15.297 -25.547 1 93.5 487 PRO B N 1
ATOM 7851 C CA . PRO B 1 487 ? 5.086 -15.555 -26.625 1 93.5 487 PRO B CA 1
ATOM 7852 C C . PRO B 1 487 ? 5.023 -17.031 -27.016 1 93.5 487 PRO B C 1
ATOM 7854 O O . PRO B 1 487 ? 6.051 -17.719 -27.031 1 93.5 487 PRO B O 1
ATOM 7857 N N . LEU B 1 488 ? 3.865 -17.438 -27.422 1 96.19 488 LEU B N 1
ATOM 7858 C CA . LEU B 1 488 ? 3.594 -18.828 -27.766 1 96.19 488 LEU B CA 1
ATOM 7859 C C . LEU B 1 488 ? 4.582 -19.328 -28.812 1 96.19 488 LEU B C 1
ATOM 7861 O O . LEU B 1 488 ? 5.113 -20.438 -28.703 1 96.19 488 LEU B O 1
ATOM 7865 N N . GLU B 1 489 ? 4.895 -18.5 -29.766 1 96.31 489 GLU B N 1
ATOM 7866 C CA . GLU B 1 489 ? 5.676 -18.906 -30.922 1 96.31 489 GLU B CA 1
ATOM 7867 C C . GLU B 1 489 ? 7.148 -19.094 -30.562 1 96.31 489 GLU B C 1
ATOM 7869 O O . GLU B 1 489 ? 7.914 -19.672 -31.328 1 96.31 489 GLU B O 1
ATOM 7874 N N . ARG B 1 490 ? 7.527 -18.641 -29.406 1 97.12 490 ARG B N 1
ATOM 7875 C CA . ARG B 1 490 ? 8.93 -18.703 -29.016 1 97.12 490 ARG B CA 1
ATOM 7876 C C . ARG B 1 490 ? 9.18 -19.875 -28.078 1 97.12 490 ARG B C 1
ATOM 7878 O O . ARG B 1 490 ? 10.336 -20.219 -27.812 1 97.12 490 ARG B O 1
ATOM 7885 N N . ILE B 1 491 ? 8.195 -20.547 -27.609 1 98.38 491 ILE B N 1
ATOM 7886 C CA . ILE B 1 491 ? 8.312 -21.531 -26.531 1 98.38 491 ILE B CA 1
ATOM 7887 C C . ILE B 1 491 ? 9.125 -22.734 -27.016 1 98.38 491 ILE B C 1
ATOM 7889 O O . ILE B 1 491 ? 10.086 -23.141 -26.375 1 98.38 491 ILE B O 1
ATOM 7893 N N . ASP B 1 492 ? 8.773 -23.219 -28.203 1 98.56 492 ASP B N 1
ATOM 7894 C CA . ASP B 1 492 ? 9.453 -24.406 -28.703 1 98.56 492 ASP B CA 1
ATOM 7895 C C . ASP B 1 492 ? 10.938 -24.125 -28.922 1 98.56 492 ASP B C 1
ATOM 7897 O O . ASP B 1 492 ? 11.789 -24.891 -28.469 1 98.56 492 ASP B O 1
ATOM 7901 N N . ALA B 1 493 ? 11.25 -23.047 -29.609 1 98.38 493 ALA B N 1
ATOM 7902 C CA . ALA B 1 493 ? 12.641 -22.656 -29.875 1 98.38 493 ALA B CA 1
ATOM 7903 C C . ALA B 1 493 ? 13.398 -22.422 -28.562 1 98.38 493 ALA B C 1
ATOM 7905 O O . ALA B 1 493 ? 14.578 -22.766 -28.469 1 98.38 493 ALA B O 1
ATOM 7906 N N . GLY B 1 494 ? 12.742 -21.828 -27.609 1 98.56 494 GLY B N 1
ATOM 7907 C CA . GLY B 1 494 ? 13.359 -21.578 -26.312 1 98.56 494 GLY B CA 1
ATOM 7908 C C . GLY B 1 494 ? 13.719 -22.844 -25.562 1 98.56 494 GLY B C 1
ATOM 7909 O O . GLY B 1 494 ? 14.797 -22.938 -24.969 1 98.56 494 GLY B O 1
ATOM 7910 N N . VAL B 1 495 ? 12.828 -23.828 -25.609 1 98.56 495 VAL B N 1
ATOM 7911 C CA . VAL B 1 495 ? 13.078 -25.094 -24.922 1 98.56 495 VAL B CA 1
ATOM 7912 C C . VAL B 1 495 ? 14.188 -25.859 -25.641 1 98.56 495 VAL B C 1
ATOM 7914 O O . VAL B 1 495 ? 15.023 -26.516 -25 1 98.56 495 VAL B O 1
ATOM 7917 N N . GLN B 1 496 ? 14.188 -25.781 -26.969 1 98.31 496 GLN B N 1
ATOM 7918 C CA . GLN B 1 496 ? 15.266 -26.391 -27.734 1 98.31 496 GLN B CA 1
ATOM 7919 C C . GLN B 1 496 ? 16.625 -25.812 -27.344 1 98.31 496 GLN B C 1
ATOM 7921 O O . GLN B 1 496 ? 17.594 -26.562 -27.156 1 98.31 496 GLN B O 1
ATOM 7926 N N . ALA B 1 497 ? 16.672 -24.516 -27.281 1 98.19 497 ALA B N 1
ATOM 7927 C CA . ALA B 1 497 ? 17.906 -23.859 -26.859 1 98.19 497 ALA B CA 1
ATOM 7928 C C . ALA B 1 497 ? 18.297 -24.266 -25.453 1 98.19 497 ALA B C 1
ATOM 7930 O O . ALA B 1 497 ? 19.484 -24.469 -25.156 1 98.19 497 ALA B O 1
ATOM 7931 N N . LEU B 1 498 ? 17.344 -24.344 -24.547 1 98.25 498 LEU B N 1
ATOM 7932 C CA . LEU B 1 498 ? 17.594 -24.781 -23.172 1 98.25 498 LEU B CA 1
ATOM 7933 C C . LEU B 1 498 ? 18.172 -26.188 -23.141 1 98.25 498 LEU B C 1
ATOM 7935 O O . LEU B 1 498 ? 19.062 -26.484 -22.344 1 98.25 498 LEU B O 1
ATOM 7939 N N . ALA B 1 499 ? 17.609 -27.031 -23.969 1 97.69 499 ALA B N 1
ATOM 7940 C CA . ALA B 1 499 ? 18.094 -28.422 -24.062 1 97.69 499 ALA B CA 1
ATOM 7941 C C . ALA B 1 499 ? 19.578 -28.469 -24.406 1 97.69 499 ALA B C 1
ATOM 7943 O O . ALA B 1 499 ? 20.312 -29.328 -23.938 1 97.69 499 ALA B O 1
ATOM 7944 N N . GLN B 1 500 ? 20.016 -27.578 -25.266 1 96.88 500 GLN B N 1
ATOM 7945 C CA . GLN B 1 500 ? 21.422 -27.5 -25.609 1 96.88 500 GLN B CA 1
ATOM 7946 C C . GLN B 1 500 ? 22.266 -27.141 -24.391 1 96.88 500 GLN B C 1
ATOM 7948 O O . GLN B 1 500 ? 23.344 -27.703 -24.188 1 96.88 500 GLN B O 1
ATOM 7953 N N . CYS B 1 501 ? 21.75 -26.203 -23.594 1 96.81 501 CYS B N 1
ATOM 7954 C CA . CYS B 1 501 ? 22.453 -25.844 -22.359 1 96.81 501 CYS B CA 1
ATOM 7955 C C . CYS B 1 501 ? 22.516 -27.031 -21.406 1 96.81 501 CYS B C 1
ATOM 7957 O O . CYS B 1 501 ? 23.531 -27.234 -20.734 1 96.81 501 CYS B O 1
ATOM 7959 N N . VAL B 1 502 ? 21.469 -27.828 -21.281 1 96.25 502 VAL B N 1
ATOM 7960 C CA . VAL B 1 502 ? 21.422 -29 -20.422 1 96.25 502 VAL B CA 1
ATOM 7961 C C . VAL B 1 502 ? 22.453 -30.016 -20.891 1 96.25 502 VAL B C 1
ATOM 7963 O O . VAL B 1 502 ? 23.188 -30.578 -20.078 1 96.25 502 VAL B O 1
ATOM 7966 N N . ASN B 1 503 ? 22.516 -30.219 -22.156 1 93.75 503 ASN B N 1
ATOM 7967 C CA . ASN B 1 503 ? 23.438 -31.172 -22.734 1 93.75 503 ASN B CA 1
ATOM 7968 C C . ASN B 1 503 ? 24.891 -30.766 -22.484 1 93.75 503 ASN B C 1
ATOM 7970 O O . ASN B 1 503 ? 25.781 -31.625 -22.391 1 93.75 503 ASN B O 1
ATOM 7974 N N . GLY B 1 504 ? 25.078 -29.469 -22.406 1 92.81 504 GLY B N 1
ATOM 7975 C CA . GLY B 1 504 ? 26.422 -28.969 -22.109 1 92.81 504 GLY B CA 1
ATOM 7976 C C . GLY B 1 504 ? 26.906 -29.344 -20.719 1 92.81 504 GLY B C 1
ATOM 7977 O O . GLY B 1 504 ? 28.109 -29.344 -20.469 1 92.81 504 GLY B O 1
ATOM 7978 N N . GLN B 1 505 ? 25.969 -29.656 -19.844 1 91.56 505 GLN B N 1
ATOM 7979 C CA . GLN B 1 505 ? 26.328 -30.016 -18.469 1 91.56 505 GLN B CA 1
ATOM 7980 C C . GLN B 1 505 ? 26.469 -31.516 -18.312 1 91.56 505 GLN B C 1
ATOM 7982 O O . GLN B 1 505 ? 26.906 -32 -17.266 1 91.56 505 GLN B O 1
ATOM 7987 N N . ARG B 1 506 ? 26.141 -32.25 -19.266 1 89.44 506 ARG B N 1
ATOM 7988 C CA . ARG B 1 506 ? 26.172 -33.688 -19.188 1 89.44 506 ARG B CA 1
ATOM 7989 C C . ARG B 1 506 ? 27.594 -34.219 -18.938 1 89.44 506 ARG B C 1
ATOM 7991 O O . ARG B 1 506 ? 28.516 -33.844 -19.656 1 89.44 506 ARG B O 1
ATOM 7998 N N . PRO B 1 507 ? 27.641 -34.875 -17.828 1 87.69 507 PRO B N 1
ATOM 7999 C CA . PRO B 1 507 ? 28.969 -35.438 -17.562 1 87.69 507 PRO B CA 1
ATOM 8000 C C . PRO B 1 507 ? 29.453 -36.344 -18.688 1 87.69 507 PRO B C 1
ATOM 8002 O O . PRO B 1 507 ? 28.656 -37 -19.344 1 87.69 507 PRO B O 1
ATOM 8005 N N . ALA B 1 508 ? 30.797 -36.25 -19.078 1 77.75 508 ALA B N 1
ATOM 8006 C CA . ALA B 1 508 ? 31.422 -37.125 -20.047 1 77.75 508 ALA B CA 1
ATOM 8007 C C . ALA B 1 508 ? 31.312 -38.594 -19.594 1 77.75 508 ALA B C 1
ATOM 8009 O O . ALA B 1 508 ? 31.406 -38.875 -18.406 1 77.75 508 ALA B O 1
ATOM 8010 N N . ARG B 1 509 ? 30.75 -39.531 -20.453 1 62.38 509 ARG B N 1
ATOM 8011 C CA . ARG B 1 509 ? 30.734 -40.969 -20.156 1 62.38 509 ARG B CA 1
ATOM 8012 C C . ARG B 1 509 ? 32.156 -41.5 -19.984 1 62.38 509 ARG B C 1
ATOM 8014 O O . ARG B 1 509 ? 33.094 -41.031 -20.641 1 62.38 509 ARG B O 1
#

Organism: Burkholderia multivorans (strain ATCC 17616 / 249) (NCBI:txid395019)

Secondary structure (DSSP, 8-state):
------HHHHHHHHHHHTTS---HHHHHHHHHHHHHHTTSS-TTPBPPPHHHHHHHHT--HHHHHHHHHHHHHTTSEEEETTTEEEE-GGGGTT---------------S--TTS--HHHH-SS-GGGS------TTGGGSSEE--SS---GGG--HHHHHHHHHHHTSHHHHHHHSS--TTPPPHHHHHHIIIIIGGGGT----GGGEEEESHHHHHHHHHHHHH--TT-EEEEEES--HHHHHHHHHTTPEEEEEEEETTEE-TTTTHHHHTT-SEEEE--SS-TTT-PPPPHHHHHHHHHHHHHHT-EEEEEETT-S-B-SSPPPPPHHHH-SSS-EEEEEESSTTT-GGG--EEEE--HHHHHHHHHHHHHHHSSS-HHHHHHHHHHHHTTHHHHHHHHHHHHHHHHHHHHHHHHHHH-TT-EEPPPSBSSEEEEE--TT--HHHHHHHHHHTTEE-EESGGGSSS--HHHHTEEEEE-SSS-HHHHHHHHHHHHHHHHHHPPP-/------HHHHHHHHHHHTTS---HHHHHHHHHHHHHHTTSS-TTPBPPPHHHHHHHHT--HHHHHHHHHHHHHTTSEEEETTTEEEE-GGGGTTS-----------------TTS--HHHH-SS-GGGS------TTGGGSSEE--SS---GGG--HHHHHHHHHHHTSHHHHHHHSS--TTPPPHHHHHHIIIIIGGGGT----GGGEEEESHHHHHHHHHHHHH--TT-EEEEEES--HHHHHHHHHTTPEEEEEEEETTEE-TTTTHHHHTT-SEEEE--SS-TTT-PPPPHHHHHHHHHHHHHHTPEEEEEETT-S-B-SSPPPPPHHHH-SSS-EEEEEESSTTT-GGG--EEEE--HHHHHHHHHHHHHHHSSS-HHHHHHHHHHHHTTHHHHHHHHHHHHHHHHHHHHHHHHHHH-TT-EEPPPSBSSEEEEE--TT--HHHHHHHHHHTTEE-EESGGGSSS--HHHHTEEEEE-SSS-HHHHHHHHHHHHHHHHHHPPP-

Foldseek 3Di:
DQPQPDLVQLQVLLVVLVPDVDDSLVSNLVSVVCCLLVCVAPFFRAHDALVVNCVSNVHDSVSSVVSQVVCVVVQQWDQDPPRHITGRNVVCVPNPPDPPPPPPPPPPPPVCVPDDPVVVVCPDDLVPAQDFDDDPVLVPFQANLDALDFAPVLFPVVLLVVLLVVCPDPVNCVVQVDQPQLDADPLLLVLCQPPPQVLQLDHADSLQKAKDLALLRVLLLCLVVPAALQAEEEAEFLAHLSSVSSNVVRNYHYDYFYQDLQGGACVVCLVVLLSHQEYEAAAQQTPPQGRHHDPVRLVSSLVSCVVSVHAYEYEPAFQLQFQDDRGHHGSNSVHPPQRYWYKYGQPSHHHVPLRIIMIGGDSVSSVSSSVVVSVVPSGRRSSSSSSVSVCSVVCVSVVSSVVLNVQQVLLLVLQVVLCCVLPVQKDWRRNRTDFKIKIFHDLQAFVVVLQVLLVVVSHHWTQQQSSGPDRDSRSRRMTMGGRNHRHSVCNNVSSNSSSVSRVVRDDDD/DQPQPDLVQLLVLLVVLVPDVDDSLVSNLVSVVCCLLLCVAPFFRADDALVVNCVSNVHDSVSSVVSQVVCVVVQQWDQDPPPHITGRNVVCPPNPPDPPPPPPPPPPPPPCVDPDPVVVVDPDDLVPAQDFDDDPVLVPFQARLDALDFAPVLFPVVLLVVLLVVCPDPVNCVVQVDQPQLDADPLLLVLCQPPPQVLQLDHADSLQKAKDLALLRVLLLCLQVPAALQAEEEAEFLAHLSSVSSNVVRNYHYDYFYQDLQGGACVVCLVVLLSHQEYEAAAQQTPPQGRHHDPVRLVSSLVSCVVSVHAYEYEPAFQLQFQDDRGHHGSNSVHPPQRYWYKYGQCSHHHSPLRIIMIGGDSVSSVSSSVVVSVVPSGRRSSSSSSVSVCSVVCVSVVSSVVLNVQQVLLLVLQVVLCCVLPVQKDWRRNRTDFKIKIFHDLQAFVVVLQVLLVVVSHHWTQQQSSGPDRDSRSRRMTMGGRNHRHSVCNNVSSNSSSVSRVVRDDDD

InterPro domains:
  IPR000524 Transcription regulator HTH, GntR [PF00392] (25-87)
  IPR000524 Transcription regulator HTH, GntR [PR00035] (47-61)
  IPR000524 Transcription regulator HTH, GntR [PR00035] (61-77)
  IPR000524 Transcription regulator HTH, GntR [PS50949] (22-90)
  IPR000524 Transcription regulator HTH, GntR [SM00345] (28-87)
  IPR000524 Transcription regulator HTH, GntR [cd07377] (23-88)
  IPR004839 Aminotransferase, class I/classII, large domain [PF00155] (206-498)
  IPR015421 Pyridoxal phosphate-dependent transferase, major domain [G3DSA:3.40.640.10] (129-497)
  IPR015424 Pyridoxal phosphate-dependent transferase [SSF53383] (122-503)
  IPR036388 Winged helix-like DNA-binding domain superfamily [G3DSA:1.10.10.10] (13-93)
  IPR036390 Winged helix DNA-binding domain superfamily [SSF46785] (19-89)
  IPR051446 HTH-type transcriptional regulator with aminotransferase domain [PTHR46577] (19-503)